Protein AF-A0A963GLD1-F1 (afdb_monomer)

Mean predicted aligned error: 18.8 Å

pLDDT: mean 84.36, std 16.72, range [25.72, 98.75]

Nearest PDB structures (foldseek):
  2dn7-assembly1_A  TM=6.172E-01  e=2.277E-01  Homo sapiens
  1lwr-assembly1_A  TM=6.279E-01  e=2.396E-01  Rattus norvegicus
  6x3a-assembly1_A  TM=5.857E-01  e=4.652E-01  Homo sapiens
  7e72-assembly2_F  TM=5.178E-01  e=4.421E-01  Homo sapiens
  3t1w-assembly1_A-2  TM=5.955E-01  e=1.942E+00  Homo sapiens

Radius of gyration: 30.02 Å; Cα contacts (8 Å, |Δi|>4): 1313; chains: 1; bounding box: 91×66×74 Å

Structure (mmCIF, N/CA/C/O backbone):
data_AF-A0A963GLD1-F1
#
_entry.id   AF-A0A963GLD1-F1
#
loop_
_atom_site.group_PDB
_atom_site.id
_atom_site.type_symbol
_atom_site.label_atom_id
_atom_site.label_alt_id
_atom_site.label_comp_id
_atom_site.label_asym_id
_atom_site.label_entity_id
_atom_site.label_seq_id
_atom_site.pdbx_PDB_ins_code
_atom_site.Cartn_x
_atom_site.Cartn_y
_atom_site.Cartn_z
_atom_site.occupancy
_atom_site.B_iso_or_equiv
_atom_site.auth_seq_id
_atom_site.auth_comp_id
_atom_site.auth_asym_id
_atom_site.auth_atom_id
_atom_site.pdbx_PDB_model_num
ATOM 1 N N . MET A 1 1 ? 6.954 25.253 3.410 1.00 60.56 1 MET A N 1
ATOM 2 C CA . MET A 1 1 ? 5.631 24.751 2.992 1.00 60.56 1 MET A CA 1
ATOM 3 C C . MET A 1 1 ? 5.127 23.839 4.098 1.00 60.56 1 MET A C 1
ATOM 5 O O . MET A 1 1 ? 5.843 22.906 4.451 1.00 60.56 1 MET A O 1
ATOM 9 N N . GLN A 1 2 ? 3.997 24.169 4.721 1.00 78.62 2 GLN A N 1
ATOM 10 C CA . GLN A 1 2 ? 3.414 23.358 5.795 1.00 78.62 2 GLN A CA 1
ATOM 11 C C . GLN A 1 2 ? 2.563 22.244 5.190 1.00 78.62 2 GLN A C 1
ATOM 13 O O . GLN A 1 2 ? 1.826 22.488 4.240 1.00 78.62 2 GLN A O 1
ATOM 18 N N . ALA A 1 3 ? 2.686 21.027 5.719 1.00 86.62 3 ALA A N 1
ATOM 19 C CA . ALA A 1 3 ? 1.878 19.906 5.253 1.00 86.62 3 ALA A CA 1
ATOM 20 C C . ALA A 1 3 ? 0.474 19.959 5.869 1.00 86.62 3 ALA A C 1
ATOM 22 O O . ALA A 1 3 ? 0.335 20.160 7.081 1.00 86.62 3 ALA A O 1
ATOM 23 N N . ILE A 1 4 ? -0.542 19.753 5.033 1.00 95.94 4 ILE A N 1
ATOM 24 C CA . ILE A 1 4 ? -1.924 19.495 5.440 1.00 95.94 4 ILE A CA 1
ATOM 25 C C . ILE A 1 4 ? -2.010 18.048 5.928 1.00 95.94 4 ILE A C 1
ATOM 27 O O . ILE A 1 4 ? -1.481 17.145 5.285 1.00 95.94 4 ILE A O 1
ATOM 31 N N . LYS A 1 5 ? -2.664 17.812 7.063 1.00 95.88 5 LYS A N 1
ATOM 32 C CA . LYS A 1 5 ? -2.739 16.490 7.690 1.00 95.88 5 LYS A CA 1
ATOM 33 C C . LYS A 1 5 ? -4.145 15.924 7.547 1.00 95.88 5 LYS A C 1
ATOM 35 O O . LYS A 1 5 ? -5.091 16.492 8.078 1.00 95.88 5 LYS A O 1
ATOM 40 N N . ILE A 1 6 ? -4.302 14.834 6.806 1.00 97.50 6 ILE A N 1
ATOM 41 C CA . ILE A 1 6 ? -5.587 14.152 6.614 1.00 97.50 6 ILE A CA 1
ATOM 42 C C . ILE A 1 6 ? -5.701 13.078 7.692 1.00 97.50 6 ILE A C 1
ATOM 44 O O . ILE A 1 6 ? -4.951 12.104 7.673 1.00 97.50 6 ILE A O 1
ATOM 48 N N . ILE A 1 7 ? -6.621 13.270 8.634 1.00 94.19 7 ILE A N 1
ATOM 49 C CA . ILE A 1 7 ? -6.711 12.473 9.858 1.00 94.19 7 ILE A CA 1
ATOM 50 C C . ILE A 1 7 ? -7.802 11.415 9.731 1.00 94.19 7 ILE A C 1
ATOM 52 O O . ILE A 1 7 ? -8.915 11.712 9.291 1.00 94.19 7 ILE A O 1
ATOM 56 N N . TYR A 1 8 ? -7.499 10.188 10.161 1.00 88.62 8 TYR A N 1
ATOM 57 C CA . TYR A 1 8 ? -8.468 9.084 10.185 1.00 88.62 8 TYR A CA 1
ATOM 58 C C . TYR A 1 8 ? -8.642 8.415 11.559 1.00 88.62 8 TYR A C 1
ATOM 60 O O . TYR A 1 8 ? -9.294 7.378 11.641 1.00 88.62 8 TYR A O 1
ATOM 68 N N . GLU A 1 9 ? -8.102 8.994 12.637 1.00 88.50 9 GLU A N 1
ATOM 69 C CA . GLU A 1 9 ? -8.117 8.464 14.015 1.00 88.50 9 GLU A CA 1
ATOM 70 C C . GLU A 1 9 ? -9.483 7.947 14.472 1.00 88.50 9 GLU A C 1
ATOM 72 O O . GLU A 1 9 ? -9.595 6.913 15.128 1.00 88.50 9 GLU A O 1
ATOM 77 N N . ASN A 1 10 ? -10.533 8.690 14.121 1.00 90.06 10 ASN A N 1
ATOM 78 C CA . ASN A 1 10 ? -11.917 8.433 14.492 1.00 90.06 10 ASN A CA 1
ATOM 79 C C . ASN A 1 10 ? -12.566 7.312 13.661 1.00 90.06 10 ASN A C 1
ATOM 81 O O . ASN A 1 10 ? -13.769 7.081 13.762 1.00 90.06 10 ASN A O 1
ATOM 85 N N . HIS A 1 11 ? -11.789 6.602 12.845 1.00 84.75 11 HIS A N 1
ATOM 86 C CA . HIS A 1 11 ? -12.205 5.449 12.062 1.00 84.75 11 HIS A CA 1
ATOM 87 C C . HIS A 1 11 ? -11.294 4.252 12.378 1.00 84.75 11 HIS A C 1
ATOM 89 O O . HIS A 1 11 ? -10.076 4.353 12.294 1.00 84.75 11 HIS A O 1
ATOM 95 N N . ASP A 1 12 ? -11.880 3.086 12.669 1.00 70.75 12 ASP A N 1
ATOM 96 C CA . ASP A 1 12 ? -11.157 1.916 13.203 1.00 70.75 12 ASP A CA 1
ATOM 97 C C . ASP A 1 12 ? -9.872 1.534 12.448 1.00 70.75 12 ASP A C 1
ATOM 99 O O . ASP A 1 12 ? -8.813 1.361 13.049 1.00 70.75 12 ASP A O 1
ATOM 103 N N . THR A 1 13 ? -9.977 1.336 11.130 1.00 64.75 13 THR A N 1
ATOM 104 C CA . THR A 1 13 ? -8.876 0.818 10.290 1.00 64.75 13 THR A CA 1
ATOM 105 C C . THR A 1 13 ? -8.558 1.698 9.086 1.00 64.75 13 THR A C 1
ATOM 107 O O . THR A 1 13 ? -7.620 1.401 8.355 1.00 64.75 13 THR A O 1
ATOM 110 N N . GLY A 1 14 ? -9.369 2.725 8.818 1.00 68.50 14 GLY A N 1
ATOM 111 C CA . GLY A 1 14 ? -9.287 3.539 7.601 1.00 68.50 14 GLY A CA 1
ATOM 112 C C . GLY A 1 14 ? -9.655 2.817 6.291 1.00 68.50 14 GLY A C 1
ATOM 113 O O . GLY A 1 14 ? -9.907 3.487 5.297 1.00 68.50 14 GLY A O 1
ATOM 114 N N . ILE A 1 15 ? -9.757 1.480 6.261 1.00 65.38 15 ILE A N 1
ATOM 115 C CA . ILE A 1 15 ? -9.977 0.690 5.030 1.00 65.38 15 ILE A CA 1
ATOM 116 C C . ILE A 1 15 ? -11.255 1.115 4.292 1.00 65.38 15 ILE A C 1
ATOM 118 O O . ILE A 1 15 ? -11.257 1.286 3.076 1.00 65.38 15 ILE A O 1
ATOM 122 N N . HIS A 1 16 ? -12.354 1.326 5.015 1.00 73.69 16 HIS A N 1
ATOM 123 C CA . HIS A 1 16 ? -13.647 1.687 4.423 1.00 73.69 16 HIS A CA 1
ATOM 124 C C . HIS A 1 16 ? -13.714 3.127 3.898 1.00 73.69 16 HIS A C 1
ATOM 126 O O . HIS A 1 16 ? -14.624 3.442 3.137 1.00 73.69 16 HIS A O 1
ATOM 132 N N . ILE A 1 17 ? -12.758 3.981 4.276 1.00 85.44 17 ILE A N 1
ATOM 133 C CA . ILE A 1 17 ? -12.657 5.384 3.843 1.00 85.44 17 ILE A CA 1
ATOM 134 C C . ILE A 1 17 ? -11.392 5.667 3.025 1.00 85.44 17 ILE A C 1
ATOM 136 O O . ILE A 1 17 ? -11.168 6.808 2.629 1.00 85.44 17 ILE A O 1
ATOM 140 N N . ALA A 1 18 ? -10.567 4.655 2.744 1.00 83.00 18 ALA A N 1
ATOM 141 C CA . ALA A 1 18 ? -9.268 4.845 2.104 1.00 83.00 18 ALA A CA 1
ATOM 142 C C . ALA A 1 18 ? -9.384 5.517 0.732 1.00 83.00 18 ALA A C 1
ATOM 144 O O . ALA A 1 18 ? -8.546 6.334 0.373 1.00 83.00 18 ALA A O 1
ATOM 145 N N . ASP A 1 19 ? -10.457 5.231 -0.008 1.00 87.75 19 ASP A N 1
ATOM 146 C CA . ASP A 1 19 ? -10.739 5.885 -1.285 1.00 87.75 19 ASP A CA 1
ATOM 147 C C . ASP A 1 19 ? -10.916 7.407 -1.106 1.00 87.75 19 ASP A C 1
ATOM 149 O O . ASP A 1 19 ? -10.369 8.194 -1.872 1.00 87.75 19 ASP A O 1
ATOM 153 N N . THR A 1 20 ? -11.603 7.851 -0.052 1.00 92.38 20 THR A N 1
ATOM 154 C CA . THR A 1 20 ? -11.748 9.281 0.260 1.00 92.38 20 THR A CA 1
ATOM 155 C C . THR A 1 20 ? -10.434 9.890 0.752 1.00 92.38 20 THR A C 1
ATOM 157 O O . THR A 1 20 ? -10.092 10.993 0.332 1.00 92.38 20 THR A O 1
ATOM 160 N N . LEU A 1 21 ? -9.669 9.174 1.583 1.00 91.56 21 LEU A N 1
ATOM 161 C CA . LEU A 1 21 ? -8.358 9.635 2.062 1.00 91.56 21 LEU A CA 1
ATOM 162 C C . LEU A 1 21 ? -7.376 9.855 0.900 1.00 91.56 21 LEU A C 1
ATOM 164 O O . LEU A 1 21 ? -6.731 10.897 0.829 1.00 91.56 21 LEU A O 1
ATOM 168 N N . LEU A 1 22 ? -7.310 8.910 -0.042 1.00 87.75 22 LEU A N 1
ATOM 169 C CA . LEU A 1 22 ? -6.462 9.007 -1.232 1.00 87.75 22 LEU A CA 1
ATOM 170 C C . LEU A 1 22 ? -6.934 10.105 -2.195 1.00 87.75 22 LEU A C 1
ATOM 172 O O . LEU A 1 22 ? -6.110 10.793 -2.791 1.00 87.75 22 LEU A O 1
ATOM 176 N N . MET A 1 23 ? -8.250 10.308 -2.325 1.00 94.12 23 MET A N 1
ATOM 177 C CA . MET A 1 23 ? -8.808 11.396 -3.134 1.00 94.12 23 MET A CA 1
ATOM 178 C C . MET A 1 23 ? -8.406 12.763 -2.572 1.00 94.12 23 MET A C 1
ATOM 180 O O . MET A 1 23 ? -8.048 13.657 -3.336 1.00 94.12 23 MET A O 1
ATOM 184 N N . LEU A 1 24 ? -8.448 12.925 -1.247 1.00 96.06 24 LEU A N 1
ATOM 185 C CA . LEU A 1 24 ? -7.999 14.143 -0.576 1.00 96.06 24 LEU A CA 1
ATOM 186 C C . LEU A 1 24 ? -6.493 14.345 -0.752 1.00 96.06 24 LEU A C 1
ATOM 188 O O . LEU A 1 24 ? -6.091 15.424 -1.172 1.00 96.06 24 LEU A O 1
ATOM 192 N N . LEU A 1 25 ? -5.683 13.313 -0.494 1.00 92.69 25 LEU A N 1
ATOM 193 C CA . LEU A 1 25 ? -4.223 13.371 -0.612 1.00 92.69 25 LEU A CA 1
ATOM 194 C C . LEU A 1 25 ? -3.800 13.834 -2.009 1.00 92.69 25 LEU A C 1
ATOM 196 O O . LEU A 1 25 ? -3.215 14.904 -2.159 1.00 92.69 25 LEU A O 1
ATOM 200 N N . TRP A 1 26 ? -4.167 13.073 -3.039 1.00 87.06 26 TRP A N 1
ATOM 201 C CA . TRP A 1 26 ? -3.741 13.369 -4.405 1.00 87.06 26 TRP A CA 1
ATOM 202 C C . TRP A 1 26 ? -4.460 14.575 -5.006 1.00 87.06 26 TRP A C 1
ATOM 204 O O . TRP A 1 26 ? -3.906 15.248 -5.871 1.00 87.06 26 TRP A O 1
ATOM 214 N N . GLY A 1 27 ? -5.675 14.889 -4.547 1.00 89.44 27 GLY A N 1
ATOM 215 C CA . GLY A 1 27 ? -6.356 16.128 -4.913 1.00 89.44 27 GLY A CA 1
ATOM 216 C C . GLY A 1 27 ? -5.600 17.360 -4.419 1.00 89.44 27 GLY A C 1
ATOM 217 O O . GLY A 1 27 ? -5.410 18.304 -5.184 1.00 89.44 27 GLY A O 1
ATOM 218 N N . LEU A 1 28 ? -5.149 17.348 -3.162 1.00 93.38 28 LEU A N 1
ATOM 219 C CA . LEU A 1 28 ? -4.383 18.443 -2.559 1.00 93.38 28 LEU A CA 1
ATOM 220 C C . LEU A 1 28 ? -2.999 18.574 -3.195 1.00 93.38 28 LEU A C 1
ATOM 222 O O . LEU A 1 28 ? -2.617 19.681 -3.570 1.00 93.38 28 LEU A O 1
ATOM 226 N N . GLU A 1 29 ? -2.292 17.460 -3.390 1.00 86.31 29 GLU A N 1
ATOM 227 C CA . GLU A 1 29 ? -0.999 17.440 -4.088 1.00 86.31 29 GLU A CA 1
ATOM 228 C C . GLU A 1 29 ? -1.128 17.935 -5.530 1.00 86.31 29 GLU A C 1
ATOM 230 O O . GLU A 1 29 ? -0.348 18.779 -5.969 1.00 86.31 29 GLU A O 1
ATOM 235 N N . GLY A 1 30 ? -2.171 17.499 -6.243 1.00 82.44 30 GLY A N 1
ATOM 236 C CA . GLY A 1 30 ? -2.487 17.978 -7.587 1.00 82.44 30 GLY A CA 1
ATOM 237 C C . GLY A 1 30 ? -2.818 19.472 -7.639 1.00 82.44 30 GLY A C 1
ATOM 238 O O . GLY A 1 30 ? -2.551 20.117 -8.647 1.00 82.44 30 GLY A O 1
ATOM 239 N N . ALA A 1 31 ? -3.353 20.038 -6.556 1.00 88.06 31 ALA A N 1
ATOM 240 C CA . ALA A 1 31 ? -3.588 21.473 -6.406 1.00 88.06 31 ALA A CA 1
ATOM 241 C C . ALA A 1 31 ? -2.353 22.254 -5.904 1.00 88.06 31 ALA A C 1
ATOM 243 O O . ALA A 1 31 ? -2.438 23.465 -5.700 1.00 88.06 31 ALA A O 1
ATOM 244 N N . GLY A 1 32 ? -1.206 21.588 -5.722 1.00 83.56 32 GLY A N 1
ATOM 245 C CA . GLY A 1 32 ? 0.063 22.202 -5.322 1.00 83.56 32 GLY A CA 1
ATOM 246 C C . GLY A 1 32 ? 0.294 22.295 -3.811 1.00 83.56 32 GLY A C 1
ATOM 247 O O . GLY A 1 32 ? 1.233 22.968 -3.384 1.00 83.56 32 GLY A O 1
ATOM 248 N N . TYR A 1 33 ? -0.531 21.639 -2.990 1.00 85.56 33 TYR A N 1
ATOM 249 C CA . TYR A 1 33 ? -0.349 21.582 -1.539 1.00 85.56 33 TYR A CA 1
ATOM 250 C C . TYR A 1 33 ? 0.397 20.318 -1.127 1.00 85.56 33 TYR A C 1
ATOM 252 O O . TYR A 1 33 ? 0.116 19.230 -1.617 1.00 85.56 33 TYR A O 1
ATOM 260 N N . ARG A 1 34 ? 1.284 20.427 -0.137 1.00 86.00 34 ARG A N 1
ATOM 261 C CA . ARG A 1 34 ? 1.809 19.239 0.538 1.00 86.00 34 ARG A CA 1
ATOM 262 C C . ARG A 1 34 ? 0.733 18.665 1.460 1.00 86.00 34 ARG A C 1
ATOM 264 O O . ARG A 1 34 ? 0.219 19.395 2.309 1.00 86.00 34 ARG A O 1
ATOM 271 N N . ALA A 1 35 ? 0.440 17.376 1.343 1.00 87.00 35 ALA A N 1
ATOM 272 C CA . ALA A 1 35 ? -0.494 16.681 2.219 1.00 87.00 35 ALA A CA 1
ATOM 273 C C . ALA A 1 35 ? 0.087 15.342 2.690 1.00 87.00 35 ALA A C 1
ATOM 275 O O . ALA A 1 35 ? 0.815 14.691 1.954 1.00 87.00 35 ALA A O 1
ATOM 276 N N . ASP A 1 36 ? -0.241 14.939 3.916 1.00 84.94 36 ASP A N 1
ATOM 277 C CA . ASP A 1 36 ? 0.113 13.638 4.483 1.00 84.94 36 ASP A CA 1
ATOM 278 C C . ASP A 1 36 ? -1.152 13.001 5.087 1.00 84.94 36 ASP A C 1
ATOM 280 O O . ASP A 1 36 ? -1.982 13.701 5.674 1.00 84.94 36 ASP A O 1
ATOM 284 N N . ILE A 1 37 ? -1.304 11.678 4.976 1.00 83.56 37 ILE A N 1
ATOM 285 C CA . ILE A 1 37 ? -2.336 10.934 5.716 1.00 83.56 37 ILE A CA 1
ATOM 286 C C . ILE A 1 37 ? -1.739 10.516 7.058 1.00 83.56 37 ILE A C 1
ATOM 288 O O . ILE A 1 37 ? -0.758 9.778 7.094 1.00 83.56 37 ILE A O 1
ATOM 292 N N . GLU A 1 38 ? -2.358 10.945 8.152 1.00 83.06 38 GLU A N 1
ATOM 293 C CA . GLU A 1 38 ? -1.915 10.659 9.514 1.00 83.06 38 GLU A CA 1
ATOM 294 C C . GLU A 1 38 ? -3.021 9.954 10.289 1.00 83.06 38 GLU A C 1
ATOM 296 O O . GLU A 1 38 ? -4.215 10.189 10.084 1.00 83.06 38 GLU A O 1
ATOM 301 N N . ARG A 1 39 ? -2.626 9.072 11.207 1.00 84.12 39 ARG A N 1
ATOM 302 C CA . ARG A 1 39 ? -3.605 8.429 12.080 1.00 84.12 39 ARG A CA 1
ATOM 303 C C . ARG A 1 39 ? -4.135 9.406 13.112 1.00 84.12 39 ARG A C 1
ATOM 305 O O . ARG A 1 39 ? -5.339 9.470 13.272 1.00 84.12 39 ARG A O 1
ATOM 312 N N . GLU A 1 40 ? -3.258 10.125 13.797 1.00 89.38 40 GLU A N 1
ATOM 313 C CA . GLU A 1 40 ? -3.608 10.958 14.949 1.00 89.38 40 GLU A CA 1
ATOM 314 C C . GLU A 1 40 ? -3.722 12.434 14.573 1.00 89.38 40 GLU A C 1
ATOM 316 O O . GLU A 1 40 ? -3.073 12.896 13.633 1.00 89.38 40 GLU A O 1
ATOM 321 N N . LEU A 1 41 ? -4.517 13.185 15.338 1.00 88.31 41 LEU A N 1
ATOM 322 C CA . LEU A 1 41 ? -4.559 14.647 15.252 1.00 88.31 41 LEU A CA 1
ATOM 323 C C . LEU A 1 41 ? -3.146 15.247 15.344 1.00 88.31 41 LEU A C 1
ATOM 325 O O . LEU A 1 41 ? -2.390 14.925 16.257 1.00 88.31 41 LEU A O 1
ATOM 329 N N . ALA A 1 42 ? -2.815 16.171 14.442 1.00 88.81 42 ALA A N 1
ATOM 330 C CA . ALA A 1 42 ? -1.502 16.802 14.355 1.00 88.81 42 ALA A CA 1
ATOM 331 C C . ALA A 1 42 ? -1.540 18.250 14.890 1.00 88.81 42 ALA A C 1
ATOM 333 O O . ALA A 1 42 ? -2.013 19.151 14.184 1.00 88.81 42 ALA A O 1
ATOM 334 N N . PRO A 1 43 ? -1.050 18.520 16.117 1.00 89.44 43 PRO A N 1
ATOM 335 C CA . PRO A 1 43 ? -1.088 19.858 16.705 1.00 89.44 43 PRO A CA 1
ATOM 336 C C . PRO A 1 43 ? -0.331 20.894 15.863 1.00 89.44 43 PRO A C 1
ATOM 338 O O 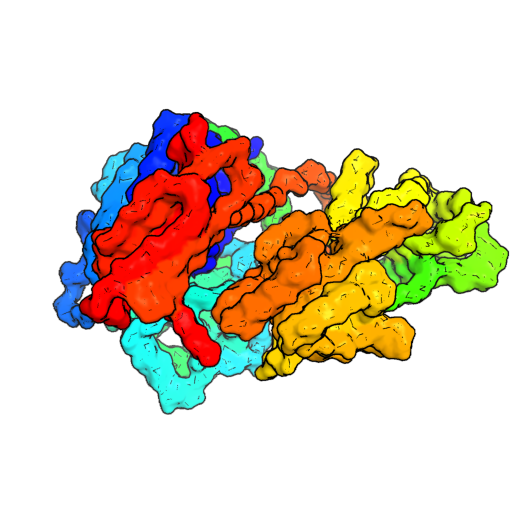. PRO A 1 43 ? 0.760 20.621 15.367 1.00 89.44 43 PRO A O 1
ATOM 341 N N . GLY A 1 44 ? -0.896 22.094 15.714 1.00 86.25 44 GLY A N 1
ATOM 342 C CA . GLY A 1 44 ? -0.273 23.204 14.974 1.00 86.25 44 GLY A CA 1
ATOM 343 C C . GLY A 1 44 ? -0.288 23.066 13.444 1.00 86.25 44 GLY A C 1
ATOM 344 O O . GLY A 1 44 ? 0.207 23.951 12.746 1.00 86.25 44 GLY A O 1
ATOM 345 N N . HIS A 1 45 ? -0.874 21.990 12.912 1.00 92.31 45 HIS A N 1
ATOM 346 C CA . HIS A 1 45 ? -1.105 21.799 11.480 1.00 92.31 45 HIS A CA 1
ATOM 347 C C . HIS A 1 45 ? -2.559 22.103 11.092 1.00 92.31 45 HIS A C 1
ATOM 349 O O . HIS A 1 45 ? -3.451 22.159 11.940 1.00 92.31 45 HIS A O 1
ATOM 355 N N . LEU A 1 46 ? -2.808 22.266 9.788 1.00 97.06 46 LEU A N 1
ATOM 356 C CA . LEU A 1 46 ? -4.167 22.199 9.252 1.00 97.06 46 LEU A CA 1
ATOM 357 C C . LEU A 1 46 ? -4.575 20.728 9.141 1.00 97.06 46 LEU A C 1
ATOM 359 O O . LEU A 1 46 ? -3.989 19.988 8.351 1.00 97.06 46 LEU A O 1
ATOM 363 N N . ASN A 1 47 ? -5.570 20.325 9.922 1.00 98.00 47 ASN A N 1
ATOM 364 C CA . ASN A 1 47 ? -6.082 18.963 9.962 1.00 98.00 47 ASN A CA 1
ATOM 365 C C . ASN A 1 47 ? -7.380 18.866 9.146 1.00 98.00 47 ASN A C 1
ATOM 367 O O . ASN A 1 47 ? -8.327 19.608 9.395 1.00 98.00 47 ASN A O 1
ATOM 371 N N . ILE A 1 48 ? -7.454 17.935 8.198 1.00 98.50 48 ILE A N 1
ATOM 372 C CA . ILE A 1 48 ? -8.692 17.566 7.506 1.00 98.50 48 ILE A CA 1
ATOM 373 C C . ILE A 1 48 ? -9.253 16.324 8.190 1.00 98.50 48 ILE A C 1
ATOM 375 O O . ILE A 1 48 ? -8.607 15.279 8.207 1.00 98.50 48 ILE A O 1
ATOM 379 N N . LEU A 1 49 ? -10.451 16.444 8.755 1.00 97.88 49 LEU A N 1
ATOM 380 C CA . LEU A 1 49 ? -11.094 15.413 9.561 1.00 97.88 49 LEU A CA 1
ATOM 381 C C . LEU A 1 49 ? -12.296 14.835 8.818 1.00 97.88 49 LEU A C 1
ATOM 383 O O . LEU A 1 49 ? -13.218 15.578 8.485 1.00 97.88 49 LEU A O 1
ATOM 387 N N . LEU A 1 50 ? -12.331 13.524 8.590 1.00 95.75 50 LEU A N 1
ATOM 388 C CA . LEU A 1 50 ? -13.523 12.865 8.048 1.00 95.75 50 LEU A CA 1
ATOM 389 C C . LEU A 1 50 ? -14.528 12.620 9.175 1.00 95.75 50 LEU A C 1
ATOM 391 O O . LEU A 1 50 ? -14.157 12.176 10.259 1.00 95.75 50 LEU A O 1
ATOM 395 N N . GLU A 1 51 ? -15.804 12.924 8.943 1.00 94.88 51 GLU A N 1
ATOM 396 C CA . GLU A 1 51 ? -16.823 12.781 9.981 1.00 94.88 51 GLU A CA 1
ATOM 397 C C . GLU A 1 51 ? -17.055 11.303 10.335 1.00 94.88 51 GLU A C 1
ATOM 399 O O . GLU A 1 51 ? -17.400 10.477 9.489 1.00 94.88 51 GLU A O 1
ATOM 404 N N . ASN A 1 52 ? -16.849 11.004 11.617 1.00 94.69 52 ASN A N 1
ATOM 405 C CA . ASN A 1 52 ? -17.337 9.847 12.373 1.00 94.69 52 ASN A CA 1
ATOM 406 C C . ASN A 1 52 ? -17.049 10.122 13.859 1.00 94.69 52 ASN A C 1
ATOM 408 O O . ASN A 1 52 ? -16.270 9.417 14.501 1.00 94.69 52 ASN A O 1
ATOM 412 N N . PHE A 1 53 ? -17.523 11.260 14.367 1.00 95.69 53 PHE A N 1
ATOM 413 C CA . PHE A 1 53 ? -16.973 11.835 15.598 1.00 95.69 53 PHE A CA 1
ATOM 414 C C . PHE A 1 53 ? -17.592 11.250 16.871 1.00 95.69 53 PHE A C 1
ATOM 416 O O . PHE A 1 53 ? -18.811 11.225 17.058 1.00 95.69 53 PHE A O 1
ATOM 423 N N . THR A 1 54 ? -16.723 10.827 17.790 1.00 94.06 54 THR A N 1
ATOM 424 C CA . THR A 1 54 ? -17.079 10.374 19.141 1.00 94.06 54 THR A CA 1
ATOM 425 C C . THR A 1 54 ? -16.838 11.480 20.165 1.00 94.06 54 THR A C 1
ATOM 427 O O . THR A 1 54 ? -16.140 12.454 19.877 1.00 94.06 54 THR A O 1
ATOM 430 N N . ASP A 1 55 ? -17.390 11.331 21.373 1.00 92.81 55 ASP A N 1
ATOM 431 C CA . ASP A 1 55 ? -17.196 12.313 22.451 1.00 92.81 55 ASP A CA 1
ATOM 432 C C . ASP A 1 55 ? -15.707 12.476 22.785 1.00 92.81 55 ASP A C 1
ATOM 434 O O . ASP A 1 55 ? -15.194 13.590 22.807 1.00 92.81 55 ASP A O 1
ATOM 438 N N . GLU A 1 56 ? -14.992 11.357 22.936 1.00 93.69 56 GLU A N 1
ATOM 439 C CA . GLU A 1 56 ? -13.565 11.348 23.267 1.00 93.69 56 GLU A CA 1
ATOM 440 C C . GLU A 1 56 ? -12.708 12.032 22.193 1.00 93.69 56 GLU A C 1
ATOM 442 O O . GLU A 1 56 ? -11.869 12.878 22.512 1.00 93.69 56 GLU A O 1
ATOM 447 N N . PHE A 1 57 ? -12.932 11.697 20.917 1.00 95.44 57 PHE A N 1
ATOM 448 C CA . PHE A 1 57 ? -12.200 12.308 19.809 1.00 95.44 57 PHE A CA 1
ATOM 449 C C . PHE A 1 57 ? -12.481 13.812 19.725 1.00 95.44 57 PHE A C 1
ATOM 451 O O . PHE A 1 57 ? -11.559 14.617 19.597 1.00 95.44 57 PHE A O 1
ATOM 458 N N . THR A 1 58 ? -13.750 14.198 19.859 1.00 97.25 58 THR A N 1
ATOM 459 C CA . THR A 1 58 ? -14.178 15.601 19.790 1.00 97.25 58 THR A CA 1
ATOM 460 C C . THR A 1 58 ? -13.566 16.416 20.919 1.00 97.25 58 THR A C 1
ATOM 462 O O . THR A 1 58 ? -13.043 17.498 20.677 1.00 97.25 58 THR A O 1
ATOM 465 N N . ASP A 1 59 ? -13.552 15.891 22.144 1.00 94.19 59 ASP A N 1
ATOM 466 C CA . ASP A 1 59 ? -12.954 16.571 23.293 1.00 94.19 59 ASP A CA 1
ATOM 467 C C . ASP A 1 59 ? -11.445 16.794 23.109 1.00 94.19 59 ASP A C 1
ATOM 469 O O . ASP A 1 59 ? -10.923 17.837 23.510 1.00 94.19 59 ASP A O 1
ATOM 473 N N . ARG A 1 60 ? -10.729 15.848 22.483 1.00 95.81 60 ARG A N 1
ATOM 474 C CA . ARG A 1 60 ? -9.316 16.033 22.113 1.00 95.81 60 ARG A CA 1
ATOM 475 C C . ARG A 1 60 ? -9.143 17.087 21.022 1.00 95.81 60 ARG A C 1
ATOM 477 O O . ARG A 1 60 ? -8.321 17.987 21.185 1.00 95.81 60 ARG A O 1
ATOM 484 N N . ALA A 1 61 ? -9.921 17.000 19.946 1.00 94.94 61 ALA A N 1
ATOM 485 C CA . ALA A 1 61 ? -9.844 17.938 18.831 1.00 94.94 61 ALA A CA 1
ATOM 486 C C . ALA A 1 61 ? -10.142 19.378 19.279 1.00 94.94 61 ALA A C 1
ATOM 488 O O . ALA A 1 61 ? -9.400 20.293 18.934 1.00 94.94 61 ALA A O 1
ATOM 489 N N . LEU A 1 62 ? -11.145 19.576 20.142 1.00 95.44 62 LEU A N 1
ATOM 490 C CA . LEU A 1 62 ? -11.474 20.885 20.713 1.00 95.44 62 LEU A CA 1
ATOM 491 C C . LEU A 1 62 ? -10.341 21.455 21.573 1.00 95.44 62 LEU A C 1
ATOM 493 O O . LEU A 1 62 ? -10.034 22.639 21.469 1.00 95.44 62 LEU A O 1
ATOM 497 N N . LYS A 1 63 ? -9.663 20.631 22.386 1.00 92.62 63 LYS A N 1
ATOM 498 C CA . LYS A 1 63 ? -8.479 21.087 23.141 1.00 92.62 63 LYS A CA 1
ATOM 499 C C . LYS A 1 63 ? -7.390 21.612 22.207 1.00 92.62 63 LYS A C 1
ATOM 501 O O . LYS A 1 63 ? -6.816 22.659 22.482 1.00 92.62 63 LYS A O 1
ATOM 506 N N . LEU A 1 64 ? -7.138 20.921 21.096 1.00 93.19 64 LEU A N 1
ATOM 507 C CA . LEU A 1 64 ? -6.170 21.367 20.093 1.00 93.19 64 LEU A CA 1
ATOM 508 C C . LEU A 1 64 ? -6.638 22.622 19.345 1.00 93.19 64 LEU A C 1
ATOM 510 O O . LEU A 1 64 ? -5.813 23.498 19.086 1.00 93.19 64 LEU A O 1
ATOM 514 N N . ALA A 1 65 ? -7.940 22.747 19.067 1.00 92.62 65 ALA A N 1
ATOM 515 C CA . ALA A 1 65 ? -8.536 23.956 18.492 1.00 92.62 65 ALA A CA 1
ATOM 516 C C . ALA A 1 65 ? -8.251 25.180 19.366 1.00 92.62 65 ALA A C 1
ATOM 518 O O . ALA A 1 65 ? -7.767 26.203 18.887 1.00 92.62 65 ALA A O 1
ATOM 519 N N . HIS A 1 66 ? -8.457 25.048 20.679 1.00 90.00 66 HIS A N 1
ATOM 520 C CA . HIS A 1 66 ? -8.147 26.097 21.651 1.00 90.00 66 HIS A CA 1
ATOM 521 C C . HIS A 1 66 ? -6.651 26.429 21.742 1.00 90.00 66 HIS A C 1
ATOM 523 O O . HIS A 1 66 ? -6.298 27.528 22.166 1.00 90.00 66 HIS A O 1
ATOM 529 N N . CYS A 1 67 ? -5.776 25.514 21.323 1.00 89.25 67 CYS A N 1
ATOM 530 C CA . CYS A 1 67 ? -4.333 25.724 21.226 1.00 89.25 67 CYS A CA 1
ATOM 531 C C . CYS A 1 67 ? -3.872 26.199 19.833 1.00 89.25 67 CYS A C 1
ATOM 533 O O . CYS A 1 67 ? -2.672 26.197 19.567 1.00 89.25 67 CYS A O 1
ATOM 535 N N . GLY A 1 68 ? -4.791 26.607 18.950 1.00 86.31 68 GLY A N 1
ATOM 536 C CA . GLY A 1 68 ? -4.465 27.165 17.632 1.00 86.31 68 GLY A CA 1
ATOM 537 C C . GLY A 1 68 ? -4.221 26.125 16.534 1.00 86.31 68 GLY A C 1
ATOM 538 O O . GLY A 1 68 ? -3.551 26.426 15.551 1.00 86.31 68 GLY A O 1
ATOM 539 N N . THR A 1 69 ? -4.723 24.897 16.697 1.00 93.81 69 THR A N 1
ATOM 540 C CA . THR A 1 69 ? -4.750 23.901 15.612 1.00 93.81 69 THR A CA 1
ATOM 541 C C . THR A 1 69 ? -5.983 24.119 14.745 1.00 93.81 69 THR A C 1
ATOM 543 O O . THR A 1 69 ? -7.088 24.241 15.269 1.00 93.81 69 THR A O 1
ATOM 546 N N . ASP A 1 70 ? -5.797 24.138 13.428 1.00 96.12 70 ASP A N 1
ATOM 547 C CA . ASP A 1 70 ? -6.872 24.415 12.479 1.00 96.12 70 ASP A CA 1
ATOM 548 C C . ASP A 1 70 ? -7.509 23.137 11.938 1.00 96.12 70 ASP A C 1
ATOM 550 O O . ASP A 1 70 ? -6.823 22.134 11.716 1.00 96.12 70 ASP A O 1
ATOM 554 N N . PHE A 1 71 ? -8.810 23.210 11.646 1.00 97.38 71 PHE A N 1
ATOM 555 C CA . PHE A 1 71 ? -9.587 22.078 11.149 1.00 97.38 71 PHE A CA 1
ATOM 556 C C . PHE A 1 71 ? -10.388 22.413 9.896 1.00 97.38 71 PHE A C 1
ATOM 558 O O . PHE A 1 71 ? -11.006 23.470 9.799 1.00 97.38 71 PHE A O 1
ATOM 565 N N . ILE A 1 72 ? -10.449 21.461 8.975 1.00 98.44 72 ILE A N 1
ATOM 566 C CA . ILE A 1 72 ? -11.494 21.348 7.956 1.00 98.44 72 ILE A CA 1
ATOM 567 C C . ILE A 1 72 ? -12.216 20.031 8.217 1.00 98.44 72 ILE A C 1
ATOM 569 O O . ILE A 1 72 ? -11.575 19.010 8.462 1.00 98.44 72 ILE A O 1
ATOM 573 N N . ILE A 1 73 ? -13.543 20.035 8.166 1.00 98.44 73 ILE A N 1
ATOM 574 C CA . ILE A 1 73 ? -14.342 18.826 8.385 1.00 98.44 73 ILE A CA 1
ATOM 575 C C . ILE A 1 73 ? -14.914 18.349 7.058 1.00 98.44 73 ILE A C 1
ATOM 577 O O . ILE A 1 73 ? -15.600 19.108 6.388 1.00 98.44 73 ILE A O 1
ATOM 581 N N . VAL A 1 74 ? -14.716 17.081 6.714 1.00 98.25 74 VAL A N 1
ATOM 582 C CA . VAL A 1 74 ? -15.412 16.414 5.611 1.00 98.25 74 VAL A CA 1
ATOM 583 C C . VAL A 1 74 ? -16.663 15.727 6.157 1.00 98.25 74 VAL A C 1
ATOM 585 O O . VAL A 1 74 ? -16.580 14.675 6.790 1.00 98.25 74 VAL A O 1
ATOM 588 N N . ALA A 1 75 ? -17.825 16.328 5.919 1.00 96.38 75 ALA A N 1
ATOM 589 C CA . ALA A 1 75 ? -19.134 15.778 6.241 1.00 96.38 75 ALA A CA 1
ATOM 590 C C . ALA A 1 75 ? -19.525 14.668 5.249 1.00 96.38 75 ALA A C 1
ATOM 592 O O . ALA A 1 75 ? -19.474 14.843 4.025 1.00 96.38 75 ALA A O 1
ATOM 593 N N . THR A 1 76 ? -19.908 13.514 5.797 1.00 91.81 76 THR A N 1
ATOM 594 C CA . THR A 1 76 ? -20.169 12.278 5.042 1.00 91.81 76 THR A CA 1
ATOM 595 C C . THR A 1 76 ? -21.635 11.837 5.076 1.00 91.81 76 THR A C 1
ATOM 597 O O . THR A 1 76 ? -22.055 11.091 4.192 1.00 91.81 76 THR A O 1
ATOM 600 N N . GLU A 1 77 ? -22.416 12.301 6.054 1.00 92.50 77 GLU A N 1
ATOM 601 C CA . GLU A 1 77 ? -23.776 11.826 6.333 1.00 92.50 77 GLU A CA 1
ATOM 602 C C . GLU A 1 77 ? -24.856 12.806 5.857 1.00 92.50 77 GLU A C 1
ATOM 604 O O . GLU A 1 77 ? -24.618 14.001 5.758 1.00 92.50 77 GLU A O 1
ATOM 609 N N . PHE A 1 78 ? -26.076 12.327 5.599 1.00 90.12 78 PHE A N 1
ATOM 610 C CA . PHE A 1 78 ? -27.184 13.215 5.237 1.00 90.12 78 PHE A CA 1
ATOM 611 C C . PHE A 1 78 ? -27.787 13.869 6.481 1.00 90.12 78 PHE A C 1
ATOM 613 O O . PHE A 1 78 ? -28.207 13.180 7.416 1.00 90.12 78 PHE A O 1
ATOM 620 N N . LEU A 1 79 ? -27.932 15.192 6.469 1.00 90.06 79 LEU A N 1
ATOM 621 C CA . LEU A 1 79 ? -28.662 15.925 7.494 1.00 90.06 79 LEU A CA 1
ATOM 622 C C . LEU A 1 79 ? -30.160 15.905 7.171 1.00 90.06 79 LEU A C 1
ATOM 624 O O . LEU A 1 79 ? -30.632 16.487 6.197 1.00 90.06 79 LEU A O 1
ATOM 628 N N . THR A 1 80 ? -30.928 15.216 8.008 1.00 79.56 80 THR A N 1
ATOM 629 C CA . THR A 1 80 ? -32.370 14.991 7.824 1.00 79.56 80 THR A CA 1
ATOM 630 C C . THR A 1 80 ? -33.115 15.589 9.014 1.00 79.56 80 THR A C 1
ATOM 632 O O . THR A 1 80 ? -33.497 14.924 9.975 1.00 79.56 80 THR A O 1
ATOM 635 N N . GLY A 1 81 ? -33.273 16.914 8.980 1.00 79.06 81 GLY A N 1
ATOM 636 C CA . GLY A 1 81 ? -33.760 17.695 10.116 1.00 79.06 81 GLY A CA 1
ATOM 637 C C . GLY A 1 81 ? -32.632 18.004 11.100 1.00 79.06 81 GLY A C 1
ATOM 638 O O . GLY A 1 81 ? -31.654 18.636 10.725 1.00 79.06 81 GLY A O 1
ATOM 639 N N . ASN A 1 82 ? -32.767 17.559 12.353 1.00 82.25 82 ASN A N 1
ATOM 640 C CA . ASN A 1 82 ? -31.839 17.903 13.442 1.00 82.25 82 ASN A CA 1
ATOM 641 C C . ASN A 1 82 ? -30.917 16.734 13.839 1.00 82.25 82 ASN A C 1
ATOM 643 O O . ASN A 1 82 ? -30.500 16.649 14.993 1.00 82.25 82 ASN A O 1
ATOM 647 N N . THR A 1 83 ? -30.671 15.781 12.937 1.00 87.75 83 THR A N 1
ATOM 648 C CA . THR A 1 83 ? -29.729 14.671 13.149 1.00 87.75 83 THR A CA 1
ATOM 649 C C . THR A 1 83 ? -29.299 14.043 11.817 1.00 87.75 83 THR A C 1
ATOM 651 O O . THR A 1 83 ? -29.865 14.351 10.764 1.00 87.75 83 THR A O 1
ATOM 654 N N . PHE A 1 84 ? -28.297 13.165 11.861 1.00 90.81 84 PHE A N 1
ATOM 655 C CA . PHE A 1 84 ? -27.812 12.431 10.695 1.00 90.81 84 PHE A CA 1
ATOM 656 C C . PHE A 1 84 ? -28.696 11.226 10.361 1.00 90.81 84 PHE A C 1
ATOM 658 O O . PHE A 1 84 ? -29.118 10.495 11.254 1.00 90.81 84 PHE A O 1
ATOM 665 N N . ASN A 1 85 ? -28.921 11.003 9.064 1.00 83.88 85 ASN A N 1
ATOM 666 C CA . ASN A 1 85 ? -29.539 9.810 8.477 1.00 83.88 85 ASN A CA 1
ATOM 667 C C . ASN A 1 85 ? -30.873 9.351 9.109 1.00 83.88 85 ASN A C 1
ATOM 669 O O . ASN A 1 85 ? -31.213 8.167 9.065 1.00 83.88 85 ASN A O 1
ATOM 673 N N . ASP A 1 86 ? -31.662 10.268 9.667 1.00 75.94 86 ASP A N 1
ATOM 674 C CA . ASP A 1 86 ? -33.020 10.009 10.138 1.00 75.94 86 ASP A CA 1
ATOM 675 C C . ASP A 1 86 ? -34.027 10.024 8.980 1.00 75.94 86 ASP A C 1
ATOM 677 O O . ASP A 1 86 ? -34.851 10.927 8.811 1.00 75.94 86 ASP A O 1
ATOM 681 N N . PHE A 1 87 ? -33.991 8.957 8.187 1.00 70.31 87 PHE A N 1
ATOM 682 C CA . PHE A 1 87 ? -34.932 8.730 7.088 1.00 70.31 87 PHE A CA 1
ATOM 683 C C . PHE A 1 87 ? -36.302 8.199 7.557 1.00 70.31 87 PHE A C 1
ATOM 685 O O . PHE A 1 87 ? -37.172 7.909 6.736 1.00 70.31 87 PHE A O 1
ATOM 692 N N . ARG A 1 88 ? -36.552 8.101 8.875 1.00 61.44 88 ARG A N 1
ATOM 693 C CA . ARG A 1 88 ? -37.810 7.554 9.431 1.00 61.44 88 ARG A CA 1
ATOM 694 C C . ARG A 1 88 ? -39.027 8.432 9.132 1.00 61.44 88 ARG A C 1
ATOM 696 O O . ARG A 1 88 ? -40.156 7.960 9.228 1.00 61.44 88 ARG A O 1
ATOM 703 N N . LYS A 1 89 ? -38.813 9.705 8.779 1.00 49.25 89 LYS A N 1
ATOM 704 C CA . LYS A 1 89 ? -39.881 10.658 8.436 1.00 49.25 89 LYS A CA 1
ATOM 705 C C . LYS A 1 89 ? -40.246 10.690 6.948 1.00 49.25 89 LYS A C 1
ATOM 707 O O . LYS A 1 89 ? -41.276 11.272 6.623 1.00 49.25 89 LYS A O 1
ATOM 712 N N . SER A 1 90 ? -39.444 10.102 6.054 1.00 45.66 90 SER A N 1
ATOM 713 C CA . SER A 1 90 ? -39.604 10.285 4.601 1.00 45.66 90 SER A CA 1
ATOM 714 C C . SER A 1 90 ? -40.305 9.144 3.851 1.00 45.66 90 SER A C 1
ATOM 716 O O . SER A 1 90 ? -40.563 9.313 2.665 1.00 45.66 90 SER A O 1
ATOM 718 N N . ALA A 1 91 ? -40.673 8.023 4.484 1.00 41.31 91 ALA A N 1
ATOM 719 C CA . ALA A 1 91 ? -41.524 7.010 3.845 1.00 41.31 91 ALA A CA 1
ATOM 720 C C . ALA A 1 91 ? -42.254 6.117 4.860 1.00 41.31 91 ALA A C 1
ATOM 722 O O . ALA A 1 91 ? -41.706 5.717 5.887 1.00 41.31 91 ALA A O 1
ATOM 723 N N . SER A 1 92 ? -43.511 5.794 4.554 1.00 40.81 92 SER A N 1
ATOM 724 C CA . SER A 1 92 ? -44.364 4.881 5.311 1.00 40.81 92 SER A CA 1
ATOM 725 C C . SER A 1 92 ? -43.777 3.465 5.363 1.00 40.81 92 SER A C 1
ATOM 727 O O . SER A 1 92 ? -43.629 2.825 4.328 1.00 40.81 92 SER A O 1
ATOM 729 N N . ALA A 1 93 ? -43.536 2.968 6.580 1.00 43.84 93 ALA A N 1
ATOM 730 C CA . ALA A 1 93 ? -43.267 1.564 6.908 1.00 43.84 93 ALA A CA 1
ATOM 731 C C . ALA A 1 93 ? -42.041 0.923 6.218 1.00 43.84 93 ALA A C 1
ATOM 733 O O . ALA A 1 93 ? -42.175 0.003 5.414 1.00 43.84 93 ALA A O 1
ATOM 734 N N . LEU A 1 94 ? -40.828 1.340 6.595 1.00 46.25 94 LEU A N 1
ATOM 735 C CA . LEU A 1 94 ? -39.614 0.579 6.271 1.00 46.25 94 LEU A CA 1
ATOM 736 C C . LEU A 1 94 ? -39.392 -0.582 7.271 1.00 46.25 94 LEU A C 1
ATOM 738 O O . LEU A 1 94 ? -39.679 -0.430 8.463 1.00 46.25 94 LEU A O 1
ATOM 742 N N . PRO A 1 95 ? -38.882 -1.750 6.824 1.00 44.97 95 PRO A N 1
ATOM 743 C CA . PRO A 1 95 ? -38.411 -2.811 7.712 1.00 44.97 95 PRO A CA 1
ATOM 744 C C . PRO A 1 95 ? -37.222 -2.319 8.544 1.00 44.97 95 PRO A C 1
ATOM 746 O O . PRO A 1 95 ? -36.393 -1.575 8.030 1.00 44.97 95 PRO A O 1
ATOM 749 N N . LYS A 1 96 ? -37.125 -2.781 9.797 1.00 46.25 96 LYS A N 1
ATOM 750 C CA . LYS A 1 96 ? -36.011 -2.481 10.712 1.00 46.25 96 LYS A CA 1
ATOM 751 C C . LYS A 1 96 ? -34.666 -2.814 10.052 1.00 46.25 96 LYS A C 1
ATOM 753 O O . LYS A 1 96 ? -34.377 -3.995 9.844 1.00 46.25 96 LYS A O 1
ATOM 758 N N . ASP A 1 97 ? -33.871 -1.800 9.720 1.00 51.09 97 ASP A N 1
ATOM 759 C CA . ASP A 1 97 ? -32.526 -1.949 9.164 1.00 51.09 97 ASP A CA 1
ATOM 760 C C . ASP A 1 97 ? -31.516 -1.594 10.262 1.00 51.09 97 ASP A C 1
ATOM 762 O O . ASP A 1 97 ? -31.405 -0.448 10.706 1.00 51.09 97 ASP A O 1
ATOM 766 N N . ALA A 1 98 ? -30.787 -2.605 10.741 1.00 50.47 98 ALA A N 1
ATOM 767 C CA . ALA A 1 98 ? -30.008 -2.533 11.980 1.00 50.47 98 ALA A CA 1
ATOM 768 C C . ALA A 1 98 ? -28.924 -1.435 11.987 1.00 50.47 98 ALA A C 1
ATOM 770 O O . ALA A 1 98 ? -28.471 -1.035 13.059 1.00 50.47 98 ALA A O 1
ATOM 771 N N . HIS A 1 99 ? -28.505 -0.946 10.814 1.00 50.59 99 HIS A N 1
ATOM 772 C CA . HIS A 1 99 ? -27.436 0.047 10.680 1.00 50.59 99 HIS A CA 1
ATOM 773 C C . HIS A 1 99 ? -27.917 1.506 10.822 1.00 50.59 99 HIS A C 1
ATOM 775 O O . HIS A 1 99 ? -27.153 2.352 11.285 1.00 50.59 99 HIS A O 1
ATOM 781 N N . TYR A 1 100 ? -29.165 1.822 10.452 1.00 54.00 100 TYR A N 1
ATOM 782 C CA . TYR A 1 100 ? -29.709 3.191 10.511 1.00 54.00 100 TYR A CA 1
ATOM 783 C C . TYR A 1 100 ? -30.694 3.410 11.671 1.00 54.00 100 TYR A C 1
ATOM 785 O O . TYR A 1 100 ? -30.986 4.550 12.020 1.00 54.00 100 TYR A O 1
ATOM 793 N N . ASP A 1 101 ? -31.117 2.341 12.350 1.00 59.88 101 ASP A N 1
ATOM 794 C CA . ASP A 1 101 ? -32.085 2.401 13.454 1.00 59.88 101 ASP A CA 1
ATOM 795 C C . ASP A 1 101 ? -31.500 2.871 14.803 1.00 59.88 101 ASP A C 1
ATOM 797 O O . ASP A 1 101 ? -32.236 3.065 15.777 1.00 59.88 101 ASP A O 1
ATOM 801 N N . ASN A 1 102 ? -30.184 3.097 14.895 1.00 73.25 102 ASN A N 1
ATOM 802 C CA . ASN A 1 102 ? -29.545 3.550 16.131 1.00 73.25 102 ASN A CA 1
ATOM 803 C C . ASN A 1 102 ? -29.620 5.079 16.287 1.00 73.25 102 ASN A C 1
ATOM 805 O O . ASN A 1 102 ? -28.644 5.805 16.104 1.00 73.25 102 ASN A O 1
ATOM 809 N N . ALA A 1 103 ? -30.802 5.573 16.656 1.00 77.12 103 ALA A N 1
ATOM 810 C CA . ALA A 1 103 ? -31.057 7.004 16.832 1.00 77.12 103 ALA A CA 1
ATOM 811 C C . ALA A 1 103 ? -30.107 7.680 17.838 1.00 77.12 103 ALA A C 1
ATOM 813 O O . ALA A 1 103 ? -29.724 8.830 17.642 1.00 77.12 103 ALA A O 1
ATOM 814 N N . ALA A 1 104 ? -29.707 6.970 18.900 1.00 82.19 104 ALA A N 1
ATOM 815 C CA . ALA A 1 104 ? -28.764 7.493 19.886 1.00 82.19 104 ALA A CA 1
ATOM 816 C C . ALA A 1 104 ? -27.355 7.657 19.293 1.00 82.19 104 ALA A C 1
ATOM 818 O O . ALA A 1 104 ? -26.707 8.672 19.526 1.00 82.19 104 ALA A O 1
ATOM 819 N N . TYR A 1 105 ? -26.902 6.695 18.485 1.00 84.88 105 TYR A N 1
ATOM 820 C CA . TYR A 1 105 ? -25.624 6.771 17.774 1.00 84.88 105 TYR A CA 1
ATOM 821 C C . TYR A 1 105 ? -25.572 7.964 16.811 1.00 84.88 105 TYR A C 1
ATOM 823 O O . TYR A 1 105 ? -24.631 8.757 16.874 1.00 84.88 105 TYR A O 1
ATOM 831 N N . TRP A 1 106 ? -26.605 8.144 15.982 1.00 88.44 106 TRP A N 1
ATOM 832 C CA . TRP A 1 106 ? -26.670 9.266 15.039 1.00 88.44 106 TRP A CA 1
ATOM 833 C C . TRP A 1 106 ? -26.781 10.621 15.738 1.00 88.44 106 TRP A C 1
ATOM 835 O O . TRP A 1 106 ? -26.109 11.573 15.341 1.00 88.44 106 TRP A O 1
ATOM 845 N N . ALA A 1 107 ? -27.556 10.707 16.823 1.00 88.31 107 ALA A N 1
ATOM 846 C CA . ALA A 1 107 ? -27.642 11.917 17.634 1.00 88.31 107 ALA A CA 1
ATOM 847 C C . ALA A 1 107 ? -26.292 12.281 18.272 1.00 88.31 107 ALA A C 1
ATOM 849 O O . ALA A 1 107 ? -25.911 13.452 18.261 1.00 88.31 107 ALA A O 1
ATOM 850 N N . THR A 1 108 ? -25.545 11.297 18.783 1.00 90.88 108 THR A N 1
ATOM 851 C CA . THR A 1 108 ? -24.205 11.518 19.345 1.00 90.88 108 THR A CA 1
ATOM 852 C C . THR A 1 108 ? -23.219 12.006 18.285 1.00 90.88 108 THR A C 1
ATOM 854 O O . THR A 1 108 ? -22.547 13.011 18.517 1.00 90.88 108 THR A O 1
ATOM 857 N N . ARG A 1 109 ? -23.157 11.357 17.111 1.00 93.94 109 ARG A N 1
ATOM 858 C CA . ARG A 1 109 ? -22.291 11.806 16.003 1.00 93.94 109 ARG A CA 1
ATOM 859 C C . ARG A 1 109 ? -22.636 13.220 15.554 1.00 93.94 109 ARG A C 1
ATOM 861 O O . ARG A 1 109 ? -21.749 14.062 15.467 1.00 93.94 109 ARG A O 1
ATOM 868 N N . TYR A 1 110 ? -23.925 13.511 15.372 1.00 94.94 110 TYR A N 1
ATOM 869 C CA . TYR A 1 110 ? -24.386 14.842 14.982 1.00 94.94 110 TYR A CA 1
ATOM 870 C C . TYR A 1 110 ? -24.029 15.916 16.015 1.00 94.94 110 TYR A C 1
ATOM 872 O O . TYR A 1 110 ? -23.490 16.961 15.660 1.00 94.94 110 TYR A O 1
ATOM 880 N N . ARG A 1 111 ? -24.257 15.651 17.307 1.00 95.38 111 ARG A N 1
ATOM 881 C CA . ARG A 1 111 ? -23.875 16.568 18.391 1.00 95.38 111 ARG A CA 1
ATOM 882 C C . ARG A 1 111 ? -22.382 16.891 18.346 1.00 95.38 111 ARG A C 1
ATOM 884 O O . ARG A 1 111 ? -22.005 18.049 18.478 1.00 95.38 111 ARG A O 1
ATOM 891 N N . ASN A 1 112 ? -21.538 15.879 18.183 1.00 97.25 112 ASN A N 1
ATOM 892 C CA . ASN A 1 112 ? -20.089 16.059 18.132 1.00 97.25 112 ASN A CA 1
ATOM 893 C C . ASN A 1 112 ? -19.622 16.785 16.875 1.00 97.25 112 ASN A C 1
ATOM 895 O O . ASN A 1 112 ? -18.759 17.656 16.959 1.00 97.25 112 ASN A O 1
ATOM 899 N N . PHE A 1 113 ? -20.246 16.496 15.736 1.00 97.00 113 PHE A N 1
ATOM 900 C CA . PHE A 1 113 ? -20.053 17.264 14.516 1.00 97.00 113 PHE A CA 1
ATOM 901 C C . PHE A 1 113 ? -20.361 18.749 14.726 1.00 97.00 113 PHE A C 1
ATOM 903 O O . PHE A 1 113 ? -19.517 19.577 14.396 1.00 97.00 113 PHE A O 1
ATOM 910 N N . LEU A 1 114 ? -21.504 19.095 15.335 1.00 95.81 114 LEU A N 1
ATOM 911 C CA . LEU A 1 114 ? -21.846 20.492 15.619 1.00 95.81 114 LEU A CA 1
ATOM 912 C C . LEU A 1 114 ? -20.777 21.161 16.487 1.00 95.81 114 LEU A C 1
ATOM 914 O O . LEU A 1 114 ? -20.243 22.197 16.097 1.00 95.81 114 LEU A O 1
ATOM 918 N N . ARG A 1 115 ? -20.399 20.522 17.602 1.00 96.62 115 ARG A N 1
ATOM 919 C CA . ARG A 1 115 ? -19.358 21.028 18.512 1.00 96.62 115 ARG A CA 1
ATOM 920 C C . ARG A 1 115 ? -18.050 21.327 17.784 1.00 96.62 115 ARG A C 1
ATOM 922 O O . ARG A 1 115 ? -17.453 22.370 18.012 1.00 96.62 115 ARG A O 1
ATOM 929 N N . LEU A 1 116 ? -17.597 20.426 16.914 1.00 95.44 116 LEU A N 1
ATOM 930 C CA . LEU A 1 116 ? -16.328 20.606 16.210 1.00 95.44 116 LEU A CA 1
ATOM 931 C C . LEU A 1 116 ? -16.436 21.606 15.053 1.00 95.44 116 LEU A C 1
ATOM 933 O O . LEU A 1 116 ? -15.503 22.367 14.807 1.00 95.44 116 LEU A O 1
ATOM 937 N N . SER A 1 117 ? -17.588 21.659 14.378 1.00 95.56 117 SER A N 1
ATOM 938 C CA . SER A 1 117 ? -17.855 22.617 13.298 1.00 95.56 117 SER A CA 1
ATOM 939 C C . SER A 1 117 ? -17.800 24.075 13.764 1.00 95.56 117 SER A C 1
ATOM 941 O O . SER A 1 117 ? -17.495 24.962 12.967 1.00 95.56 117 SER A O 1
ATOM 943 N N . GLU A 1 118 ? -18.000 24.333 15.062 1.00 93.62 118 GLU A N 1
ATOM 944 C CA . GLU A 1 118 ? -17.824 25.664 15.652 1.00 93.62 118 GLU A CA 1
ATOM 945 C C . GLU A 1 118 ? -16.374 26.177 15.596 1.00 93.62 118 GLU A C 1
ATOM 947 O O . GLU A 1 118 ? -16.144 27.388 15.667 1.00 93.62 118 GLU A O 1
ATOM 952 N N . TYR A 1 119 ? -15.406 25.279 15.421 1.00 94.19 119 TYR A N 1
ATOM 953 C CA . TYR A 1 119 ? -13.975 25.583 15.362 1.00 94.19 119 TYR A CA 1
ATOM 954 C C . TYR A 1 119 ? -13.353 25.264 13.999 1.00 94.19 119 TYR A C 1
ATOM 956 O O . TYR A 1 119 ? -12.173 25.530 13.784 1.00 94.19 119 TYR A O 1
ATOM 964 N N . ALA A 1 120 ? -14.128 24.701 13.073 1.00 96.12 120 ALA A N 1
ATOM 965 C CA . ALA A 1 120 ? -13.652 24.410 11.732 1.00 96.12 120 ALA A CA 1
ATOM 966 C C . ALA A 1 120 ? -13.554 25.694 10.895 1.00 96.12 120 ALA A C 1
ATOM 968 O O . ALA A 1 120 ? -14.454 26.538 10.917 1.00 96.12 120 ALA A O 1
ATOM 969 N N . LEU A 1 121 ? -12.476 25.800 10.117 1.00 96.25 121 LEU A N 1
ATOM 970 C CA . LEU A 1 121 ? -12.296 26.829 9.093 1.00 96.25 121 LEU A CA 1
ATOM 971 C C . LEU A 1 121 ? -13.299 26.640 7.952 1.00 96.25 121 LEU A C 1
ATOM 973 O O . LEU A 1 121 ? -13.854 27.613 7.448 1.00 96.25 121 LEU A O 1
ATOM 977 N N . ALA A 1 122 ? -13.556 25.383 7.583 1.00 97.50 122 ALA A N 1
ATOM 978 C CA . ALA A 1 122 ? -14.546 25.017 6.584 1.00 97.50 122 ALA A CA 1
ATOM 979 C C . ALA A 1 122 ? -15.148 23.634 6.859 1.00 97.50 122 ALA A C 1
ATOM 981 O O . ALA A 1 122 ? -14.543 22.773 7.507 1.00 97.50 122 ALA A O 1
ATOM 982 N N . VAL A 1 123 ? -16.342 23.419 6.318 1.00 98.44 123 VAL A N 1
ATOM 983 C CA . VAL A 1 123 ? -17.019 22.128 6.244 1.00 98.44 123 VAL A CA 1
ATOM 984 C C . VAL A 1 123 ? -17.208 21.777 4.776 1.00 98.44 123 VAL A C 1
ATOM 986 O O . VAL A 1 123 ? -17.765 22.539 3.996 1.00 98.44 123 VAL A O 1
ATOM 989 N N . TRP A 1 124 ? -16.760 20.597 4.401 1.00 98.50 124 TRP A N 1
ATOM 990 C CA . TRP A 1 124 ? -16.809 20.062 3.056 1.00 98.50 124 TRP A CA 1
ATOM 991 C C . TRP A 1 124 ? -17.793 18.910 3.007 1.00 98.50 124 TRP A C 1
ATOM 993 O O . TRP A 1 124 ? -17.605 17.926 3.713 1.00 98.50 124 TRP A O 1
ATOM 1003 N N . HIS A 1 125 ? -18.827 18.987 2.178 1.00 97.25 125 HIS A N 1
ATOM 1004 C CA . HIS A 1 125 ? -19.765 17.879 2.026 1.00 97.25 125 HIS A CA 1
ATOM 1005 C C . HIS A 1 125 ? -19.489 17.085 0.751 1.00 97.25 125 HIS A C 1
ATOM 1007 O O . HIS A 1 125 ? -19.316 17.663 -0.316 1.00 97.25 125 HIS A O 1
ATOM 1013 N N . LEU A 1 126 ? -19.550 15.754 0.824 1.00 95.00 126 LEU A N 1
ATOM 1014 C CA . LEU A 1 126 ? -19.395 14.853 -0.335 1.00 95.00 126 LEU A CA 1
ATOM 1015 C C . LEU A 1 126 ? -20.592 14.836 -1.305 1.00 95.00 126 LEU A C 1
ATOM 1017 O O . LEU A 1 126 ? -20.603 14.061 -2.259 1.00 95.00 126 LEU A O 1
ATOM 1021 N N . SER A 1 127 ? -21.618 15.647 -1.050 1.00 94.06 127 SER A N 1
ATOM 1022 C CA . SER A 1 127 ? -22.832 15.711 -1.862 1.00 94.06 127 SER A CA 1
ATOM 1023 C C . SER A 1 127 ? -23.272 17.155 -1.982 1.00 94.06 127 SER A C 1
ATOM 1025 O O . SER A 1 127 ? -23.543 17.821 -0.983 1.00 94.06 127 SER A O 1
ATOM 1027 N N . GLU A 1 128 ? -23.388 17.606 -3.218 1.00 93.56 128 GLU A N 1
ATOM 1028 C CA . GLU A 1 128 ? -23.840 18.934 -3.595 1.00 93.56 128 GLU A CA 1
ATOM 1029 C C . GLU A 1 128 ? -25.252 19.232 -3.067 1.00 93.56 128 GLU A C 1
ATOM 1031 O O . GLU A 1 128 ? -25.534 20.354 -2.655 1.00 93.56 128 GLU A O 1
ATOM 1036 N N . HIS A 1 129 ? -26.119 18.217 -2.9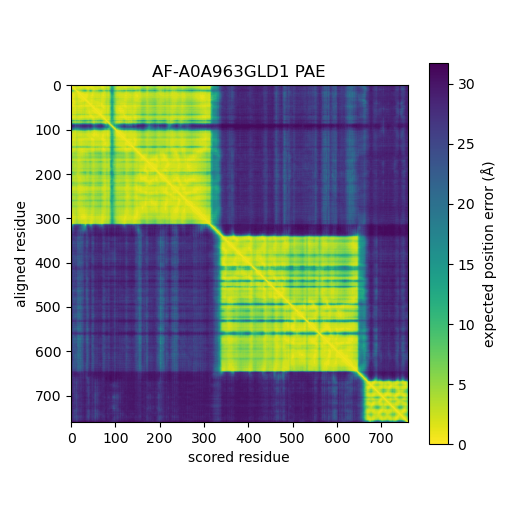65 1.00 92.44 129 HIS A N 1
ATOM 1037 C CA . HIS A 1 129 ? -27.487 18.365 -2.446 1.00 92.44 129 HIS A CA 1
ATOM 1038 C C . HIS A 1 129 ? -27.548 18.632 -0.949 1.00 92.44 129 HIS A C 1
ATOM 1040 O O . HIS A 1 129 ? -28.544 19.154 -0.454 1.00 92.44 129 HIS A O 1
ATOM 1046 N N . GLN A 1 130 ? -26.511 18.246 -0.210 1.00 93.50 130 GLN A N 1
ATOM 1047 C CA . GLN A 1 130 ? -26.448 18.478 1.228 1.00 93.50 130 GLN A CA 1
ATOM 1048 C C . GLN A 1 130 ? -25.808 19.817 1.573 1.00 93.50 130 GLN A C 1
ATOM 1050 O O . GLN A 1 130 ? -26.045 20.321 2.666 1.00 93.50 130 GLN A O 1
ATOM 1055 N N . VAL A 1 131 ? -25.084 20.455 0.649 1.00 95.50 131 VAL A N 1
ATOM 1056 C CA . VAL A 1 131 ? -24.454 21.755 0.913 1.00 95.50 131 VAL A CA 1
ATOM 1057 C C . VAL A 1 131 ? -25.477 22.819 1.340 1.00 95.50 131 VAL A C 1
ATOM 1059 O O . VAL A 1 131 ? -25.290 23.371 2.422 1.00 95.50 131 VAL A O 1
ATOM 1062 N N . PRO A 1 132 ? -26.603 23.058 0.632 1.00 94.81 132 PRO A N 1
ATOM 1063 C CA . PRO A 1 132 ? -27.596 24.045 1.078 1.00 94.81 132 PRO A CA 1
ATOM 1064 C C . PRO A 1 132 ? -28.243 23.699 2.428 1.00 94.81 132 PRO A C 1
ATOM 1066 O O . PRO A 1 132 ? -28.572 24.583 3.225 1.00 94.81 132 PRO A O 1
ATOM 1069 N N . VAL A 1 133 ? -28.411 22.402 2.706 1.00 94.12 133 VAL A N 1
ATOM 1070 C CA . VAL A 1 133 ? -28.975 21.908 3.971 1.00 94.12 133 VAL A CA 1
ATOM 1071 C C . VAL A 1 133 ? -28.020 22.214 5.125 1.00 94.12 133 VAL A C 1
ATOM 1073 O O . VAL A 1 133 ? -28.432 22.773 6.141 1.00 94.12 133 VAL A O 1
ATOM 1076 N N . TYR A 1 134 ? -26.730 21.929 4.946 1.00 95.75 134 TYR A N 1
ATOM 1077 C CA . TYR A 1 134 ? -25.696 22.233 5.932 1.00 95.75 134 TYR A CA 1
ATOM 1078 C C . TYR A 1 134 ? -25.448 23.738 6.075 1.00 95.75 134 TYR A C 1
ATOM 1080 O O . TYR A 1 134 ? -25.275 24.199 7.196 1.00 95.75 134 TYR A O 1
ATOM 1088 N N . GLN A 1 135 ? -25.498 24.522 4.995 1.00 95.69 135 GLN A N 1
ATOM 1089 C CA . GLN A 1 135 ? -25.412 25.990 5.051 1.00 95.69 135 GLN A CA 1
ATOM 1090 C C . GLN A 1 135 ? -26.540 26.592 5.898 1.00 95.69 135 GLN A C 1
ATOM 1092 O O . GLN A 1 135 ? -26.313 27.520 6.671 1.00 95.69 135 GLN A O 1
ATOM 1097 N N . THR A 1 136 ? -27.749 26.033 5.790 1.00 94.06 136 THR A N 1
ATOM 1098 C CA . THR A 1 136 ? -28.893 26.440 6.617 1.00 94.06 136 THR A CA 1
ATOM 1099 C C . THR A 1 136 ? -28.694 26.050 8.084 1.00 94.06 136 THR A C 1
ATOM 1101 O O . THR A 1 136 ? -29.029 26.825 8.978 1.00 94.06 136 THR A O 1
ATOM 1104 N N . ALA A 1 137 ? -28.144 24.861 8.346 1.00 91.81 137 ALA A N 1
ATOM 1105 C CA . ALA A 1 137 ? -27.905 24.360 9.700 1.00 91.81 137 ALA A CA 1
ATOM 1106 C C . ALA A 1 137 ? -26.697 25.012 10.399 1.00 91.81 137 ALA A C 1
ATOM 1108 O O . ALA A 1 137 ? -26.659 25.069 11.627 1.00 91.81 137 ALA A O 1
ATOM 1109 N N . LEU A 1 138 ? -25.725 25.508 9.630 1.00 93.00 138 LEU A N 1
ATOM 1110 C CA . LEU A 1 138 ? -24.476 26.110 10.097 1.00 93.00 138 LEU A CA 1
ATOM 1111 C C . LEU A 1 138 ? -24.311 27.535 9.533 1.00 93.00 138 LEU A C 1
ATOM 1113 O O . LEU A 1 138 ? -23.369 27.800 8.777 1.00 93.00 138 LEU A O 1
ATOM 1117 N N . PRO A 1 139 ? -25.212 28.475 9.873 1.00 89.06 139 PRO A N 1
ATOM 1118 C CA . PRO A 1 139 ? -25.171 29.820 9.316 1.00 89.06 139 PRO A CA 1
ATOM 1119 C C . PRO A 1 139 ? -23.845 30.514 9.651 1.00 89.06 139 PRO A C 1
ATOM 1121 O O . PRO A 1 139 ? -23.391 30.513 10.795 1.00 89.06 139 PRO A O 1
ATOM 1124 N N . GLY A 1 140 ? -23.220 31.117 8.638 1.00 84.00 140 GLY A N 1
ATOM 1125 C CA . GLY A 1 140 ? -21.940 31.819 8.779 1.00 84.00 140 GLY A CA 1
ATOM 1126 C C . GLY A 1 140 ? -20.702 30.917 8.802 1.00 84.00 140 GLY A C 1
ATOM 1127 O O . GLY A 1 140 ? -19.597 31.428 8.965 1.00 84.00 140 GLY A O 1
ATOM 1128 N N . ARG A 1 141 ? -20.852 29.598 8.622 1.00 88.06 141 ARG A N 1
ATOM 1129 C CA . ARG A 1 141 ? -19.728 28.678 8.400 1.00 88.06 141 ARG A CA 1
ATOM 1130 C C . ARG A 1 141 ? -19.482 28.494 6.906 1.00 88.06 141 ARG A C 1
ATOM 1132 O O . ARG A 1 141 ? -20.431 28.434 6.127 1.00 88.06 141 ARG A O 1
ATOM 1139 N N . GLY A 1 142 ? -18.211 28.393 6.513 1.00 93.19 142 GLY A N 1
ATOM 1140 C CA . GLY A 1 142 ? -17.824 28.061 5.142 1.00 93.19 142 GLY A CA 1
ATOM 1141 C C . GLY A 1 142 ? -18.187 26.613 4.839 1.00 93.19 142 GLY A C 1
ATOM 1142 O O . GLY A 1 142 ? -17.403 25.716 5.134 1.00 93.19 142 GLY A O 1
ATOM 1143 N N . VAL A 1 143 ? -19.397 26.376 4.332 1.00 97.69 143 VAL A N 1
ATOM 1144 C CA . VAL A 1 143 ? -19.860 25.048 3.917 1.00 97.69 143 VAL A CA 1
ATOM 1145 C C . VAL A 1 143 ? -19.807 24.964 2.398 1.00 97.69 143 VAL A C 1
ATOM 1147 O O . VAL A 1 143 ? -20.539 25.675 1.708 1.00 97.69 143 VAL A O 1
ATOM 1150 N N . GLU A 1 144 ? -18.980 24.054 1.902 1.00 97.50 144 GLU A N 1
ATOM 1151 C CA . GLU A 1 144 ? -18.657 23.898 0.488 1.00 97.50 144 GLU A CA 1
ATOM 1152 C C . GLU A 1 144 ? -18.861 22.453 0.023 1.00 97.50 144 GLU A C 1
ATOM 1154 O O . GLU A 1 144 ? -18.852 21.500 0.809 1.00 97.50 144 GLU A O 1
ATOM 1159 N N . TYR A 1 145 ? -19.035 22.278 -1.284 1.00 97.62 145 TYR A N 1
ATOM 1160 C CA . TYR A 1 145 ? -19.069 20.956 -1.900 1.00 97.62 145 TYR A CA 1
ATOM 1161 C C . TYR A 1 145 ? -17.636 20.446 -2.093 1.00 97.62 145 TYR A C 1
ATOM 1163 O O . TYR A 1 145 ? -16.834 21.137 -2.712 1.00 97.62 145 TYR A O 1
ATOM 1171 N N . LEU A 1 146 ? -17.320 19.241 -1.605 1.00 97.88 146 LEU A N 1
ATOM 1172 C CA . LEU A 1 146 ? -16.096 18.520 -1.965 1.00 97.88 146 LEU A CA 1
ATOM 1173 C C . LEU A 1 146 ? -16.364 17.696 -3.225 1.00 97.88 146 LEU A C 1
ATOM 1175 O O . LEU A 1 146 ? -17.002 16.642 -3.134 1.00 97.88 146 LEU A O 1
ATOM 1179 N N . PRO A 1 147 ? -15.899 18.162 -4.395 1.00 96.06 147 PRO A N 1
ATOM 1180 C CA . PRO A 1 147 ? -16.224 17.524 -5.650 1.00 96.06 147 PRO A CA 1
ATOM 1181 C C . PRO A 1 147 ? -15.446 16.233 -5.842 1.00 96.06 147 PRO A C 1
ATOM 1183 O O . PRO A 1 147 ? -14.271 16.111 -5.497 1.00 96.06 147 PRO A O 1
ATOM 1186 N N . HIS A 1 148 ? -16.096 15.289 -6.506 1.00 96.88 148 HIS A N 1
ATOM 1187 C CA . HIS A 1 148 ? -15.449 14.105 -7.043 1.00 96.88 148 HIS A CA 1
ATOM 1188 C C . HIS A 1 148 ? -14.931 14.416 -8.450 1.00 96.88 148 HIS A C 1
ATOM 1190 O O . HIS A 1 148 ? -15.708 14.605 -9.391 1.00 96.88 148 HIS A O 1
ATOM 1196 N N . GLY A 1 149 ? -13.611 14.517 -8.579 1.00 95.69 149 GLY A N 1
ATOM 1197 C CA . GLY A 1 149 ? -12.917 14.805 -9.834 1.00 95.69 149 GLY A CA 1
ATOM 1198 C C . GLY A 1 149 ? -12.002 13.671 -10.284 1.00 95.69 149 GLY A C 1
ATOM 1199 O O . GLY A 1 149 ? -11.688 12.754 -9.524 1.00 95.69 149 GLY A O 1
ATOM 1200 N N . TYR A 1 150 ? -11.570 13.729 -11.536 1.00 94.38 150 TYR A N 1
ATOM 1201 C CA . TYR A 1 150 ? -10.606 12.797 -12.095 1.00 94.38 150 TYR A CA 1
ATOM 1202 C C . TYR A 1 150 ? -9.221 12.998 -11.483 1.00 94.38 150 TYR A C 1
ATOM 1204 O O . TYR A 1 150 ? -8.694 14.113 -11.453 1.00 94.38 150 TYR A O 1
ATOM 1212 N N . LEU A 1 151 ? -8.642 11.890 -11.025 1.00 83.00 151 LEU A N 1
ATOM 1213 C CA . LEU A 1 151 ? -7.303 11.784 -10.467 1.00 83.00 151 LEU A CA 1
ATOM 1214 C C . LEU A 1 151 ? -6.598 10.612 -11.134 1.00 83.00 151 LEU A C 1
ATOM 1216 O O . LEU A 1 151 ? -6.935 9.454 -10.892 1.00 83.00 151 LEU A O 1
ATOM 1220 N N . ALA A 1 152 ? -5.568 10.898 -11.919 1.00 75.44 152 ALA A N 1
ATOM 1221 C CA . ALA A 1 152 ? -4.861 9.854 -12.648 1.00 75.44 152 ALA A CA 1
ATOM 1222 C C . ALA A 1 152 ? -4.191 8.825 -11.705 1.00 75.44 152 ALA A C 1
ATOM 1224 O O . ALA A 1 152 ? -4.264 7.625 -11.952 1.00 75.44 152 ALA A O 1
ATOM 1225 N N . ALA A 1 153 ? -3.665 9.266 -10.552 1.00 72.12 153 ALA A N 1
ATOM 1226 C CA . ALA A 1 153 ? -3.139 8.384 -9.498 1.00 72.12 153 ALA A CA 1
ATOM 1227 C C . ALA A 1 153 ? -4.200 7.441 -8.883 1.00 72.12 153 ALA A C 1
ATOM 1229 O O . ALA A 1 153 ? -3.869 6.415 -8.289 1.00 72.12 153 ALA A O 1
ATOM 1230 N N . PHE A 1 154 ? -5.489 7.757 -9.047 1.00 79.56 154 PHE A N 1
ATOM 1231 C CA . PHE A 1 154 ? -6.610 6.976 -8.523 1.00 79.56 154 PHE A CA 1
ATOM 1232 C C . PHE A 1 154 ? -7.010 5.795 -9.417 1.00 79.56 154 PHE A C 1
ATOM 1234 O O . PHE A 1 154 ? -7.761 4.913 -8.976 1.00 79.56 154 PHE A O 1
ATOM 1241 N N . ARG A 1 155 ? -6.469 5.738 -10.641 1.00 81.44 155 ARG A N 1
ATOM 1242 C CA . ARG A 1 155 ? -6.592 4.612 -11.570 1.00 81.44 155 ARG A CA 1
ATOM 1243 C C . ARG A 1 155 ? -5.682 3.463 -11.130 1.00 81.44 155 ARG A C 1
ATOM 1245 O O . ARG A 1 155 ? -4.566 3.297 -11.610 1.00 81.44 155 ARG A O 1
ATOM 1252 N N . ARG A 1 156 ? -6.165 2.669 -10.177 1.00 79.12 156 ARG A N 1
ATOM 1253 C CA . ARG A 1 156 ? -5.406 1.594 -9.515 1.00 79.12 156 ARG A CA 1
ATOM 1254 C C . ARG A 1 156 ? -5.680 0.207 -10.083 1.00 79.12 156 ARG A C 1
ATOM 1256 O O . ARG A 1 156 ? -4.866 -0.697 -9.912 1.00 79.12 156 ARG A O 1
ATOM 1263 N N . VAL A 1 157 ? -6.816 0.019 -10.752 1.00 79.56 157 VAL A N 1
ATOM 1264 C CA . VAL A 1 157 ? -7.203 -1.276 -11.316 1.00 79.56 157 VAL A CA 1
ATOM 1265 C C . VAL A 1 157 ? -6.739 -1.392 -12.756 1.00 79.56 157 VAL A C 1
ATOM 1267 O O . VAL A 1 157 ? -7.172 -0.648 -13.633 1.00 79.56 157 VAL A O 1
ATOM 1270 N N . VAL A 1 158 ? -5.898 -2.392 -13.013 1.00 78.19 158 VAL A N 1
ATOM 1271 C CA . VAL A 1 158 ? -5.598 -2.833 -14.375 1.00 78.19 158 VAL A CA 1
ATOM 1272 C C . VAL A 1 158 ? -6.717 -3.766 -14.820 1.00 78.19 158 VAL A C 1
ATOM 1274 O O . VAL A 1 158 ? -6.798 -4.914 -14.376 1.00 78.19 158 VAL A O 1
ATOM 1277 N N . MET A 1 159 ? -7.609 -3.257 -15.665 1.00 83.62 159 MET A N 1
ATOM 1278 C CA . MET A 1 159 ? -8.711 -4.040 -16.215 1.00 83.62 159 MET A CA 1
ATOM 1279 C C . MET A 1 159 ? -8.178 -5.104 -17.177 1.00 83.62 159 MET A C 1
ATOM 1281 O O . MET A 1 159 ? -7.286 -4.844 -17.983 1.00 83.62 159 MET A O 1
ATOM 1285 N N . ARG A 1 160 ? -8.726 -6.319 -17.104 1.00 79.75 160 ARG A N 1
ATOM 1286 C CA . ARG A 1 160 ? -8.380 -7.377 -18.057 1.00 79.75 160 ARG A CA 1
ATOM 1287 C C . ARG A 1 160 ? -9.019 -7.123 -19.420 1.00 79.75 160 ARG A C 1
ATOM 1289 O O . ARG A 1 160 ? -10.088 -6.497 -19.468 1.00 79.75 160 ARG A O 1
ATOM 1296 N N . PRO A 1 161 ? -8.441 -7.686 -20.500 1.00 83.81 161 PRO A N 1
ATOM 1297 C CA . PRO A 1 161 ? -9.104 -7.730 -21.797 1.00 83.81 161 PRO A CA 1
ATOM 1298 C C . PRO A 1 161 ? -10.522 -8.291 -21.665 1.00 83.81 161 PRO A C 1
ATOM 1300 O O . PRO A 1 161 ? -10.742 -9.237 -20.906 1.00 83.81 161 PRO A O 1
ATOM 1303 N N . ASP A 1 162 ? -11.481 -7.742 -22.412 1.00 84.38 162 ASP A N 1
ATOM 1304 C CA . ASP A 1 162 ? -12.902 -8.109 -22.289 1.00 84.38 162 ASP A CA 1
ATOM 1305 C C . ASP A 1 162 ? -13.146 -9.624 -22.422 1.00 84.38 162 ASP A C 1
ATOM 1307 O O . ASP A 1 162 ? -13.978 -10.186 -21.706 1.00 84.38 162 ASP A O 1
ATOM 1311 N N . ALA A 1 163 ? -12.365 -10.304 -23.268 1.00 84.81 163 ALA A N 1
ATOM 1312 C CA . ALA A 1 163 ? -12.417 -11.756 -23.459 1.00 84.81 163 ALA A CA 1
ATOM 1313 C C . ALA A 1 163 ? -12.041 -12.566 -22.200 1.00 84.81 163 ALA A C 1
ATOM 1315 O O . ALA A 1 163 ? -12.503 -13.694 -22.029 1.00 84.81 163 ALA A O 1
ATOM 1316 N N . GLU A 1 164 ? -11.233 -11.999 -21.304 1.00 84.56 164 GLU A N 1
ATOM 1317 C CA . GLU A 1 164 ? -10.756 -12.637 -20.070 1.00 84.56 164 GLU A CA 1
ATOM 1318 C C . GLU A 1 164 ? -11.601 -12.282 -18.837 1.00 84.56 164 GLU A C 1
ATOM 1320 O O . GLU A 1 164 ? -11.353 -12.789 -17.736 1.00 84.56 164 GLU A O 1
ATOM 1325 N N . ARG A 1 165 ? -12.592 -11.398 -18.993 1.00 90.94 165 ARG A N 1
ATOM 1326 C CA . ARG A 1 165 ? -13.505 -11.009 -17.918 1.00 90.94 165 ARG A CA 1
ATOM 1327 C C . ARG A 1 165 ? -14.544 -12.102 -17.709 1.00 90.94 165 ARG A C 1
ATOM 1329 O O . ARG A 1 165 ? -15.367 -12.388 -18.586 1.00 90.94 165 ARG A O 1
ATOM 1336 N N . ASP A 1 166 ? -14.496 -12.728 -16.541 1.00 95.44 166 ASP A N 1
ATOM 1337 C CA . ASP A 1 166 ? -15.301 -13.896 -16.187 1.00 95.44 166 ASP A CA 1
ATOM 1338 C C . ASP A 1 166 ? -16.335 -13.639 -15.080 1.00 95.44 166 ASP A C 1
ATOM 1340 O O . ASP A 1 166 ? -17.037 -14.566 -14.677 1.00 95.44 166 ASP A O 1
ATOM 1344 N N . ILE A 1 167 ? -16.472 -12.392 -14.631 1.00 98.06 167 ILE A N 1
ATOM 1345 C CA . ILE A 1 167 ? -17.561 -11.938 -13.764 1.00 98.06 167 ILE A CA 1
ATOM 1346 C C . ILE A 1 167 ? -18.488 -11.076 -14.618 1.00 98.06 167 ILE A C 1
ATOM 1348 O O . ILE A 1 167 ? -18.057 -10.067 -15.176 1.00 98.06 167 ILE A O 1
ATOM 1352 N N . ASP A 1 168 ? -19.754 -11.474 -14.737 1.00 98.69 168 ASP A N 1
ATOM 1353 C CA . ASP A 1 168 ? -20.730 -10.726 -15.532 1.00 98.69 168 ASP A CA 1
ATOM 1354 C C . ASP A 1 168 ? -21.170 -9.473 -14.775 1.00 98.69 168 ASP A C 1
ATOM 1356 O O . ASP A 1 168 ? -21.114 -8.372 -15.323 1.00 98.69 168 ASP A O 1
ATOM 1360 N N . PHE A 1 169 ? -21.503 -9.637 -13.490 1.00 98.75 169 PHE A N 1
ATOM 1361 C CA . PHE A 1 169 ? -21.952 -8.549 -12.626 1.00 98.75 169 PHE A CA 1
ATOM 1362 C C . PHE A 1 169 ? -21.231 -8.556 -11.278 1.00 98.75 169 PHE A C 1
ATOM 1364 O O . PHE A 1 169 ? -21.239 -9.570 -10.580 1.00 98.75 169 PHE A O 1
ATOM 1371 N N . LEU A 1 170 ? -20.651 -7.422 -10.879 1.00 98.44 170 LEU A N 1
ATOM 1372 C CA . LEU A 1 170 ? -20.044 -7.240 -9.555 1.00 98.44 170 LEU A CA 1
ATOM 1373 C C . LEU A 1 170 ? -20.808 -6.198 -8.746 1.00 98.44 170 LEU A C 1
ATOM 1375 O O . LEU A 1 170 ? -20.999 -5.074 -9.199 1.00 98.44 170 LEU A O 1
ATOM 1379 N N . PHE A 1 171 ? -21.145 -6.526 -7.504 1.00 97.56 171 PHE A N 1
ATOM 1380 C CA . PHE A 1 171 ? -21.570 -5.553 -6.503 1.00 97.56 171 PHE A CA 1
ATOM 1381 C C . PHE A 1 171 ? -20.588 -5.539 -5.327 1.00 97.56 171 PHE A C 1
ATOM 1383 O O . PHE A 1 171 ? -20.231 -6.592 -4.802 1.00 97.56 171 PHE A O 1
ATOM 1390 N N . THR A 1 172 ? -20.177 -4.352 -4.875 1.00 91.56 172 THR A N 1
ATOM 1391 C CA . THR A 1 172 ? -19.333 -4.185 -3.678 1.00 91.56 172 THR A CA 1
ATOM 1392 C C . THR A 1 172 ? -20.025 -3.288 -2.649 1.00 91.56 172 THR A C 1
ATOM 1394 O O . THR A 1 172 ? -20.319 -2.118 -2.930 1.00 91.56 172 THR A O 1
ATOM 1397 N N . GLY A 1 173 ? -20.262 -3.804 -1.443 1.00 88.38 173 GLY A N 1
ATOM 1398 C CA . GLY A 1 173 ? -20.853 -3.055 -0.330 1.00 88.38 173 GLY A CA 1
ATOM 1399 C C . GLY A 1 173 ? -21.770 -3.891 0.563 1.00 88.38 173 GLY A C 1
ATOM 1400 O O . GLY A 1 173 ? -21.768 -5.119 0.520 1.00 88.38 173 GLY A O 1
ATOM 1401 N N . SER A 1 174 ? -22.569 -3.215 1.391 1.00 86.69 174 SER A N 1
ATOM 1402 C CA . SER A 1 174 ? -23.521 -3.863 2.303 1.00 86.69 174 SER A CA 1
ATOM 1403 C C . SER A 1 174 ? -24.676 -4.529 1.548 1.00 86.69 174 SER A C 1
ATOM 1405 O O . SER A 1 174 ? -25.349 -3.892 0.730 1.00 86.69 174 SER A O 1
ATOM 1407 N N . LEU A 1 175 ? -24.928 -5.804 1.851 1.00 88.06 175 LEU A N 1
ATOM 1408 C CA . LEU A 1 175 ? -25.973 -6.618 1.227 1.00 88.06 175 LEU A CA 1
ATOM 1409 C C . LEU A 1 175 ? -27.305 -6.494 1.972 1.00 88.06 175 LEU A C 1
ATOM 1411 O O . LEU A 1 175 ? -27.618 -7.305 2.839 1.00 88.06 175 LEU A O 1
ATOM 1415 N N . THR A 1 176 ? -28.100 -5.491 1.602 1.00 88.56 176 THR A N 1
ATOM 1416 C CA . THR A 1 176 ? -29.477 -5.344 2.094 1.00 88.56 176 THR A CA 1
ATOM 1417 C C . THR A 1 176 ? -30.396 -6.406 1.473 1.00 88.56 176 THR A C 1
ATOM 1419 O O . THR A 1 176 ? -30.103 -6.904 0.378 1.00 88.56 176 THR A O 1
ATOM 1422 N N . PRO A 1 177 ? -31.555 -6.719 2.087 1.00 90.38 177 PRO A N 1
ATOM 1423 C CA . PRO A 1 177 ? -32.527 -7.636 1.490 1.00 90.38 177 PRO A CA 1
ATOM 1424 C C . PRO A 1 177 ? -32.970 -7.222 0.079 1.00 90.38 177 PRO A C 1
ATOM 1426 O O . PRO A 1 177 ? -33.236 -8.073 -0.766 1.00 90.38 177 PRO A O 1
ATOM 1429 N N . TYR A 1 178 ? -33.041 -5.915 -0.196 1.00 92.44 178 TYR A N 1
ATOM 1430 C CA . TYR A 1 178 ? -33.355 -5.385 -1.524 1.00 92.44 178 TYR A CA 1
ATOM 1431 C C . TYR A 1 178 ? -32.277 -5.753 -2.555 1.00 92.44 178 TYR A C 1
ATOM 1433 O O . TYR A 1 178 ? -32.588 -6.347 -3.588 1.00 92.44 178 TYR A O 1
ATOM 1441 N N . ARG A 1 179 ? -31.004 -5.496 -2.232 1.00 95.25 179 ARG A N 1
ATOM 1442 C CA . ARG A 1 179 ? -29.854 -5.817 -3.092 1.00 95.25 179 ARG A CA 1
ATOM 1443 C C . ARG A 1 179 ? -29.717 -7.317 -3.327 1.00 95.25 179 ARG A C 1
ATOM 1445 O O . ARG A 1 179 ? -29.541 -7.741 -4.464 1.00 95.25 179 ARG A O 1
ATOM 1452 N N . GLN A 1 180 ? -29.874 -8.125 -2.277 1.00 95.25 180 GLN A N 1
ATOM 1453 C CA . GLN A 1 180 ? -29.828 -9.587 -2.375 1.00 95.25 180 GLN A CA 1
ATOM 1454 C C . GLN A 1 180 ? -30.864 -10.128 -3.368 1.00 95.25 180 GLN A C 1
ATOM 1456 O O . GLN A 1 180 ? -30.538 -10.991 -4.178 1.00 95.25 180 GLN A O 1
ATOM 1461 N N . ARG A 1 181 ? -32.096 -9.593 -3.367 1.00 96.94 181 ARG A N 1
ATOM 1462 C CA . ARG A 1 181 ? -33.140 -10.014 -4.317 1.00 96.94 181 ARG A CA 1
ATOM 1463 C C . ARG A 1 181 ? -32.781 -9.712 -5.771 1.00 96.94 181 ARG A C 1
ATOM 1465 O O . ARG A 1 181 ? -33.068 -10.540 -6.634 1.00 96.94 181 ARG A O 1
ATOM 1472 N N . ILE A 1 182 ? -32.176 -8.554 -6.040 1.00 97.81 182 ILE A N 1
ATOM 1473 C CA . ILE A 1 182 ? -31.738 -8.161 -7.389 1.00 97.81 182 ILE A CA 1
ATOM 1474 C C . ILE A 1 182 ? -30.621 -9.087 -7.875 1.00 97.81 182 ILE A C 1
ATOM 1476 O O . ILE A 1 182 ? -30.737 -9.678 -8.949 1.00 97.81 182 ILE A O 1
ATOM 1480 N N . LEU A 1 183 ? -29.580 -9.271 -7.061 1.00 98.00 183 LEU A N 1
ATOM 1481 C CA . LEU A 1 183 ? -28.433 -10.116 -7.402 1.00 98.00 183 LEU A CA 1
ATOM 1482 C C . LEU A 1 183 ? -28.863 -11.576 -7.619 1.00 98.00 183 LEU A C 1
ATOM 1484 O O . LEU A 1 183 ? -28.554 -12.154 -8.658 1.00 98.00 183 LEU A O 1
ATOM 1488 N N . ALA A 1 184 ? -29.704 -12.123 -6.736 1.00 97.50 184 ALA A N 1
ATOM 1489 C CA . ALA A 1 184 ? -30.263 -13.467 -6.890 1.00 97.50 184 ALA A CA 1
ATOM 1490 C C . ALA A 1 184 ? -31.177 -13.612 -8.123 1.00 97.50 184 ALA A C 1
ATOM 1492 O O . ALA A 1 184 ? -31.399 -14.720 -8.610 1.00 97.50 184 ALA A O 1
ATOM 1493 N N . ASN A 1 185 ? -31.771 -12.525 -8.631 1.00 98.19 185 ASN A N 1
ATOM 1494 C CA . ASN A 1 185 ? -32.534 -12.559 -9.883 1.00 98.19 185 ASN A CA 1
ATOM 1495 C C . ASN A 1 185 ? -31.606 -12.719 -11.094 1.00 98.19 185 ASN A C 1
ATOM 1497 O O . ASN A 1 185 ? -31.875 -13.550 -11.959 1.00 98.19 185 ASN A O 1
ATOM 1501 N N . LEU A 1 186 ? -30.491 -11.987 -11.122 1.00 98.31 186 LEU A N 1
ATOM 1502 C CA . LEU A 1 186 ? -29.460 -12.137 -12.152 1.00 98.31 186 LEU A CA 1
ATOM 1503 C C . LEU A 1 186 ? -28.831 -13.543 -12.112 1.00 98.31 186 LEU A C 1
ATOM 1505 O O . LEU A 1 186 ? -28.731 -14.194 -13.150 1.00 98.31 186 LEU A O 1
ATOM 1509 N N . GLU A 1 187 ? -28.517 -14.071 -10.927 1.00 98.00 187 GLU A N 1
ATOM 1510 C CA . GLU A 1 187 ? -27.997 -15.442 -10.770 1.00 98.00 187 GLU A CA 1
ATOM 1511 C C . GLU A 1 187 ? -28.984 -16.504 -11.270 1.00 98.00 187 GLU A C 1
ATOM 1513 O O . GLU A 1 187 ? -28.611 -17.386 -12.041 1.00 98.00 187 GLU A O 1
ATOM 1518 N N . ARG A 1 188 ? -30.274 -16.402 -10.906 1.00 98.06 188 ARG A N 1
ATOM 1519 C CA . ARG A 1 188 ? -31.321 -17.331 -11.381 1.00 98.06 188 ARG A CA 1
ATOM 1520 C C . ARG A 1 188 ? -31.516 -17.304 -12.895 1.00 98.06 188 ARG A C 1
ATOM 1522 O O . ARG A 1 188 ? -32.020 -18.274 -13.454 1.00 98.06 188 ARG A O 1
ATOM 1529 N N . LYS A 1 189 ? -31.137 -16.210 -13.557 1.00 97.19 189 LYS A N 1
ATOM 1530 C CA . LYS A 1 189 ? -31.136 -16.084 -15.020 1.00 97.19 189 LYS A CA 1
ATOM 1531 C C . LYS A 1 189 ? -29.865 -16.647 -15.673 1.00 97.19 189 LYS A C 1
ATOM 1533 O O . LYS A 1 189 ? -29.762 -16.602 -16.893 1.00 97.19 189 LYS A O 1
ATOM 1538 N N . GLY A 1 190 ? -28.939 -17.204 -14.889 1.00 97.69 190 GLY A N 1
ATOM 1539 C CA . GLY A 1 190 ? -27.744 -17.904 -15.365 1.00 97.69 190 GLY A CA 1
ATOM 1540 C C . GLY A 1 190 ? -26.479 -17.047 -15.456 1.00 97.69 190 GLY A C 1
ATOM 1541 O O . GLY A 1 190 ? -25.488 -17.512 -16.013 1.00 97.69 190 GLY A O 1
ATOM 1542 N N . TYR A 1 191 ? -26.487 -15.818 -14.931 1.00 98.31 191 TYR A N 1
ATOM 1543 C CA . TYR A 1 191 ? -25.323 -14.928 -14.975 1.00 98.31 191 TYR A CA 1
ATOM 1544 C C . TYR A 1 191 ? -24.368 -15.156 -13.802 1.00 98.31 191 TYR A C 1
ATOM 1546 O O . TYR A 1 191 ? -24.784 -15.482 -12.689 1.00 98.31 191 TYR A O 1
ATOM 1554 N N . ARG A 1 192 ? -23.072 -14.929 -14.036 1.00 98.06 192 ARG A N 1
ATOM 1555 C CA . ARG A 1 192 ? -22.024 -15.006 -13.011 1.00 98.06 192 ARG A CA 1
ATOM 1556 C C . ARG A 1 192 ? -21.980 -13.699 -12.233 1.00 98.06 192 ARG A C 1
ATOM 1558 O O . ARG A 1 192 ? -21.325 -12.738 -12.641 1.00 98.06 192 ARG A O 1
ATOM 1565 N N . VAL A 1 193 ? -22.699 -13.674 -11.121 1.00 98.44 193 VAL A N 1
ATOM 1566 C CA . VAL A 1 193 ? -22.771 -12.525 -10.218 1.00 98.44 193 VAL A CA 1
ATOM 1567 C C . VAL A 1 193 ? -21.791 -12.721 -9.066 1.00 98.44 193 VAL A C 1
ATOM 1569 O O . VAL A 1 193 ? -21.653 -13.820 -8.533 1.00 98.44 193 VAL A O 1
ATOM 1572 N N . HIS A 1 194 ? -21.097 -11.657 -8.677 1.00 97.06 194 HIS A N 1
ATOM 1573 C CA . HIS A 1 194 ? -20.258 -11.641 -7.488 1.00 97.06 194 HIS A CA 1
ATOM 1574 C C . HIS A 1 194 ? -20.653 -10.485 -6.569 1.00 97.06 194 HIS A C 1
ATOM 1576 O O . HIS A 1 194 ? -20.857 -9.356 -7.017 1.00 97.06 194 HIS A O 1
ATOM 1582 N N . ALA A 1 195 ? -20.728 -10.762 -5.269 1.00 94.31 195 ALA A N 1
ATOM 1583 C CA . ALA A 1 195 ? -21.037 -9.781 -4.240 1.00 94.31 195 ALA A CA 1
ATOM 1584 C C . ALA A 1 195 ? -19.929 -9.745 -3.182 1.00 94.31 195 ALA A C 1
ATOM 1586 O O . ALA A 1 195 ? -19.757 -10.699 -2.427 1.00 94.31 195 ALA A O 1
ATOM 1587 N N . ALA A 1 196 ? -19.199 -8.634 -3.110 1.00 85.50 196 ALA A N 1
ATOM 1588 C CA . ALA A 1 196 ? -18.114 -8.435 -2.155 1.00 85.50 196 ALA A CA 1
ATOM 1589 C C . ALA A 1 196 ? -18.572 -7.545 -0.976 1.00 85.50 196 ALA A C 1
ATOM 1591 O O . ALA A 1 196 ? -19.114 -6.459 -1.211 1.00 85.50 196 ALA A O 1
ATOM 1592 N N . PRO A 1 197 ? -18.348 -7.945 0.292 1.00 80.50 197 PRO A N 1
ATOM 1593 C CA . PRO A 1 197 ? -18.689 -7.128 1.460 1.00 80.50 197 PRO A CA 1
ATOM 1594 C C . PRO A 1 197 ? -17.974 -5.769 1.491 1.00 80.50 197 PRO A C 1
ATOM 1596 O O . PRO A 1 197 ? -16.890 -5.616 0.930 1.00 80.50 197 PRO A O 1
ATOM 1599 N N . ALA A 1 198 ? -18.525 -4.795 2.225 1.00 70.75 198 ALA A N 1
ATOM 1600 C CA . ALA A 1 198 ? -17.931 -3.457 2.367 1.00 70.75 198 ALA A CA 1
ATOM 1601 C C . ALA A 1 198 ? -16.503 -3.466 2.955 1.00 70.75 198 ALA A C 1
ATOM 1603 O O . ALA A 1 198 ? -15.683 -2.639 2.579 1.00 70.75 198 ALA A O 1
ATOM 1604 N N . MET A 1 199 ? -16.191 -4.439 3.818 1.00 68.38 199 MET A N 1
ATOM 1605 C CA . MET A 1 199 ? -14.865 -4.612 4.431 1.00 68.38 199 MET A CA 1
ATOM 1606 C C . MET A 1 199 ? -13.884 -5.421 3.566 1.00 68.38 199 MET A C 1
ATOM 1608 O O . MET A 1 199 ? -12.850 -5.875 4.054 1.00 68.38 199 MET A O 1
ATOM 1612 N N . THR A 1 200 ? -14.203 -5.646 2.289 1.00 71.56 200 THR A N 1
ATOM 1613 C CA . THR A 1 200 ? -13.292 -6.325 1.364 1.00 71.56 200 THR A CA 1
ATOM 1614 C C . THR A 1 200 ? -12.041 -5.476 1.155 1.00 71.56 200 THR A C 1
ATOM 1616 O O . THR A 1 200 ? -12.136 -4.344 0.687 1.00 71.56 200 THR A O 1
ATOM 1619 N N . GLY A 1 201 ? -10.866 -6.030 1.472 1.00 63.12 201 GLY A N 1
ATOM 1620 C CA . GLY A 1 201 ? -9.590 -5.338 1.282 1.00 63.12 201 GLY A CA 1
ATOM 1621 C C . GLY A 1 201 ? -9.379 -4.896 -0.171 1.00 63.12 201 GLY A C 1
ATOM 1622 O O . GLY A 1 201 ? -9.773 -5.606 -1.101 1.00 63.12 201 GLY A O 1
ATOM 1623 N N . HIS A 1 202 ? -8.742 -3.735 -0.367 1.00 67.88 202 HIS A N 1
ATOM 1624 C CA . HIS A 1 202 ? -8.639 -3.082 -1.679 1.00 67.88 202 HIS A CA 1
ATOM 1625 C C . HIS A 1 202 ? -8.085 -4.002 -2.765 1.00 67.88 202 HIS A C 1
ATOM 1627 O O . HIS A 1 202 ? -8.729 -4.150 -3.791 1.00 67.88 202 HIS A O 1
ATOM 1633 N N . PHE A 1 203 ? -6.988 -4.716 -2.514 1.00 62.12 203 PHE A N 1
ATOM 1634 C CA . PHE A 1 203 ? -6.397 -5.630 -3.499 1.00 62.12 203 PHE A CA 1
ATOM 1635 C C . PHE A 1 203 ? -7.368 -6.735 -3.960 1.00 62.12 203 PHE A C 1
ATOM 1637 O O . PHE A 1 203 ? -7.359 -7.126 -5.126 1.00 62.12 203 PHE A O 1
ATOM 1644 N N . HIS A 1 204 ? -8.225 -7.243 -3.065 1.00 67.06 204 HIS A N 1
ATOM 1645 C CA . HIS A 1 204 ? -9.216 -8.254 -3.429 1.00 67.06 204 HIS A CA 1
ATOM 1646 C C . HIS A 1 204 ? -10.353 -7.623 -4.235 1.00 67.06 204 HIS A C 1
ATOM 1648 O O . HIS A 1 204 ? -10.728 -8.151 -5.280 1.00 67.06 204 HIS A O 1
ATOM 1654 N N . ARG A 1 205 ? -10.843 -6.453 -3.802 1.00 80.94 205 ARG A N 1
ATOM 1655 C CA . ARG A 1 205 ? -11.847 -5.670 -4.537 1.00 80.94 205 ARG A CA 1
ATOM 1656 C C . ARG A 1 205 ? -11.365 -5.329 -5.950 1.00 80.94 205 ARG A C 1
ATOM 1658 O O . ARG A 1 205 ? -12.107 -5.517 -6.904 1.00 80.94 205 ARG A O 1
ATOM 1665 N N . GLU A 1 206 ? -10.121 -4.883 -6.083 1.00 84.62 206 GLU A N 1
ATOM 1666 C CA . GLU A 1 206 ? -9.471 -4.519 -7.345 1.00 84.62 206 GLU A CA 1
ATOM 1667 C C . GLU A 1 206 ? -9.275 -5.745 -8.251 1.00 84.62 206 GLU A C 1
ATOM 1669 O O . GLU A 1 206 ? -9.540 -5.680 -9.451 1.00 84.62 206 GLU A O 1
ATOM 1674 N N . GLN A 1 207 ? -8.909 -6.902 -7.689 1.00 83.12 207 GLN A N 1
ATOM 1675 C CA . GLN A 1 207 ? -8.809 -8.150 -8.449 1.00 83.12 207 GLN A CA 1
ATOM 1676 C C . GLN A 1 207 ? -10.169 -8.629 -8.973 1.00 83.12 207 GLN A C 1
ATOM 1678 O O . GLN A 1 207 ? -10.248 -9.072 -10.122 1.00 83.12 207 GLN A O 1
ATOM 1683 N N . LEU A 1 208 ? -11.234 -8.518 -8.175 1.00 85.12 208 LEU A N 1
ATOM 1684 C CA . LEU A 1 208 ? -12.597 -8.812 -8.622 1.00 85.12 208 LEU A CA 1
ATOM 1685 C C . LEU A 1 208 ? -13.029 -7.826 -9.714 1.00 85.12 208 LEU A C 1
ATOM 1687 O O . LEU A 1 208 ? -13.526 -8.247 -10.760 1.00 85.12 208 LEU A O 1
ATOM 1691 N N . LEU A 1 209 ? -12.764 -6.530 -9.522 1.00 93.31 209 LEU A N 1
ATOM 1692 C CA . LEU A 1 209 ? -13.095 -5.489 -10.494 1.00 93.31 209 LEU A CA 1
ATOM 1693 C C . LEU A 1 209 ? -12.388 -5.711 -11.837 1.00 93.31 209 LEU A C 1
ATOM 1695 O O . LEU A 1 209 ? -13.041 -5.648 -12.873 1.00 93.31 209 LEU A O 1
ATOM 1699 N N . SER A 1 210 ? -11.101 -6.081 -11.832 1.00 89.06 210 SER A N 1
ATOM 1700 C CA . SER A 1 210 ? -10.313 -6.307 -13.058 1.00 89.06 210 SER A CA 1
ATOM 1701 C C . SER A 1 210 ? -10.912 -7.354 -14.005 1.00 89.06 210 SER A C 1
ATOM 1703 O O . SER A 1 210 ? -10.685 -7.309 -15.211 1.00 89.06 210 SER A O 1
ATOM 1705 N N . ARG A 1 211 ? -11.675 -8.309 -13.462 1.00 95.31 211 ARG A N 1
ATOM 1706 C CA . ARG A 1 211 ? -12.314 -9.419 -14.187 1.00 95.31 211 ARG A CA 1
ATOM 1707 C C . ARG A 1 211 ? -13.800 -9.184 -14.452 1.00 95.31 211 ARG A C 1
ATOM 1709 O O . ARG A 1 211 ? -14.463 -10.063 -15.001 1.00 95.31 211 ARG A O 1
ATOM 1716 N N . THR A 1 212 ? -14.323 -8.037 -14.035 1.00 98.12 212 THR A N 1
ATOM 1717 C CA . THR A 1 212 ? -15.744 -7.701 -14.098 1.00 98.12 212 THR A CA 1
ATOM 1718 C C . THR A 1 212 ? -16.092 -7.032 -15.418 1.00 98.12 212 THR A C 1
ATOM 1720 O O . THR A 1 212 ? -15.431 -6.088 -15.851 1.00 98.12 212 THR A O 1
ATOM 1723 N N . ARG A 1 213 ? -17.173 -7.502 -16.043 1.00 98.31 213 ARG A N 1
ATOM 1724 C CA . ARG A 1 213 ? -17.774 -6.882 -17.229 1.00 98.31 213 ARG A CA 1
ATOM 1725 C C . ARG A 1 213 ? -18.544 -5.624 -16.845 1.00 98.31 213 ARG A C 1
ATOM 1727 O O . ARG A 1 213 ? -18.182 -4.551 -17.311 1.00 98.31 213 ARG A O 1
ATOM 1734 N N . ILE A 1 214 ? -19.532 -5.751 -15.955 1.00 98.62 214 ILE A N 1
ATOM 1735 C CA . ILE A 1 214 ? -20.350 -4.632 -15.469 1.00 98.62 214 ILE A CA 1
ATOM 1736 C C . ILE A 1 214 ? -20.353 -4.612 -13.938 1.00 98.62 214 ILE A C 1
ATOM 1738 O O . ILE A 1 214 ? -20.720 -5.586 -13.280 1.00 98.62 214 ILE A O 1
ATOM 1742 N N . ALA A 1 215 ? -19.956 -3.491 -13.348 1.00 98.50 215 ALA A N 1
ATOM 1743 C CA . ALA A 1 215 ? -20.192 -3.232 -11.937 1.00 98.50 215 ALA A CA 1
ATOM 1744 C C . ALA A 1 215 ? -21.610 -2.685 -11.732 1.00 98.50 215 ALA A C 1
ATOM 1746 O O . ALA A 1 215 ? -22.140 -1.971 -12.581 1.00 98.50 215 ALA A O 1
ATOM 1747 N N . LEU A 1 216 ? -22.222 -3.000 -10.594 1.00 98.38 216 LEU A N 1
ATOM 1748 C CA . LEU A 1 216 ? -23.567 -2.561 -10.238 1.00 98.38 216 LEU A CA 1
ATOM 1749 C C . LEU A 1 216 ? -23.522 -1.570 -9.072 1.00 98.38 216 LEU A C 1
ATOM 1751 O O . LEU A 1 216 ? -23.003 -1.880 -7.995 1.00 98.38 216 LEU A O 1
ATOM 1755 N N . ASN A 1 217 ? -24.147 -0.406 -9.247 1.00 97.31 217 ASN A N 1
ATOM 1756 C CA . ASN A 1 217 ? -24.545 0.457 -8.140 1.00 97.31 217 ASN A CA 1
ATOM 1757 C C . ASN A 1 217 ? -26.035 0.266 -7.851 1.00 97.31 217 ASN A C 1
ATOM 1759 O O . ASN A 1 217 ? -26.891 0.674 -8.630 1.00 97.31 217 ASN A O 1
ATOM 1763 N N . LEU A 1 218 ? -26.332 -0.334 -6.701 1.00 95.88 218 LEU A N 1
ATOM 1764 C CA . LEU A 1 218 ? -27.697 -0.639 -6.287 1.00 95.88 218 LEU A CA 1
ATOM 1765 C C . LEU A 1 218 ? -28.149 0.260 -5.137 1.00 95.88 218 LEU A C 1
ATOM 1767 O O . LEU A 1 218 ? -27.388 0.523 -4.189 1.00 95.88 218 LEU A O 1
ATOM 1771 N N . ARG A 1 219 ? -29.424 0.644 -5.166 1.00 93.56 219 ARG A N 1
ATOM 1772 C CA . ARG A 1 219 ? -30.090 1.374 -4.081 1.00 93.56 219 ARG A CA 1
ATOM 1773 C C . ARG A 1 219 ? -30.083 0.558 -2.785 1.00 93.56 219 ARG A C 1
ATOM 1775 O O . ARG A 1 219 ? -29.923 -0.664 -2.803 1.00 93.56 219 ARG A O 1
ATOM 1782 N N . GLN A 1 220 ? -30.190 1.224 -1.634 1.00 85.56 220 GLN A N 1
ATOM 1783 C CA . GLN A 1 220 ? -30.235 0.520 -0.339 1.00 85.56 220 GLN A CA 1
ATOM 1784 C C . GLN A 1 220 ? -31.558 -0.237 -0.166 1.00 85.56 220 GLN A C 1
ATOM 1786 O O . GLN A 1 220 ? -31.573 -1.403 0.230 1.00 85.56 220 GLN A O 1
ATOM 1791 N N . HIS A 1 221 ? -32.651 0.417 -0.546 1.00 88.31 221 HIS A N 1
ATOM 1792 C CA . HIS A 1 221 ? -34.010 -0.101 -0.621 1.00 88.31 221 HIS A CA 1
ATOM 1793 C C . HIS A 1 221 ? -34.736 0.560 -1.803 1.00 88.31 221 HIS A C 1
ATOM 1795 O O . HIS A 1 221 ? -34.216 1.502 -2.400 1.00 88.31 221 HIS A O 1
ATOM 1801 N N . ALA A 1 222 ? -35.939 0.083 -2.130 1.00 87.56 222 ALA A N 1
ATOM 1802 C CA . ALA A 1 222 ? -36.697 0.546 -3.296 1.00 87.56 222 ALA A CA 1
ATOM 1803 C C . ALA A 1 222 ? -36.955 2.065 -3.291 1.00 87.56 222 ALA A C 1
ATOM 1805 O O . ALA A 1 222 ? -36.880 2.693 -4.340 1.00 87.56 222 ALA A O 1
ATOM 1806 N N . ASP A 1 223 ? -37.175 2.657 -2.114 1.00 85.31 223 ASP A N 1
ATOM 1807 C CA . ASP A 1 223 ? -37.461 4.096 -1.977 1.00 85.31 223 ASP A CA 1
ATOM 1808 C C . ASP A 1 223 ? -36.211 4.959 -1.715 1.00 85.31 223 ASP A C 1
ATOM 1810 O O . ASP A 1 223 ? -36.317 6.103 -1.283 1.00 85.31 223 ASP A O 1
ATOM 1814 N N . TRP A 1 224 ? -35.001 4.417 -1.904 1.00 88.44 224 TRP A N 1
ATOM 1815 C CA . TRP A 1 224 ? -33.768 5.172 -1.664 1.00 88.44 224 TRP A CA 1
ATOM 1816 C C . TRP A 1 224 ? -33.613 6.282 -2.711 1.00 88.44 224 TRP A C 1
ATOM 1818 O O . TRP A 1 224 ? -33.645 6.018 -3.915 1.00 88.44 224 TRP A O 1
ATOM 1828 N N . LEU A 1 225 ? -33.439 7.523 -2.249 1.00 89.00 225 LEU A N 1
ATOM 1829 C CA . LEU A 1 225 ? -33.555 8.714 -3.097 1.00 89.00 225 LEU A CA 1
ATOM 1830 C C . LEU A 1 225 ? -32.230 9.209 -3.681 1.00 89.00 225 LEU A C 1
ATOM 1832 O O . LEU A 1 225 ? -32.264 9.942 -4.668 1.00 89.00 225 LEU A O 1
ATOM 1836 N N . TYR A 1 226 ? -31.093 8.847 -3.083 1.00 89.25 226 TYR A N 1
ATOM 1837 C CA . TYR A 1 226 ? -29.815 9.523 -3.327 1.00 89.25 226 TYR A CA 1
ATOM 1838 C C . TYR A 1 226 ? -28.789 8.631 -4.046 1.00 89.25 226 TYR A C 1
ATOM 1840 O O . TYR A 1 226 ? -28.630 7.465 -3.669 1.00 89.25 226 TYR A O 1
ATOM 1848 N N . PRO A 1 227 ? -28.043 9.160 -5.031 1.00 91.44 227 PRO A N 1
ATOM 1849 C CA . PRO A 1 227 ? -26.944 8.436 -5.656 1.00 91.44 227 PRO A CA 1
ATOM 1850 C C . PRO A 1 227 ? -25.752 8.300 -4.696 1.00 91.44 227 PRO A C 1
ATOM 1852 O O . PRO A 1 227 ? -25.710 8.894 -3.619 1.00 91.44 227 PRO A O 1
ATOM 1855 N N . SER A 1 228 ? -24.768 7.485 -5.081 1.00 90.50 228 SER A N 1
ATOM 1856 C CA . SER A 1 228 ? -23.520 7.328 -4.328 1.00 90.50 228 SER A CA 1
ATOM 1857 C C . SER A 1 228 ? -22.360 7.928 -5.116 1.00 90.50 228 SER A C 1
ATOM 1859 O O . SER A 1 228 ? -21.683 7.219 -5.863 1.00 90.50 228 SER A O 1
ATOM 1861 N N . ASN A 1 229 ? -22.112 9.227 -4.922 1.00 94.38 229 ASN A N 1
ATOM 1862 C CA . ASN A 1 229 ? -21.072 9.973 -5.639 1.00 94.38 229 ASN A CA 1
ATOM 1863 C C . ASN A 1 229 ? -19.696 9.291 -5.514 1.00 94.38 229 ASN A C 1
ATOM 1865 O O . ASN A 1 229 ? -19.025 9.057 -6.515 1.00 94.38 229 ASN A O 1
ATOM 1869 N N . SER A 1 230 ? -19.310 8.854 -4.308 1.00 92.81 230 SER A N 1
ATOM 1870 C CA . SER A 1 230 ? -18.031 8.159 -4.085 1.00 92.81 230 SER A CA 1
ATOM 1871 C C . SER A 1 230 ? -17.919 6.824 -4.834 1.00 92.81 230 SER A C 1
ATOM 1873 O O . SER A 1 230 ? -16.828 6.455 -5.268 1.00 92.81 230 SER A O 1
ATOM 1875 N N . ARG A 1 231 ? -19.025 6.087 -5.026 1.00 93.12 231 ARG A N 1
ATOM 1876 C CA . ARG A 1 231 ? -19.002 4.851 -5.826 1.00 93.12 231 ARG A CA 1
ATOM 1877 C C . ARG A 1 231 ? -18.847 5.173 -7.308 1.00 93.12 231 ARG A C 1
ATOM 1879 O O . ARG A 1 231 ? -18.047 4.524 -7.973 1.00 93.12 231 ARG A O 1
ATOM 1886 N N . PHE A 1 232 ? -19.566 6.174 -7.810 1.00 97.12 232 PHE A N 1
ATOM 1887 C CA . PHE A 1 232 ? -19.422 6.629 -9.195 1.00 97.12 232 PHE A CA 1
ATOM 1888 C C . PHE A 1 232 ? -17.979 7.045 -9.467 1.00 97.12 232 PHE A C 1
ATOM 1890 O O . PHE A 1 232 ? -17.346 6.519 -10.377 1.00 97.12 232 PHE A O 1
ATOM 1897 N N . HIS A 1 233 ? -17.424 7.884 -8.595 1.00 96.75 233 HIS A N 1
ATOM 1898 C CA . HIS A 1 233 ? -16.037 8.333 -8.644 1.00 96.75 233 HIS A CA 1
ATOM 1899 C C . HIS A 1 233 ? -15.031 7.179 -8.696 1.00 96.75 233 HIS A C 1
ATOM 1901 O O . HIS A 1 233 ? -14.145 7.187 -9.552 1.00 96.75 233 HIS A O 1
ATOM 1907 N N . TYR A 1 234 ? -15.180 6.169 -7.831 1.00 94.50 234 TYR A N 1
ATOM 1908 C CA . TYR A 1 234 ? -14.285 5.012 -7.813 1.00 94.50 234 TYR A CA 1
ATOM 1909 C C . TYR A 1 234 ? -14.295 4.250 -9.143 1.00 94.50 234 TYR A C 1
ATOM 1911 O O . TYR A 1 234 ? -13.228 3.948 -9.679 1.00 94.50 234 TYR A O 1
ATOM 1919 N N . HIS A 1 235 ? -15.478 3.948 -9.684 1.00 97.38 235 HIS A N 1
ATOM 1920 C CA . HIS A 1 235 ? -15.588 3.185 -10.929 1.00 97.38 235 HIS A CA 1
ATOM 1921 C C . HIS A 1 235 ? -15.125 3.987 -12.147 1.00 97.38 235 HIS A C 1
ATOM 1923 O O . HIS A 1 235 ? -14.382 3.441 -12.964 1.00 97.38 235 HIS A O 1
ATOM 1929 N N . LEU A 1 236 ? -15.476 5.276 -12.220 1.00 97.44 236 LEU A N 1
ATOM 1930 C CA . LEU A 1 236 ? -15.031 6.174 -13.285 1.00 97.44 236 LEU A CA 1
ATOM 1931 C C . LEU A 1 236 ? -13.503 6.228 -13.348 1.00 97.44 236 LEU A C 1
ATOM 1933 O O . LEU A 1 236 ? -12.930 5.876 -14.373 1.00 97.44 236 LEU A O 1
ATOM 1937 N N . ASN A 1 237 ? -12.829 6.552 -12.237 1.00 95.00 237 ASN A N 1
ATOM 1938 C CA . ASN A 1 237 ? -11.361 6.639 -12.204 1.00 95.00 237 ASN A CA 1
ATOM 1939 C C . ASN A 1 237 ? -10.655 5.317 -12.546 1.00 95.00 237 ASN A C 1
ATOM 1941 O O . ASN A 1 237 ? -9.503 5.336 -12.964 1.00 95.00 237 ASN A O 1
ATOM 1945 N N . ASN A 1 238 ? -11.316 4.172 -12.367 1.00 93.31 238 ASN A N 1
ATOM 1946 C CA . ASN A 1 238 ? -10.741 2.855 -12.642 1.00 93.31 238 ASN A CA 1
ATOM 1947 C C . ASN A 1 238 ? -11.158 2.269 -13.999 1.00 93.31 238 ASN A C 1
ATOM 1949 O O . ASN A 1 238 ? -10.959 1.074 -14.208 1.00 93.31 238 ASN A O 1
ATOM 1953 N N . ALA A 1 239 ? -11.740 3.074 -14.900 1.00 93.56 239 ALA A N 1
ATOM 1954 C CA . ALA A 1 239 ? -12.250 2.615 -16.198 1.00 93.56 239 ALA A CA 1
ATOM 1955 C C . ALA A 1 239 ? -13.125 1.350 -16.058 1.00 93.56 239 ALA A C 1
ATOM 1957 O O . ALA A 1 239 ? -13.041 0.389 -16.827 1.00 93.56 239 ALA A O 1
ATOM 1958 N N . SER A 1 240 ? -13.962 1.334 -15.018 1.00 96.06 240 SER A N 1
ATOM 1959 C CA . SER A 1 240 ? -14.900 0.256 -14.745 1.00 96.06 240 SER A CA 1
ATOM 1960 C C . SER A 1 240 ? -16.289 0.672 -15.205 1.00 96.06 240 SER A C 1
ATOM 1962 O O . SER A 1 240 ? -16.844 1.650 -14.708 1.00 96.06 240 SER A O 1
ATOM 1964 N N . LEU A 1 241 ? -16.865 -0.103 -16.129 1.00 97.88 241 LEU A N 1
ATOM 1965 C CA . LEU A 1 241 ? -18.226 0.124 -16.599 1.00 97.88 241 LEU A CA 1
ATOM 1966 C C . LEU A 1 241 ? -19.210 -0.087 -15.444 1.00 97.88 241 LEU A C 1
ATOM 1968 O O . LEU A 1 241 ? -19.338 -1.200 -14.926 1.00 97.88 241 LEU A O 1
ATOM 1972 N N . LEU A 1 242 ? -19.879 0.987 -15.037 1.00 98.31 242 LEU A N 1
ATOM 1973 C CA . LEU A 1 242 ? -20.820 0.992 -1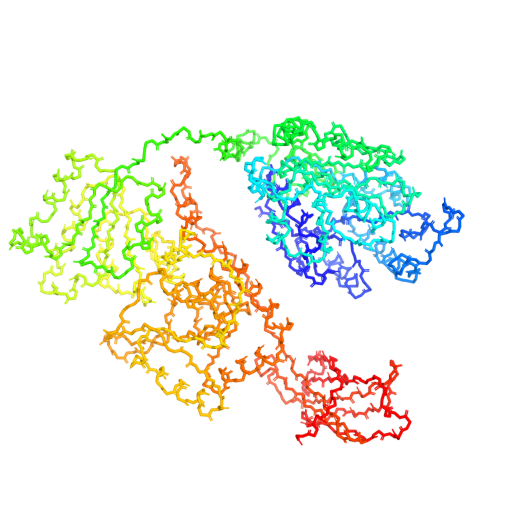3.927 1.00 98.31 242 LEU A CA 1
ATOM 1974 C C . LEU A 1 242 ? -22.239 1.198 -14.446 1.00 98.31 242 LEU A C 1
ATOM 1976 O O . LEU A 1 242 ? -22.528 2.218 -15.069 1.00 98.31 242 LEU A O 1
ATOM 1980 N N . LEU A 1 243 ? -23.125 0.267 -14.100 1.00 98.44 243 LEU A N 1
ATOM 1981 C CA . LEU A 1 243 ? -24.564 0.426 -14.245 1.00 98.44 243 LEU A CA 1
ATOM 1982 C C . LEU A 1 243 ? -25.182 0.737 -12.882 1.00 98.44 243 LEU A C 1
ATOM 1984 O O . LEU A 1 243 ? -25.077 -0.043 -11.931 1.00 98.44 243 LEU A O 1
ATOM 1988 N N . SER A 1 244 ? -25.837 1.884 -12.785 1.00 97.88 244 SER A N 1
ATOM 1989 C CA . SER A 1 244 ? -26.486 2.370 -11.578 1.00 97.88 244 SER A CA 1
ATOM 1990 C C . SER A 1 244 ? -28.000 2.277 -11.675 1.00 97.88 244 SER A C 1
ATOM 1992 O O . SER A 1 244 ? -28.600 2.683 -12.665 1.00 97.88 244 SER A O 1
ATOM 1994 N N . GLU A 1 245 ? -28.647 1.839 -10.598 1.00 96.75 245 GLU A N 1
ATOM 1995 C CA . GLU A 1 245 ? -30.061 2.152 -10.399 1.00 96.75 245 GLU A CA 1
ATOM 1996 C C . GLU A 1 245 ? -30.251 3.670 -10.340 1.00 96.75 245 GLU A C 1
ATOM 1998 O O . GLU A 1 245 ? -29.558 4.368 -9.587 1.00 96.75 245 GLU A O 1
ATOM 2003 N N . ARG A 1 246 ? -31.213 4.176 -11.113 1.00 94.50 246 ARG A N 1
ATOM 2004 C CA . ARG A 1 246 ? -31.580 5.588 -11.108 1.00 94.50 246 ARG A CA 1
ATOM 2005 C C . ARG A 1 246 ? -32.212 5.947 -9.765 1.00 94.50 246 ARG A C 1
ATOM 2007 O O . ARG A 1 246 ? -33.150 5.298 -9.298 1.00 94.50 246 ARG A O 1
ATOM 2014 N N . CYS A 1 247 ? -31.675 6.989 -9.149 1.00 93.19 247 CYS A N 1
ATOM 2015 C CA . CYS A 1 247 ? -32.189 7.569 -7.916 1.00 93.19 247 CYS A CA 1
ATOM 2016 C C . CYS A 1 247 ? -33.098 8.770 -8.231 1.00 93.19 247 CYS A C 1
ATOM 2018 O O . CYS A 1 247 ? -33.156 9.225 -9.374 1.00 93.19 247 CYS A O 1
ATOM 2020 N N . HIS A 1 248 ? -33.845 9.260 -7.236 1.00 90.88 248 HIS A N 1
ATOM 2021 C CA . HIS A 1 248 ? -34.710 10.432 -7.421 1.00 90.88 248 HIS A CA 1
ATOM 2022 C C . HIS A 1 248 ? -33.884 11.701 -7.656 1.00 90.88 248 HIS A C 1
ATOM 2024 O O . HIS A 1 248 ? -34.185 12.481 -8.557 1.00 90.88 248 HIS A O 1
ATOM 2030 N N . TYR A 1 249 ? -32.831 11.879 -6.859 1.00 90.69 249 TYR A N 1
ATOM 2031 C CA . TYR A 1 249 ? -31.858 12.944 -7.048 1.00 90.69 249 TYR A CA 1
ATOM 2032 C C . TYR A 1 249 ? -30.757 12.501 -8.009 1.00 90.69 249 TYR A C 1
ATOM 2034 O O . TYR A 1 249 ? -30.369 11.331 -8.025 1.00 90.69 249 TYR A O 1
ATOM 2042 N N . SER A 1 250 ? -30.243 13.458 -8.778 1.00 92.25 250 SER A N 1
ATOM 2043 C CA . SER A 1 250 ? -29.085 13.286 -9.653 1.00 92.25 250 SER A CA 1
ATOM 2044 C C . SER A 1 250 ? -27.847 13.943 -9.058 1.00 92.25 250 SER A C 1
ATOM 2046 O O . SER A 1 250 ? -27.981 15.000 -8.455 1.00 92.25 250 SER A O 1
ATOM 2048 N N . CYS A 1 251 ? -26.656 13.409 -9.281 1.00 94.44 251 CYS A N 1
ATOM 2049 C CA . CYS A 1 251 ? -25.399 14.089 -8.991 1.00 94.44 251 CYS A CA 1
ATOM 2050 C C . CYS A 1 251 ? -24.652 14.512 -10.259 1.00 94.44 251 CYS A C 1
ATOM 2052 O O . CYS A 1 251 ? -24.925 14.045 -11.365 1.00 94.44 251 CYS A O 1
ATOM 2054 N N . ASP A 1 252 ? -23.651 15.360 -10.089 1.00 94.56 252 ASP A N 1
ATOM 2055 C CA . ASP A 1 252 ? -22.811 15.881 -11.166 1.00 94.56 252 ASP A CA 1
ATOM 2056 C C . ASP A 1 252 ? -21.905 14.847 -11.871 1.00 94.56 252 ASP A C 1
ATOM 2058 O O . ASP A 1 252 ? -21.251 15.170 -12.868 1.00 94.56 252 ASP A O 1
ATOM 2062 N N . LEU A 1 253 ? -21.906 13.599 -11.393 1.00 96.88 253 LEU A N 1
ATOM 2063 C CA . LEU A 1 253 ? -21.266 12.446 -12.027 1.00 96.88 253 LEU A CA 1
ATOM 2064 C C . LEU A 1 253 ? -22.219 11.613 -12.898 1.00 96.88 253 LEU A C 1
ATOM 2066 O O . LEU A 1 253 ? -21.754 10.740 -13.630 1.00 96.88 253 LEU A O 1
ATOM 2070 N N . ASP A 1 254 ? -23.533 11.859 -12.849 1.00 95.50 254 ASP A N 1
ATOM 2071 C CA . ASP A 1 254 ? -24.519 11.024 -13.552 1.00 95.50 254 ASP A CA 1
ATOM 2072 C C . ASP A 1 254 ? -24.342 11.017 -15.066 1.00 95.50 254 ASP A C 1
ATOM 2074 O O . ASP A 1 254 ? -24.691 10.032 -15.709 1.00 95.50 254 ASP A O 1
ATOM 2078 N N . ALA A 1 255 ? -23.788 12.092 -15.630 1.00 95.19 255 ALA A N 1
ATOM 2079 C CA . ALA A 1 255 ? -23.531 12.205 -17.061 1.00 95.19 255 ALA A CA 1
ATOM 2080 C C . ALA A 1 255 ? -22.545 11.145 -17.586 1.00 95.19 255 ALA A C 1
ATOM 2082 O O . ALA A 1 255 ? -22.562 10.853 -18.776 1.00 95.19 255 ALA A O 1
ATOM 2083 N N . TYR A 1 256 ? -21.718 10.561 -16.711 1.00 96.62 256 TYR A N 1
ATOM 2084 C CA . TYR A 1 256 ? -20.660 9.612 -17.076 1.00 96.62 256 TYR A CA 1
ATOM 2085 C C . TYR A 1 256 ? -20.985 8.165 -16.669 1.00 96.62 256 TYR A C 1
ATOM 2087 O O . TYR A 1 256 ? -20.161 7.272 -16.845 1.00 96.62 256 TYR A O 1
ATOM 2095 N N . VAL A 1 257 ? -22.154 7.919 -16.073 1.00 96.38 257 VAL A N 1
ATOM 2096 C CA . VAL A 1 257 ? -22.544 6.611 -15.527 1.00 96.38 257 VAL A CA 1
ATOM 2097 C C . VAL A 1 257 ? -23.778 6.098 -16.259 1.00 96.38 257 VAL A C 1
ATOM 2099 O O . VAL A 1 257 ? -24.694 6.859 -16.567 1.00 96.38 257 VAL A O 1
ATOM 2102 N N . GLU A 1 258 ? -23.839 4.793 -16.523 1.00 96.12 258 GLU A N 1
ATOM 2103 C CA . GLU A 1 258 ? -25.040 4.198 -17.103 1.00 96.12 258 GLU A CA 1
ATOM 2104 C C . GLU A 1 258 ? -26.134 4.093 -16.047 1.00 96.12 258 GLU A C 1
ATOM 2106 O O . GLU A 1 258 ? -25.899 3.641 -14.926 1.00 96.12 258 GLU A O 1
ATOM 2111 N N . HIS A 1 259 ? -27.353 4.473 -16.415 1.00 96.25 259 HIS A N 1
ATOM 2112 C CA . HIS A 1 259 ? -28.488 4.486 -15.500 1.00 96.25 259 HIS A CA 1
ATOM 2113 C C . HIS A 1 259 ? -29.578 3.541 -15.946 1.00 96.25 259 HIS A C 1
ATOM 2115 O O . HIS A 1 259 ? -29.912 3.466 -17.125 1.00 96.25 259 HIS A O 1
ATOM 2121 N N . SER A 1 260 ? -30.200 2.909 -14.965 1.00 96.12 260 SER A N 1
ATOM 2122 C CA . SER A 1 260 ? -31.256 1.939 -15.170 1.00 96.12 260 SER A CA 1
ATOM 2123 C C . SER A 1 260 ? -32.507 2.279 -14.369 1.00 96.12 260 SER A C 1
ATOM 2125 O O . SER A 1 260 ? -32.432 2.720 -13.219 1.00 96.12 260 SER A O 1
ATOM 2127 N N . THR A 1 261 ? -33.667 2.034 -14.980 1.00 92.81 261 THR A N 1
ATOM 2128 C CA . THR A 1 261 ? -34.971 2.066 -14.292 1.00 92.81 261 THR A CA 1
ATOM 2129 C C . THR A 1 261 ? -35.502 0.662 -13.992 1.00 92.81 261 THR A C 1
ATOM 2131 O O . THR A 1 261 ? -36.224 0.495 -13.011 1.00 92.81 261 THR A O 1
ATOM 2134 N N . ASP A 1 262 ? -35.070 -0.351 -14.754 1.00 95.75 262 ASP A N 1
ATOM 2135 C CA . ASP A 1 262 ? -35.221 -1.774 -14.438 1.00 95.75 262 ASP A CA 1
ATOM 2136 C C . ASP A 1 262 ? -33.842 -2.444 -14.452 1.00 95.75 262 ASP A C 1
ATOM 2138 O O . ASP A 1 262 ? -33.348 -2.903 -15.482 1.00 95.75 262 ASP A O 1
ATOM 2142 N N . ILE A 1 263 ? -33.209 -2.505 -13.278 1.00 96.69 263 ILE A N 1
ATOM 2143 C CA . ILE A 1 263 ? -31.800 -2.904 -13.155 1.00 96.69 263 ILE A CA 1
ATOM 2144 C C . ILE A 1 263 ? -31.515 -4.321 -13.629 1.00 96.69 263 ILE A C 1
ATOM 2146 O O . ILE A 1 263 ? -30.415 -4.593 -14.091 1.00 96.69 263 ILE A O 1
ATOM 2150 N N . VAL A 1 264 ? -32.480 -5.237 -13.545 1.00 97.19 264 VAL A N 1
ATOM 2151 C CA . VAL A 1 264 ? -32.260 -6.610 -14.013 1.00 97.19 264 VAL A CA 1
ATOM 2152 C C . VAL A 1 264 ? -32.351 -6.660 -15.532 1.00 97.19 264 VAL A C 1
ATOM 2154 O O . VAL A 1 264 ? -31.526 -7.315 -16.166 1.00 97.19 264 VAL A O 1
ATOM 2157 N N . HIS A 1 265 ? -33.342 -5.986 -16.116 1.00 96.44 265 HIS A N 1
ATOM 2158 C CA . HIS A 1 265 ? -33.509 -5.926 -17.564 1.00 96.44 265 HIS A CA 1
ATOM 2159 C C . HIS A 1 265 ? -32.351 -5.179 -18.239 1.00 96.44 265 HIS A C 1
ATOM 2161 O O . HIS A 1 265 ? -31.702 -5.721 -19.136 1.00 96.44 265 HIS A O 1
ATOM 2167 N N . ASP A 1 266 ? -32.036 -3.984 -17.748 1.00 97.88 266 ASP A N 1
ATOM 2168 C CA . ASP A 1 266 ? -31.035 -3.101 -18.342 1.00 97.88 266 ASP A CA 1
ATOM 2169 C C . ASP A 1 266 ? -29.614 -3.653 -18.159 1.00 97.88 266 ASP A C 1
ATOM 2171 O O . ASP A 1 266 ? -28.785 -3.509 -19.053 1.00 97.88 266 ASP A O 1
ATOM 2175 N N . ALA A 1 267 ? -29.331 -4.368 -17.060 1.00 97.94 267 ALA A N 1
ATOM 2176 C CA . ALA A 1 267 ? -28.053 -5.062 -16.877 1.00 97.94 267 ALA A CA 1
ATOM 2177 C C . ALA A 1 267 ? -27.817 -6.128 -17.950 1.00 97.94 267 ALA A C 1
ATOM 2179 O O . ALA A 1 267 ? -26.708 -6.256 -18.465 1.00 97.94 267 ALA A O 1
ATOM 2180 N N . ILE A 1 268 ? -28.859 -6.873 -18.323 1.00 98.06 268 ILE A N 1
ATOM 2181 C CA . ILE A 1 268 ? -28.781 -7.901 -19.367 1.00 98.06 268 ILE A CA 1
ATOM 2182 C C . ILE A 1 268 ? -28.563 -7.261 -20.739 1.00 98.06 268 ILE A C 1
ATOM 2184 O O . ILE A 1 268 ? -27.727 -7.735 -21.510 1.00 98.06 268 ILE A O 1
ATOM 2188 N N . ILE A 1 269 ? -29.274 -6.169 -21.031 1.00 96.88 269 ILE A N 1
ATOM 2189 C CA . ILE A 1 269 ? -29.087 -5.411 -22.273 1.00 96.88 269 ILE A CA 1
ATOM 2190 C C . ILE A 1 269 ? -27.666 -4.848 -22.339 1.00 96.88 269 ILE A C 1
ATOM 2192 O O . ILE A 1 269 ? -26.959 -5.100 -23.315 1.00 96.88 269 ILE A O 1
ATOM 2196 N N . SER A 1 270 ? -27.224 -4.156 -21.288 1.00 96.19 270 SER A N 1
ATOM 2197 C CA . SER A 1 270 ? -25.886 -3.568 -21.194 1.00 96.19 270 SER A CA 1
ATOM 2198 C C . SER A 1 270 ? -24.794 -4.636 -21.343 1.00 96.19 270 SER A C 1
ATOM 2200 O O . SER A 1 270 ? -23.808 -4.417 -22.051 1.00 96.19 270 SER A O 1
ATOM 2202 N N . LEU A 1 271 ? -24.998 -5.836 -20.779 1.00 97.88 271 LEU A N 1
ATOM 2203 C CA . LEU A 1 271 ? -24.086 -6.972 -20.948 1.00 97.88 271 LEU A CA 1
ATOM 2204 C C . LEU A 1 271 ? -24.030 -7.450 -22.407 1.00 97.88 271 LEU A C 1
ATOM 2206 O O . LEU A 1 271 ? -22.946 -7.723 -22.920 1.00 97.88 271 LEU A O 1
ATOM 2210 N N . SER A 1 272 ? -25.180 -7.532 -23.084 1.00 95.50 272 SER A N 1
ATOM 2211 C CA . SER A 1 272 ? -25.275 -7.999 -24.475 1.00 95.50 272 SER A CA 1
ATOM 2212 C C . SER A 1 272 ? -24.631 -7.057 -25.498 1.00 95.50 272 SER A C 1
ATOM 2214 O O . SER A 1 272 ? -24.199 -7.513 -26.553 1.00 95.50 272 SER A O 1
ATOM 2216 N N . GLN A 1 273 ? -24.516 -5.764 -25.177 1.00 95.19 273 GLN A N 1
ATOM 2217 C CA . GLN A 1 273 ? -23.847 -4.771 -26.026 1.00 95.19 273 GLN A CA 1
ATOM 2218 C C . GLN A 1 273 ? -22.324 -4.989 -26.111 1.00 95.19 273 GLN A C 1
ATOM 2220 O O . GLN A 1 273 ? -21.690 -4.562 -27.078 1.00 95.19 273 GLN A O 1
ATOM 2225 N N . GLY A 1 274 ? -21.723 -5.669 -25.128 1.00 93.25 274 GLY A N 1
ATOM 2226 C CA . GLY A 1 274 ? -20.278 -5.890 -25.076 1.00 93.25 274 GLY A CA 1
ATOM 2227 C C . GLY A 1 274 ? -19.479 -4.585 -24.970 1.00 93.25 274 GLY A C 1
ATOM 2228 O O . GLY A 1 274 ? -19.972 -3.592 -24.426 1.00 93.25 274 GLY A O 1
ATOM 2229 N N . HIS A 1 275 ? -18.251 -4.607 -25.502 1.00 92.69 275 HIS A N 1
ATOM 2230 C CA . HIS A 1 275 ? -17.359 -3.441 -25.618 1.00 92.69 275 HIS A CA 1
ATOM 2231 C C . HIS A 1 275 ? -17.170 -2.709 -24.279 1.00 92.69 275 HIS A C 1
ATOM 2233 O O . HIS A 1 275 ? -17.236 -1.483 -24.190 1.00 92.69 275 HIS A O 1
ATOM 2239 N N . PHE A 1 276 ? -16.986 -3.479 -23.204 1.00 94.50 276 PHE A N 1
ATOM 2240 C CA . PHE A 1 276 ? -17.001 -2.968 -21.835 1.00 94.50 276 PHE A CA 1
ATOM 2241 C C . PHE A 1 276 ? -15.829 -2.026 -21.581 1.00 94.50 276 PHE A C 1
ATOM 2243 O O . PHE A 1 276 ? -16.001 -0.994 -20.936 1.00 94.50 276 PHE A O 1
ATOM 2250 N N . SER A 1 277 ? -14.645 -2.385 -22.089 1.00 88.94 277 SER A N 1
ATOM 2251 C CA . SER A 1 277 ? -13.452 -1.542 -21.991 1.00 88.94 277 SER A CA 1
ATOM 2252 C C . SER A 1 277 ? -13.655 -0.214 -22.719 1.00 88.94 277 SER A C 1
ATOM 2254 O O . SER A 1 277 ? -13.478 0.836 -22.120 1.00 88.94 277 SER A O 1
ATOM 2256 N N . GLU A 1 278 ? -14.102 -0.249 -23.975 1.00 89.94 278 GLU A N 1
ATOM 2257 C CA . GLU A 1 278 ? -14.296 0.954 -24.795 1.00 89.94 278 GLU A CA 1
ATOM 2258 C C . GLU A 1 278 ? -15.305 1.928 -24.173 1.00 89.94 278 GLU A C 1
ATOM 2260 O O . GLU A 1 278 ? -15.022 3.117 -24.034 1.00 89.94 278 GLU A O 1
ATOM 2265 N N . ARG A 1 279 ? -16.458 1.421 -23.719 1.00 96.94 279 ARG A N 1
ATOM 2266 C CA . ARG A 1 279 ? -17.495 2.239 -23.071 1.00 96.94 279 ARG A CA 1
ATOM 2267 C C . ARG A 1 279 ? -16.997 2.883 -21.780 1.00 96.94 279 ARG A C 1
ATOM 2269 O O . ARG A 1 279 ? -17.249 4.063 -21.546 1.00 96.94 279 ARG A O 1
ATOM 2276 N N . ALA A 1 280 ? -16.272 2.127 -20.955 1.00 95.19 280 ALA A N 1
ATOM 2277 C CA . ALA A 1 280 ? -15.740 2.640 -19.699 1.00 95.19 280 ALA A CA 1
ATOM 2278 C C . ALA A 1 280 ? -14.615 3.667 -19.907 1.00 95.19 280 ALA A C 1
ATOM 2280 O O . ALA A 1 280 ? -14.579 4.676 -19.206 1.00 95.19 280 ALA A O 1
ATOM 2281 N N . GLU A 1 281 ? -13.724 3.444 -20.876 1.00 93.62 281 GLU A N 1
ATOM 2282 C CA . GLU A 1 281 ? -12.660 4.396 -21.226 1.00 93.62 281 GLU A CA 1
ATOM 2283 C C . GLU A 1 281 ? -13.233 5.676 -21.844 1.00 93.62 281 GLU A C 1
ATOM 2285 O O . GLU A 1 281 ? -12.766 6.766 -21.525 1.00 93.62 281 GLU A O 1
ATOM 2290 N N . SER A 1 282 ? -14.285 5.574 -22.664 1.00 90.06 282 SER A N 1
ATOM 2291 C CA . SER A 1 282 ? -14.983 6.748 -23.204 1.00 90.06 282 SER A CA 1
ATOM 2292 C C . SER A 1 282 ? -15.588 7.601 -22.086 1.00 90.06 282 SER A C 1
ATOM 2294 O O . SER A 1 282 ? -15.380 8.814 -22.055 1.00 90.06 282 SER A O 1
ATOM 2296 N N . ALA A 1 283 ? -16.285 6.975 -21.132 1.00 93.62 283 ALA A N 1
ATOM 2297 C CA . ALA A 1 283 ? -16.843 7.672 -19.974 1.00 93.62 283 ALA A CA 1
ATOM 2298 C C . ALA A 1 283 ? -15.750 8.318 -19.105 1.00 93.62 283 ALA A C 1
ATOM 2300 O O . ALA A 1 283 ? -15.895 9.461 -18.667 1.00 93.62 283 ALA A O 1
ATOM 2301 N N . LEU A 1 284 ? -14.631 7.615 -18.891 1.00 94.44 284 LEU A N 1
ATOM 2302 C CA . LEU A 1 284 ? -13.471 8.154 -18.187 1.00 94.44 284 LEU A CA 1
ATOM 2303 C C . LEU A 1 284 ? -12.873 9.361 -18.921 1.00 94.44 284 LEU A C 1
ATOM 2305 O O . LEU A 1 284 ? -12.584 10.362 -18.274 1.00 94.44 284 LEU A O 1
ATOM 2309 N N . ALA A 1 285 ? -12.702 9.306 -20.242 1.00 87.00 285 ALA A N 1
ATOM 2310 C CA . ALA A 1 285 ? -12.134 10.408 -21.018 1.00 87.00 285 ALA A CA 1
ATOM 2311 C C . ALA A 1 285 ? -12.990 11.683 -20.917 1.00 87.00 285 ALA A C 1
ATOM 2313 O O . ALA A 1 285 ? -12.464 12.782 -20.713 1.00 87.00 285 ALA A O 1
ATOM 2314 N N . GLU A 1 286 ? -14.316 11.547 -20.996 1.00 92.38 286 GLU A N 1
ATOM 2315 C CA . GLU A 1 286 ? -15.246 12.665 -20.803 1.00 92.38 286 GLU A CA 1
ATOM 2316 C C . GLU A 1 286 ? -15.193 13.213 -19.373 1.00 92.38 286 GLU A C 1
ATOM 2318 O O . GLU A 1 286 ? -15.068 14.427 -19.180 1.00 92.38 286 GLU A O 1
ATOM 2323 N N . PHE A 1 287 ? -15.214 12.327 -18.375 1.00 96.69 287 PHE A N 1
ATOM 2324 C CA . PHE A 1 287 ? -15.097 12.681 -16.963 1.00 96.69 287 PHE A CA 1
ATOM 2325 C C . PHE A 1 287 ? -13.777 13.407 -16.657 1.00 96.69 287 PHE A C 1
ATOM 2327 O O . PHE A 1 287 ? -13.783 14.454 -16.007 1.00 96.69 287 PHE A O 1
ATOM 2334 N N . ALA A 1 288 ? -12.655 12.900 -17.172 1.00 91.50 288 ALA A N 1
ATOM 2335 C CA . ALA A 1 288 ? -11.322 13.468 -17.007 1.00 91.50 288 ALA A CA 1
ATOM 2336 C C . ALA A 1 288 ? -11.223 14.882 -17.572 1.00 91.50 288 ALA A C 1
ATOM 2338 O O . ALA A 1 288 ? -10.729 15.794 -16.904 1.00 91.50 288 ALA A O 1
ATOM 2339 N N . LYS A 1 289 ? -11.762 15.081 -18.777 1.00 90.19 289 LYS A N 1
ATOM 2340 C CA . LYS A 1 289 ? -11.799 16.384 -19.439 1.00 90.19 289 LYS A CA 1
ATOM 2341 C C . LYS A 1 289 ? -12.680 17.384 -18.695 1.00 90.19 289 LYS A C 1
ATOM 2343 O O . LYS A 1 289 ? -12.312 18.550 -18.564 1.00 90.19 289 LYS A O 1
ATOM 2348 N N . ALA A 1 290 ? -13.858 16.951 -18.254 1.00 93.06 290 ALA A N 1
ATOM 2349 C CA . ALA A 1 290 ? -14.849 17.839 -17.663 1.00 93.06 290 ALA A CA 1
ATOM 2350 C C . ALA A 1 290 ? -14.556 18.175 -16.195 1.00 93.06 290 ALA A C 1
ATOM 2352 O O . ALA A 1 290 ? -14.930 19.252 -15.729 1.00 93.06 290 ALA A O 1
ATOM 2353 N N . ARG A 1 291 ? -13.907 17.268 -15.455 1.00 95.94 291 ARG A N 1
ATOM 2354 C CA . ARG A 1 291 ? -13.799 17.344 -13.992 1.00 95.94 291 ARG A CA 1
ATOM 2355 C C . ARG A 1 291 ? -12.383 17.064 -13.465 1.00 95.94 291 ARG A C 1
ATOM 2357 O O . ARG A 1 291 ? -12.225 16.182 -12.625 1.00 95.94 291 ARG A O 1
ATOM 2364 N N . PRO A 1 292 ? -11.342 17.797 -13.892 1.00 93.44 292 PRO A N 1
ATOM 2365 C CA . PRO A 1 292 ? -9.985 17.591 -13.386 1.00 93.44 292 PRO A CA 1
ATOM 2366 C C . PRO A 1 292 ? -9.890 17.947 -11.893 1.00 93.44 292 PRO A C 1
ATOM 2368 O O . PRO A 1 292 ? -10.167 19.085 -11.498 1.00 93.44 292 PRO A O 1
ATOM 2371 N N . MET A 1 293 ? -9.492 16.983 -11.054 1.00 94.19 293 MET A N 1
ATOM 2372 C CA . MET A 1 293 ? -9.501 17.161 -9.597 1.00 94.19 293 MET A CA 1
ATOM 2373 C C . MET A 1 293 ? -8.550 18.262 -9.122 1.00 94.19 293 MET A C 1
ATOM 2375 O O . MET A 1 293 ? -8.891 18.963 -8.180 1.00 94.19 293 MET A O 1
ATOM 2379 N N . GLU A 1 294 ? -7.406 18.472 -9.782 1.00 88.31 294 GLU A N 1
ATOM 2380 C CA . GLU A 1 294 ? -6.483 19.584 -9.481 1.00 88.31 294 GLU A CA 1
ATOM 2381 C C . GLU A 1 294 ? -7.192 20.942 -9.416 1.00 88.31 294 GLU A C 1
ATOM 2383 O O . GLU A 1 294 ? -7.066 21.677 -8.437 1.00 88.31 294 GLU A O 1
ATOM 2388 N N . ARG A 1 295 ? -7.985 21.271 -10.442 1.00 93.06 295 ARG A N 1
ATOM 2389 C CA . ARG A 1 295 ? -8.675 22.564 -10.544 1.00 93.06 295 ARG A CA 1
ATOM 2390 C C . ARG A 1 295 ? -9.810 22.660 -9.543 1.00 93.06 295 ARG A C 1
ATOM 2392 O O . ARG A 1 295 ? -10.021 23.711 -8.943 1.00 93.06 295 ARG A O 1
ATOM 2399 N N . LEU A 1 296 ? -10.530 21.556 -9.378 1.00 96.88 296 LEU A N 1
ATOM 2400 C CA . LEU A 1 296 ? -11.634 21.445 -8.441 1.00 96.88 296 LEU A CA 1
ATOM 2401 C C . LEU A 1 296 ? -11.149 21.611 -6.992 1.00 96.88 296 LEU A C 1
ATOM 2403 O O . LEU A 1 296 ? -11.715 22.410 -6.250 1.00 96.88 296 LEU A O 1
ATOM 2407 N N . MET A 1 297 ? -10.057 20.940 -6.616 1.00 96.75 297 MET A N 1
ATOM 2408 C CA . MET A 1 297 ? -9.453 21.049 -5.289 1.00 96.75 297 MET A CA 1
ATOM 2409 C C . MET A 1 297 ? -8.823 22.426 -5.061 1.00 96.75 297 MET A C 1
ATOM 2411 O O . MET A 1 297 ? -9.028 23.012 -4.003 1.00 96.75 297 MET A O 1
ATOM 2415 N N . ALA A 1 298 ? -8.118 22.995 -6.045 1.00 94.31 298 ALA A N 1
ATOM 2416 C CA . ALA A 1 298 ? -7.577 24.351 -5.931 1.00 94.31 298 ALA A CA 1
ATOM 2417 C C . ALA A 1 298 ? -8.689 25.392 -5.708 1.00 94.31 298 ALA A C 1
ATOM 2419 O O . ALA A 1 298 ? -8.553 26.284 -4.869 1.00 94.31 298 ALA A O 1
ATOM 2420 N N . SER A 1 299 ? -9.814 25.255 -6.421 1.00 95.94 299 SER A N 1
ATOM 2421 C CA . SER A 1 299 ? -10.987 26.113 -6.229 1.00 95.94 299 SER A CA 1
ATOM 2422 C C . SER A 1 299 ? -11.595 25.943 -4.839 1.00 95.94 299 SER A C 1
ATOM 2424 O O . SER A 1 299 ? -11.896 26.943 -4.193 1.00 95.94 299 SER A O 1
ATOM 2426 N N . LEU A 1 300 ? -11.745 24.700 -4.371 1.00 97.56 300 LEU A N 1
ATOM 2427 C CA . LEU A 1 300 ? -12.273 24.401 -3.042 1.00 97.56 300 LEU A CA 1
ATOM 2428 C C . LEU A 1 300 ? -11.383 24.977 -1.937 1.00 97.56 300 LEU A C 1
ATOM 2430 O O . LEU A 1 300 ? -11.872 25.607 -1.005 1.00 97.56 300 LEU A O 1
ATOM 2434 N N . MET A 1 301 ? -10.066 24.816 -2.048 1.00 96.56 301 MET A N 1
ATOM 2435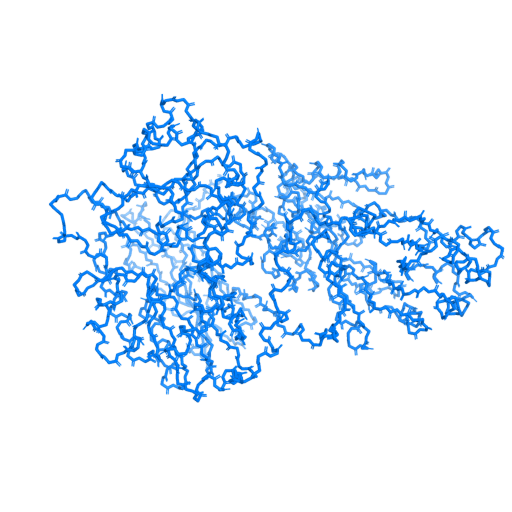 C CA . MET A 1 301 ? -9.119 25.370 -1.081 1.00 96.56 301 MET A CA 1
ATOM 2436 C C . MET A 1 301 ? -9.184 26.897 -1.043 1.00 96.56 301 MET A C 1
ATOM 2438 O O . MET A 1 301 ? -9.177 27.484 0.038 1.00 96.56 301 MET A O 1
ATOM 2442 N N . LYS A 1 302 ? -9.311 27.540 -2.210 1.00 94.81 302 LYS A N 1
ATOM 2443 C CA . LYS A 1 302 ? -9.449 28.995 -2.315 1.00 94.81 302 LYS A CA 1
ATOM 2444 C C . LYS A 1 302 ? -10.763 29.517 -1.729 1.00 94.81 302 LYS A C 1
ATOM 2446 O O . LYS A 1 302 ? -10.754 30.596 -1.150 1.00 94.81 302 LYS A O 1
ATOM 2451 N N . SER A 1 303 ? -11.875 28.794 -1.877 1.00 94.62 303 SER A N 1
ATOM 2452 C CA . SER A 1 303 ? -13.147 29.188 -1.251 1.00 94.62 303 SER A CA 1
ATOM 2453 C C . SER A 1 303 ? -13.164 28.926 0.255 1.00 94.62 303 SER A C 1
ATOM 2455 O O . SER A 1 303 ? -13.823 29.647 0.997 1.00 94.62 303 SER A O 1
ATOM 2457 N N . SER A 1 304 ? -12.409 27.926 0.714 1.00 95.44 304 SER A N 1
ATOM 2458 C CA . SER A 1 304 ? -12.445 27.462 2.103 1.00 95.44 304 SER A CA 1
ATOM 2459 C C . SER A 1 304 ? -11.513 28.217 3.048 1.00 95.44 304 SER A C 1
ATOM 2461 O O . SER A 1 304 ? -11.723 28.174 4.257 1.00 95.44 304 SER A O 1
ATOM 2463 N N . LEU A 1 305 ? -10.459 28.861 2.538 1.00 94.44 305 LEU A N 1
ATOM 2464 C CA . LEU A 1 305 ? -9.385 29.437 3.352 1.00 94.44 305 LEU A CA 1
ATOM 2465 C C . LEU A 1 305 ? -9.072 30.885 2.962 1.00 94.44 305 LEU A C 1
ATOM 2467 O O . LEU A 1 305 ? -9.199 31.283 1.807 1.00 94.44 305 LEU A O 1
ATOM 2471 N N . THR A 1 306 ? -8.596 31.669 3.931 1.00 93.06 306 THR A N 1
ATOM 2472 C CA . THR A 1 306 ? -8.128 33.042 3.695 1.00 93.06 306 THR A CA 1
ATOM 2473 C C . THR A 1 306 ? -6.816 33.065 2.906 1.00 93.06 306 THR A C 1
ATOM 2475 O O . THR A 1 306 ? -6.034 32.112 2.946 1.00 93.06 306 THR A O 1
ATOM 2478 N N . GLU A 1 307 ? -6.521 34.183 2.234 1.00 90.19 307 GLU A N 1
ATOM 2479 C CA . GLU A 1 307 ? -5.254 34.365 1.504 1.00 90.19 307 GLU A CA 1
ATOM 2480 C C . GLU A 1 307 ? -4.025 34.191 2.408 1.00 90.19 307 GLU A C 1
ATOM 2482 O O . GLU A 1 307 ? -3.055 33.547 2.012 1.00 90.19 307 GLU A O 1
ATOM 2487 N N . GLU A 1 308 ? -4.087 34.683 3.650 1.00 90.94 308 GLU A N 1
ATOM 2488 C CA . GLU A 1 308 ? -3.032 34.494 4.652 1.00 90.94 308 GLU A CA 1
ATOM 2489 C C . GLU A 1 308 ? -2.796 33.007 4.950 1.00 90.94 308 GLU A C 1
ATOM 2491 O O . GLU A 1 308 ? -1.652 32.544 4.978 1.00 90.94 308 GLU A O 1
ATOM 2496 N N . LYS A 1 309 ? -3.872 32.225 5.113 1.00 91.38 309 LYS A N 1
ATOM 2497 C CA . LYS A 1 309 ? -3.755 30.795 5.407 1.00 91.38 309 LYS A CA 1
ATOM 2498 C C . LYS A 1 309 ? -3.233 30.005 4.206 1.00 91.38 309 LYS A C 1
ATOM 2500 O O . LYS A 1 309 ? -2.410 29.106 4.377 1.00 91.38 309 LYS A O 1
ATOM 2505 N N . LEU A 1 310 ? -3.658 30.360 2.996 1.00 91.25 310 LEU A N 1
ATOM 2506 C CA . LEU A 1 310 ? -3.149 29.779 1.749 1.00 91.25 310 LEU A CA 1
ATOM 2507 C C . LEU A 1 310 ? -1.654 30.081 1.553 1.00 91.25 310 LEU A C 1
ATOM 2509 O O . LEU A 1 310 ? -0.885 29.188 1.190 1.00 91.25 310 LEU A O 1
ATOM 2513 N N . ALA A 1 311 ? -1.223 31.307 1.863 1.00 87.31 311 ALA A N 1
ATOM 2514 C CA . ALA A 1 311 ? 0.184 31.694 1.841 1.00 87.31 311 ALA A CA 1
ATOM 2515 C C . ALA A 1 311 ? 1.005 30.933 2.895 1.00 87.31 311 ALA A C 1
ATOM 2517 O O . ALA A 1 311 ? 2.102 30.462 2.592 1.00 87.31 311 ALA A O 1
ATOM 2518 N N . TRP A 1 312 ? 0.463 30.735 4.104 1.00 87.19 312 TRP A N 1
ATOM 2519 C CA . TRP A 1 312 ? 1.089 29.927 5.161 1.00 87.19 312 TRP A CA 1
ATOM 2520 C C . TRP A 1 312 ? 1.301 28.464 4.741 1.00 87.19 312 TRP A C 1
ATOM 2522 O O . TRP A 1 312 ? 2.345 27.871 5.033 1.00 87.19 312 TRP A O 1
ATOM 2532 N N . LEU A 1 313 ? 0.355 27.893 3.990 1.00 87.44 313 LEU A N 1
ATOM 2533 C CA . LEU A 1 313 ? 0.500 26.563 3.392 1.00 87.44 313 LEU A CA 1
ATOM 2534 C C . LEU A 1 313 ? 1.563 26.523 2.284 1.00 87.44 313 LEU A C 1
ATOM 2536 O O . LEU A 1 313 ? 2.094 25.452 2.012 1.00 87.44 313 LEU A O 1
ATOM 2540 N N . GLY A 1 314 ? 1.970 27.672 1.736 1.00 72.25 314 GLY A N 1
ATOM 2541 C CA . GLY A 1 314 ? 3.100 27.813 0.815 1.00 72.25 314 GLY A CA 1
ATOM 2542 C C . GLY A 1 314 ? 2.728 27.937 -0.662 1.00 72.25 314 GLY A C 1
ATOM 2543 O O . GLY A 1 314 ? 3.571 27.644 -1.506 1.00 72.25 314 GLY A O 1
ATOM 2544 N N . VAL A 1 315 ? 1.509 28.378 -0.988 1.00 60.84 315 VAL A N 1
ATOM 2545 C CA . VAL A 1 315 ? 1.096 28.641 -2.377 1.00 60.84 315 VAL A CA 1
ATOM 2546 C C . VAL A 1 315 ? 1.489 30.066 -2.779 1.00 60.84 315 VAL A C 1
ATOM 2548 O O . VAL A 1 315 ? 1.028 31.027 -2.165 1.00 60.84 315 VAL A O 1
ATOM 2551 N N . LYS A 1 316 ? 2.322 30.234 -3.816 1.00 48.22 316 LYS A N 1
ATOM 2552 C CA . LYS A 1 316 ? 2.537 31.547 -4.451 1.00 48.22 316 LYS A CA 1
ATOM 2553 C C . LYS A 1 316 ? 1.484 31.774 -5.550 1.00 48.22 316 LYS A C 1
ATOM 2555 O O . LYS A 1 316 ? 1.377 30.922 -6.430 1.00 48.22 316 LYS A O 1
ATOM 2560 N N . PRO A 1 317 ? 0.751 32.907 -5.557 1.00 39.97 317 PRO A N 1
ATOM 2561 C CA . PRO A 1 317 ? -0.344 33.155 -6.505 1.00 39.97 317 PRO A CA 1
ATOM 2562 C C . PRO A 1 317 ? 0.042 33.237 -7.994 1.00 39.97 317 PRO A C 1
ATOM 2564 O O . PRO A 1 317 ? -0.845 33.139 -8.837 1.00 39.97 317 PRO A O 1
ATOM 2567 N N . ASP A 1 318 ? 1.331 33.377 -8.333 1.00 39.47 318 ASP A N 1
ATOM 2568 C CA . ASP A 1 318 ? 1.773 33.703 -9.701 1.00 39.47 318 ASP A CA 1
ATOM 2569 C C . ASP A 1 318 ? 2.758 32.710 -10.343 1.00 39.47 318 ASP A C 1
ATOM 2571 O O . ASP A 1 318 ? 3.167 32.904 -11.491 1.00 39.47 318 ASP A O 1
ATOM 2575 N N . ASP A 1 319 ? 3.090 31.593 -9.688 1.00 39.50 319 ASP A N 1
ATOM 2576 C CA . ASP A 1 319 ? 3.947 30.562 -10.290 1.00 39.50 319 ASP A CA 1
ATOM 2577 C C . ASP A 1 319 ? 3.145 29.656 -11.242 1.00 39.50 319 ASP A C 1
ATOM 2579 O O . ASP A 1 319 ? 2.991 28.450 -11.049 1.00 39.50 319 ASP A O 1
ATOM 2583 N N . LYS A 1 320 ? 2.694 30.231 -12.366 1.00 36.34 320 LYS A N 1
ATOM 2584 C CA . LYS A 1 320 ? 2.174 29.483 -13.530 1.00 36.34 320 LYS A CA 1
ATOM 2585 C C . LYS A 1 320 ? 3.193 28.487 -14.115 1.00 36.34 320 LYS A C 1
ATOM 2587 O O . LYS A 1 320 ? 2.831 27.695 -14.982 1.00 36.34 320 LYS A O 1
ATOM 2592 N N . ALA A 1 321 ? 4.446 28.517 -13.651 1.00 32.84 321 ALA A N 1
ATOM 2593 C CA . ALA A 1 321 ? 5.506 27.585 -14.025 1.00 32.84 321 ALA A CA 1
ATOM 2594 C C . ALA A 1 321 ? 5.601 26.346 -13.109 1.00 32.84 321 ALA A C 1
ATOM 2596 O O . ALA A 1 321 ? 6.048 25.302 -13.573 1.00 32.84 321 ALA A O 1
ATOM 2597 N N . ALA A 1 322 ? 5.133 26.412 -11.855 1.00 32.00 322 ALA A N 1
ATOM 2598 C CA . ALA A 1 322 ? 5.152 25.264 -10.937 1.00 32.00 322 ALA A CA 1
ATOM 2599 C C . ALA A 1 322 ? 3.952 24.318 -11.139 1.00 32.00 322 ALA A C 1
ATOM 2601 O O . ALA A 1 322 ? 4.005 23.150 -10.774 1.00 32.00 322 ALA A O 1
ATOM 2602 N N . ALA A 1 323 ? 2.891 24.801 -11.792 1.00 32.81 323 ALA A N 1
ATOM 2603 C CA . ALA A 1 323 ? 1.677 24.039 -12.094 1.00 32.81 323 ALA A CA 1
ATOM 2604 C C . ALA A 1 323 ? 1.759 23.194 -13.387 1.00 32.81 323 ALA A C 1
ATOM 2606 O O . ALA A 1 323 ? 0.741 22.697 -13.860 1.00 32.81 323 ALA A O 1
ATOM 2607 N N . ARG A 1 324 ? 2.945 23.052 -14.004 1.00 32.16 324 ARG A N 1
ATOM 2608 C CA . ARG A 1 324 ? 3.123 22.324 -15.280 1.00 32.16 324 ARG A CA 1
ATOM 2609 C C . ARG A 1 324 ? 4.050 21.111 -15.232 1.00 32.16 324 ARG A C 1
ATOM 2611 O O . ARG A 1 324 ? 4.135 20.405 -16.226 1.00 32.16 324 ARG A O 1
ATOM 2618 N N . THR A 1 325 ? 4.691 20.806 -14.109 1.00 28.20 325 THR A N 1
ATOM 2619 C CA . THR A 1 325 ? 5.673 19.703 -14.049 1.00 28.20 325 THR A CA 1
ATOM 2620 C C . THR A 1 325 ? 5.132 18.404 -13.443 1.00 28.20 325 THR A C 1
ATOM 2622 O O . THR A 1 325 ? 5.830 17.395 -13.458 1.00 28.20 325 THR A O 1
ATOM 2625 N N . GLY A 1 326 ? 3.874 18.384 -12.983 1.00 29.75 326 GLY A N 1
ATOM 2626 C CA . GLY A 1 326 ? 3.214 17.178 -12.457 1.00 29.75 326 GLY A CA 1
ATOM 2627 C C . GLY A 1 326 ? 2.249 16.471 -13.420 1.00 29.75 326 GLY A C 1
ATOM 2628 O O . GLY A 1 326 ? 1.886 15.325 -13.174 1.00 29.75 326 GLY A O 1
ATOM 2629 N N . TYR A 1 327 ? 1.841 17.121 -14.516 1.00 28.73 327 TYR A N 1
ATOM 2630 C CA . TYR A 1 327 ? 0.681 16.687 -15.313 1.00 28.73 327 TYR A CA 1
ATOM 2631 C C . TYR A 1 327 ? 0.981 16.190 -16.736 1.00 28.73 327 TYR A C 1
ATOM 2633 O O . TYR A 1 327 ? 0.076 15.695 -17.396 1.00 28.73 327 TYR A O 1
ATOM 2641 N N . GLU A 1 328 ? 2.239 16.189 -17.190 1.00 26.33 328 GLU A N 1
ATOM 2642 C CA . GLU A 1 328 ? 2.617 15.548 -18.469 1.00 26.33 328 GLU A CA 1
ATOM 2643 C C . GLU A 1 328 ? 3.042 14.070 -18.328 1.00 26.33 328 GLU A C 1
ATOM 2645 O O . GLU A 1 328 ? 3.282 13.393 -19.326 1.00 26.33 328 GLU A O 1
ATOM 2650 N N . ASN A 1 329 ? 3.082 13.524 -17.105 1.00 27.78 329 ASN A N 1
ATOM 2651 C CA . ASN A 1 329 ? 3.600 12.171 -16.850 1.00 27.78 329 ASN A CA 1
ATOM 2652 C C . ASN A 1 329 ? 2.551 11.114 -16.472 1.00 27.78 329 ASN A C 1
ATOM 2654 O O . ASN A 1 329 ? 2.935 9.982 -16.181 1.00 27.78 329 ASN A O 1
ATOM 2658 N N . VAL A 1 330 ? 1.246 11.421 -16.520 1.00 28.81 330 VAL A N 1
ATOM 2659 C CA . VAL A 1 330 ? 0.203 10.410 -16.229 1.00 28.81 330 VAL A CA 1
ATOM 2660 C C . VAL A 1 330 ? -0.721 10.092 -17.410 1.00 28.81 330 VAL A C 1
ATOM 2662 O O . VAL A 1 330 ? -1.281 9.002 -17.449 1.00 28.81 330 VAL A O 1
ATOM 2665 N N . GLU A 1 331 ? -0.767 10.924 -18.458 1.00 25.95 331 GLU A N 1
ATOM 2666 C CA . GLU A 1 331 ? -1.342 10.515 -19.758 1.00 25.95 331 GLU A CA 1
ATOM 2667 C C . GLU A 1 331 ? -0.428 9.561 -20.553 1.00 25.95 331 GLU A C 1
ATOM 2669 O O . GLU A 1 331 ? -0.838 8.994 -21.557 1.00 25.95 331 GLU A O 1
ATOM 2674 N N . ARG A 1 332 ? 0.797 9.293 -20.079 1.00 28.19 332 ARG A N 1
ATOM 2675 C CA . ARG A 1 332 ? 1.745 8.376 -20.737 1.00 28.19 332 ARG A CA 1
ATOM 2676 C C . ARG A 1 332 ? 1.738 6.938 -20.231 1.00 28.19 332 ARG A C 1
ATOM 2678 O O . ARG A 1 332 ? 2.545 6.144 -20.709 1.00 28.19 332 ARG A O 1
ATOM 2685 N N . TYR A 1 333 ? 0.863 6.579 -19.291 1.00 30.19 333 TYR A N 1
ATOM 2686 C CA . TYR A 1 333 ? 0.928 5.232 -18.725 1.00 30.19 333 TYR A CA 1
ATOM 2687 C C . TYR A 1 333 ? 0.227 4.142 -19.546 1.00 30.19 333 TYR A C 1
ATOM 2689 O O . TYR A 1 333 ? 0.611 2.993 -19.357 1.00 30.19 333 TYR A O 1
ATOM 2697 N N . TYR A 1 334 ? -0.700 4.452 -20.473 1.00 31.36 334 TYR A N 1
ATOM 2698 C CA . TYR A 1 334 ? -1.329 3.433 -21.345 1.00 31.36 334 TYR A CA 1
ATOM 2699 C C . TYR A 1 334 ? -1.876 3.927 -22.705 1.00 31.36 334 TYR A C 1
ATOM 2701 O O . TYR A 1 334 ? -2.771 3.294 -23.259 1.00 31.36 334 TYR A O 1
ATOM 2709 N N . ASP A 1 335 ? -1.280 4.942 -23.333 1.00 27.09 335 ASP A N 1
ATOM 2710 C CA . ASP A 1 335 ? -0.958 4.674 -24.740 1.00 27.09 335 ASP A CA 1
ATOM 2711 C C . ASP A 1 335 ? 0.114 3.592 -24.699 1.00 27.09 335 ASP A C 1
ATOM 2713 O O . ASP A 1 335 ? 0.944 3.615 -23.785 1.00 27.09 335 ASP A O 1
ATOM 2717 N N . ALA A 1 336 ? 0.076 2.610 -25.606 1.00 31.34 336 ALA A N 1
ATOM 2718 C CA . ALA A 1 336 ? 1.193 1.687 -25.769 1.00 31.34 336 ALA A CA 1
ATOM 2719 C C . ALA A 1 336 ? 2.459 2.536 -25.696 1.00 31.34 336 ALA A C 1
ATOM 2721 O O . ALA A 1 336 ? 2.635 3.376 -26.580 1.00 31.34 336 ALA A O 1
ATOM 2722 N N . ILE A 1 337 ? 3.240 2.405 -24.601 1.00 32.84 337 ILE A N 1
ATOM 2723 C CA . ILE A 1 337 ? 4.481 3.162 -24.424 1.00 32.84 337 ILE A CA 1
ATOM 2724 C C . ILE A 1 337 ? 5.149 2.981 -25.773 1.00 32.84 337 ILE A C 1
ATOM 2726 O O . ILE A 1 337 ? 5.378 1.815 -26.125 1.00 32.84 337 ILE A O 1
ATOM 2730 N N . PRO A 1 338 ? 5.337 4.043 -26.586 1.00 33.19 338 PRO A N 1
ATOM 2731 C CA . PRO A 1 338 ? 6.030 3.867 -27.844 1.00 33.19 338 PRO A CA 1
ATOM 2732 C C . PRO A 1 338 ? 7.333 3.260 -27.393 1.00 33.19 338 PRO A C 1
ATOM 2734 O O . PRO A 1 338 ? 7.996 3.901 -26.580 1.00 33.19 338 PRO A O 1
ATOM 2737 N N . VAL A 1 339 ? 7.558 1.984 -27.732 1.00 38.62 339 VAL A N 1
ATOM 2738 C CA . VAL A 1 339 ? 8.584 1.155 -27.104 1.00 38.62 339 VAL A CA 1
ATOM 2739 C C . VAL A 1 339 ? 9.844 1.990 -27.170 1.00 38.62 339 VAL A C 1
ATOM 2741 O O . VAL A 1 339 ? 10.417 2.135 -28.248 1.00 38.62 339 VAL A O 1
ATOM 2744 N N . LYS A 1 340 ? 10.204 2.649 -26.058 1.00 50.56 340 LYS A N 1
ATOM 2745 C CA . LYS A 1 340 ? 11.428 3.429 -26.020 1.00 50.56 340 LYS A CA 1
ATOM 2746 C C . LYS A 1 340 ? 12.438 2.323 -26.159 1.00 50.56 340 LYS A C 1
ATOM 2748 O O . LYS A 1 340 ? 12.416 1.394 -25.345 1.00 50.56 340 LYS A O 1
ATOM 2753 N N . GLU A 1 341 ? 13.157 2.322 -27.279 1.00 65.31 341 GLU A N 1
ATOM 2754 C CA . GLU A 1 341 ? 14.111 1.260 -27.549 1.00 65.31 341 GLU A CA 1
ATOM 2755 C C . GLU A 1 341 ? 14.940 1.100 -26.287 1.00 65.31 341 GLU A C 1
ATOM 2757 O O . GLU A 1 341 ? 15.501 2.074 -25.771 1.00 65.31 341 GLU A O 1
ATOM 2762 N N . LYS A 1 342 ? 14.863 -0.101 -25.708 1.00 85.38 342 LYS A N 1
ATOM 2763 C CA . LYS A 1 342 ? 15.470 -0.343 -24.413 1.00 85.38 342 LYS A CA 1
ATOM 2764 C C . LYS A 1 342 ? 16.943 -0.030 -24.553 1.00 85.38 342 LYS A C 1
ATOM 2766 O O . LYS A 1 342 ? 17.605 -0.529 -25.460 1.00 85.38 342 LYS A O 1
ATOM 2771 N N . GLU A 1 343 ? 17.434 0.794 -23.645 1.00 90.94 343 GLU A N 1
ATOM 2772 C CA . GLU A 1 343 ? 18.841 1.137 -23.598 1.00 90.94 343 GLU A CA 1
ATOM 2773 C C . GLU A 1 343 ? 19.683 -0.142 -23.488 1.00 90.94 343 GLU A C 1
ATOM 2775 O O . GLU A 1 343 ? 19.362 -1.051 -22.713 1.00 90.94 343 GLU A O 1
ATOM 2780 N N . ASN A 1 344 ? 20.746 -0.221 -24.288 1.00 95.81 344 ASN A N 1
ATOM 2781 C CA . ASN A 1 344 ? 21.681 -1.334 -24.241 1.00 95.81 344 ASN A CA 1
ATOM 2782 C C . ASN A 1 344 ? 22.435 -1.295 -22.911 1.00 95.81 344 ASN A C 1
ATOM 2784 O O . ASN A 1 344 ? 23.100 -0.305 -22.594 1.00 95.81 344 ASN A O 1
ATOM 2788 N N . ALA A 1 345 ? 22.364 -2.382 -22.152 1.00 97.12 345 ALA A N 1
ATOM 2789 C CA . ALA A 1 345 ? 23.018 -2.493 -20.861 1.00 97.12 345 ALA A CA 1
ATOM 2790 C C . ALA A 1 345 ? 23.959 -3.696 -20.789 1.00 97.12 345 ALA A C 1
ATOM 2792 O O . ALA A 1 345 ? 23.719 -4.756 -21.374 1.00 97.12 345 ALA A O 1
ATOM 2793 N N . LEU A 1 346 ? 25.028 -3.522 -20.019 1.00 97.75 346 LEU A N 1
ATOM 2794 C CA . LEU A 1 346 ? 26.003 -4.547 -19.671 1.00 97.75 346 LEU A CA 1
ATOM 2795 C C . LEU A 1 346 ? 25.890 -4.847 -18.177 1.00 97.75 346 LEU A C 1
ATOM 2797 O O . LEU A 1 346 ? 25.787 -3.934 -17.362 1.00 97.75 346 LEU A O 1
ATOM 2801 N N . ILE A 1 347 ? 25.949 -6.122 -17.804 1.00 97.06 347 ILE A N 1
ATOM 2802 C CA . ILE A 1 347 ? 26.038 -6.524 -16.399 1.00 97.06 347 ILE A CA 1
ATOM 2803 C C . ILE A 1 347 ? 27.429 -7.104 -16.152 1.00 97.06 347 ILE A C 1
ATOM 2805 O O . ILE A 1 347 ? 27.846 -8.035 -16.832 1.00 97.06 347 ILE A O 1
ATOM 2809 N N . CYS A 1 348 ? 28.138 -6.587 -15.157 1.00 94.00 348 CYS A N 1
ATOM 2810 C CA . CYS A 1 348 ? 29.455 -7.060 -14.749 1.00 94.00 348 CYS A CA 1
ATOM 2811 C C . CYS A 1 348 ? 29.369 -7.584 -13.316 1.00 94.00 348 CYS A C 1
ATOM 2813 O O . CYS A 1 348 ? 29.198 -6.804 -12.387 1.00 94.00 348 CYS A O 1
ATOM 2815 N N . LEU A 1 349 ? 29.493 -8.894 -13.114 1.00 91.81 349 LEU A N 1
ATOM 2816 C CA . LEU A 1 349 ? 29.439 -9.537 -11.798 1.00 91.81 349 LEU A CA 1
ATOM 2817 C C . LEU A 1 349 ? 30.760 -10.234 -11.496 1.00 91.81 349 LEU A C 1
ATOM 2819 O O . LEU A 1 349 ? 31.459 -10.678 -12.396 1.00 91.81 349 LEU A O 1
ATOM 2823 N N . SER A 1 350 ? 31.102 -10.395 -10.223 1.00 87.06 350 SER A N 1
ATOM 2824 C CA . SER A 1 350 ? 32.342 -11.072 -9.825 1.00 87.06 350 SER A CA 1
ATOM 2825 C C . SER A 1 350 ? 32.404 -12.520 -10.322 1.00 87.06 350 SER A C 1
ATOM 2827 O O . SER A 1 350 ? 33.419 -12.960 -10.861 1.00 87.06 350 SER A O 1
ATOM 2829 N N . ILE A 1 351 ? 31.301 -13.244 -10.139 1.00 87.19 351 ILE A N 1
ATOM 2830 C CA . ILE A 1 351 ? 31.033 -14.637 -10.524 1.00 87.19 351 ILE A CA 1
ATOM 2831 C C . ILE A 1 351 ? 29.531 -14.763 -10.797 1.00 87.19 351 ILE A C 1
ATOM 2833 O O . ILE A 1 351 ? 28.790 -13.851 -10.435 1.00 87.19 351 ILE A O 1
ATOM 2837 N N . LYS A 1 352 ? 29.069 -15.893 -11.341 1.00 89.44 352 LYS A N 1
ATOM 2838 C CA . LYS A 1 352 ? 27.635 -16.186 -11.479 1.00 89.44 352 LYS A CA 1
ATOM 2839 C C . LYS A 1 352 ? 26.959 -16.394 -10.111 1.00 89.44 352 LYS A C 1
ATOM 2841 O O . LYS A 1 352 ? 27.270 -17.384 -9.440 1.00 89.44 352 LYS A O 1
ATOM 2846 N N . PRO A 1 353 ? 26.053 -15.503 -9.662 1.00 86.31 353 PRO A N 1
ATOM 2847 C CA . PRO A 1 353 ? 25.350 -15.674 -8.396 1.00 86.31 353 PRO A CA 1
ATOM 2848 C C . PRO A 1 353 ? 24.065 -16.500 -8.558 1.00 86.31 353 PRO A C 1
ATOM 2850 O O . PRO A 1 353 ? 23.479 -16.568 -9.635 1.00 86.31 353 PRO A O 1
ATOM 2853 N N . LEU A 1 354 ? 23.570 -17.061 -7.450 1.00 81.69 354 LEU A N 1
ATOM 2854 C CA . LEU A 1 354 ? 22.278 -17.767 -7.420 1.00 81.69 354 LEU A CA 1
ATOM 2855 C C . LEU A 1 354 ? 21.081 -16.840 -7.689 1.00 81.69 354 LEU A C 1
ATOM 2857 O O . LEU A 1 354 ? 20.035 -17.306 -8.122 1.00 81.69 354 LEU A O 1
ATOM 2861 N N . TRP A 1 355 ? 21.235 -15.540 -7.437 1.00 86.88 355 TRP A N 1
ATOM 2862 C CA . TRP A 1 355 ? 20.183 -14.539 -7.604 1.00 86.88 355 TRP A CA 1
ATOM 2863 C C . TRP A 1 355 ? 20.165 -13.876 -8.992 1.00 86.88 355 TRP A C 1
ATOM 2865 O O . TRP A 1 355 ? 19.369 -12.968 -9.224 1.00 86.88 355 TRP A O 1
ATOM 2875 N N . GLU A 1 356 ? 21.017 -14.314 -9.927 1.00 90.88 356 GLU A N 1
ATOM 2876 C CA . GLU A 1 356 ? 21.136 -13.740 -11.279 1.00 90.88 356 GLU A CA 1
ATOM 2877 C C . GLU A 1 356 ? 19.788 -13.642 -12.000 1.00 90.88 356 GLU A C 1
ATOM 2879 O O . GLU A 1 356 ? 19.452 -12.595 -12.548 1.00 90.88 356 GLU A O 1
ATOM 2884 N N . ASP A 1 357 ? 18.989 -14.709 -11.947 1.00 90.56 357 ASP A N 1
ATOM 2885 C CA . ASP A 1 357 ? 17.692 -14.767 -12.621 1.00 90.56 357 ASP A CA 1
ATOM 2886 C C . ASP A 1 357 ? 16.699 -13.728 -12.074 1.00 90.56 357 ASP A C 1
ATOM 2888 O O . ASP A 1 357 ? 15.898 -13.173 -12.836 1.00 90.56 357 ASP A O 1
ATOM 2892 N N . HIS A 1 358 ? 16.770 -13.418 -10.774 1.00 92.44 358 HIS A N 1
ATOM 2893 C CA . HIS A 1 358 ? 15.959 -12.369 -10.157 1.00 92.44 358 HIS A CA 1
ATOM 2894 C C . HIS A 1 358 ? 16.334 -10.991 -10.695 1.00 92.44 358 HIS A C 1
ATOM 2896 O O . HIS A 1 358 ? 15.464 -10.270 -11.184 1.00 92.44 358 HIS A O 1
ATOM 2902 N N . LEU A 1 359 ? 17.631 -10.664 -10.683 1.00 92.75 359 LEU A N 1
ATOM 2903 C CA . LEU A 1 359 ? 18.131 -9.399 -11.218 1.00 92.75 359 LEU A CA 1
ATOM 2904 C C . LEU A 1 359 ? 17.776 -9.251 -12.702 1.00 92.75 359 LEU A C 1
ATOM 2906 O O . LEU A 1 359 ? 17.245 -8.222 -13.115 1.00 92.75 359 LEU A O 1
ATOM 2910 N N . LEU A 1 360 ? 18.040 -10.288 -13.501 1.00 93.75 360 LEU A N 1
ATOM 2911 C CA . LEU A 1 360 ? 17.801 -10.262 -14.940 1.00 93.75 360 LEU A CA 1
ATOM 2912 C C . LEU A 1 360 ? 16.339 -10.052 -15.285 1.00 93.75 360 LEU A C 1
ATOM 2914 O O . LEU A 1 360 ? 16.056 -9.355 -16.253 1.00 93.75 360 LEU A O 1
ATOM 2918 N N . SER A 1 361 ? 15.421 -10.654 -14.534 1.00 90.75 361 SER A N 1
ATOM 2919 C CA . SER A 1 361 ? 13.998 -10.499 -14.832 1.00 90.75 361 SER A CA 1
ATOM 2920 C C . SER A 1 361 ? 13.560 -9.058 -14.634 1.00 90.75 361 SER A C 1
ATOM 2922 O O . SER A 1 361 ? 12.945 -8.496 -15.527 1.00 90.75 361 SER A O 1
ATOM 2924 N N . SER A 1 362 ? 13.995 -8.425 -13.545 1.00 90.75 362 SER A N 1
ATOM 2925 C CA . SER A 1 362 ? 13.685 -7.023 -13.268 1.00 90.75 362 SER A CA 1
ATOM 2926 C C . SER A 1 362 ? 14.369 -6.066 -14.249 1.00 90.75 362 SER A C 1
ATOM 2928 O O . SER A 1 362 ? 13.723 -5.171 -14.782 1.00 90.75 362 SER A O 1
ATOM 2930 N N . LEU A 1 363 ? 15.660 -6.255 -14.548 1.00 93.00 363 LEU A N 1
ATOM 2931 C CA . LEU A 1 363 ? 16.382 -5.359 -15.460 1.00 93.00 363 LEU A CA 1
ATOM 2932 C C . LEU A 1 363 ? 15.913 -5.479 -16.910 1.00 93.00 363 LEU A C 1
ATOM 2934 O O . LEU A 1 363 ? 15.849 -4.470 -17.609 1.00 93.00 363 LEU A O 1
ATOM 2938 N N . LYS A 1 364 ? 15.546 -6.683 -17.368 1.00 92.25 364 LYS A N 1
ATOM 2939 C CA . LYS A 1 364 ? 15.034 -6.893 -18.730 1.00 92.25 364 LYS A CA 1
ATOM 2940 C C . LYS A 1 364 ? 13.702 -6.205 -18.979 1.00 92.25 364 LYS A C 1
ATOM 2942 O O . LYS A 1 364 ? 13.362 -6.025 -20.143 1.00 92.25 364 LYS A O 1
ATOM 2947 N N . GLU A 1 365 ? 12.962 -5.796 -17.949 1.00 86.75 365 GLU A N 1
ATOM 2948 C CA . GLU A 1 365 ? 11.781 -4.943 -18.119 1.00 86.75 365 GLU A CA 1
ATOM 2949 C C . GLU A 1 365 ? 12.168 -3.564 -18.684 1.00 86.75 365 GLU A C 1
ATOM 2951 O O . GLU A 1 365 ? 11.450 -3.041 -19.532 1.00 86.75 365 GLU A O 1
ATOM 2956 N N . MET A 1 366 ? 13.343 -3.033 -18.314 1.00 88.31 366 MET A N 1
ATOM 2957 C CA . MET A 1 366 ? 13.774 -1.659 -18.622 1.00 88.31 366 MET A CA 1
ATOM 2958 C C . MET A 1 366 ? 14.922 -1.559 -19.640 1.00 88.31 366 MET A C 1
ATOM 2960 O O . MET A 1 366 ? 15.014 -0.571 -20.364 1.00 88.31 366 MET A O 1
ATOM 2964 N N . PHE A 1 367 ? 15.780 -2.578 -19.733 1.00 92.88 367 PHE A N 1
ATOM 2965 C CA . PHE A 1 367 ? 17.020 -2.541 -20.515 1.00 92.88 367 PHE A CA 1
ATOM 2966 C C . PHE A 1 367 ? 17.137 -3.716 -21.487 1.00 92.88 367 PHE A C 1
ATOM 2968 O O . PHE A 1 367 ? 16.645 -4.820 -21.232 1.00 92.88 367 PHE A O 1
ATOM 2975 N N . ASN A 1 368 ? 17.839 -3.492 -22.598 1.00 94.62 368 ASN A N 1
ATOM 2976 C CA . ASN A 1 368 ? 18.296 -4.555 -23.477 1.00 94.62 368 ASN A CA 1
ATOM 2977 C C . ASN A 1 368 ? 19.632 -5.071 -22.937 1.00 94.62 368 ASN A C 1
ATOM 2979 O O . ASN A 1 368 ? 20.674 -4.450 -23.134 1.00 94.62 368 ASN A O 1
ATOM 2983 N N . ILE A 1 369 ? 19.605 -6.184 -22.201 1.00 96.31 369 ILE A N 1
ATOM 2984 C CA . ILE A 1 369 ? 20.825 -6.760 -21.622 1.00 96.31 369 ILE A CA 1
ATOM 2985 C C . ILE A 1 369 ? 21.636 -7.434 -22.732 1.00 96.31 369 ILE A C 1
ATOM 2987 O O . ILE A 1 369 ? 21.338 -8.567 -23.111 1.00 96.31 369 ILE A O 1
ATOM 2991 N N . CYS A 1 370 ? 22.663 -6.747 -23.232 1.00 96.12 370 CYS A N 1
ATOM 2992 C CA . CYS A 1 370 ? 23.491 -7.225 -24.339 1.00 96.12 370 CYS A CA 1
ATOM 2993 C C . CYS A 1 370 ? 24.385 -8.394 -23.922 1.00 96.12 370 CYS A C 1
ATOM 2995 O O . CYS A 1 370 ? 24.564 -9.343 -24.679 1.00 96.12 370 CYS A O 1
ATOM 2997 N N . GLN A 1 371 ? 24.966 -8.321 -22.721 1.00 96.50 371 GLN A N 1
ATOM 2998 C CA . GLN A 1 371 ? 25.914 -9.316 -22.227 1.00 96.50 371 GLN A CA 1
ATOM 2999 C C . GLN A 1 371 ? 26.014 -9.275 -20.699 1.00 96.50 371 GLN A C 1
ATOM 3001 O O . GLN A 1 371 ? 25.779 -8.243 -20.066 1.00 96.50 371 GLN A O 1
ATOM 3006 N N . ILE A 1 372 ? 26.402 -10.411 -20.116 1.00 96.88 372 ILE A N 1
ATOM 3007 C CA . ILE A 1 372 ? 26.849 -10.512 -18.725 1.00 96.88 372 ILE A CA 1
ATOM 3008 C C . ILE A 1 372 ? 28.323 -10.915 -18.737 1.00 96.88 372 ILE A C 1
ATOM 3010 O O . ILE A 1 372 ? 28.690 -11.897 -19.389 1.00 96.88 372 ILE A O 1
ATOM 3014 N N . PHE A 1 373 ? 29.170 -10.169 -18.037 1.00 95.69 373 PHE A N 1
ATOM 3015 C CA . PHE A 1 373 ? 30.557 -10.534 -17.784 1.00 95.69 373 PHE A CA 1
ATOM 3016 C C . PHE A 1 373 ? 30.735 -10.995 -16.349 1.00 95.69 373 PHE A C 1
ATOM 3018 O O . PHE A 1 373 ? 30.459 -10.257 -15.405 1.00 95.69 373 PHE A O 1
ATOM 3025 N N . TYR A 1 374 ? 31.276 -12.199 -16.198 1.00 93.38 374 TYR A N 1
ATOM 3026 C CA . TYR A 1 374 ? 31.810 -12.665 -14.929 1.00 93.38 374 TYR A CA 1
ATOM 3027 C C . TYR A 1 374 ? 33.279 -12.263 -14.857 1.00 93.38 374 TYR A C 1
ATOM 3029 O O . TYR A 1 374 ? 34.134 -12.859 -15.511 1.00 93.38 374 TYR A O 1
ATOM 3037 N N . LEU A 1 375 ? 33.572 -11.213 -14.092 1.00 90.12 375 LEU A N 1
ATOM 3038 C CA . LEU A 1 375 ? 34.876 -10.555 -14.058 1.00 90.12 375 LEU A CA 1
ATOM 3039 C C . LEU A 1 375 ? 36.004 -11.530 -13.719 1.00 90.12 375 LEU A C 1
ATOM 3041 O O . LEU A 1 375 ? 37.073 -11.432 -14.300 1.00 90.12 375 LEU A O 1
ATOM 3045 N N . THR A 1 376 ? 35.757 -12.516 -12.856 1.00 87.94 376 THR A N 1
ATOM 3046 C CA . THR A 1 376 ? 36.737 -13.570 -12.552 1.00 87.94 376 THR A CA 1
ATOM 3047 C C . THR A 1 376 ? 37.147 -14.366 -13.797 1.00 87.94 376 THR A C 1
ATOM 3049 O O . THR A 1 376 ? 38.332 -14.483 -14.085 1.00 87.94 376 THR A O 1
ATOM 3052 N N . GLU A 1 377 ? 36.176 -14.879 -14.556 1.00 90.62 377 GLU A N 1
ATOM 3053 C CA . GLU A 1 377 ? 36.436 -15.656 -15.780 1.00 90.62 377 GLU A CA 1
ATOM 3054 C C . GLU A 1 377 ? 37.062 -14.780 -16.868 1.00 90.62 377 GLU A C 1
ATOM 3056 O O . GLU A 1 377 ? 37.927 -15.215 -17.629 1.00 90.62 377 GLU A O 1
ATOM 3061 N N . LEU A 1 378 ? 36.642 -13.515 -16.923 1.00 90.94 378 LEU A N 1
ATOM 3062 C CA . LEU A 1 378 ? 37.184 -12.539 -17.849 1.00 90.94 378 LEU A CA 1
ATOM 3063 C C . LEU A 1 378 ? 38.656 -12.228 -17.544 1.00 90.94 378 LEU A C 1
ATOM 3065 O O . LEU A 1 378 ? 39.458 -12.197 -18.472 1.00 90.94 378 LEU A O 1
ATOM 3069 N N . ILE A 1 379 ? 39.024 -12.048 -16.272 1.00 89.38 379 ILE A N 1
ATOM 3070 C CA . ILE A 1 379 ? 40.419 -11.869 -15.840 1.00 89.38 379 ILE A CA 1
ATOM 3071 C C . ILE A 1 379 ? 41.247 -13.091 -16.227 1.00 89.38 379 ILE A C 1
ATOM 3073 O O . ILE A 1 379 ? 42.312 -12.930 -16.817 1.00 89.38 379 ILE A O 1
ATOM 3077 N N . ASP A 1 380 ? 40.752 -14.298 -15.938 1.00 89.19 380 ASP A N 1
ATOM 3078 C CA . ASP A 1 380 ? 41.462 -15.542 -16.250 1.00 89.19 380 ASP A CA 1
ATOM 3079 C C . ASP A 1 380 ? 41.715 -15.668 -17.766 1.00 89.19 380 ASP A C 1
ATOM 3081 O O . ASP A 1 380 ? 42.798 -16.073 -18.189 1.00 89.19 380 ASP A O 1
ATOM 3085 N N . ARG A 1 381 ? 40.761 -15.228 -18.598 1.00 92.50 381 ARG A N 1
ATOM 3086 C CA . ARG A 1 381 ? 40.907 -15.175 -20.062 1.00 92.50 381 ARG A CA 1
ATOM 3087 C C . ARG A 1 381 ? 41.873 -14.088 -20.544 1.00 92.50 381 ARG A C 1
ATOM 3089 O O . ARG A 1 381 ? 42.586 -14.304 -21.519 1.00 92.50 381 ARG A O 1
ATOM 3096 N N . LEU A 1 382 ? 41.866 -12.913 -19.915 1.00 90.19 382 LEU A N 1
ATOM 3097 C CA . LEU A 1 382 ? 42.710 -11.770 -20.290 1.00 90.19 382 LEU A CA 1
ATOM 3098 C C . LEU A 1 382 ? 44.135 -11.851 -19.719 1.00 90.19 382 LEU A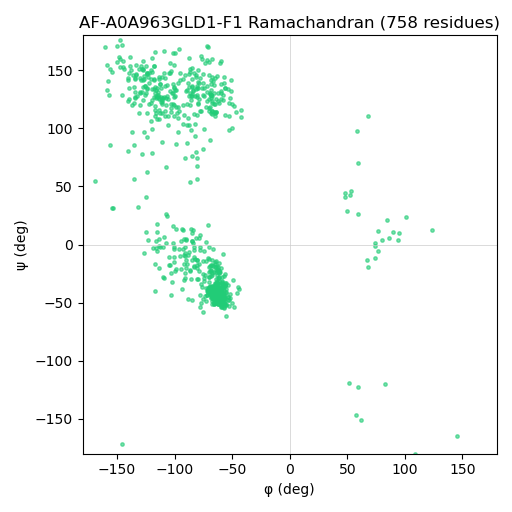 C 1
ATOM 3100 O O . LEU A 1 382 ? 44.993 -11.056 -20.104 1.00 90.19 382 LEU A O 1
ATOM 3104 N N . GLY A 1 383 ? 44.382 -12.758 -18.771 1.00 86.06 383 GLY A N 1
ATOM 3105 C CA . GLY A 1 383 ? 45.669 -12.969 -18.107 1.00 86.06 383 GLY A CA 1
ATOM 3106 C C . GLY A 1 383 ? 46.063 -11.900 -17.076 1.00 86.06 383 GLY A C 1
ATOM 3107 O O . GLY A 1 383 ? 47.008 -12.118 -16.321 1.00 86.06 383 GLY A O 1
ATOM 3108 N N . SER A 1 384 ? 45.366 -10.759 -17.007 1.00 83.81 384 SER A N 1
ATOM 3109 C CA . SER A 1 384 ? 45.598 -9.703 -16.012 1.00 83.81 384 SER A CA 1
ATOM 3110 C C . SER A 1 384 ? 44.355 -8.836 -15.783 1.00 83.81 384 SER A C 1
ATOM 3112 O O . SER A 1 384 ? 43.560 -8.616 -16.696 1.00 83.81 384 SER A O 1
ATOM 3114 N N . VAL A 1 385 ? 44.239 -8.284 -14.569 1.00 84.19 385 VAL A N 1
ATOM 3115 C CA . VAL A 1 385 ? 43.252 -7.252 -14.192 1.00 84.19 385 VAL A CA 1
ATOM 3116 C C . VAL A 1 385 ? 43.484 -5.952 -14.976 1.00 84.19 385 VAL A C 1
ATOM 3118 O O . VAL A 1 385 ? 42.523 -5.263 -15.296 1.00 84.19 385 VAL A O 1
ATOM 3121 N N . ASP A 1 386 ? 44.734 -5.655 -15.356 1.00 86.19 386 ASP A N 1
ATOM 3122 C CA . ASP A 1 386 ? 45.107 -4.406 -16.051 1.00 86.19 386 ASP A CA 1
ATOM 3123 C C . ASP A 1 386 ? 44.406 -4.255 -17.414 1.00 86.19 386 ASP A C 1
ATOM 3125 O O . ASP A 1 386 ? 44.202 -3.148 -17.903 1.00 86.19 386 ASP A O 1
ATOM 3129 N N . ASN A 1 387 ? 44.000 -5.376 -18.016 1.00 89.00 387 ASN A N 1
ATOM 3130 C CA . ASN A 1 387 ? 43.345 -5.408 -19.321 1.00 89.00 387 ASN A CA 1
ATOM 3131 C C . ASN A 1 387 ? 41.815 -5.240 -19.235 1.00 89.00 387 ASN A C 1
ATOM 3133 O O . ASN A 1 387 ? 41.159 -5.150 -20.273 1.00 89.00 387 ASN A O 1
ATOM 3137 N N . LEU A 1 388 ? 41.225 -5.222 -18.030 1.00 90.25 388 LEU A N 1
ATOM 3138 C CA . LEU A 1 388 ? 39.769 -5.197 -17.854 1.00 90.25 388 LEU A CA 1
ATOM 3139 C C . LEU A 1 388 ? 39.127 -3.908 -18.360 1.00 90.25 388 LEU A C 1
ATOM 3141 O O . LEU A 1 388 ? 38.128 -3.983 -19.069 1.00 90.25 388 LEU A O 1
ATOM 3145 N N . SER A 1 389 ? 39.666 -2.745 -17.988 1.00 91.31 389 SER A N 1
ATOM 3146 C CA . SER A 1 389 ? 39.080 -1.449 -18.355 1.00 91.31 389 SER A CA 1
ATOM 3147 C C . SER A 1 389 ? 39.083 -1.265 -19.868 1.00 91.31 389 SER A C 1
ATOM 3149 O O . SER A 1 389 ? 38.040 -0.971 -20.440 1.00 91.31 389 SER A O 1
ATOM 3151 N N . SER A 1 390 ? 40.218 -1.546 -20.518 1.00 93.31 390 SER A N 1
ATOM 3152 C CA . SER A 1 390 ? 40.347 -1.529 -21.980 1.00 93.31 390 SER A CA 1
ATOM 3153 C C . SER A 1 390 ? 39.318 -2.450 -22.643 1.00 93.31 390 SER A C 1
ATOM 3155 O O . SER A 1 390 ? 38.512 -2.003 -23.452 1.00 93.31 390 SER A O 1
ATOM 3157 N N . PHE A 1 391 ? 39.242 -3.714 -22.208 1.00 95.69 391 PHE A N 1
ATOM 3158 C CA . PHE A 1 391 ? 38.299 -4.680 -22.772 1.00 95.69 391 PHE A CA 1
ATOM 3159 C C . PHE A 1 391 ? 36.826 -4.274 -22.583 1.00 95.69 391 PHE A C 1
ATOM 3161 O O . PHE A 1 391 ? 36.022 -4.399 -23.510 1.00 95.69 391 PHE A O 1
ATOM 3168 N N . VAL A 1 392 ? 36.451 -3.817 -21.383 1.00 94.94 392 VAL A N 1
ATOM 3169 C CA . VAL A 1 392 ? 35.075 -3.399 -21.075 1.00 94.94 392 VAL A CA 1
ATOM 3170 C C . VAL A 1 392 ? 34.715 -2.137 -21.852 1.00 94.94 392 VAL A C 1
ATOM 3172 O O . VAL A 1 392 ? 33.642 -2.100 -22.444 1.00 94.94 392 VAL A O 1
ATOM 3175 N N . ASN A 1 393 ? 35.604 -1.146 -21.924 1.00 95.12 393 ASN A N 1
ATOM 3176 C CA . ASN A 1 393 ? 35.363 0.098 -22.657 1.00 95.12 393 ASN A CA 1
ATOM 3177 C C . ASN A 1 393 ? 35.263 -0.142 -24.173 1.00 95.12 393 ASN A C 1
ATOM 3179 O O . ASN A 1 393 ? 34.367 0.402 -24.820 1.00 95.12 393 ASN A O 1
ATOM 3183 N N . ASP A 1 394 ? 36.100 -1.022 -24.730 1.00 96.25 394 ASP A N 1
ATOM 3184 C CA . ASP A 1 394 ? 36.000 -1.453 -26.130 1.00 96.25 394 ASP A CA 1
ATOM 3185 C C . ASP A 1 394 ? 34.648 -2.120 -26.415 1.00 96.25 394 ASP A C 1
ATOM 3187 O O . ASP A 1 394 ? 34.024 -1.865 -27.448 1.00 96.25 394 ASP A O 1
ATOM 3191 N N . PHE A 1 395 ? 34.164 -2.965 -25.496 1.00 96.31 395 PHE A N 1
ATOM 3192 C CA . PHE A 1 395 ? 32.844 -3.587 -25.605 1.00 96.31 395 PHE A CA 1
ATOM 3193 C C . PHE A 1 395 ? 31.716 -2.554 -25.498 1.00 96.31 395 PHE A C 1
ATOM 3195 O O . PHE A 1 395 ? 30.794 -2.577 -26.310 1.00 96.31 395 PHE A O 1
ATOM 3202 N N . VAL A 1 396 ? 31.800 -1.633 -24.534 1.00 95.88 396 VAL A N 1
ATOM 3203 C CA . VAL A 1 396 ? 30.825 -0.552 -24.331 1.00 95.88 396 VAL A CA 1
ATOM 3204 C C . VAL A 1 396 ? 30.691 0.300 -25.588 1.00 95.88 396 VAL A C 1
ATOM 3206 O O . VAL A 1 396 ? 29.575 0.548 -26.040 1.00 95.88 396 VAL A O 1
ATOM 3209 N N . SER A 1 397 ? 31.817 0.679 -26.191 1.00 95.19 397 SER A N 1
ATOM 3210 C CA . SER A 1 397 ? 31.853 1.447 -27.434 1.00 95.19 397 SER A CA 1
ATOM 3211 C C . SER A 1 397 ? 31.276 0.657 -28.614 1.00 95.19 397 SER A C 1
ATOM 3213 O O . SER A 1 397 ? 30.375 1.138 -29.305 1.00 95.19 397 SER A O 1
ATOM 3215 N N . ARG A 1 398 ? 31.733 -0.588 -28.818 1.00 95.88 398 ARG A N 1
ATOM 3216 C CA . ARG A 1 398 ? 31.319 -1.426 -29.955 1.00 95.88 398 ARG A CA 1
ATOM 3217 C C . ARG A 1 398 ? 29.831 -1.777 -29.927 1.00 95.88 398 ARG A C 1
ATOM 3219 O O . ARG A 1 398 ? 29.167 -1.651 -30.952 1.00 95.88 398 ARG A O 1
ATOM 3226 N N . GLU A 1 399 ? 29.312 -2.188 -28.772 1.00 95.44 399 GLU A N 1
ATOM 3227 C CA . GLU A 1 399 ? 27.908 -2.599 -28.601 1.00 95.44 399 GLU A CA 1
ATOM 3228 C C . GLU A 1 399 ? 26.982 -1.430 -28.220 1.00 95.44 399 GLU A C 1
ATOM 3230 O O . GLU A 1 399 ? 25.786 -1.625 -27.977 1.00 95.44 399 GLU A O 1
ATOM 3235 N N . LYS A 1 400 ? 27.522 -0.203 -28.173 1.00 94.38 400 LYS A N 1
ATOM 3236 C CA . LYS A 1 400 ? 26.803 1.030 -27.819 1.00 94.38 400 LYS A CA 1
ATOM 3237 C C . LYS A 1 400 ? 26.065 0.911 -26.480 1.00 94.38 400 LYS A C 1
ATOM 3239 O O . LYS A 1 400 ? 24.890 1.258 -26.375 1.00 94.38 400 LYS A O 1
ATOM 3244 N N . ILE A 1 401 ? 26.747 0.384 -25.466 1.00 96.81 401 ILE A N 1
ATOM 3245 C CA . ILE A 1 401 ? 26.202 0.242 -24.113 1.00 96.81 401 ILE A CA 1
ATOM 3246 C C . ILE A 1 401 ? 26.023 1.634 -23.494 1.00 96.81 401 ILE A C 1
ATOM 3248 O O . ILE A 1 401 ? 26.956 2.436 -23.480 1.00 96.81 401 ILE A O 1
ATOM 3252 N N . SER A 1 402 ? 24.835 1.921 -22.962 1.00 94.06 402 SER A N 1
ATOM 3253 C CA . SER A 1 402 ? 24.536 3.177 -22.265 1.00 94.06 402 SER A CA 1
ATOM 3254 C C . SER A 1 402 ? 24.455 3.028 -20.750 1.00 94.06 402 SER A C 1
ATOM 3256 O O . SER A 1 402 ? 24.574 4.041 -20.063 1.00 94.06 402 SER A O 1
ATOM 3258 N N . ALA A 1 403 ? 24.290 1.806 -20.232 1.00 95.19 403 ALA A N 1
ATOM 3259 C CA . ALA A 1 403 ? 24.242 1.516 -18.801 1.00 95.19 403 ALA A CA 1
ATOM 3260 C C . ALA A 1 403 ? 25.078 0.285 -18.417 1.00 95.19 403 ALA A C 1
ATOM 3262 O O . ALA A 1 403 ? 24.998 -0.761 -19.062 1.00 95.19 403 ALA A O 1
ATOM 3263 N N . ILE A 1 404 ? 25.843 0.379 -17.329 1.00 96.38 404 ILE A N 1
ATOM 3264 C CA . ILE A 1 404 ? 26.549 -0.758 -16.725 1.00 96.38 404 ILE A CA 1
ATOM 3265 C C . ILE A 1 404 ? 25.994 -1.017 -15.328 1.00 96.38 404 ILE A C 1
ATOM 3267 O O . ILE A 1 404 ? 26.022 -0.136 -14.475 1.00 96.38 404 ILE A O 1
ATOM 3271 N N . PHE A 1 405 ? 25.565 -2.250 -15.069 1.00 95.75 405 PHE A N 1
ATOM 3272 C CA . PHE A 1 405 ? 25.244 -2.736 -13.729 1.00 95.75 405 PHE A CA 1
ATOM 3273 C C . PHE A 1 405 ? 26.439 -3.508 -13.174 1.00 95.75 405 PHE A C 1
ATOM 3275 O O . PHE A 1 405 ? 26.796 -4.565 -13.697 1.00 95.75 405 PHE A O 1
ATOM 3282 N N . LEU A 1 406 ? 27.079 -2.974 -12.136 1.00 92.38 406 LEU A N 1
ATOM 3283 C CA . LEU A 1 406 ? 28.390 -3.430 -11.677 1.00 92.38 406 LEU A CA 1
ATOM 3284 C C . LEU A 1 406 ? 28.319 -4.019 -10.265 1.00 92.38 406 LEU A C 1
ATOM 3286 O O . LEU A 1 406 ? 28.091 -3.312 -9.290 1.00 92.38 406 LEU A O 1
ATOM 3290 N N . GLY A 1 407 ? 28.545 -5.323 -10.139 1.00 90.50 407 GLY A N 1
ATOM 3291 C CA . GLY A 1 407 ? 28.668 -6.005 -8.855 1.00 90.50 407 GLY A CA 1
ATOM 3292 C C . GLY A 1 407 ? 29.960 -5.623 -8.138 1.00 90.50 407 GLY A C 1
ATOM 3293 O O . GLY A 1 407 ? 31.050 -5.932 -8.619 1.00 90.50 407 GLY A O 1
ATOM 3294 N N . VAL A 1 408 ? 29.829 -5.007 -6.962 1.00 85.75 408 VAL A N 1
ATOM 3295 C CA . VAL A 1 408 ? 30.975 -4.522 -6.161 1.00 85.75 408 VAL A CA 1
ATOM 3296 C C . VAL A 1 408 ? 31.463 -5.563 -5.152 1.00 85.75 408 VAL A C 1
ATOM 3298 O O . VAL A 1 408 ? 32.592 -5.541 -4.661 1.00 85.75 408 VAL A O 1
ATOM 3301 N N . GLU A 1 409 ? 30.628 -6.557 -4.880 1.00 78.44 409 GLU A N 1
ATOM 3302 C CA . GLU A 1 409 ? 30.839 -7.495 -3.790 1.00 78.44 409 GLU A CA 1
ATOM 3303 C C . GLU A 1 409 ? 31.720 -8.681 -4.195 1.00 78.44 409 GLU A C 1
ATOM 3305 O O . GLU A 1 409 ? 31.702 -9.170 -5.327 1.00 78.44 409 GLU A O 1
ATOM 3310 N N . ARG A 1 410 ? 32.444 -9.229 -3.211 1.00 68.81 410 ARG A N 1
ATOM 3311 C CA . ARG A 1 410 ? 33.187 -10.505 -3.276 1.00 68.81 410 ARG A CA 1
ATOM 3312 C C . ARG A 1 410 ? 34.413 -10.540 -4.206 1.00 68.81 410 ARG A C 1
ATOM 3314 O O . ARG A 1 410 ? 35.269 -11.394 -3.982 1.00 68.81 410 ARG A O 1
ATOM 3321 N N . LEU A 1 411 ? 34.565 -9.636 -5.178 1.00 67.12 411 LEU A N 1
ATOM 3322 C CA . LEU A 1 411 ? 35.702 -9.657 -6.116 1.00 67.12 411 LEU A CA 1
ATOM 3323 C C . LEU A 1 411 ? 37.040 -9.388 -5.412 1.00 67.12 411 LEU A C 1
ATOM 3325 O O . LEU A 1 411 ? 37.996 -10.152 -5.557 1.00 67.12 411 LEU A O 1
ATOM 3329 N N . HIS A 1 412 ? 37.073 -8.370 -4.550 1.00 63.16 412 HIS A N 1
ATOM 3330 C CA . HIS A 1 412 ? 38.247 -8.002 -3.751 1.00 63.16 412 HIS A CA 1
ATOM 3331 C C . HIS A 1 412 ? 38.687 -9.110 -2.771 1.00 63.16 412 HIS A C 1
ATOM 3333 O O . HIS A 1 412 ? 39.854 -9.164 -2.384 1.00 63.16 412 HIS A O 1
ATOM 3339 N N . LYS A 1 413 ? 37.789 -10.037 -2.394 1.00 66.38 413 LYS A N 1
ATOM 3340 C CA . LYS A 1 413 ? 38.112 -11.166 -1.498 1.00 66.38 413 LYS A CA 1
ATOM 3341 C C . LYS A 1 413 ? 38.931 -12.252 -2.198 1.00 66.38 413 LYS A C 1
ATOM 3343 O O . LYS A 1 413 ? 39.754 -12.891 -1.554 1.00 66.38 413 LYS A O 1
ATOM 3348 N N . LYS A 1 414 ? 38.740 -12.452 -3.509 1.00 66.12 414 LYS A N 1
ATOM 3349 C CA . LYS A 1 414 ? 39.547 -13.396 -4.307 1.00 66.12 414 LYS A CA 1
ATOM 3350 C C . LYS A 1 414 ? 40.898 -12.793 -4.709 1.00 66.12 414 LYS A C 1
ATOM 3352 O O . LYS A 1 414 ? 41.882 -13.516 -4.833 1.00 66.12 414 LYS A O 1
ATOM 3357 N N . TYR A 1 415 ? 40.958 -11.471 -4.865 1.00 68.38 415 TYR A N 1
ATOM 3358 C CA . TYR A 1 415 ? 42.119 -10.762 -5.401 1.00 68.38 415 TYR A CA 1
ATOM 3359 C C . TYR A 1 415 ? 42.638 -9.662 -4.464 1.00 68.38 415 TYR A C 1
ATOM 3361 O O . TYR A 1 415 ? 43.022 -8.590 -4.919 1.00 68.38 415 TYR A O 1
ATOM 3369 N N . THR A 1 416 ? 42.692 -9.908 -3.154 1.00 68.19 416 THR A N 1
ATOM 3370 C CA . THR A 1 416 ? 43.059 -8.882 -2.154 1.00 68.19 416 THR A CA 1
ATOM 3371 C C . THR A 1 416 ? 44.423 -8.234 -2.426 1.00 68.19 416 THR A C 1
ATOM 3373 O O . THR A 1 416 ? 44.591 -7.037 -2.224 1.00 68.19 416 THR A O 1
ATOM 3376 N N . LYS A 1 417 ? 45.383 -8.987 -2.985 1.00 75.44 417 LYS A N 1
ATOM 3377 C CA . LYS A 1 417 ? 46.703 -8.469 -3.405 1.00 75.44 417 LYS A CA 1
ATOM 3378 C C . LYS A 1 417 ? 46.651 -7.489 -4.588 1.00 75.44 417 LYS A C 1
ATOM 3380 O O . LYS A 1 417 ? 47.614 -6.770 -4.818 1.00 75.44 417 LYS A O 1
ATOM 3385 N N . PHE A 1 418 ? 45.551 -7.475 -5.333 1.00 76.69 418 PHE A N 1
ATOM 3386 C CA . PHE A 1 418 ? 45.325 -6.638 -6.511 1.00 76.69 418 PHE A CA 1
ATOM 3387 C C . PHE A 1 418 ? 44.197 -5.628 -6.288 1.00 76.69 418 PHE A C 1
ATOM 3389 O O . PHE A 1 418 ? 43.674 -5.088 -7.254 1.00 76.69 418 PHE A O 1
ATOM 3396 N N . TYR A 1 419 ? 43.818 -5.364 -5.035 1.00 82.06 419 TYR A N 1
ATOM 3397 C CA . TYR A 1 419 ? 42.735 -4.442 -4.693 1.00 82.06 419 TYR A CA 1
ATOM 3398 C C . TYR A 1 419 ? 42.890 -3.063 -5.356 1.00 82.06 419 TYR A C 1
ATOM 3400 O O . TYR A 1 419 ? 41.939 -2.565 -5.950 1.00 82.06 419 TYR A O 1
ATOM 3408 N N . GLN A 1 420 ? 44.113 -2.519 -5.374 1.00 85.12 420 GLN A N 1
ATOM 3409 C CA . GLN A 1 420 ? 44.415 -1.263 -6.068 1.00 85.12 420 GLN A CA 1
ATOM 3410 C C . GLN A 1 420 ? 44.095 -1.320 -7.570 1.00 85.12 420 GLN A C 1
ATOM 3412 O O . GLN A 1 420 ? 43.552 -0.372 -8.113 1.00 85.12 420 GLN A O 1
ATOM 3417 N N . LYS A 1 421 ? 44.325 -2.457 -8.235 1.00 86.50 421 LYS A N 1
ATOM 3418 C CA . LYS A 1 421 ? 43.988 -2.613 -9.659 1.00 86.50 421 LYS A CA 1
ATOM 3419 C C . LYS A 1 421 ? 42.479 -2.606 -9.912 1.00 86.50 421 LYS A C 1
ATOM 3421 O O . LYS A 1 421 ? 42.043 -2.266 -11.006 1.00 86.50 421 LYS A O 1
ATOM 3426 N N . PHE A 1 422 ? 41.671 -2.991 -8.921 1.00 85.75 422 PHE A N 1
ATOM 3427 C CA . PHE A 1 422 ? 40.217 -2.858 -9.015 1.00 85.75 422 PHE A CA 1
ATOM 3428 C C . PHE A 1 422 ? 39.763 -1.420 -8.802 1.00 85.75 422 PHE A C 1
ATOM 3430 O O . PHE A 1 422 ? 38.857 -0.997 -9.505 1.00 85.75 422 PHE A O 1
ATOM 3437 N N . ILE A 1 423 ? 40.411 -0.662 -7.914 1.00 85.81 423 ILE A N 1
ATOM 3438 C CA . ILE A 1 423 ? 40.217 0.794 -7.830 1.00 85.81 423 ILE A CA 1
ATOM 3439 C C . ILE A 1 423 ? 40.497 1.417 -9.205 1.00 85.81 423 ILE A C 1
ATOM 3441 O O . ILE A 1 423 ? 39.628 2.075 -9.766 1.00 85.81 423 ILE A O 1
ATOM 3445 N N . ASP A 1 424 ? 41.644 1.094 -9.809 1.00 87.81 424 ASP A N 1
ATOM 3446 C CA . ASP A 1 424 ? 42.023 1.612 -11.128 1.00 87.81 424 ASP A CA 1
ATOM 3447 C C . ASP A 1 424 ? 41.001 1.222 -12.216 1.00 87.81 424 ASP A C 1
ATOM 3449 O O . ASP A 1 424 ? 40.650 2.037 -13.068 1.00 87.81 424 ASP A O 1
ATOM 3453 N N . PHE A 1 425 ? 40.472 -0.008 -12.175 1.00 88.62 425 PHE A N 1
ATOM 3454 C CA . PHE A 1 425 ? 39.391 -0.448 -13.060 1.00 88.62 425 PHE A CA 1
ATOM 3455 C C . PHE A 1 425 ? 38.117 0.386 -12.867 1.00 88.62 425 PHE A C 1
ATOM 3457 O O . PHE A 1 425 ? 37.596 0.904 -13.850 1.00 88.62 425 PHE A O 1
ATOM 3464 N N . TYR A 1 426 ? 37.636 0.559 -11.633 1.00 87.69 426 TYR A N 1
ATOM 3465 C CA . TYR A 1 426 ? 36.418 1.327 -11.336 1.00 87.69 426 TYR A CA 1
ATOM 3466 C C . TYR A 1 426 ? 36.555 2.799 -11.740 1.00 87.69 426 TYR A C 1
ATOM 3468 O O . TYR A 1 426 ? 35.609 3.369 -12.282 1.00 87.69 426 TYR A O 1
ATOM 3476 N N . SER A 1 427 ? 37.735 3.394 -11.555 1.00 87.06 427 SER A N 1
ATOM 3477 C CA . SER A 1 427 ? 38.041 4.754 -12.011 1.00 87.06 427 SER A CA 1
ATOM 3478 C C . SER A 1 427 ? 38.115 4.890 -13.537 1.00 87.06 427 SER A C 1
ATOM 3480 O O . SER A 1 427 ? 37.894 5.980 -14.059 1.00 87.06 427 SER A O 1
ATOM 3482 N N . ALA A 1 428 ? 38.448 3.814 -14.260 1.00 89.25 428 ALA A N 1
ATOM 3483 C CA . ALA A 1 428 ? 38.715 3.847 -15.700 1.00 89.25 428 ALA A CA 1
ATOM 3484 C C . ALA A 1 428 ? 37.556 3.362 -16.590 1.00 89.25 428 ALA A C 1
ATOM 3486 O O . ALA A 1 428 ? 37.640 3.515 -17.812 1.00 89.25 428 ALA A O 1
ATOM 3487 N N . ILE A 1 429 ? 36.500 2.757 -16.034 1.00 89.50 429 ILE A N 1
ATOM 3488 C CA . ILE A 1 429 ? 35.323 2.346 -16.816 1.00 89.50 429 ILE A CA 1
ATOM 3489 C C . ILE A 1 429 ? 34.608 3.585 -17.356 1.00 89.50 429 ILE A C 1
ATOM 3491 O O . ILE A 1 429 ? 34.296 4.519 -16.622 1.00 89.50 429 ILE A O 1
ATOM 3495 N N . GLN A 1 430 ? 34.312 3.567 -18.651 1.00 87.19 430 GLN A N 1
ATOM 3496 C CA . GLN A 1 430 ? 33.646 4.654 -19.352 1.00 87.19 430 GLN A CA 1
ATOM 3497 C C . GLN A 1 430 ? 32.289 4.179 -19.849 1.00 87.19 430 GLN A C 1
ATOM 3499 O O . GLN A 1 430 ? 32.193 3.402 -20.793 1.00 87.19 430 GLN A O 1
ATOM 3504 N N . CYS A 1 431 ? 31.230 4.666 -19.216 1.00 89.06 431 CYS A N 1
ATOM 3505 C CA . CYS A 1 431 ? 29.860 4.488 -19.668 1.00 89.06 431 CYS A CA 1
ATOM 3506 C C . CYS A 1 431 ? 29.055 5.719 -19.269 1.00 89.06 431 CYS A C 1
ATOM 3508 O O . CYS A 1 431 ? 29.389 6.385 -18.291 1.00 89.06 431 CYS A O 1
ATOM 3510 N N . ARG A 1 432 ? 27.993 6.019 -20.023 1.00 86.50 432 ARG A N 1
ATOM 3511 C CA . ARG A 1 432 ? 27.097 7.127 -19.686 1.00 86.50 432 ARG A CA 1
ATOM 3512 C C . ARG A 1 432 ? 26.485 6.923 -18.303 1.00 86.50 432 ARG A C 1
ATOM 3514 O O . ARG A 1 432 ? 26.453 7.883 -17.548 1.00 86.50 432 ARG A O 1
ATOM 3521 N N . LYS A 1 433 ? 26.020 5.698 -18.029 1.00 91.50 433 LYS A N 1
ATOM 3522 C CA . LYS A 1 433 ? 25.359 5.320 -16.783 1.00 91.50 433 LYS A CA 1
ATOM 3523 C C . LYS A 1 433 ? 26.035 4.140 -16.095 1.00 91.50 433 LYS A C 1
ATOM 3525 O O . LYS A 1 433 ? 26.342 3.143 -16.756 1.00 91.50 433 LYS A O 1
ATOM 3530 N N . ILE A 1 434 ? 26.262 4.229 -14.786 1.00 92.69 434 ILE A N 1
ATOM 3531 C CA . ILE A 1 434 ? 26.910 3.181 -13.981 1.00 92.69 434 ILE A CA 1
ATOM 3532 C C . ILE A 1 434 ? 26.149 3.008 -12.663 1.00 92.69 434 ILE A C 1
ATOM 3534 O O . ILE A 1 434 ? 26.064 3.926 -11.844 1.00 92.69 434 ILE A O 1
ATOM 3538 N N . TYR A 1 435 ? 25.642 1.789 -12.457 1.00 94.62 435 TYR A N 1
ATOM 3539 C CA . TYR A 1 435 ? 24.800 1.382 -11.334 1.00 94.62 435 TYR A CA 1
ATOM 3540 C C . TYR A 1 435 ? 25.468 0.267 -10.525 1.00 94.62 435 TYR A C 1
ATOM 3542 O O . TYR A 1 435 ? 25.419 -0.908 -10.911 1.00 94.62 435 TYR A O 1
ATOM 3550 N N . PRO A 1 436 ? 26.113 0.603 -9.401 1.00 93.38 436 PRO A N 1
ATOM 3551 C CA . PRO A 1 436 ? 26.703 -0.391 -8.527 1.00 93.38 436 PRO A CA 1
ATOM 3552 C C . PRO A 1 436 ? 25.647 -1.253 -7.824 1.00 93.38 436 PRO A C 1
ATOM 3554 O O . PRO A 1 436 ? 24.606 -0.756 -7.397 1.00 93.38 436 PRO A O 1
ATOM 3557 N N . LEU A 1 437 ? 25.936 -2.547 -7.672 1.00 92.75 437 LEU A N 1
ATOM 3558 C CA . LEU A 1 437 ? 25.059 -3.540 -7.050 1.00 92.75 437 LEU A CA 1
ATOM 3559 C C . LEU A 1 437 ? 25.660 -4.056 -5.735 1.00 92.75 437 LEU A C 1
ATOM 3561 O O . LEU A 1 437 ? 26.787 -4.568 -5.727 1.00 92.75 437 LEU A O 1
ATOM 3565 N N . LEU A 1 438 ? 24.885 -3.964 -4.650 1.00 88.62 438 LEU A N 1
ATOM 3566 C CA . LEU A 1 438 ? 25.263 -4.374 -3.291 1.00 88.62 438 LEU A CA 1
ATOM 3567 C C . LEU A 1 438 ? 24.146 -5.173 -2.601 1.00 88.62 438 LEU A C 1
ATOM 3569 O O . LEU A 1 438 ? 23.308 -4.622 -1.876 1.00 88.62 438 LEU A O 1
ATOM 3573 N N . PHE A 1 439 ? 24.109 -6.483 -2.829 1.00 87.00 439 PHE A N 1
ATOM 3574 C CA . PHE A 1 439 ? 23.023 -7.346 -2.357 1.00 87.00 439 PHE A CA 1
ATOM 3575 C C . PHE A 1 439 ? 23.382 -8.202 -1.131 1.00 87.00 439 PHE A C 1
ATOM 3577 O O . PHE A 1 439 ? 22.488 -8.652 -0.414 1.00 87.00 439 PHE A O 1
ATOM 3584 N N . ASP A 1 440 ? 24.668 -8.366 -0.829 1.00 75.31 440 ASP A N 1
ATOM 3585 C CA . ASP A 1 440 ? 25.199 -9.046 0.354 1.00 75.31 440 ASP A CA 1
ATOM 3586 C C . ASP A 1 440 ? 25.875 -8.096 1.377 1.00 75.31 440 ASP A C 1
ATOM 3588 O O . ASP A 1 440 ? 26.310 -8.552 2.438 1.00 75.31 440 ASP A O 1
ATOM 3592 N N . ASP A 1 441 ? 25.965 -6.787 1.111 1.00 70.00 441 ASP A N 1
ATOM 3593 C CA . ASP A 1 441 ? 26.645 -5.795 1.953 1.00 70.00 441 ASP A CA 1
ATOM 3594 C C . ASP A 1 441 ? 25.715 -5.149 2.987 1.00 70.00 441 ASP A C 1
ATOM 3596 O O . ASP A 1 441 ? 25.277 -4.001 2.900 1.00 70.00 441 ASP A O 1
ATOM 3600 N N . VAL A 1 442 ? 25.402 -5.936 4.008 1.00 61.09 442 VAL A N 1
ATOM 3601 C CA . VAL A 1 442 ? 24.477 -5.569 5.090 1.00 61.09 442 VAL A CA 1
ATOM 3602 C C . VAL A 1 442 ? 25.122 -4.644 6.132 1.00 61.09 442 VAL A C 1
ATOM 3604 O O . VAL A 1 442 ? 24.410 -4.034 6.926 1.00 61.09 442 VAL A O 1
ATOM 3607 N N . ILE A 1 443 ? 26.456 -4.556 6.167 1.00 60.75 443 ILE A N 1
ATOM 3608 C CA . ILE A 1 443 ? 27.203 -3.902 7.259 1.00 60.75 443 ILE A CA 1
ATOM 3609 C C . ILE A 1 443 ? 27.905 -2.621 6.798 1.00 60.75 443 ILE A C 1
ATOM 3611 O O . ILE A 1 443 ? 28.473 -1.942 7.643 1.00 60.75 443 ILE A O 1
ATOM 3615 N N . PHE A 1 444 ? 27.823 -2.260 5.511 1.00 66.38 444 PHE A N 1
ATOM 3616 C CA . PHE A 1 444 ? 28.679 -1.237 4.907 1.00 66.38 444 PHE A CA 1
ATOM 3617 C C . PHE A 1 444 ? 30.158 -1.639 5.067 1.00 66.38 444 PHE A C 1
ATOM 3619 O O . PHE A 1 444 ? 30.778 -1.488 6.120 1.00 66.38 444 PHE A O 1
ATOM 3626 N N . GLN A 1 445 ? 30.734 -2.235 4.024 1.00 77.25 445 GLN A N 1
ATOM 3627 C CA . GLN A 1 445 ? 32.146 -2.625 4.021 1.00 77.25 445 GLN A CA 1
ATOM 3628 C C . GLN A 1 445 ? 33.012 -1.494 3.473 1.00 77.25 445 GLN A C 1
ATOM 3630 O O . GLN A 1 445 ? 32.742 -0.961 2.396 1.00 77.25 445 GLN A O 1
ATOM 3635 N N . LYS A 1 446 ? 34.096 -1.169 4.191 1.00 78.56 446 LYS A N 1
ATOM 3636 C CA . LYS A 1 446 ? 35.058 -0.143 3.769 1.00 78.56 446 LYS A CA 1
ATOM 3637 C C . LYS A 1 446 ? 35.610 -0.439 2.375 1.00 78.56 446 LYS A C 1
ATOM 3639 O O . LYS A 1 446 ? 35.749 0.466 1.568 1.00 78.56 446 LYS A O 1
ATOM 3644 N N . GLU A 1 447 ? 35.858 -1.705 2.064 1.00 82.81 447 GLU A N 1
ATOM 3645 C CA . GLU A 1 447 ? 36.398 -2.103 0.769 1.00 82.81 447 GLU A CA 1
ATOM 3646 C C . GLU A 1 447 ? 35.415 -1.830 -0.380 1.00 82.81 447 GLU A C 1
ATOM 3648 O O . GLU A 1 447 ? 35.798 -1.425 -1.473 1.00 82.81 447 GLU A O 1
ATOM 3653 N N . ASN A 1 448 ? 34.116 -2.016 -0.140 1.00 85.50 448 ASN A N 1
ATOM 3654 C CA . ASN A 1 448 ? 33.106 -1.637 -1.124 1.00 85.50 448 ASN A CA 1
ATOM 3655 C C . ASN A 1 448 ? 33.016 -0.112 -1.237 1.00 85.50 448 ASN A C 1
ATOM 3657 O O . ASN A 1 448 ? 32.881 0.416 -2.338 1.00 85.50 448 ASN A O 1
ATOM 3661 N N . PHE A 1 449 ? 33.124 0.590 -0.107 1.00 85.62 449 PHE A N 1
ATOM 3662 C CA . PHE A 1 449 ? 33.136 2.045 -0.071 1.00 85.62 449 PHE A CA 1
ATOM 3663 C C . PHE A 1 449 ? 34.309 2.642 -0.858 1.00 85.62 449 PHE A C 1
ATOM 3665 O O . PHE A 1 449 ? 34.065 3.533 -1.668 1.00 85.62 449 PHE A O 1
ATOM 3672 N N . ASP A 1 450 ? 35.550 2.164 -0.694 1.00 85.38 450 ASP A N 1
ATOM 3673 C CA . ASP A 1 450 ? 36.686 2.757 -1.417 1.00 85.38 450 ASP A CA 1
ATOM 3674 C C . ASP A 1 450 ? 36.570 2.511 -2.934 1.00 85.38 450 ASP A C 1
ATOM 3676 O O . ASP A 1 450 ? 36.859 3.412 -3.720 1.00 85.38 450 ASP A O 1
ATOM 3680 N N . LEU A 1 451 ? 36.096 1.327 -3.358 1.00 85.88 451 LEU A N 1
ATOM 3681 C CA . LEU A 1 451 ? 35.840 1.029 -4.775 1.00 85.88 451 LEU A CA 1
ATOM 3682 C C . LEU A 1 451 ? 34.813 1.994 -5.371 1.00 85.88 451 LEU A C 1
ATOM 3684 O O . LEU A 1 451 ? 35.056 2.600 -6.413 1.00 85.88 451 LEU A O 1
ATOM 3688 N N . LEU A 1 452 ? 33.685 2.179 -4.689 1.00 88.00 452 LEU A N 1
ATOM 3689 C CA . LEU A 1 452 ? 32.653 3.118 -5.114 1.00 88.00 452 LEU A CA 1
ATOM 3690 C C . LEU A 1 452 ? 33.166 4.562 -5.120 1.00 88.00 452 LEU A C 1
ATOM 3692 O O . LEU A 1 452 ? 32.942 5.278 -6.085 1.00 88.00 452 LEU A O 1
ATOM 3696 N N . SER A 1 453 ? 33.914 4.970 -4.093 1.00 85.44 453 SER A N 1
ATOM 3697 C CA . SER A 1 453 ? 34.483 6.324 -3.983 1.00 85.44 453 SER A CA 1
ATOM 3698 C C . SER A 1 453 ? 35.486 6.654 -5.092 1.00 85.44 453 SER A C 1
ATOM 3700 O O . SER A 1 453 ? 35.794 7.823 -5.310 1.00 85.44 453 SER A O 1
ATOM 3702 N N . SER A 1 454 ? 36.022 5.639 -5.773 1.00 79.88 454 SER A N 1
ATOM 3703 C CA . SER A 1 454 ? 37.039 5.804 -6.812 1.00 79.88 454 SER A CA 1
ATOM 3704 C C . SER A 1 454 ? 36.488 5.985 -8.226 1.00 79.88 454 SER A C 1
ATOM 3706 O O . SER A 1 454 ? 37.212 6.467 -9.099 1.00 79.88 454 SER A O 1
ATOM 3708 N N . GLY A 1 455 ? 35.240 5.585 -8.477 1.00 73.75 455 GLY A N 1
ATOM 3709 C CA . GLY A 1 455 ? 34.662 5.520 -9.818 1.00 73.75 455 GLY A CA 1
ATOM 3710 C C . GLY A 1 455 ? 33.458 6.445 -9.992 1.00 73.75 455 GLY A C 1
ATOM 3711 O O . GLY A 1 455 ? 32.761 6.737 -9.020 1.00 73.75 455 GLY A O 1
ATOM 3712 N N . PRO A 1 456 ? 33.169 6.903 -11.220 1.00 78.44 456 PRO A N 1
ATOM 3713 C CA . PRO A 1 456 ? 31.924 7.604 -11.492 1.00 78.44 456 PRO A CA 1
ATOM 3714 C C . PRO A 1 456 ? 30.753 6.615 -11.409 1.00 78.44 456 PRO A C 1
ATOM 3716 O O . PRO A 1 456 ? 30.744 5.588 -12.085 1.00 78.44 456 PRO A O 1
ATOM 3719 N N . PHE A 1 457 ? 29.753 6.914 -10.585 1.00 85.88 457 PHE A N 1
ATOM 3720 C CA . PHE A 1 457 ? 28.497 6.166 -10.534 1.00 85.88 457 PHE A CA 1
ATOM 3721 C C . PHE A 1 457 ? 27.329 7.106 -10.242 1.00 85.88 457 PHE A C 1
ATOM 3723 O O . PHE A 1 457 ? 27.517 8.194 -9.701 1.00 85.88 457 PHE A O 1
ATOM 3730 N N . GLU A 1 458 ? 26.118 6.687 -10.599 1.00 84.81 458 GLU A N 1
ATOM 3731 C CA . GLU A 1 458 ? 24.926 7.537 -10.461 1.00 84.81 458 GLU A CA 1
ATOM 3732 C C . GLU A 1 458 ? 24.072 7.151 -9.264 1.00 84.81 458 GLU A C 1
ATOM 3734 O O . GLU A 1 458 ? 23.577 8.019 -8.550 1.00 84.81 458 GLU A O 1
ATOM 3739 N N . LEU A 1 459 ? 23.871 5.847 -9.067 1.00 89.88 459 LEU A N 1
ATOM 3740 C CA . LEU A 1 459 ? 22.969 5.324 -8.051 1.00 89.88 459 LEU A CA 1
ATOM 3741 C C . LEU A 1 459 ? 23.346 3.897 -7.662 1.00 89.88 459 LEU A C 1
ATOM 3743 O O . LEU A 1 459 ? 23.455 3.015 -8.514 1.00 89.88 459 LEU A O 1
ATOM 3747 N N . ILE A 1 460 ? 23.492 3.666 -6.361 1.00 90.19 460 ILE A N 1
ATOM 3748 C CA . ILE A 1 460 ? 23.751 2.352 -5.774 1.00 90.19 460 ILE A CA 1
ATOM 3749 C C . ILE A 1 460 ? 22.425 1.615 -5.569 1.00 90.19 460 ILE A C 1
ATOM 3751 O O . ILE A 1 460 ? 21.521 2.123 -4.906 1.00 90.19 460 ILE A O 1
ATOM 3755 N N . LEU A 1 461 ? 22.326 0.384 -6.068 1.00 92.88 461 LEU A N 1
ATOM 3756 C CA . LEU A 1 461 ? 21.199 -0.509 -5.800 1.00 92.88 461 LEU A CA 1
ATOM 3757 C C . LEU A 1 461 ? 21.581 -1.486 -4.685 1.00 92.88 461 LEU A C 1
ATOM 3759 O O . LEU A 1 461 ? 22.510 -2.282 -4.848 1.00 92.88 461 LEU A O 1
ATOM 3763 N N . THR A 1 462 ? 20.867 -1.453 -3.557 1.00 89.25 462 THR A N 1
ATOM 3764 C CA . THR A 1 462 ? 21.160 -2.324 -2.408 1.00 89.25 462 THR A CA 1
ATOM 3765 C C . THR A 1 462 ? 19.955 -3.119 -1.914 1.00 89.25 462 THR A C 1
ATOM 3767 O O . THR A 1 462 ? 18.851 -2.596 -1.826 1.00 89.25 462 THR A O 1
ATOM 3770 N N . ALA A 1 463 ? 20.162 -4.377 -1.513 1.00 88.56 463 ALA A N 1
ATOM 3771 C CA . ALA A 1 463 ? 19.102 -5.234 -0.959 1.00 88.56 463 ALA A CA 1
ATOM 3772 C C . ALA A 1 463 ? 18.869 -5.024 0.551 1.00 88.56 463 ALA A C 1
ATOM 3774 O O . ALA A 1 463 ? 18.196 -5.831 1.197 1.00 88.56 463 ALA A O 1
ATOM 3775 N N . CYS A 1 464 ? 19.418 -3.961 1.146 1.00 84.19 464 CYS A N 1
ATOM 3776 C CA . CYS A 1 464 ? 19.210 -3.628 2.551 1.00 84.19 464 CYS A CA 1
ATOM 3777 C C . CYS A 1 464 ? 18.795 -2.156 2.697 1.00 84.19 464 CYS A C 1
ATOM 3779 O O . CYS A 1 464 ? 19.585 -1.270 2.361 1.00 84.19 464 CYS A O 1
ATOM 3781 N N . PRO A 1 465 ? 17.606 -1.858 3.255 1.00 80.88 465 PRO A N 1
ATOM 3782 C CA . PRO A 1 465 ? 17.163 -0.476 3.424 1.00 80.88 465 PRO A CA 1
ATOM 3783 C C . PRO A 1 465 ? 18.078 0.320 4.365 1.00 80.88 465 PRO A C 1
ATOM 3785 O O . PRO A 1 465 ? 18.287 1.507 4.149 1.00 80.88 465 PRO A O 1
ATOM 3788 N N . LEU A 1 466 ? 18.695 -0.324 5.364 1.00 80.75 466 LEU A N 1
ATOM 3789 C CA . LEU A 1 466 ? 19.675 0.343 6.229 1.00 80.75 466 LEU A CA 1
ATOM 3790 C C . LEU A 1 466 ? 20.985 0.670 5.510 1.00 80.75 466 LEU A C 1
ATOM 3792 O O . LEU A 1 466 ? 21.551 1.732 5.756 1.00 80.75 466 LEU A O 1
ATOM 3796 N N . SER A 1 467 ? 21.451 -0.200 4.609 1.00 81.19 467 SER A N 1
ATOM 3797 C CA . SER A 1 467 ? 22.655 0.082 3.820 1.00 81.19 467 SER A CA 1
ATOM 3798 C C . SER A 1 467 ? 22.446 1.307 2.929 1.00 81.19 467 SER A C 1
ATOM 3800 O O . SER A 1 467 ? 23.355 2.122 2.814 1.00 81.19 467 SER A O 1
ATOM 3802 N N . ALA A 1 468 ? 21.238 1.505 2.382 1.00 80.75 468 ALA A N 1
ATOM 3803 C CA . ALA A 1 468 ? 20.915 2.710 1.616 1.00 80.75 468 ALA A CA 1
ATOM 3804 C C . ALA A 1 468 ? 21.103 3.987 2.457 1.00 80.75 468 ALA A C 1
ATOM 3806 O O . ALA A 1 468 ? 21.806 4.899 2.027 1.00 80.75 468 ALA A O 1
ATOM 3807 N N . PHE A 1 469 ? 20.589 4.023 3.696 1.00 76.50 469 PHE A N 1
ATOM 3808 C CA . PHE A 1 469 ? 20.829 5.152 4.610 1.00 76.50 469 PHE A CA 1
ATOM 3809 C C . PHE A 1 469 ? 22.312 5.366 4.912 1.00 76.50 469 PHE A C 1
ATOM 3811 O O . PHE A 1 469 ? 22.761 6.507 4.952 1.00 76.50 469 PHE A O 1
ATOM 3818 N N . LYS A 1 470 ? 23.090 4.290 5.076 1.00 79.44 470 LYS A N 1
ATOM 3819 C CA . LYS A 1 470 ? 24.536 4.403 5.305 1.00 79.44 470 LYS A CA 1
ATOM 3820 C C . LYS A 1 470 ? 25.281 5.028 4.133 1.00 79.44 470 LYS A C 1
ATOM 3822 O O . LYS A 1 470 ? 26.140 5.870 4.357 1.00 79.44 470 LYS A O 1
ATOM 3827 N N . TYR A 1 471 ? 24.931 4.693 2.897 1.00 80.94 471 TYR A N 1
ATOM 3828 C CA . TYR A 1 471 ? 25.509 5.373 1.737 1.00 80.94 471 TYR A CA 1
ATOM 3829 C C . TYR A 1 471 ? 25.078 6.844 1.655 1.00 80.94 471 TYR A C 1
ATOM 3831 O O . TYR A 1 471 ? 25.916 7.708 1.390 1.00 80.94 471 TYR A O 1
ATOM 3839 N N . HIS A 1 472 ? 23.823 7.157 1.989 1.00 79.12 472 HIS A N 1
ATOM 3840 C CA . HIS A 1 472 ? 23.355 8.543 2.053 1.00 79.12 472 HIS A CA 1
ATOM 3841 C C . HIS A 1 472 ? 24.086 9.388 3.106 1.00 79.12 472 HIS A C 1
ATOM 3843 O O . HIS A 1 472 ? 24.400 10.540 2.819 1.00 79.12 472 HIS A O 1
ATOM 3849 N N . GLU A 1 473 ? 24.426 8.831 4.277 1.00 80.12 473 GLU A N 1
ATOM 3850 C CA . GLU A 1 473 ? 25.257 9.510 5.294 1.00 80.12 473 GLU A CA 1
ATOM 3851 C C . GLU A 1 473 ? 26.616 9.973 4.724 1.00 80.12 473 GLU A C 1
ATOM 3853 O O . GLU A 1 473 ? 27.197 10.943 5.209 1.00 80.12 473 GLU A O 1
ATOM 3858 N N . HIS A 1 474 ? 27.105 9.316 3.668 1.00 80.75 474 HIS A N 1
ATOM 3859 C CA . HIS A 1 474 ? 28.346 9.645 2.968 1.00 80.75 474 HIS A CA 1
ATOM 3860 C C . HIS A 1 474 ? 28.140 10.418 1.653 1.00 80.75 474 HIS A C 1
ATOM 3862 O O . HIS A 1 474 ? 29.068 10.516 0.852 1.00 80.75 474 HIS A O 1
ATOM 3868 N N . ASN A 1 475 ? 26.954 10.994 1.422 1.00 80.06 475 ASN A N 1
ATOM 3869 C CA . ASN A 1 475 ? 26.579 11.692 0.182 1.00 80.06 475 ASN A CA 1
ATOM 3870 C C . ASN A 1 475 ? 26.647 10.813 -1.080 1.00 80.06 475 ASN A C 1
ATOM 3872 O O . ASN A 1 475 ? 26.827 11.320 -2.185 1.00 80.06 475 ASN A O 1
ATOM 3876 N N . MET A 1 476 ? 26.494 9.498 -0.930 1.00 82.69 476 MET A N 1
ATOM 3877 C CA . MET A 1 476 ? 26.441 8.563 -2.050 1.00 82.69 476 MET A CA 1
ATOM 3878 C C . MET A 1 476 ? 24.976 8.202 -2.324 1.00 82.69 476 MET A C 1
ATOM 3880 O O . MET A 1 476 ? 24.308 7.678 -1.426 1.00 82.69 476 MET A O 1
ATOM 3884 N N . PRO A 1 477 ? 24.442 8.468 -3.529 1.00 82.69 477 PRO A N 1
ATOM 3885 C CA . PRO A 1 477 ? 23.072 8.100 -3.860 1.00 82.69 477 PRO A CA 1
ATOM 3886 C C . PRO A 1 477 ? 22.898 6.583 -3.802 1.00 82.69 477 PRO A C 1
ATOM 3888 O O . PRO A 1 477 ? 23.599 5.841 -4.494 1.00 82.69 477 PRO A O 1
ATOM 3891 N N . ALA A 1 478 ? 21.950 6.117 -2.995 1.00 84.12 478 ALA A N 1
ATOM 3892 C CA . ALA A 1 478 ? 21.611 4.709 -2.878 1.00 84.12 478 ALA A CA 1
ATOM 3893 C C . ALA A 1 478 ? 20.098 4.516 -2.789 1.00 84.12 478 ALA A C 1
ATOM 3895 O O . ALA A 1 478 ? 19.371 5.392 -2.338 1.00 84.12 478 ALA A O 1
ATOM 3896 N N . VAL A 1 479 ? 19.609 3.356 -3.210 1.00 84.50 479 VAL A N 1
ATOM 3897 C CA . VAL A 1 479 ? 18.196 3.001 -3.095 1.00 84.50 479 VAL A CA 1
ATOM 3898 C C . VAL A 1 479 ? 18.049 1.536 -2.718 1.00 84.50 479 VAL A C 1
ATOM 3900 O O . VAL A 1 479 ? 18.818 0.670 -3.149 1.00 84.50 479 VAL A O 1
ATOM 3903 N N . PHE A 1 480 ? 17.044 1.258 -1.890 1.00 86.50 480 PHE A N 1
ATOM 3904 C CA . PHE A 1 480 ? 16.657 -0.105 -1.575 1.00 86.50 480 PHE A CA 1
ATOM 3905 C C . PHE A 1 480 ? 16.008 -0.759 -2.799 1.00 86.50 480 PHE A C 1
ATOM 3907 O O . PHE A 1 480 ? 14.933 -0.358 -3.237 1.00 86.50 480 PHE A O 1
ATOM 3914 N N . PHE A 1 481 ? 16.661 -1.786 -3.326 1.00 91.69 481 PHE A N 1
ATOM 3915 C CA . PHE A 1 481 ? 16.194 -2.610 -4.427 1.00 91.69 481 PHE A CA 1
ATOM 3916 C C . PHE A 1 481 ? 16.240 -4.086 -3.995 1.00 91.69 481 PHE A C 1
ATOM 3918 O O . PHE A 1 481 ? 17.311 -4.704 -4.023 1.00 91.69 481 PHE A O 1
ATOM 3925 N N . PRO A 1 482 ? 15.110 -4.660 -3.543 1.00 89.44 482 PRO A N 1
ATOM 3926 C CA . PRO A 1 482 ? 15.020 -6.092 -3.295 1.00 89.44 482 PRO A CA 1
ATOM 3927 C C . PRO A 1 482 ? 15.111 -6.846 -4.624 1.00 89.44 482 PRO A C 1
ATOM 3929 O O . PRO A 1 482 ? 14.604 -6.379 -5.638 1.00 89.44 482 PRO A O 1
ATOM 3932 N N . LEU A 1 483 ? 15.758 -8.009 -4.633 1.00 88.75 483 LEU A N 1
ATOM 3933 C CA . LEU A 1 483 ? 15.934 -8.802 -5.852 1.00 88.75 483 LEU A CA 1
ATOM 3934 C C . LEU A 1 483 ? 14.728 -9.697 -6.124 1.00 88.75 483 LEU A C 1
ATOM 3936 O O . LEU A 1 483 ? 14.229 -9.786 -7.247 1.00 88.75 483 LEU A O 1
ATOM 3940 N N . GLU A 1 484 ? 14.288 -10.404 -5.090 1.00 89.88 484 GLU A N 1
ATOM 3941 C CA . GLU A 1 484 ? 13.271 -11.434 -5.177 1.00 89.88 484 GLU A CA 1
ATOM 3942 C C . GLU A 1 484 ? 11.871 -10.814 -5.266 1.00 89.88 484 GLU A C 1
ATOM 3944 O O . GLU A 1 484 ? 11.578 -9.814 -4.614 1.00 89.88 484 GLU A O 1
ATOM 3949 N N . GLY A 1 485 ? 10.977 -11.422 -6.056 1.00 89.75 485 GLY A N 1
ATOM 3950 C CA . GLY A 1 485 ? 9.590 -10.954 -6.165 1.00 89.75 485 GLY A CA 1
ATOM 3951 C C . GLY A 1 485 ? 9.085 -10.606 -7.558 1.00 89.75 485 GLY A C 1
ATOM 3952 O O . GLY A 1 485 ? 8.018 -10.014 -7.675 1.00 89.75 485 GLY A O 1
ATOM 3953 N N . HIS A 1 486 ? 9.798 -10.967 -8.623 1.00 90.75 486 HIS A N 1
ATOM 3954 C CA . HIS A 1 486 ? 9.279 -10.789 -9.981 1.00 90.75 486 HIS A CA 1
ATOM 3955 C C . HIS A 1 486 ? 8.002 -11.628 -10.206 1.00 90.75 486 HIS A C 1
ATOM 3957 O O . HIS A 1 486 ? 7.986 -12.837 -9.949 1.00 90.75 486 HIS A O 1
ATOM 3963 N N . GLU A 1 487 ? 6.937 -11.015 -10.727 1.00 86.38 487 GLU A N 1
ATOM 3964 C CA . GLU A 1 487 ? 5.586 -11.591 -10.858 1.00 86.38 487 GLU A CA 1
ATOM 3965 C C . GLU A 1 487 ? 5.556 -12.869 -11.699 1.00 86.38 487 GLU A C 1
ATOM 3967 O O . GLU A 1 487 ? 4.738 -13.753 -11.460 1.00 86.38 487 GLU A O 1
ATOM 3972 N N . LYS A 1 488 ? 6.501 -12.993 -12.640 1.00 84.56 488 LYS A N 1
ATOM 3973 C CA . LYS A 1 488 ? 6.762 -14.218 -13.416 1.00 84.56 488 LYS A CA 1
ATOM 3974 C C . LYS A 1 488 ? 6.772 -15.488 -12.554 1.00 84.56 488 LYS A C 1
ATOM 3976 O O . LYS A 1 488 ? 6.308 -16.530 -13.009 1.00 84.56 488 LYS A O 1
ATOM 3981 N N . TRP A 1 489 ? 7.319 -15.416 -11.342 1.00 85.75 489 TRP A N 1
ATOM 3982 C CA . TRP A 1 489 ? 7.424 -16.570 -10.443 1.00 85.75 489 TRP A CA 1
ATOM 3983 C C . TRP A 1 489 ? 6.635 -16.389 -9.149 1.00 85.75 489 TRP A C 1
ATOM 3985 O O . TRP A 1 489 ? 5.986 -17.329 -8.676 1.00 85.75 489 TRP A O 1
ATOM 3995 N N . TYR A 1 490 ? 6.680 -15.177 -8.597 1.00 88.38 490 TYR A N 1
ATOM 3996 C CA . TYR A 1 490 ? 6.183 -14.866 -7.267 1.00 88.38 490 TYR A CA 1
ATOM 3997 C C . TYR A 1 490 ? 4.770 -14.287 -7.334 1.00 88.38 490 TYR A C 1
ATOM 3999 O O . TYR A 1 490 ? 4.572 -13.089 -7.548 1.00 88.38 490 TYR A O 1
ATOM 4007 N N . PHE A 1 491 ? 3.781 -15.151 -7.129 1.00 84.06 491 PHE A N 1
ATOM 4008 C CA . PHE A 1 491 ? 2.368 -14.791 -7.051 1.00 84.06 491 PHE A CA 1
ATOM 4009 C C . PHE A 1 491 ? 1.645 -15.673 -6.028 1.00 84.06 491 PHE A C 1
ATOM 4011 O O . PHE A 1 491 ? 2.027 -16.822 -5.795 1.00 84.06 491 PHE A O 1
ATOM 4018 N N . TYR A 1 492 ? 0.569 -15.147 -5.442 1.00 77.25 492 TYR A N 1
ATOM 4019 C CA . TYR A 1 492 ? -0.106 -15.749 -4.287 1.00 77.25 492 TYR A CA 1
ATOM 4020 C C . TYR A 1 492 ? -1.197 -16.776 -4.629 1.00 77.25 492 TYR A C 1
ATOM 4022 O O . TYR A 1 492 ? -1.722 -17.426 -3.723 1.00 77.25 492 TYR A O 1
ATOM 4030 N N . LYS A 1 493 ? -1.587 -16.911 -5.906 1.00 71.62 493 LYS A N 1
ATOM 4031 C CA . LYS A 1 493 ? -2.677 -17.805 -6.335 1.00 71.62 493 LYS A CA 1
ATOM 4032 C C . LYS A 1 493 ? -2.317 -19.267 -6.049 1.00 71.62 493 LYS A C 1
ATOM 4034 O O . LYS A 1 493 ? -1.413 -19.808 -6.678 1.00 71.62 493 LYS A O 1
ATOM 4039 N N . HIS A 1 494 ? -3.059 -19.903 -5.143 1.00 76.12 494 HIS A N 1
ATOM 4040 C CA . HIS A 1 494 ? -2.927 -21.323 -4.821 1.00 76.12 494 HIS A CA 1
ATOM 4041 C C . HIS A 1 494 ? -4.248 -21.890 -4.272 1.00 76.12 494 HIS A C 1
ATOM 4043 O O . HIS A 1 494 ? -5.003 -21.162 -3.629 1.00 76.12 494 HIS A O 1
ATOM 4049 N N . ASN A 1 495 ? -4.533 -23.174 -4.521 1.00 60.88 495 ASN A N 1
ATOM 4050 C CA . ASN A 1 495 ? -5.830 -23.792 -4.201 1.00 60.88 495 ASN A CA 1
ATOM 4051 C C . ASN A 1 495 ? -5.928 -24.331 -2.759 1.00 60.88 495 ASN A C 1
ATOM 4053 O O . ASN A 1 495 ? -7.031 -24.512 -2.255 1.00 60.88 495 ASN A O 1
ATOM 4057 N N . CYS A 1 496 ? -4.801 -24.609 -2.092 1.00 75.81 496 CYS A N 1
ATOM 4058 C CA . CYS A 1 496 ? -4.774 -25.143 -0.722 1.00 75.81 496 CYS A CA 1
ATOM 4059 C C . CYS A 1 496 ? -3.422 -24.888 -0.026 1.00 75.81 496 CYS A C 1
ATOM 4061 O O . CYS A 1 496 ? -2.387 -25.142 -0.624 1.00 75.81 496 CYS A O 1
ATOM 4063 N N . ARG A 1 497 ? -3.383 -24.406 1.223 1.00 88.81 497 ARG A N 1
ATOM 4064 C CA . ARG A 1 497 ? -2.124 -24.267 1.988 1.00 88.81 497 ARG A CA 1
ATOM 4065 C C . ARG A 1 497 ? -1.962 -25.446 2.946 1.00 88.81 497 ARG A C 1
ATOM 4067 O O . ARG A 1 497 ? -2.427 -25.376 4.081 1.00 88.81 497 ARG A O 1
ATOM 4074 N N . ASP A 1 498 ? -1.383 -26.537 2.455 1.00 94.62 498 ASP A N 1
ATOM 4075 C CA . ASP A 1 498 ? -1.263 -27.823 3.154 1.00 94.62 498 ASP A CA 1
ATOM 4076 C C . ASP A 1 498 ? 0.027 -27.983 3.975 1.00 94.62 498 ASP A C 1
ATOM 4078 O O . ASP A 1 498 ? 0.136 -28.914 4.768 1.00 94.62 498 ASP A O 1
ATOM 4082 N N . ILE A 1 499 ? 0.990 -27.071 3.833 1.00 97.06 499 ILE A N 1
ATOM 4083 C CA . ILE A 1 499 ? 2.201 -27.034 4.657 1.00 97.06 499 ILE A CA 1
ATOM 4084 C C . ILE A 1 499 ? 1.981 -26.036 5.792 1.00 97.06 499 ILE A C 1
ATOM 4086 O O . ILE A 1 499 ? 1.857 -24.837 5.553 1.00 97.06 499 ILE A O 1
ATOM 4090 N N . ASP A 1 500 ? 1.954 -26.499 7.040 1.00 96.44 500 ASP A N 1
ATOM 4091 C CA . ASP A 1 500 ? 1.752 -25.601 8.184 1.00 96.44 500 ASP A CA 1
ATOM 4092 C C . ASP A 1 500 ? 2.939 -24.655 8.386 1.00 96.44 500 ASP A C 1
ATOM 4094 O O . ASP A 1 500 ? 2.766 -23.436 8.450 1.00 96.44 500 ASP A O 1
ATOM 4098 N N . VAL A 1 501 ? 4.150 -25.210 8.437 1.00 98.25 501 VAL A N 1
ATOM 4099 C CA . VAL A 1 501 ? 5.384 -24.459 8.671 1.00 98.25 501 VAL A CA 1
ATOM 4100 C C . VAL A 1 501 ? 6.448 -24.904 7.682 1.00 98.25 501 VAL A C 1
ATOM 4102 O O . VAL A 1 501 ? 6.774 -26.089 7.591 1.00 98.25 501 VAL A O 1
ATOM 4105 N N . LEU A 1 502 ? 7.017 -23.943 6.963 1.00 98.06 502 LEU A N 1
ATOM 4106 C CA . LEU A 1 502 ? 8.107 -24.152 6.022 1.00 98.06 502 LEU A CA 1
ATOM 4107 C C . LEU A 1 502 ? 9.363 -23.426 6.488 1.00 98.06 502 LEU A C 1
ATOM 4109 O O . LEU A 1 502 ? 9.334 -22.237 6.812 1.00 98.06 502 LEU A O 1
ATOM 4113 N N . PHE A 1 503 ? 10.491 -24.119 6.411 1.00 96.94 503 PHE A N 1
ATOM 4114 C CA . PHE A 1 503 ? 11.801 -23.493 6.377 1.00 96.94 503 PHE A CA 1
ATOM 4115 C C . PHE A 1 503 ? 12.547 -23.911 5.109 1.00 96.94 503 PHE A C 1
ATOM 4117 O O . PHE A 1 503 ? 12.538 -25.079 4.719 1.00 96.94 503 PHE A O 1
ATOM 412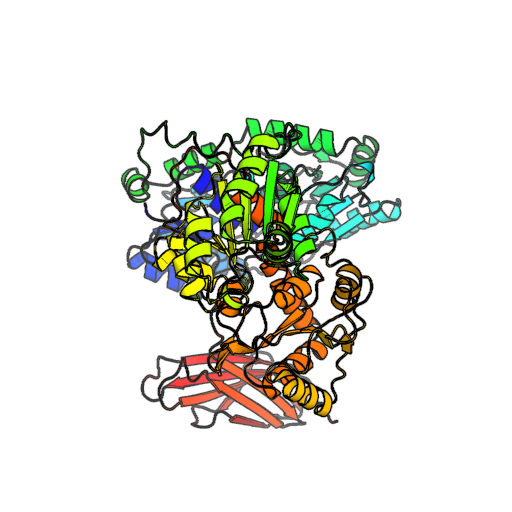4 N N . TYR A 1 504 ? 13.233 -22.953 4.485 1.00 94.12 504 TYR A N 1
ATOM 4125 C CA . TYR A 1 504 ? 14.128 -23.238 3.370 1.00 94.12 504 TYR A CA 1
ATOM 4126 C C . TYR A 1 504 ? 15.451 -22.498 3.475 1.00 94.12 504 TYR A C 1
ATOM 4128 O O . TYR A 1 504 ? 15.529 -21.349 3.928 1.00 94.12 504 TYR A O 1
ATOM 4136 N N . GLY A 1 505 ? 16.500 -23.158 3.003 1.00 88.44 505 GLY A N 1
ATOM 4137 C CA . GLY A 1 505 ? 17.874 -22.693 3.034 1.00 88.44 505 GLY A CA 1
ATOM 4138 C C . GLY A 1 505 ? 18.744 -23.461 4.027 1.00 88.44 505 GLY A C 1
ATOM 4139 O O . GLY A 1 505 ? 18.324 -24.372 4.731 1.00 88.44 505 GLY A O 1
ATOM 4140 N N . ASP A 1 506 ? 20.011 -23.062 4.086 1.00 87.44 506 ASP A N 1
ATOM 4141 C CA . ASP A 1 506 ? 21.037 -23.783 4.836 1.00 87.44 506 ASP A CA 1
ATOM 4142 C C . ASP A 1 506 ? 20.784 -23.777 6.354 1.00 87.44 506 ASP A C 1
ATOM 4144 O O . ASP A 1 506 ? 20.910 -22.738 7.018 1.00 87.44 506 ASP A O 1
ATOM 4148 N N . VAL A 1 507 ? 20.450 -24.954 6.890 1.00 88.94 507 VAL A N 1
ATOM 4149 C CA . VAL A 1 507 ? 20.199 -25.210 8.316 1.00 88.94 507 VAL A CA 1
ATOM 4150 C C . VAL A 1 507 ? 21.458 -25.110 9.179 1.00 88.94 507 VAL A C 1
ATOM 4152 O O . VAL A 1 507 ? 21.348 -24.982 10.396 1.00 88.94 507 VAL A O 1
ATOM 4155 N N . SER A 1 508 ? 22.657 -25.184 8.588 1.00 85.94 508 SER A N 1
ATOM 4156 C CA . SER A 1 508 ? 23.916 -25.136 9.342 1.00 85.94 508 SER A CA 1
ATOM 4157 C C . SER A 1 508 ? 24.342 -23.719 9.735 1.00 85.94 508 SER A C 1
ATOM 4159 O O . SER A 1 508 ? 25.214 -23.561 10.584 1.00 85.94 508 SER A O 1
ATOM 4161 N N . LYS A 1 509 ? 23.723 -22.685 9.149 1.00 83.19 509 LYS A N 1
ATOM 4162 C CA . LYS A 1 509 ? 24.082 -21.283 9.400 1.00 83.19 509 LYS A CA 1
ATOM 4163 C C . LYS A 1 509 ? 23.477 -20.761 10.702 1.00 83.19 509 LYS A C 1
ATOM 4165 O O . LYS A 1 509 ? 22.281 -20.927 10.931 1.00 83.19 509 LYS A O 1
ATOM 4170 N N . GLY A 1 510 ? 24.273 -20.036 11.490 1.00 83.06 510 GLY A N 1
ATOM 4171 C CA . GLY A 1 510 ? 23.790 -19.365 12.703 1.00 83.06 510 GLY A CA 1
ATOM 4172 C C . GLY A 1 510 ? 23.145 -20.334 13.690 1.00 83.06 510 GLY A C 1
ATOM 4173 O O . GLY A 1 510 ? 23.489 -21.515 13.768 1.00 83.06 510 GLY A O 1
ATOM 4174 N N . LYS A 1 511 ? 22.142 -19.841 14.407 1.00 88.06 511 LYS A N 1
ATOM 4175 C CA . LYS A 1 511 ? 21.354 -20.625 15.370 1.00 88.06 511 LYS A CA 1
ATOM 4176 C C . LYS A 1 511 ? 20.240 -21.481 14.751 1.00 88.06 511 LYS A C 1
ATOM 4178 O O . LYS A 1 511 ? 19.495 -22.119 15.495 1.00 88.06 511 LYS A O 1
ATOM 4183 N N . ARG A 1 512 ? 20.126 -21.547 13.417 1.00 91.56 512 ARG A N 1
ATOM 4184 C CA . ARG A 1 512 ? 18.989 -22.166 12.702 1.00 91.56 512 ARG A CA 1
ATOM 4185 C C . ARG A 1 512 ? 18.695 -23.586 13.166 1.00 91.56 512 ARG A C 1
ATOM 4187 O O . ARG A 1 512 ? 17.578 -23.862 13.581 1.00 91.56 512 ARG A O 1
ATOM 4194 N N . ARG A 1 513 ? 19.702 -24.468 13.172 1.00 92.12 513 ARG A N 1
ATOM 4195 C CA . ARG A 1 513 ? 19.547 -25.863 13.621 1.00 92.12 513 ARG A CA 1
ATOM 4196 C C . ARG A 1 513 ? 18.982 -25.969 15.040 1.00 92.12 513 ARG A C 1
ATOM 4198 O O . ARG A 1 513 ? 18.143 -26.822 15.292 1.00 92.12 513 ARG A O 1
ATOM 4205 N N . ASN A 1 514 ? 19.437 -25.114 15.956 1.00 92.31 514 ASN A N 1
ATOM 4206 C CA . ASN A 1 514 ? 18.975 -25.126 17.344 1.00 92.31 514 ASN A CA 1
ATOM 4207 C C . ASN A 1 514 ? 17.510 -24.671 17.444 1.00 92.31 514 ASN A C 1
ATOM 4209 O O . ASN A 1 514 ? 16.710 -25.339 18.092 1.00 92.31 514 ASN A O 1
ATOM 4213 N N . TYR A 1 515 ? 17.148 -23.582 16.758 1.00 94.44 515 TYR A N 1
ATOM 4214 C CA . TYR A 1 515 ? 15.771 -23.074 16.746 1.00 94.44 515 TYR A CA 1
ATOM 4215 C C . TYR A 1 515 ? 14.809 -24.091 16.138 1.00 94.44 515 TYR A C 1
ATOM 4217 O O . TYR A 1 515 ? 13.789 -24.398 16.742 1.00 94.44 515 TYR A O 1
ATOM 4225 N N . LEU A 1 516 ? 15.170 -24.658 14.989 1.00 94.50 516 LEU A N 1
ATOM 4226 C CA . LEU A 1 516 ? 14.380 -25.679 14.307 1.00 94.50 516 LEU A CA 1
ATOM 4227 C C . LEU A 1 516 ? 14.158 -26.912 15.194 1.00 94.50 516 LEU A C 1
ATOM 4229 O O . LEU A 1 516 ? 13.016 -27.311 15.393 1.00 94.50 516 LEU A O 1
ATOM 4233 N N . TYR A 1 517 ? 15.212 -27.420 15.843 1.00 94.56 517 TYR A N 1
ATOM 4234 C CA . TYR A 1 517 ? 15.093 -28.525 16.800 1.00 94.56 517 TYR A CA 1
ATOM 4235 C C . TYR A 1 517 ? 14.153 -28.203 17.973 1.00 94.56 517 TYR A C 1
ATOM 4237 O O . TYR A 1 517 ? 13.358 -29.045 18.386 1.00 94.56 517 TYR A O 1
ATOM 4245 N N . LYS A 1 518 ? 14.217 -26.984 18.528 1.00 94.69 518 LYS A N 1
ATOM 4246 C CA . LYS A 1 518 ? 13.309 -26.557 19.607 1.00 94.69 518 LYS A CA 1
ATOM 4247 C C . LYS A 1 518 ? 11.856 -26.470 19.140 1.00 94.69 518 LYS A C 1
ATOM 4249 O O . LYS A 1 518 ? 10.967 -26.872 19.888 1.00 94.69 518 LYS A O 1
ATOM 4254 N N . ILE A 1 519 ? 11.626 -25.990 17.917 1.00 95.38 519 ILE A N 1
ATOM 4255 C CA . ILE A 1 519 ? 10.293 -25.935 17.307 1.00 95.38 519 ILE A CA 1
ATOM 4256 C C . ILE A 1 519 ? 9.732 -27.350 17.154 1.00 95.38 519 ILE A C 1
ATOM 4258 O O . ILE A 1 519 ? 8.634 -27.622 17.633 1.00 95.38 519 ILE A O 1
ATOM 4262 N N . GLU A 1 520 ? 10.505 -28.280 16.605 1.00 95.75 520 GLU A N 1
ATOM 4263 C CA . GLU A 1 520 ? 10.082 -29.678 16.454 1.00 95.75 520 GLU A CA 1
ATOM 4264 C C . GLU A 1 520 ? 9.815 -30.360 17.797 1.00 95.75 520 GLU A C 1
ATOM 4266 O O . GLU A 1 520 ? 8.805 -31.041 17.969 1.00 95.75 520 GLU A O 1
ATOM 4271 N N . LYS A 1 521 ? 10.674 -30.120 18.795 1.00 95.75 521 LYS A N 1
ATOM 4272 C CA . LYS A 1 521 ? 10.503 -30.663 20.149 1.00 95.75 521 LYS A CA 1
ATOM 4273 C C . LYS A 1 521 ? 9.213 -30.178 20.826 1.00 95.75 521 LYS A C 1
ATOM 4275 O O . LYS A 1 521 ? 8.717 -30.857 21.722 1.00 95.75 521 LYS A O 1
ATOM 4280 N N . SER A 1 522 ? 8.657 -29.041 20.404 1.00 93.62 522 SER A N 1
ATOM 4281 C CA . SER A 1 522 ? 7.364 -28.539 20.893 1.00 93.62 522 SER A CA 1
ATOM 4282 C C . SER A 1 522 ? 6.144 -29.249 20.285 1.00 93.62 522 SER A C 1
ATOM 4284 O O . SER A 1 522 ? 5.017 -28.945 20.664 1.00 93.62 522 SER A O 1
ATOM 4286 N N . GLY A 1 523 ? 6.355 -30.199 19.365 1.00 93.69 523 GLY A N 1
ATOM 4287 C CA . GLY A 1 523 ? 5.297 -30.951 18.684 1.00 93.69 523 GLY A CA 1
ATOM 4288 C C . GLY A 1 523 ? 4.863 -30.359 17.338 1.00 93.69 523 GLY A C 1
ATOM 4289 O O . GLY A 1 523 ? 3.945 -30.885 16.715 1.00 93.69 523 GLY A O 1
ATOM 4290 N N . LEU A 1 524 ? 5.515 -29.289 16.871 1.00 93.31 524 LEU A N 1
ATOM 4291 C CA . LEU A 1 524 ? 5.253 -28.671 15.570 1.00 93.31 524 LEU A CA 1
ATOM 4292 C C . LEU A 1 524 ? 6.020 -29.387 14.453 1.00 93.31 524 LEU A C 1
ATOM 4294 O O . LEU A 1 524 ? 7.226 -29.598 14.554 1.00 93.31 524 LEU A O 1
ATOM 4298 N N . SER A 1 525 ? 5.342 -29.704 13.350 1.00 91.06 525 SER A N 1
ATOM 4299 C CA . SER A 1 525 ? 5.993 -30.258 12.159 1.00 91.06 525 SER A CA 1
ATOM 4300 C C . SER A 1 525 ? 6.532 -29.138 11.268 1.00 91.06 525 SER A C 1
ATOM 4302 O O . SER A 1 525 ? 5.770 -28.275 10.829 1.00 91.06 525 SER A O 1
ATOM 4304 N N . VAL A 1 526 ? 7.830 -29.171 10.955 1.00 95.88 526 VAL A N 1
ATOM 4305 C CA . VAL A 1 526 ? 8.477 -28.222 10.037 1.00 95.88 526 VAL A CA 1
ATOM 4306 C C . VAL A 1 526 ? 8.869 -28.939 8.750 1.00 95.88 526 VAL A C 1
ATOM 4308 O O . VAL A 1 526 ? 9.565 -29.951 8.767 1.00 95.88 526 VAL A O 1
ATOM 4311 N N . THR A 1 527 ? 8.435 -28.404 7.611 1.00 96.12 527 THR A N 1
ATOM 4312 C CA . THR A 1 527 ? 8.868 -28.883 6.295 1.00 96.12 527 THR A CA 1
ATOM 4313 C C . THR A 1 527 ? 10.176 -28.201 5.904 1.00 96.12 527 THR A C 1
ATOM 4315 O O . THR A 1 527 ? 10.259 -26.972 5.912 1.00 96.12 527 THR A O 1
ATOM 4318 N N . TYR A 1 528 ? 11.181 -28.996 5.525 1.00 91.31 528 TYR A N 1
ATOM 4319 C CA . TYR A 1 528 ? 12.484 -28.519 5.057 1.00 91.31 528 TYR A CA 1
ATOM 4320 C C . TYR A 1 528 ? 12.633 -28.719 3.563 1.00 91.31 528 TYR A C 1
ATOM 4322 O O . TYR A 1 528 ? 12.507 -29.839 3.064 1.00 91.31 528 TYR A O 1
ATOM 4330 N N . VAL A 1 529 ? 12.963 -27.649 2.852 1.00 90.06 529 VAL A N 1
ATOM 4331 C CA . VAL A 1 529 ? 13.227 -27.713 1.413 1.00 90.06 529 VAL A CA 1
ATOM 4332 C C . VAL A 1 529 ? 14.408 -26.820 1.069 1.00 90.06 529 VAL A C 1
ATOM 4334 O O . VAL A 1 529 ? 14.591 -25.784 1.693 1.00 90.06 529 VAL A O 1
ATOM 4337 N N . GLY A 1 530 ? 15.203 -27.194 0.070 1.00 77.88 530 GLY A N 1
ATOM 4338 C CA . GLY A 1 530 ? 16.316 -26.368 -0.397 1.00 77.88 530 GLY A CA 1
ATOM 4339 C C . GLY A 1 530 ? 17.463 -26.234 0.615 1.00 77.88 530 GLY A C 1
ATOM 4340 O O . GLY A 1 530 ? 17.356 -25.540 1.623 1.00 77.88 530 GLY A O 1
ATOM 4341 N N . ASP A 1 531 ? 18.608 -26.837 0.320 1.00 77.69 531 ASP A N 1
ATOM 4342 C CA . ASP A 1 531 ? 19.855 -26.638 1.067 1.00 77.69 531 ASP A CA 1
ATOM 4343 C C . ASP A 1 531 ? 21.076 -26.716 0.131 1.00 77.69 531 ASP A C 1
ATOM 4345 O O . ASP A 1 531 ? 20.934 -26.758 -1.091 1.00 77.69 531 ASP A O 1
ATOM 4349 N N . GLN A 1 532 ? 22.296 -26.721 0.684 1.00 62.75 532 GLN A N 1
ATOM 4350 C CA . GLN A 1 532 ? 23.508 -26.842 -0.139 1.00 62.75 532 GLN A CA 1
ATOM 4351 C C . GLN A 1 532 ? 23.631 -28.197 -0.865 1.00 62.75 532 GLN A C 1
ATOM 4353 O O . GLN A 1 532 ? 24.391 -28.297 -1.824 1.00 62.75 532 GLN A O 1
ATOM 4358 N N . LYS A 1 533 ? 22.919 -29.243 -0.423 1.00 69.44 533 LYS A N 1
ATOM 4359 C CA . LYS A 1 533 ? 22.949 -30.588 -1.020 1.00 69.44 533 LYS A CA 1
ATOM 4360 C C . LYS A 1 533 ? 21.878 -30.763 -2.094 1.00 69.44 533 LYS A C 1
ATOM 4362 O O . LYS A 1 533 ? 22.080 -31.533 -3.028 1.00 69.44 533 LYS A O 1
ATOM 4367 N N . ARG A 1 534 ? 20.756 -30.050 -1.977 1.00 78.56 534 ARG A N 1
ATOM 4368 C CA . ARG A 1 534 ? 19.687 -29.986 -2.975 1.00 78.56 534 ARG A CA 1
ATOM 4369 C C . ARG A 1 534 ? 19.211 -28.544 -3.133 1.00 78.56 534 ARG A C 1
ATOM 4371 O O . ARG A 1 534 ? 18.348 -28.086 -2.386 1.00 78.56 534 ARG A O 1
ATOM 4378 N N . SER A 1 535 ? 19.739 -27.857 -4.143 1.00 78.56 535 SER A N 1
ATOM 4379 C CA . SER A 1 535 ? 19.208 -26.560 -4.568 1.00 78.56 535 SER A CA 1
ATOM 4380 C C . SER A 1 535 ? 17.841 -26.739 -5.234 1.00 78.56 535 SER A C 1
ATOM 4382 O O . SER A 1 535 ? 17.610 -27.744 -5.906 1.00 78.56 535 SER A O 1
ATOM 4384 N N . LEU A 1 536 ? 16.946 -25.769 -5.055 1.00 86.94 536 LEU A N 1
ATOM 4385 C CA . LEU A 1 536 ? 15.658 -25.704 -5.750 1.00 86.94 536 LEU A CA 1
ATOM 4386 C C . LEU A 1 536 ? 15.727 -24.643 -6.843 1.00 86.94 536 LEU A C 1
ATOM 4388 O O . LEU A 1 536 ? 16.388 -23.618 -6.669 1.00 86.94 536 LEU A O 1
ATOM 4392 N N . SER A 1 537 ? 15.010 -24.860 -7.940 1.00 87.31 537 SER A N 1
ATOM 4393 C CA . SER A 1 537 ? 14.691 -23.774 -8.864 1.00 87.31 537 SER A CA 1
ATOM 4394 C C . SER A 1 537 ? 13.741 -22.763 -8.209 1.00 87.31 537 SER A C 1
ATOM 4396 O O . SER A 1 537 ? 13.007 -23.090 -7.272 1.00 87.31 537 SER A O 1
ATOM 4398 N N . ILE A 1 538 ? 13.698 -21.537 -8.742 1.00 88.88 538 ILE A N 1
ATOM 4399 C CA . ILE A 1 538 ? 12.768 -20.492 -8.278 1.00 88.88 538 ILE A CA 1
ATOM 4400 C C . ILE A 1 538 ? 11.316 -20.997 -8.330 1.00 88.88 538 ILE A C 1
ATOM 4402 O O . ILE A 1 538 ? 10.545 -20.773 -7.400 1.00 88.88 538 ILE A O 1
ATOM 4406 N N . ALA A 1 539 ? 10.945 -21.714 -9.397 1.00 87.06 539 ALA A N 1
ATOM 4407 C CA . ALA A 1 539 ? 9.592 -22.236 -9.578 1.00 87.06 539 ALA A CA 1
ATOM 4408 C C . ALA A 1 539 ? 9.223 -23.294 -8.524 1.00 87.06 539 ALA A C 1
ATOM 4410 O O . ALA A 1 539 ? 8.137 -23.220 -7.950 1.00 87.06 539 ALA A O 1
ATOM 4411 N N . GLU A 1 540 ? 10.128 -24.236 -8.233 1.00 91.62 540 GLU A N 1
ATOM 4412 C CA . GLU A 1 540 ? 9.924 -25.244 -7.184 1.00 91.62 540 GLU A CA 1
ATOM 4413 C C . GLU A 1 540 ? 9.823 -24.602 -5.799 1.00 91.62 540 GLU A C 1
ATOM 4415 O O . GLU A 1 540 ? 8.944 -24.959 -5.015 1.00 91.62 540 GLU A O 1
ATOM 4420 N N . LEU A 1 541 ? 10.687 -23.628 -5.496 1.00 93.88 541 LEU A N 1
ATOM 4421 C CA . LEU A 1 541 ? 10.623 -22.894 -4.235 1.00 93.88 541 LEU A CA 1
ATOM 4422 C C . LEU A 1 541 ? 9.288 -22.149 -4.094 1.00 93.88 541 LEU A C 1
ATOM 4424 O O . LEU A 1 541 ? 8.628 -22.274 -3.063 1.00 93.88 541 LEU A O 1
ATOM 4428 N N . CYS A 1 542 ? 8.858 -21.426 -5.132 1.00 93.06 542 CYS A N 1
ATOM 4429 C CA . CYS A 1 542 ? 7.577 -20.715 -5.136 1.00 93.06 542 CYS A CA 1
ATOM 4430 C C . CYS A 1 542 ? 6.390 -21.658 -4.908 1.00 93.06 542 CYS A C 1
ATOM 4432 O O . CYS A 1 542 ? 5.415 -21.265 -4.273 1.00 93.06 542 CYS A O 1
ATOM 4434 N N . GLU A 1 543 ? 6.466 -22.901 -5.385 1.00 92.19 543 GLU A N 1
ATOM 4435 C CA . GLU A 1 543 ? 5.426 -23.898 -5.143 1.00 92.19 543 GLU A CA 1
ATOM 4436 C C . GLU A 1 543 ? 5.337 -24.298 -3.667 1.00 92.19 543 GLU A C 1
ATOM 4438 O O . GLU A 1 543 ? 4.254 -24.269 -3.080 1.00 92.19 543 GLU A O 1
ATOM 4443 N N . TYR A 1 544 ? 6.473 -24.573 -3.023 1.00 96.25 544 TYR A N 1
ATOM 4444 C CA . TYR A 1 544 ? 6.495 -24.808 -1.578 1.00 96.25 544 TYR A CA 1
ATOM 4445 C C . TYR A 1 544 ? 5.998 -23.591 -0.792 1.00 96.25 544 TYR A C 1
ATOM 4447 O O . TYR A 1 544 ? 5.185 -23.742 0.121 1.00 96.25 544 TYR A O 1
ATOM 4455 N N . LEU A 1 545 ? 6.426 -22.381 -1.160 1.00 96.62 545 LEU A N 1
ATOM 4456 C CA . LEU A 1 545 ? 5.986 -21.142 -0.512 1.00 96.62 545 LEU A CA 1
ATOM 4457 C C . LEU A 1 545 ? 4.469 -20.935 -0.636 1.00 96.62 545 LEU A C 1
ATOM 4459 O O . LEU A 1 545 ? 3.808 -20.605 0.348 1.00 96.62 545 LEU A O 1
ATOM 4463 N N . ARG A 1 546 ? 3.891 -21.172 -1.819 1.00 95.06 546 ARG A N 1
ATOM 4464 C CA . ARG A 1 546 ? 2.443 -21.064 -2.065 1.00 95.06 546 ARG A CA 1
ATOM 4465 C C . ARG A 1 546 ? 1.622 -22.085 -1.282 1.00 95.06 546 ARG A C 1
ATOM 4467 O O . ARG A 1 546 ? 0.518 -21.763 -0.846 1.00 95.06 546 ARG A O 1
ATOM 4474 N N . ARG A 1 547 ? 2.166 -23.282 -1.072 1.00 96.00 547 ARG A N 1
ATOM 4475 C CA . ARG A 1 547 ? 1.575 -24.339 -0.240 1.00 96.00 547 ARG A CA 1
ATOM 4476 C C . ARG A 1 547 ? 1.706 -24.084 1.260 1.00 96.00 547 ARG A C 1
ATOM 4478 O O . ARG A 1 547 ? 1.012 -24.719 2.048 1.00 96.00 547 ARG A O 1
ATOM 4485 N N . SER A 1 548 ? 2.558 -23.148 1.665 1.00 97.62 548 SER A N 1
ATOM 4486 C CA . SER A 1 548 ? 2.861 -22.898 3.074 1.00 97.62 548 SER A CA 1
ATOM 4487 C C . SER A 1 548 ? 1.914 -21.897 3.717 1.00 97.62 548 SER A C 1
ATOM 4489 O O . SER A 1 548 ? 1.582 -20.865 3.129 1.00 97.62 548 SER A O 1
ATOM 4491 N N . LYS A 1 549 ? 1.500 -22.170 4.955 1.00 97.38 549 LYS A N 1
ATOM 4492 C CA . LYS A 1 549 ? 0.798 -21.206 5.801 1.00 97.38 549 LYS A CA 1
ATOM 4493 C C . LYS A 1 549 ? 1.791 -20.218 6.399 1.00 97.38 549 LYS A C 1
ATOM 4495 O O . LYS A 1 549 ? 1.613 -19.009 6.229 1.00 97.38 549 LYS A O 1
ATOM 4500 N N . ILE A 1 550 ? 2.825 -20.740 7.060 1.00 98.50 550 ILE A N 1
ATOM 4501 C CA . ILE A 1 550 ? 3.878 -19.977 7.733 1.00 98.50 550 ILE A CA 1
ATOM 4502 C C . ILE A 1 550 ? 5.236 -20.308 7.111 1.00 98.50 550 ILE A C 1
ATOM 4504 O O . ILE A 1 550 ? 5.581 -21.474 6.932 1.00 98.50 550 ILE A O 1
ATOM 4508 N N . VAL A 1 551 ? 6.032 -19.279 6.829 1.00 98.56 551 VAL A N 1
ATOM 4509 C CA . VAL A 1 551 ? 7.431 -19.400 6.403 1.00 98.56 551 VAL A CA 1
ATOM 4510 C C . VAL A 1 551 ? 8.330 -18.827 7.492 1.00 98.56 551 VAL A C 1
ATOM 4512 O O . VAL A 1 551 ? 8.162 -17.680 7.904 1.00 98.56 551 VAL A O 1
ATOM 4515 N N . LEU A 1 552 ? 9.298 -19.614 7.954 1.00 98.06 552 LEU A N 1
ATOM 4516 C CA . LEU A 1 552 ? 10.248 -19.188 8.978 1.00 98.06 552 LEU A CA 1
ATOM 4517 C C . LEU A 1 552 ? 11.442 -18.473 8.359 1.00 98.06 552 LEU A C 1
ATOM 4519 O O . LEU A 1 552 ? 12.101 -18.997 7.457 1.00 98.06 552 LEU A O 1
ATOM 4523 N N . ASN A 1 553 ? 11.773 -17.302 8.893 1.00 96.94 553 ASN A N 1
ATOM 4524 C CA . ASN A 1 553 ? 12.966 -16.560 8.522 1.00 96.94 553 ASN A CA 1
ATOM 4525 C C . ASN A 1 553 ? 13.937 -16.409 9.697 1.00 96.94 553 ASN A C 1
ATOM 4527 O O . ASN A 1 553 ? 13.550 -15.998 10.782 1.00 96.94 553 ASN A O 1
ATOM 4531 N N . PHE A 1 554 ? 15.218 -16.685 9.443 1.00 95.00 554 PHE A N 1
ATOM 4532 C CA . PHE A 1 554 ? 16.319 -16.431 10.376 1.00 95.00 554 PHE A CA 1
ATOM 4533 C C . PHE A 1 554 ? 17.310 -15.458 9.738 1.00 95.00 554 PHE A C 1
ATOM 4535 O O . PHE A 1 554 ? 17.837 -15.715 8.639 1.00 95.00 554 PHE A O 1
ATOM 4542 N N . SER A 1 555 ? 17.557 -14.359 10.438 1.00 89.94 555 SER A N 1
ATOM 4543 C CA . SER A 1 555 ? 18.299 -13.196 9.962 1.00 89.94 555 SER A CA 1
ATOM 4544 C C . SER A 1 555 ? 19.743 -13.175 10.439 1.00 89.94 555 SER A C 1
ATOM 4546 O O . SER A 1 555 ? 20.574 -12.574 9.757 1.00 89.94 555 SER A O 1
ATOM 4548 N N . GLU A 1 556 ? 20.067 -13.862 11.536 1.00 88.12 556 GLU A N 1
ATOM 4549 C CA . GLU A 1 556 ? 21.427 -13.943 12.066 1.00 88.12 556 GLU A CA 1
ATOM 4550 C C . GLU A 1 556 ? 22.427 -14.424 11.000 1.00 88.12 556 GLU A C 1
ATOM 4552 O O . GLU A 1 556 ? 22.185 -15.364 10.229 1.00 88.12 556 GLU A O 1
ATOM 4557 N N . SER A 1 557 ? 23.559 -13.736 10.909 1.00 81.56 557 SER A N 1
ATOM 4558 C CA . SER A 1 557 ? 24.683 -14.038 10.026 1.00 81.56 557 SER A CA 1
ATOM 4559 C C . SER A 1 557 ? 25.998 -13.599 10.685 1.00 81.56 557 SER A C 1
ATOM 4561 O O . SER A 1 557 ? 25.997 -12.825 11.641 1.00 81.56 557 SER A O 1
ATOM 4563 N N . PHE A 1 558 ? 27.123 -14.128 10.199 1.00 75.38 558 PHE A N 1
ATOM 4564 C CA . PHE A 1 558 ? 28.453 -13.865 10.758 1.00 75.38 558 PHE A CA 1
ATOM 4565 C C . PHE A 1 558 ? 29.301 -13.050 9.790 1.00 75.38 558 PHE A C 1
ATOM 4567 O O . PHE A 1 558 ? 29.324 -13.338 8.588 1.00 75.38 558 PHE A O 1
ATOM 4574 N N . SER A 1 559 ? 29.986 -12.028 10.298 1.00 66.44 559 SER A N 1
ATOM 4575 C CA . SER A 1 559 ? 30.986 -11.282 9.541 1.00 66.44 559 SER A CA 1
ATOM 4576 C C . SER A 1 559 ? 32.282 -12.092 9.437 1.00 66.44 559 SER A C 1
ATOM 4578 O O . SER A 1 559 ? 32.554 -12.977 10.249 1.00 66.44 559 SER A O 1
ATOM 4580 N N . ALA A 1 560 ? 33.126 -11.754 8.459 1.00 59.97 560 ALA A N 1
ATOM 4581 C CA . ALA A 1 560 ? 34.461 -12.346 8.340 1.00 59.97 560 ALA A CA 1
ATOM 4582 C C . ALA A 1 560 ? 35.356 -12.052 9.564 1.00 59.97 560 ALA A C 1
ATOM 4584 O O . ALA A 1 560 ? 36.276 -12.812 9.845 1.00 59.97 560 ALA A O 1
ATOM 4585 N N . SER A 1 561 ? 35.058 -10.980 10.307 1.00 60.34 561 SER A N 1
ATOM 4586 C CA . SER A 1 561 ? 35.725 -10.592 11.556 1.00 60.34 561 SER A CA 1
ATOM 4587 C C . SER A 1 561 ? 35.172 -11.287 12.811 1.00 60.34 561 SER A C 1
ATOM 4589 O O . SER A 1 561 ? 35.629 -10.994 13.911 1.00 60.34 561 SER A O 1
ATOM 4591 N N . GLY A 1 562 ? 34.202 -12.201 12.673 1.00 62.78 562 GLY A N 1
ATOM 4592 C CA . GLY A 1 562 ? 33.626 -12.967 13.787 1.00 62.78 562 GLY A CA 1
ATOM 4593 C C . GLY A 1 562 ? 32.473 -12.280 14.532 1.00 62.78 562 GLY A C 1
ATOM 4594 O O . GLY A 1 562 ? 31.990 -12.817 15.526 1.00 62.78 562 GLY A O 1
ATOM 4595 N N . GLY A 1 563 ? 32.004 -11.122 14.059 1.00 71.38 563 GLY A N 1
ATOM 4596 C CA . GLY A 1 563 ? 30.851 -10.412 14.617 1.00 71.38 563 GLY A CA 1
ATOM 4597 C C . GLY A 1 563 ? 29.516 -10.980 14.128 1.00 71.38 563 GLY A C 1
ATOM 4598 O O . GLY A 1 563 ? 29.396 -11.421 12.985 1.00 71.38 563 GLY A O 1
ATOM 4599 N N . ILE A 1 564 ? 28.497 -10.953 14.987 1.00 77.81 564 ILE A N 1
ATOM 4600 C CA . ILE A 1 564 ? 27.122 -11.315 14.623 1.00 77.81 564 ILE A CA 1
ATOM 4601 C C . ILE A 1 564 ? 26.403 -10.075 14.086 1.00 77.81 564 ILE A C 1
ATOM 4603 O O . ILE A 1 564 ? 26.473 -9.007 14.689 1.00 77.81 564 ILE A O 1
ATOM 4607 N N . TYR A 1 565 ? 25.676 -10.226 12.983 1.00 78.81 565 TYR A N 1
ATOM 4608 C CA . TYR A 1 565 ? 24.777 -9.203 12.453 1.00 78.81 565 TYR A CA 1
ATOM 4609 C C . TYR A 1 565 ? 23.467 -9.826 11.963 1.00 78.81 565 TYR A C 1
ATOM 4611 O O . TYR A 1 565 ? 23.388 -11.030 11.713 1.00 78.81 565 TYR A O 1
ATOM 4619 N N . TYR A 1 566 ? 22.432 -9.000 11.811 1.00 84.62 566 TYR A N 1
ATOM 4620 C CA . TYR A 1 566 ? 21.098 -9.447 11.411 1.00 84.62 566 TYR A CA 1
ATOM 4621 C C . TYR A 1 566 ? 20.744 -8.899 10.032 1.00 84.62 566 TYR A C 1
ATOM 4623 O O . TYR A 1 566 ? 20.490 -7.709 9.862 1.00 84.62 566 TYR A O 1
ATOM 4631 N N . GLN A 1 567 ? 20.735 -9.788 9.042 1.00 84.25 567 GLN A N 1
ATOM 4632 C CA . GLN A 1 567 ? 20.490 -9.450 7.645 1.00 84.25 567 GLN A CA 1
ATOM 4633 C C . GLN A 1 567 ? 19.001 -9.397 7.306 1.00 84.25 567 GLN A C 1
ATOM 4635 O O . GLN A 1 567 ? 18.218 -10.255 7.727 1.00 84.25 567 GLN A O 1
ATOM 4640 N N . PHE A 1 568 ? 18.643 -8.438 6.449 1.00 87.69 568 PHE A N 1
ATOM 4641 C CA . PHE A 1 568 ? 17.400 -8.483 5.692 1.00 87.69 568 PHE A CA 1
ATOM 4642 C C . PHE A 1 568 ? 17.472 -9.612 4.662 1.00 87.69 568 PHE A C 1
ATOM 4644 O O . PHE A 1 568 ? 18.304 -9.584 3.757 1.00 87.69 568 PHE A O 1
ATOM 4651 N N . LYS A 1 569 ? 16.654 -10.651 4.825 1.00 90.56 569 LYS A N 1
ATOM 4652 C CA . LYS A 1 569 ? 16.649 -11.802 3.917 1.00 90.56 569 LYS A CA 1
ATOM 4653 C C . LYS A 1 569 ? 15.509 -11.642 2.916 1.00 90.56 569 LYS A C 1
ATOM 4655 O O . LYS A 1 569 ? 14.371 -11.442 3.342 1.00 90.56 569 LYS A O 1
ATOM 4660 N N . GLY A 1 570 ? 15.794 -11.862 1.630 1.00 92.00 570 GLY A N 1
ATOM 4661 C CA . GLY A 1 570 ? 14.784 -11.911 0.563 1.00 92.00 570 GLY A CA 1
ATOM 4662 C C . GLY A 1 570 ? 13.601 -12.826 0.891 1.00 92.00 570 GLY A C 1
ATOM 4663 O O . GLY A 1 570 ? 12.462 -12.487 0.589 1.00 92.00 570 GLY A O 1
ATOM 4664 N N . ARG A 1 571 ? 13.842 -13.894 1.671 1.00 94.25 571 ARG A N 1
ATOM 4665 C CA . ARG A 1 571 ? 12.820 -14.814 2.199 1.00 94.25 571 ARG A CA 1
ATOM 4666 C C . ARG A 1 571 ? 11.576 -14.146 2.772 1.00 94.25 571 ARG A C 1
ATOM 4668 O O . ARG A 1 571 ? 10.483 -14.692 2.645 1.00 94.25 571 ARG A O 1
ATOM 4675 N N . ILE A 1 572 ? 11.738 -12.996 3.423 1.00 96.56 572 ILE A N 1
ATOM 4676 C CA . ILE A 1 572 ? 10.610 -12.238 3.965 1.00 96.56 572 ILE A CA 1
ATOM 4677 C C . ILE A 1 572 ? 9.655 -11.868 2.820 1.00 96.56 572 ILE A C 1
ATOM 4679 O O . ILE A 1 572 ? 8.481 -12.226 2.853 1.00 96.56 572 ILE A O 1
ATOM 4683 N N . LEU A 1 573 ? 10.179 -11.239 1.771 1.00 96.19 573 LEU A N 1
ATOM 4684 C CA . LEU A 1 573 ? 9.414 -10.830 0.596 1.00 96.19 573 LEU A CA 1
ATOM 4685 C C . LEU A 1 573 ? 8.950 -12.025 -0.249 1.00 96.19 573 LEU A C 1
ATOM 4687 O O . LEU A 1 573 ? 7.802 -12.057 -0.681 1.00 96.19 573 LEU A O 1
ATOM 4691 N N . GLU A 1 574 ? 9.787 -13.049 -0.429 1.00 96.88 574 GLU A N 1
ATOM 4692 C CA . GLU A 1 574 ? 9.425 -14.264 -1.175 1.00 96.88 574 GLU A CA 1
ATOM 4693 C C . GLU A 1 574 ? 8.185 -14.961 -0.597 1.00 96.88 574 GLU A C 1
ATOM 4695 O O . GLU A 1 574 ? 7.275 -15.342 -1.342 1.00 96.88 574 GLU A O 1
ATOM 4700 N N . ALA A 1 575 ? 8.125 -15.090 0.735 1.00 97.81 575 ALA A N 1
ATOM 4701 C CA . ALA A 1 575 ? 6.968 -15.633 1.438 1.00 97.81 575 ALA A CA 1
ATOM 4702 C C . ALA A 1 575 ? 5.716 -14.792 1.170 1.00 97.81 575 ALA A C 1
ATOM 4704 O O . ALA A 1 575 ? 4.677 -15.338 0.786 1.00 97.81 575 ALA A O 1
ATOM 4705 N N . ALA A 1 576 ? 5.838 -13.471 1.308 1.00 95.50 576 ALA A N 1
ATOM 4706 C CA . ALA A 1 576 ? 4.742 -12.536 1.111 1.00 95.50 576 ALA A CA 1
ATOM 4707 C C . ALA A 1 576 ? 4.187 -12.582 -0.318 1.00 95.50 576 ALA A C 1
ATOM 4709 O O . ALA A 1 576 ? 2.982 -12.729 -0.516 1.00 95.50 576 ALA A O 1
ATOM 4710 N N . PHE A 1 577 ? 5.052 -12.543 -1.331 1.00 93.56 577 PHE A N 1
ATOM 4711 C CA . PHE A 1 577 ? 4.625 -12.560 -2.730 1.00 93.56 577 PHE A CA 1
ATOM 4712 C C . PHE A 1 577 ? 4.002 -13.898 -3.152 1.00 93.56 577 PHE A C 1
ATOM 4714 O O . PHE A 1 577 ? 3.200 -13.936 -4.086 1.00 93.56 577 PHE A O 1
ATOM 4721 N N . CYS A 1 578 ? 4.301 -14.987 -2.437 1.00 92.94 578 CYS A N 1
ATOM 4722 C CA . CYS A 1 578 ? 3.618 -16.282 -2.563 1.00 92.94 578 CYS A CA 1
ATOM 4723 C C . CYS A 1 578 ? 2.400 -16.422 -1.621 1.00 92.94 578 CYS A C 1
ATOM 4725 O O . CYS A 1 578 ? 1.746 -17.469 -1.557 1.00 92.94 578 CYS A O 1
ATOM 4727 N N . GLY A 1 579 ? 2.060 -15.357 -0.897 1.00 89.00 579 GLY A N 1
ATOM 4728 C CA . GLY A 1 579 ? 0.897 -15.234 -0.025 1.00 89.00 579 GLY A CA 1
ATOM 4729 C C . GLY A 1 579 ? 1.009 -15.946 1.325 1.00 89.00 579 GLY A C 1
ATOM 4730 O O . GLY A 1 579 ? -0.015 -16.086 1.992 1.00 89.00 579 GLY A O 1
ATOM 4731 N N . ALA A 1 580 ? 2.188 -16.420 1.724 1.00 97.00 580 ALA A N 1
ATOM 4732 C CA . ALA A 1 580 ? 2.410 -17.020 3.038 1.00 97.00 580 ALA A CA 1
ATOM 4733 C C . ALA A 1 580 ? 2.715 -15.946 4.094 1.00 97.00 580 ALA A C 1
ATOM 4735 O O . ALA A 1 580 ? 3.269 -14.890 3.783 1.00 97.00 580 ALA A O 1
ATOM 4736 N N . LEU A 1 581 ? 2.382 -16.221 5.358 1.00 98.00 581 LEU A N 1
ATOM 4737 C CA . LEU A 1 581 ? 2.799 -15.368 6.470 1.00 98.00 581 LEU A CA 1
ATOM 4738 C C . LEU A 1 581 ? 4.260 -15.677 6.802 1.00 98.00 581 LEU A C 1
ATOM 4740 O O . LEU A 1 581 ? 4.600 -16.828 7.073 1.00 98.00 581 LEU A O 1
ATOM 4744 N N . CYS A 1 582 ? 5.125 -14.668 6.808 1.00 98.56 582 CYS A N 1
ATOM 4745 C CA . CYS A 1 582 ? 6.480 -14.832 7.320 1.00 98.56 582 CYS A CA 1
ATOM 4746 C C . CYS A 1 582 ? 6.483 -14.629 8.840 1.00 98.56 582 CYS A C 1
ATOM 4748 O O . CYS A 1 582 ? 5.891 -13.676 9.339 1.00 98.56 582 CYS A O 1
ATOM 4750 N N . ILE A 1 583 ? 7.174 -15.502 9.571 1.00 98.38 583 ILE A N 1
ATOM 4751 C CA . ILE A 1 583 ? 7.554 -15.273 10.967 1.00 98.38 583 ILE A CA 1
ATOM 4752 C C . ILE A 1 583 ? 9.075 -15.170 10.990 1.00 98.38 583 ILE A C 1
ATOM 4754 O O . ILE A 1 583 ? 9.778 -16.121 10.638 1.00 98.38 583 ILE A O 1
ATOM 4758 N N . SER A 1 584 ? 9.590 -14.002 11.363 1.00 97.69 584 SER A N 1
ATOM 4759 C CA . SER A 1 584 ? 11.007 -13.675 11.204 1.00 97.69 584 SER A CA 1
ATOM 4760 C C . SER A 1 584 ? 11.727 -13.514 12.532 1.00 97.69 584 SER A C 1
ATOM 4762 O O . SER A 1 584 ? 11.228 -12.889 13.457 1.00 97.69 584 SER A O 1
ATOM 4764 N N . GLU A 1 585 ? 12.968 -13.973 12.604 1.00 96.12 585 GLU A N 1
ATOM 4765 C CA . GLU A 1 585 ? 13.892 -13.511 13.630 1.00 96.12 585 GLU A CA 1
ATOM 4766 C C . GLU A 1 585 ? 14.005 -11.986 13.531 1.00 96.12 585 GLU A C 1
ATOM 4768 O O . GLU A 1 585 ? 14.093 -11.422 12.425 1.00 96.12 585 GLU A O 1
ATOM 4773 N N . LYS A 1 586 ? 13.945 -11.323 14.687 1.00 91.38 586 LYS A N 1
ATOM 4774 C CA . LYS A 1 586 ? 13.919 -9.870 14.764 1.00 91.38 586 LYS A CA 1
ATOM 4775 C C . LYS A 1 586 ? 15.175 -9.301 14.119 1.00 91.38 586 LYS A C 1
ATOM 4777 O O . LYS A 1 586 ? 16.293 -9.651 14.491 1.00 91.38 586 LYS A O 1
ATOM 4782 N N . ASN A 1 587 ? 14.993 -8.405 13.155 1.00 86.75 587 ASN A N 1
ATOM 4783 C CA . ASN A 1 587 ? 16.103 -7.698 12.527 1.00 86.75 587 ASN A CA 1
ATOM 4784 C C . ASN A 1 587 ? 15.743 -6.227 12.265 1.00 86.75 587 ASN A C 1
ATOM 4786 O O . ASN A 1 587 ? 14.600 -5.938 11.890 1.00 86.75 587 ASN A O 1
ATOM 4790 N N . PRO A 1 588 ? 16.690 -5.288 12.455 1.00 82.38 588 PRO A N 1
ATOM 4791 C CA . PRO A 1 588 ? 16.413 -3.862 12.295 1.00 82.38 588 PRO A CA 1
ATOM 4792 C C . PRO A 1 588 ? 15.902 -3.461 10.899 1.00 82.38 588 PRO A C 1
ATOM 4794 O O . PRO A 1 588 ? 14.903 -2.745 10.850 1.00 82.38 588 PRO A O 1
ATOM 4797 N N . PRO A 1 589 ? 16.472 -3.945 9.771 1.00 81.12 589 PRO A N 1
ATOM 4798 C CA . PRO A 1 589 ? 15.960 -3.595 8.445 1.00 81.12 589 PRO A CA 1
ATOM 4799 C C . PRO A 1 589 ? 14.499 -4.003 8.215 1.00 81.12 589 PRO A C 1
ATOM 4801 O O . PRO A 1 589 ? 13.717 -3.215 7.694 1.00 81.12 589 PRO A O 1
ATOM 4804 N N . ALA A 1 590 ? 14.103 -5.216 8.617 1.00 84.06 590 ALA A N 1
ATOM 4805 C CA . ALA A 1 590 ? 12.721 -5.665 8.460 1.00 84.06 590 ALA A CA 1
ATOM 4806 C C . ALA A 1 590 ? 11.774 -4.931 9.414 1.00 84.06 590 ALA A C 1
ATOM 4808 O O . ALA A 1 590 ? 10.662 -4.587 9.025 1.00 84.06 590 ALA A O 1
ATOM 4809 N N . SER A 1 591 ? 12.226 -4.643 10.638 1.00 82.50 591 SER A N 1
ATOM 4810 C CA . SER A 1 591 ? 11.459 -3.842 11.599 1.00 82.50 591 SER A CA 1
ATOM 4811 C C . SER A 1 591 ? 11.204 -2.427 11.087 1.00 82.50 591 SER A C 1
ATOM 4813 O O . SER A 1 591 ? 10.131 -1.889 11.331 1.00 82.50 591 SER A O 1
ATOM 4815 N N . LEU A 1 592 ? 12.155 -1.849 10.350 1.00 76.38 592 LEU A N 1
ATOM 4816 C CA . LEU A 1 592 ? 12.007 -0.528 9.749 1.00 76.38 592 LEU A CA 1
ATOM 4817 C C . LEU A 1 592 ? 10.888 -0.492 8.702 1.00 76.38 592 LEU A C 1
ATOM 4819 O O . LEU A 1 592 ? 10.094 0.441 8.692 1.00 76.38 592 LEU A O 1
ATOM 4823 N N . ILE A 1 593 ? 10.822 -1.495 7.823 1.00 78.06 593 ILE A N 1
ATOM 4824 C CA . ILE A 1 593 ? 9.901 -1.456 6.677 1.00 78.06 593 ILE A CA 1
ATOM 4825 C C . ILE A 1 593 ? 8.534 -2.096 6.965 1.00 78.06 593 ILE A C 1
ATOM 4827 O O . ILE A 1 593 ? 7.522 -1.651 6.419 1.00 78.06 593 ILE A O 1
ATOM 4831 N N . PHE A 1 594 ? 8.483 -3.103 7.843 1.00 77.56 594 PHE A N 1
ATOM 4832 C CA . PHE A 1 594 ? 7.256 -3.835 8.176 1.00 77.56 594 PHE A CA 1
ATOM 4833 C C . PHE A 1 594 ? 6.720 -3.543 9.573 1.00 77.56 594 PHE A C 1
ATOM 4835 O O . PHE A 1 594 ? 5.522 -3.670 9.799 1.00 77.56 594 PHE A O 1
ATOM 4842 N N . GLY A 1 595 ? 7.578 -3.195 10.533 1.00 81.44 595 GLY A N 1
ATOM 4843 C CA . GLY A 1 595 ? 7.154 -3.007 11.916 1.00 81.44 595 GLY A CA 1
ATOM 4844 C C . GLY A 1 595 ? 6.359 -4.192 12.473 1.00 81.44 595 GLY A C 1
ATOM 4845 O O . GLY A 1 595 ? 6.884 -5.303 12.531 1.00 81.44 595 GLY A O 1
ATOM 4846 N N . ASN A 1 596 ? 5.101 -3.954 12.865 1.00 79.62 596 ASN A N 1
ATOM 4847 C CA . ASN A 1 596 ? 4.197 -4.987 13.391 1.00 79.62 596 ASN A CA 1
ATOM 4848 C C . ASN A 1 596 ? 3.527 -5.842 12.302 1.00 79.62 596 ASN A C 1
ATOM 4850 O O . ASN A 1 596 ? 2.961 -6.887 12.621 1.00 79.62 596 ASN A O 1
ATOM 4854 N N . ASP A 1 597 ? 3.590 -5.425 11.035 1.00 79.94 597 ASP A N 1
ATOM 4855 C CA . ASP A 1 597 ? 3.000 -6.168 9.917 1.00 79.94 597 ASP A CA 1
ATOM 4856 C C . ASP A 1 597 ? 3.778 -7.460 9.630 1.00 79.94 597 ASP A C 1
ATOM 4858 O O . ASP A 1 597 ? 3.241 -8.380 9.023 1.00 79.94 597 ASP A O 1
ATOM 4862 N N . LEU A 1 598 ? 5.030 -7.555 10.092 1.00 93.31 598 LEU A N 1
ATOM 4863 C CA . LEU A 1 598 ? 5.826 -8.779 10.100 1.00 93.31 598 LEU A CA 1
ATOM 4864 C C . LEU A 1 598 ? 5.957 -9.286 11.544 1.00 93.31 598 LEU A C 1
ATOM 4866 O O . LEU A 1 598 ? 6.687 -8.678 12.333 1.00 93.31 598 LEU A O 1
ATOM 4870 N N . PRO A 1 599 ? 5.327 -10.418 11.903 1.00 96.00 599 PRO A N 1
ATOM 4871 C CA . PRO A 1 599 ? 5.556 -11.052 13.194 1.00 96.00 599 PRO A CA 1
ATOM 4872 C C . PRO A 1 599 ? 7.034 -11.408 13.379 1.00 96.00 599 PRO A C 1
ATOM 4874 O O . PRO A 1 599 ? 7.625 -12.117 12.557 1.00 96.00 599 PRO A O 1
ATOM 4877 N N . GLN A 1 600 ? 7.626 -10.920 14.471 1.00 96.06 600 GLN A N 1
ATOM 4878 C CA . GLN A 1 600 ? 9.041 -11.115 14.772 1.00 96.06 600 GLN A CA 1
ATOM 4879 C C . GLN A 1 600 ? 9.271 -11.753 16.144 1.00 96.06 600 GLN A C 1
ATOM 4881 O O . GLN A 1 600 ? 8.526 -11.492 17.085 1.00 96.06 600 GLN A O 1
ATOM 4886 N N . PHE A 1 601 ? 10.329 -12.557 16.257 1.00 95.88 601 PHE A N 1
ATOM 4887 C CA . PHE A 1 601 ? 10.747 -13.216 17.499 1.00 95.88 601 PHE A CA 1
ATOM 4888 C C . PHE A 1 601 ? 12.228 -12.968 17.803 1.00 95.88 601 PHE A C 1
ATOM 4890 O O . PHE A 1 601 ? 13.050 -12.832 16.896 1.00 95.88 601 PHE A O 1
ATOM 4897 N N . ASN A 1 602 ? 12.584 -12.963 19.084 1.00 93.56 602 ASN A N 1
ATOM 4898 C CA . ASN A 1 602 ? 13.967 -12.891 19.566 1.00 93.56 602 ASN A CA 1
ATOM 4899 C C . ASN A 1 602 ? 14.464 -14.265 20.028 1.00 93.56 602 ASN A C 1
ATOM 4901 O O . ASN A 1 602 ? 15.643 -14.592 19.893 1.00 93.56 602 ASN A O 1
ATOM 4905 N N . THR A 1 603 ? 13.564 -15.094 20.556 1.00 94.56 603 THR A N 1
ATOM 4906 C CA . THR A 1 603 ? 13.892 -16.408 21.120 1.00 94.56 603 THR A CA 1
ATOM 4907 C C . THR A 1 603 ? 13.172 -17.533 20.380 1.00 94.56 603 THR A C 1
ATOM 4909 O O . THR A 1 603 ? 12.185 -17.319 19.677 1.00 94.56 603 THR A O 1
ATOM 4912 N N . ALA A 1 604 ? 13.680 -18.759 20.517 1.00 94.31 604 ALA A N 1
ATOM 4913 C CA . ALA A 1 604 ? 13.023 -19.931 19.941 1.00 94.31 604 ALA A CA 1
ATOM 4914 C C . ALA A 1 604 ? 11.641 -20.177 20.570 1.00 94.31 604 ALA A C 1
ATOM 4916 O O . ALA A 1 604 ? 10.726 -20.596 19.869 1.00 94.31 604 ALA A O 1
ATOM 4917 N N . ASP A 1 605 ? 11.476 -19.864 21.857 1.00 95.62 605 ASP A N 1
ATOM 4918 C CA . ASP A 1 605 ? 10.211 -20.056 22.571 1.00 95.62 605 ASP A CA 1
ATOM 4919 C C . ASP A 1 605 ? 9.153 -19.045 22.098 1.00 95.62 605 ASP A C 1
ATOM 4921 O O . ASP A 1 605 ? 8.007 -19.418 21.854 1.00 95.62 605 ASP A O 1
ATOM 4925 N N . GLU A 1 606 ? 9.548 -17.790 21.849 1.00 97.31 606 GLU A N 1
ATOM 4926 C CA . GLU A 1 606 ? 8.696 -16.796 21.177 1.00 97.31 606 GLU A CA 1
ATOM 4927 C C . GLU A 1 606 ? 8.302 -17.248 19.766 1.00 97.31 606 GLU A C 1
ATOM 4929 O O . GLU A 1 606 ? 7.145 -17.110 19.371 1.00 97.31 606 GLU A O 1
ATOM 4934 N N . CYS A 1 607 ? 9.243 -17.823 19.010 1.00 97.19 607 CYS A N 1
ATOM 4935 C CA . CYS A 1 607 ? 8.968 -18.363 17.680 1.00 97.19 607 CYS A CA 1
ATOM 4936 C C . CYS A 1 607 ? 7.902 -19.469 17.740 1.00 97.19 607 CYS A C 1
ATOM 4938 O O . CYS A 1 607 ? 6.900 -19.401 17.029 1.00 97.19 607 CYS A O 1
ATOM 4940 N N . VAL A 1 608 ? 8.071 -20.442 18.643 1.00 97.88 608 VAL A N 1
ATOM 4941 C CA . VAL A 1 608 ? 7.099 -21.520 18.890 1.00 97.88 608 VAL A CA 1
ATOM 4942 C C . VAL A 1 608 ? 5.737 -20.961 19.289 1.00 97.88 608 VAL A C 1
ATOM 4944 O O . VAL A 1 608 ? 4.712 -21.418 18.781 1.00 97.88 608 VAL A O 1
ATOM 4947 N N . HIS A 1 609 ? 5.710 -19.958 20.168 1.00 97.38 609 HIS A N 1
ATOM 4948 C CA . HIS A 1 609 ? 4.473 -19.317 20.594 1.00 97.38 609 HIS A CA 1
ATOM 4949 C C . HIS A 1 609 ? 3.737 -18.660 19.420 1.00 97.38 609 HIS A C 1
ATOM 4951 O O . HIS A 1 609 ? 2.545 -18.904 19.244 1.00 97.38 609 HIS A O 1
ATOM 4957 N N . LEU A 1 610 ? 4.436 -17.885 18.582 1.00 97.62 610 LEU A N 1
ATOM 4958 C CA . LEU A 1 610 ? 3.843 -17.242 17.405 1.00 97.62 610 LEU A CA 1
ATOM 4959 C C . LEU A 1 610 ? 3.301 -18.266 16.402 1.00 97.62 610 LEU A C 1
ATOM 4961 O O . LEU A 1 610 ? 2.187 -18.100 15.905 1.00 97.62 610 LEU A O 1
ATOM 4965 N N . ILE A 1 611 ? 4.053 -19.337 16.128 1.00 98.25 611 ILE A N 1
ATOM 4966 C CA . ILE A 1 611 ? 3.609 -20.406 15.224 1.00 98.25 611 ILE A CA 1
ATOM 4967 C C . ILE A 1 611 ? 2.321 -21.044 15.757 1.00 98.25 611 ILE A C 1
ATOM 4969 O O . ILE A 1 611 ? 1.318 -21.089 15.045 1.00 98.25 611 ILE A O 1
ATOM 4973 N N . ASN A 1 612 ? 2.320 -21.485 17.018 1.00 97.88 612 ASN A N 1
ATOM 4974 C CA . ASN A 1 612 ? 1.150 -22.106 17.643 1.00 97.88 612 ASN A CA 1
ATOM 4975 C C . ASN A 1 612 ? -0.053 -21.161 17.683 1.00 97.88 612 ASN A C 1
ATOM 4977 O O . ASN A 1 612 ? -1.173 -21.585 17.389 1.00 97.88 612 ASN A O 1
ATOM 4981 N N . PHE A 1 613 ? 0.171 -19.886 18.012 1.00 96.88 613 PHE A N 1
ATOM 4982 C CA . PHE A 1 613 ? -0.869 -18.865 18.020 1.00 96.88 613 PHE A CA 1
ATOM 4983 C C . PHE A 1 613 ? -1.538 -18.768 16.651 1.00 96.88 613 PHE A C 1
ATOM 4985 O O . PHE A 1 613 ? -2.754 -18.912 16.561 1.00 96.88 613 PHE A O 1
ATOM 4992 N N . PHE A 1 614 ? -0.770 -18.587 15.578 1.00 96.06 614 PHE A N 1
ATOM 4993 C CA . PHE A 1 614 ? -1.347 -18.417 14.249 1.00 96.06 614 PHE A CA 1
ATOM 4994 C C . PHE A 1 614 ? -1.988 -19.697 13.702 1.00 96.06 614 PHE A C 1
ATOM 4996 O O . PHE A 1 614 ? -3.083 -19.626 13.146 1.00 96.06 614 PHE A O 1
ATOM 5003 N N . LEU A 1 615 ? -1.382 -20.870 13.910 1.00 95.25 615 LEU A N 1
ATOM 5004 C CA . LEU A 1 615 ? -1.981 -22.140 13.479 1.00 95.25 615 LEU A CA 1
ATOM 5005 C C . LEU A 1 615 ? -3.289 -22.455 14.221 1.00 95.25 615 LEU A C 1
ATOM 5007 O O . LEU A 1 615 ? -4.212 -23.005 13.623 1.00 95.25 615 LEU A O 1
ATOM 5011 N N . SER A 1 616 ? -3.398 -22.061 15.492 1.00 95.75 616 SER A N 1
ATOM 5012 C CA . SER A 1 616 ? -4.598 -22.293 16.310 1.00 95.75 616 SER A CA 1
ATOM 5013 C C . SER A 1 616 ? -5.677 -21.219 16.137 1.00 95.75 616 SER A C 1
ATOM 5015 O O . SER A 1 616 ? -6.813 -21.424 16.563 1.00 95.75 616 SER A O 1
ATOM 5017 N N . ASN A 1 617 ? -5.351 -20.075 15.522 1.00 85.38 617 ASN A N 1
ATOM 5018 C CA . ASN A 1 617 ? -6.244 -18.920 15.406 1.00 85.38 617 ASN A CA 1
ATOM 5019 C C . ASN A 1 617 ? -6.375 -18.434 13.947 1.00 85.38 617 ASN A C 1
ATOM 5021 O O . ASN A 1 617 ? -5.805 -17.396 13.591 1.00 85.38 617 ASN A O 1
ATOM 5025 N N . PRO A 1 618 ? -7.177 -19.115 13.101 1.00 82.31 618 PRO A N 1
ATOM 5026 C CA . PRO A 1 618 ? -7.260 -18.837 11.663 1.00 82.31 618 PRO A CA 1
ATOM 5027 C C . PRO A 1 618 ? -7.620 -17.391 11.297 1.00 82.31 618 PRO A C 1
ATOM 5029 O O . PRO A 1 618 ? -7.097 -16.860 10.324 1.00 82.31 618 PRO A O 1
ATOM 5032 N N . VAL A 1 619 ? -8.473 -16.727 12.084 1.00 72.94 619 VAL A N 1
ATOM 5033 C CA . VAL A 1 619 ? -8.874 -15.328 11.838 1.00 72.94 619 VAL A CA 1
ATOM 5034 C C . VAL A 1 619 ? -7.700 -14.367 12.039 1.00 72.94 619 VAL A C 1
ATOM 5036 O O . VAL A 1 619 ? -7.470 -13.479 11.219 1.00 72.94 619 VAL A O 1
ATOM 5039 N N . TYR A 1 620 ? -6.932 -14.550 13.117 1.00 70.25 620 TYR A N 1
ATOM 5040 C CA . TYR A 1 620 ? -5.759 -13.723 13.403 1.00 70.25 620 TYR A CA 1
ATOM 5041 C C . TYR A 1 620 ? -4.619 -14.012 12.433 1.00 70.25 620 TYR A C 1
ATOM 5043 O O . TYR A 1 620 ? -3.951 -13.078 11.992 1.00 70.25 620 TYR A O 1
ATOM 5051 N N . TYR A 1 621 ? -4.435 -15.282 12.068 1.00 88.81 621 TYR A N 1
ATOM 5052 C CA . TYR A 1 621 ? -3.527 -15.677 10.998 1.00 88.81 621 TYR A CA 1
ATOM 5053 C C . TYR A 1 621 ? -3.874 -14.970 9.694 1.00 88.81 621 TYR A C 1
ATOM 5055 O O . TYR A 1 621 ? -3.010 -14.320 9.117 1.00 88.81 621 TYR A O 1
ATOM 5063 N N . GLU A 1 622 ? -5.131 -15.037 9.258 1.00 76.44 622 GLU A N 1
ATOM 5064 C CA . GLU A 1 622 ? -5.531 -14.469 7.976 1.00 76.44 622 GLU A CA 1
ATOM 5065 C C . GLU A 1 622 ? -5.396 -12.944 7.965 1.00 76.44 622 GLU A C 1
ATOM 5067 O O . GLU A 1 622 ? -4.887 -12.380 6.998 1.00 76.44 622 GLU A O 1
ATOM 5072 N N . LYS A 1 623 ? -5.743 -12.278 9.074 1.00 65.56 623 LYS A N 1
ATOM 5073 C CA . LYS A 1 623 ? -5.512 -10.839 9.246 1.00 65.56 623 LYS A CA 1
ATOM 5074 C C . LYS A 1 623 ? -4.025 -10.490 9.133 1.00 65.56 623 LYS A C 1
ATOM 5076 O O . LYS A 1 623 ? -3.670 -9.647 8.317 1.00 65.56 623 LYS A O 1
ATOM 5081 N N . ALA A 1 624 ? -3.161 -11.145 9.913 1.00 69.19 624 ALA A N 1
ATOM 5082 C CA . ALA A 1 624 ? -1.722 -10.880 9.900 1.00 69.19 624 ALA A CA 1
ATOM 5083 C C . ALA A 1 624 ? -1.101 -11.179 8.529 1.00 69.19 624 ALA A C 1
ATOM 5085 O O . ALA A 1 624 ? -0.325 -10.382 8.010 1.00 69.19 624 ALA A O 1
ATOM 5086 N N . ARG A 1 625 ? -1.491 -12.297 7.907 1.00 91.38 625 ARG A N 1
ATOM 5087 C CA . ARG A 1 625 ? -1.051 -12.707 6.572 1.00 91.38 625 ARG A CA 1
ATOM 5088 C C . ARG A 1 625 ? -1.428 -11.672 5.523 1.00 91.38 625 ARG A C 1
ATOM 5090 O O . ARG A 1 625 ? -0.565 -11.264 4.756 1.00 91.38 625 ARG A O 1
ATOM 5097 N N . ILE A 1 626 ? -2.686 -11.236 5.483 1.00 69.81 626 ILE A N 1
ATOM 5098 C CA . ILE A 1 626 ? -3.139 -10.233 4.515 1.00 69.81 626 ILE A CA 1
ATOM 5099 C C . ILE A 1 626 ? -2.391 -8.917 4.719 1.00 69.81 626 ILE A C 1
ATOM 5101 O O . ILE A 1 626 ? -1.870 -8.380 3.744 1.00 69.81 626 ILE A O 1
ATOM 5105 N N . THR A 1 627 ? -2.294 -8.422 5.956 1.00 68.06 627 THR A N 1
ATOM 5106 C CA . THR A 1 627 ? -1.568 -7.182 6.262 1.00 68.06 627 THR A CA 1
ATOM 5107 C C . THR A 1 627 ? -0.112 -7.265 5.796 1.00 68.06 627 THR A C 1
ATOM 5109 O O . THR A 1 627 ? 0.342 -6.404 5.043 1.00 68.06 627 THR A O 1
ATOM 5112 N N . PHE A 1 628 ? 0.587 -8.346 6.151 1.00 84.94 628 PHE A N 1
ATOM 5113 C CA . PHE A 1 628 ? 1.970 -8.602 5.752 1.00 84.94 628 PHE A CA 1
ATOM 5114 C C . PHE A 1 628 ? 2.160 -8.638 4.227 1.00 84.94 628 PHE A C 1
ATOM 5116 O O . PHE A 1 628 ? 3.059 -7.992 3.680 1.00 84.94 628 PHE A O 1
ATOM 5123 N N . VAL A 1 629 ? 1.300 -9.386 3.529 1.00 81.12 629 VAL A N 1
ATOM 5124 C CA . VAL A 1 629 ? 1.337 -9.529 2.066 1.00 81.12 629 VAL A CA 1
ATOM 5125 C C . VAL A 1 629 ? 1.095 -8.180 1.394 1.00 81.12 629 VAL A C 1
ATOM 5127 O O . VAL A 1 629 ? 1.859 -7.796 0.514 1.00 81.12 629 VAL A O 1
ATOM 5130 N N . CYS A 1 630 ? 0.090 -7.425 1.845 1.00 71.19 630 CYS A N 1
ATOM 5131 C CA . CYS A 1 630 ? -0.220 -6.104 1.298 1.00 71.19 630 CYS A CA 1
ATOM 5132 C C . CYS A 1 630 ? 0.939 -5.126 1.481 1.00 71.19 630 CYS A C 1
ATOM 5134 O O . CYS A 1 630 ? 1.319 -4.446 0.531 1.00 71.19 630 CYS A O 1
ATOM 5136 N N . ARG A 1 631 ? 1.535 -5.085 2.678 1.00 78.19 631 ARG A N 1
ATOM 5137 C CA . ARG A 1 631 ? 2.700 -4.240 2.961 1.00 78.19 631 ARG A CA 1
ATOM 5138 C C . ARG A 1 631 ? 3.882 -4.596 2.058 1.00 78.19 631 ARG A C 1
ATOM 5140 O O . ARG A 1 631 ? 4.592 -3.709 1.599 1.00 78.19 631 ARG A O 1
ATOM 5147 N N . SER A 1 632 ? 4.066 -5.881 1.762 1.00 83.88 632 SER A N 1
ATOM 5148 C CA . SER A 1 632 ? 5.167 -6.367 0.926 1.00 83.88 632 SER A CA 1
ATOM 5149 C C . SER A 1 632 ? 5.039 -5.985 -0.552 1.00 83.88 632 SER A C 1
ATOM 5151 O O . SER A 1 632 ? 6.055 -5.801 -1.213 1.00 83.88 632 SER A O 1
ATOM 5153 N N . GLU A 1 633 ? 3.821 -5.802 -1.075 1.00 80.94 633 GLU A N 1
ATOM 5154 C CA . GLU A 1 633 ? 3.570 -5.396 -2.472 1.00 80.94 633 GLU A CA 1
ATOM 5155 C C . GLU A 1 633 ? 4.086 -3.990 -2.828 1.00 80.94 633 GLU A C 1
ATOM 5157 O O . GLU A 1 633 ? 4.211 -3.669 -4.016 1.00 80.94 633 GLU A O 1
ATOM 5162 N N . LEU A 1 634 ? 4.419 -3.172 -1.821 1.00 77.56 634 LEU A N 1
ATOM 5163 C CA . LEU A 1 634 ? 5.139 -1.902 -1.986 1.00 77.56 634 LEU A CA 1
ATOM 5164 C C . LEU A 1 634 ? 6.595 -2.114 -2.421 1.00 77.56 634 LEU A C 1
ATOM 5166 O O . LEU A 1 634 ? 7.195 -1.233 -3.020 1.00 77.56 634 LEU A O 1
ATOM 5170 N N . TYR A 1 635 ? 7.154 -3.293 -2.148 1.00 83.75 635 TYR A N 1
ATOM 5171 C CA . TYR A 1 635 ? 8.559 -3.616 -2.379 1.00 83.75 635 TYR A CA 1
ATOM 5172 C C . TYR A 1 635 ? 8.753 -4.564 -3.570 1.00 83.75 635 TYR A C 1
ATOM 5174 O O . TYR A 1 635 ? 9.718 -5.323 -3.620 1.00 83.75 635 TYR A O 1
ATOM 5182 N N . ARG A 1 636 ? 7.819 -4.560 -4.531 1.00 86.56 636 ARG A N 1
ATOM 5183 C CA . ARG A 1 636 ? 7.939 -5.343 -5.769 1.00 86.56 636 ARG A CA 1
ATOM 5184 C C . ARG A 1 636 ? 9.140 -4.844 -6.584 1.00 86.56 636 ARG A C 1
ATOM 5186 O O . ARG A 1 636 ? 9.155 -3.667 -6.953 1.00 86.56 636 ARG A O 1
ATOM 5193 N N . PRO A 1 637 ? 10.093 -5.715 -6.959 1.00 89.69 637 PRO A N 1
ATOM 5194 C CA . PRO A 1 637 ? 11.276 -5.298 -7.712 1.00 89.69 637 PRO A CA 1
ATOM 5195 C C . PRO A 1 637 ? 10.930 -4.676 -9.069 1.00 89.69 637 PRO A C 1
ATOM 5197 O O . PRO A 1 637 ? 11.575 -3.731 -9.503 1.00 89.69 637 PRO A O 1
ATOM 5200 N N . THR A 1 638 ? 9.877 -5.162 -9.724 1.00 84.00 638 THR A N 1
ATOM 5201 C CA . THR A 1 638 ? 9.374 -4.658 -11.011 1.00 84.00 638 THR A CA 1
ATOM 5202 C C . THR A 1 638 ? 8.727 -3.279 -10.923 1.00 84.00 638 THR A C 1
ATOM 5204 O O . THR A 1 638 ? 8.751 -2.544 -11.907 1.00 84.00 638 THR A O 1
ATOM 5207 N N . LYS A 1 639 ? 8.162 -2.902 -9.770 1.00 82.81 639 LYS A N 1
ATOM 5208 C CA . LYS A 1 639 ? 7.672 -1.537 -9.528 1.00 82.81 639 LYS A CA 1
ATOM 5209 C C . LYS A 1 639 ? 8.843 -0.605 -9.250 1.00 82.81 639 LYS A C 1
ATOM 5211 O O . LYS A 1 639 ? 9.010 0.382 -9.954 1.00 82.81 639 LYS A O 1
ATOM 5216 N N . ILE A 1 640 ? 9.721 -1.005 -8.329 1.00 82.06 640 ILE A N 1
ATOM 5217 C CA . ILE A 1 640 ? 10.896 -0.221 -7.936 1.00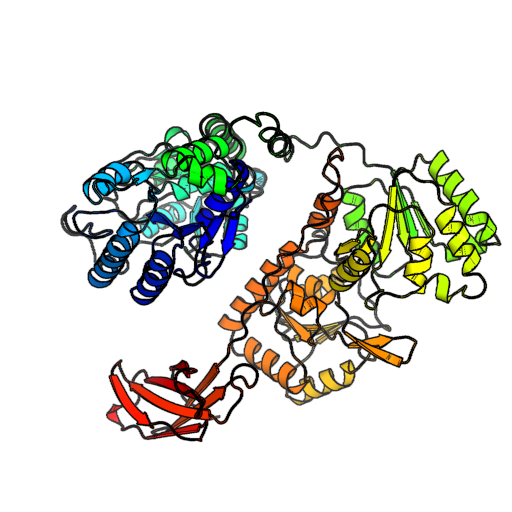 82.06 640 ILE A CA 1
ATOM 5218 C C . ILE A 1 640 ? 11.808 0.054 -9.141 1.00 82.06 640 ILE A C 1
ATOM 5220 O O . ILE A 1 640 ? 12.243 1.181 -9.340 1.00 82.06 640 ILE A O 1
ATOM 5224 N N . ILE A 1 641 ? 12.070 -0.938 -10.000 1.00 85.62 641 ILE A N 1
ATOM 5225 C CA . ILE A 1 641 ? 12.930 -0.745 -11.179 1.00 85.62 641 ILE A CA 1
ATOM 5226 C C . ILE A 1 641 ? 12.326 0.261 -12.176 1.00 85.62 641 ILE A C 1
ATOM 5228 O O . ILE A 1 641 ? 13.055 1.035 -12.793 1.00 85.62 641 ILE A O 1
ATOM 5232 N N . LYS A 1 642 ? 10.993 0.290 -12.307 1.00 81.81 642 LYS A N 1
ATOM 5233 C CA . LYS A 1 642 ? 10.276 1.261 -13.143 1.00 81.81 642 LYS A CA 1
ATOM 5234 C C . LYS A 1 642 ? 10.278 2.647 -12.511 1.00 81.81 642 LYS A C 1
ATOM 5236 O O . LYS A 1 642 ? 10.428 3.624 -13.227 1.00 81.81 642 LYS A O 1
ATOM 5241 N N . GLU A 1 643 ? 10.168 2.742 -11.192 1.00 77.94 643 GLU A N 1
ATOM 5242 C CA . GLU A 1 643 ? 10.277 4.014 -10.472 1.00 77.94 643 GLU A CA 1
ATOM 5243 C C . GLU A 1 643 ? 11.682 4.615 -10.599 1.00 77.94 643 GLU A C 1
ATOM 5245 O O . GLU A 1 643 ? 11.815 5.807 -10.857 1.00 77.94 643 GLU A O 1
ATOM 5250 N N . ILE A 1 644 ? 12.727 3.787 -10.497 1.00 80.12 644 ILE A N 1
ATOM 5251 C CA . ILE A 1 644 ? 14.118 4.240 -10.604 1.00 80.12 644 ILE A CA 1
ATOM 5252 C C . ILE A 1 644 ? 14.461 4.678 -12.038 1.00 80.12 644 ILE A C 1
ATOM 5254 O O . ILE A 1 644 ? 15.138 5.687 -12.221 1.00 80.12 644 ILE A O 1
ATOM 5258 N N . PHE A 1 645 ? 14.030 3.924 -13.059 1.00 82.12 645 PHE A N 1
ATOM 5259 C CA . PHE A 1 645 ? 14.517 4.097 -14.439 1.00 82.12 645 PHE A CA 1
ATOM 5260 C C . PHE A 1 645 ? 13.463 4.567 -15.456 1.00 82.12 645 PHE A C 1
ATOM 5262 O O . PHE A 1 645 ? 13.799 4.791 -16.618 1.00 82.12 645 PHE A O 1
ATOM 5269 N N . GLY A 1 646 ? 12.193 4.683 -15.067 1.00 62.56 646 GLY A N 1
ATOM 5270 C CA . GLY A 1 646 ? 11.063 4.947 -15.968 1.00 62.56 646 GLY A CA 1
ATOM 5271 C C . GLY A 1 646 ? 10.705 6.419 -16.185 1.00 62.56 646 GLY A C 1
ATOM 5272 O O . GLY A 1 646 ? 9.884 6.698 -17.055 1.00 62.56 646 GLY A O 1
ATOM 5273 N N . PHE A 1 647 ? 11.314 7.359 -15.456 1.00 49.78 647 PHE A N 1
ATOM 5274 C CA . PHE A 1 647 ? 11.074 8.799 -15.614 1.00 49.78 647 PHE A CA 1
ATOM 5275 C C . PHE A 1 647 ? 12.296 9.493 -16.244 1.00 49.78 647 PHE A C 1
ATOM 5277 O O . PHE A 1 647 ? 13.421 9.335 -15.773 1.00 49.78 647 PHE A O 1
ATOM 5284 N N . ASP A 1 648 ? 12.086 10.237 -17.340 1.00 36.88 648 ASP A N 1
ATOM 5285 C CA . ASP A 1 648 ? 13.147 10.974 -18.043 1.00 36.88 648 ASP A CA 1
ATOM 5286 C C . ASP A 1 648 ? 13.673 12.135 -17.181 1.00 36.88 648 ASP A C 1
ATOM 5288 O O . ASP A 1 648 ? 12.918 12.925 -16.611 1.00 36.88 648 ASP A O 1
ATOM 5292 N N . VAL A 1 649 ? 14.997 12.224 -17.105 1.00 33.16 649 VAL A N 1
ATOM 5293 C CA . VAL A 1 649 ? 15.759 13.129 -16.244 1.00 33.16 649 VAL A CA 1
ATOM 5294 C C . VAL A 1 649 ? 15.812 14.519 -16.878 1.00 33.16 649 VAL A C 1
ATOM 5296 O O . VAL A 1 649 ? 16.461 14.703 -17.903 1.00 33.16 649 VAL A O 1
ATOM 5299 N N . ASN A 1 650 ? 15.144 15.495 -16.265 1.00 26.78 650 ASN A N 1
ATOM 5300 C CA . ASN A 1 650 ? 15.462 16.926 -16.389 1.00 26.78 650 ASN A CA 1
ATOM 5301 C C . ASN A 1 650 ? 15.007 17.730 -15.157 1.00 26.78 650 ASN A C 1
ATOM 5303 O O . ASN A 1 650 ? 14.693 18.915 -15.247 1.00 26.78 650 ASN A O 1
ATOM 5307 N N . HIS A 1 651 ? 15.013 17.104 -13.981 1.00 27.09 651 HIS A N 1
ATOM 5308 C CA . HIS A 1 651 ? 14.981 17.837 -12.725 1.00 27.09 651 HIS A CA 1
ATOM 5309 C C . HIS A 1 651 ? 16.077 17.320 -11.810 1.00 27.09 651 HIS A C 1
ATOM 5311 O O . HIS A 1 651 ? 16.259 16.115 -11.654 1.00 27.09 651 HIS A O 1
ATOM 5317 N N . GLU A 1 652 ? 16.831 18.270 -11.263 1.00 26.72 652 GLU A N 1
ATOM 5318 C CA . GLU A 1 652 ? 17.802 18.071 -10.201 1.00 26.72 652 GLU A CA 1
ATOM 5319 C C . GLU A 1 652 ? 17.212 17.126 -9.154 1.00 26.72 652 GLU A C 1
ATOM 5321 O O . GLU A 1 652 ? 16.188 17.409 -8.531 1.00 26.72 652 GLU A O 1
ATOM 5326 N N . CYS A 1 653 ? 17.845 15.963 -9.026 1.00 25.72 653 CYS A N 1
ATOM 5327 C CA . CYS A 1 653 ? 17.503 14.921 -8.078 1.00 25.72 653 CYS A CA 1
ATOM 5328 C C . CYS A 1 653 ? 17.437 15.488 -6.654 1.00 25.72 653 CYS A C 1
ATOM 5330 O O . CYS A 1 653 ? 18.450 15.584 -5.961 1.00 25.72 653 CYS A O 1
ATOM 5332 N N . SER A 1 654 ? 16.236 15.792 -6.171 1.00 25.94 654 SER A N 1
ATOM 5333 C CA . SER A 1 654 ? 15.964 16.032 -4.757 1.00 25.94 654 SER A CA 1
ATOM 5334 C C . SER A 1 654 ? 15.823 14.700 -4.007 1.00 25.94 654 SER A C 1
ATOM 5336 O O . SER A 1 654 ? 14.857 14.460 -3.292 1.00 25.94 654 SER A O 1
ATOM 5338 N N . PHE A 1 655 ? 16.844 13.839 -4.083 1.00 32.62 655 PHE A N 1
ATOM 5339 C CA . PHE A 1 655 ? 16.976 12.662 -3.205 1.00 32.62 655 PHE A CA 1
ATOM 5340 C C . PHE A 1 655 ? 17.323 13.038 -1.744 1.00 32.62 655 PHE A C 1
ATOM 5342 O O . PHE A 1 655 ? 17.746 12.193 -0.962 1.00 32.62 655 PHE A O 1
ATOM 5349 N N . ALA A 1 656 ? 17.126 14.300 -1.347 1.00 26.16 656 ALA A N 1
ATOM 5350 C CA . ALA A 1 656 ? 17.469 14.820 -0.025 1.00 26.16 656 ALA A CA 1
ATOM 5351 C C . ALA A 1 656 ? 16.328 14.763 1.016 1.00 26.16 656 ALA A C 1
ATOM 5353 O O . ALA A 1 656 ? 16.576 15.105 2.165 1.00 26.16 656 ALA A O 1
ATOM 5354 N N . ASN A 1 657 ? 15.102 14.337 0.670 1.00 26.42 657 ASN A N 1
ATOM 5355 C CA . ASN A 1 657 ? 13.939 14.474 1.570 1.00 26.42 657 ASN A CA 1
ATOM 5356 C C . ASN A 1 657 ? 13.067 13.212 1.757 1.00 26.42 657 ASN A C 1
ATOM 5358 O O . ASN A 1 657 ? 11.876 13.328 2.030 1.00 26.42 657 ASN A O 1
ATOM 5362 N N . THR A 1 658 ? 13.621 11.996 1.706 1.00 29.06 658 THR A N 1
ATOM 5363 C CA . THR A 1 658 ? 12.915 10.798 2.221 1.00 29.06 658 THR A CA 1
ATOM 5364 C C . THR A 1 658 ? 13.154 10.608 3.725 1.00 29.06 658 THR A C 1
ATOM 5366 O O . THR A 1 658 ? 13.575 9.556 4.203 1.00 29.06 658 THR A O 1
ATOM 5369 N N . THR A 1 659 ? 12.865 11.652 4.502 1.00 27.58 659 THR A N 1
ATOM 5370 C CA . THR A 1 659 ? 12.790 11.624 5.970 1.00 27.58 659 THR A CA 1
ATOM 5371 C C . THR A 1 659 ? 11.334 11.720 6.423 1.00 27.58 659 THR A C 1
ATOM 5373 O O . THR A 1 659 ? 10.918 12.683 7.056 1.00 27.58 659 THR A O 1
ATOM 5376 N N . SER A 1 660 ? 10.534 10.696 6.128 1.00 28.02 660 SER A N 1
ATOM 5377 C CA . SER A 1 660 ? 9.280 10.460 6.857 1.00 28.02 660 SER A CA 1
ATOM 5378 C C . SER A 1 660 ? 8.882 8.989 6.766 1.00 28.02 660 SER A C 1
ATOM 5380 O O . SER A 1 660 ? 8.111 8.584 5.899 1.00 28.02 660 SER A O 1
ATOM 5382 N N . TRP A 1 661 ? 9.430 8.178 7.671 1.00 30.25 661 TRP A N 1
ATOM 5383 C CA . TRP A 1 661 ? 9.001 6.795 7.876 1.00 30.25 661 TRP A CA 1
ATOM 5384 C C . TRP A 1 661 ? 8.311 6.698 9.242 1.00 30.25 661 TRP A C 1
ATOM 5386 O O . TRP A 1 661 ? 8.983 6.888 10.257 1.00 30.25 661 TRP A O 1
ATOM 5396 N N . PRO A 1 662 ? 6.992 6.440 9.307 1.00 28.56 662 PRO A N 1
ATOM 5397 C CA . PRO A 1 662 ? 6.299 6.291 10.580 1.00 28.56 662 PRO A CA 1
ATOM 5398 C C . PRO A 1 662 ? 6.693 4.959 11.234 1.00 28.56 662 PRO A C 1
ATOM 5400 O O . PRO A 1 662 ? 6.549 3.888 10.640 1.00 28.56 662 PRO A O 1
ATOM 5403 N N . LEU A 1 663 ? 7.209 5.028 12.463 1.00 26.64 663 LEU A N 1
ATOM 5404 C CA . LEU A 1 663 ? 7.410 3.867 13.333 1.00 26.64 663 LEU A CA 1
ATOM 5405 C C . LEU A 1 663 ? 6.034 3.379 13.829 1.00 26.64 663 LEU A C 1
ATOM 5407 O O . LEU A 1 663 ? 5.263 4.202 14.315 1.00 26.64 663 LEU A O 1
ATOM 5411 N N . PRO A 1 664 ? 5.698 2.080 13.749 1.00 31.34 664 PRO A N 1
ATOM 5412 C CA . PRO A 1 664 ? 4.417 1.591 14.248 1.00 31.34 664 PRO A CA 1
ATOM 5413 C C . PRO A 1 664 ? 4.394 1.428 15.773 1.00 31.34 664 PRO A C 1
ATOM 5415 O O . PRO A 1 664 ? 5.330 0.898 16.378 1.00 31.34 664 PRO A O 1
ATOM 5418 N N . ASP A 1 665 ? 3.267 1.832 16.360 1.00 37.62 665 ASP A N 1
ATOM 5419 C CA . ASP A 1 665 ? 2.923 1.732 17.781 1.00 37.62 665 ASP A CA 1
ATOM 5420 C C . ASP A 1 665 ? 3.098 0.311 18.340 1.00 37.62 665 ASP A C 1
ATOM 5422 O O . ASP A 1 665 ? 2.512 -0.655 17.843 1.00 37.62 665 ASP A O 1
ATOM 5426 N N . ARG A 1 666 ? 3.864 0.158 19.427 1.00 43.06 666 ARG A N 1
ATOM 5427 C CA . ARG A 1 666 ? 3.928 -1.097 20.199 1.00 43.06 666 ARG A CA 1
ATOM 5428 C C . ARG A 1 666 ? 2.726 -1.167 21.158 1.00 43.06 666 ARG A C 1
ATOM 5430 O O . ARG A 1 666 ? 2.473 -0.191 21.859 1.00 43.06 666 ARG A O 1
ATOM 5437 N N . PRO A 1 667 ? 1.994 -2.292 21.271 1.00 48.12 667 PRO A N 1
ATOM 5438 C CA . PRO A 1 667 ? 0.914 -2.409 22.252 1.00 48.12 667 PRO A CA 1
ATOM 5439 C C . PRO A 1 667 ? 1.478 -2.455 23.683 1.00 48.12 667 PRO A C 1
ATOM 5441 O O . PRO A 1 667 ? 2.202 -3.378 24.045 1.00 48.12 667 PRO A O 1
ATOM 5444 N N . CYS A 1 668 ? 1.124 -1.475 24.516 1.00 62.22 668 CYS A N 1
ATOM 5445 C CA . CYS A 1 668 ? 1.715 -1.299 25.849 1.00 62.22 668 CYS A CA 1
ATOM 5446 C C . CYS A 1 668 ? 1.094 -2.164 26.982 1.00 62.22 668 CYS A C 1
ATOM 5448 O O . CYS A 1 668 ? 1.627 -2.160 28.092 1.00 62.22 668 CYS A O 1
ATOM 5450 N N . LEU A 1 669 ? 0.016 -2.934 26.729 1.00 75.38 669 LEU A N 1
ATOM 5451 C CA . LEU A 1 669 ? -0.650 -3.789 27.736 1.00 75.38 669 LEU A CA 1
ATOM 5452 C C . LEU A 1 669 ? -1.213 -5.107 27.151 1.00 75.38 669 LEU A C 1
ATOM 5454 O O . LEU A 1 669 ? -2.003 -5.104 26.198 1.00 75.38 669 LEU A O 1
ATOM 5458 N N . THR A 1 670 ? -0.879 -6.249 27.757 1.00 85.38 670 THR A N 1
ATOM 5459 C CA . THR A 1 670 ? -1.402 -7.585 27.407 1.00 85.38 670 THR A CA 1
ATOM 5460 C C . THR A 1 670 ? -2.207 -8.154 28.568 1.00 85.38 670 THR A C 1
ATOM 5462 O O . THR A 1 670 ? -1.722 -8.192 29.685 1.00 85.38 670 THR A O 1
ATOM 5465 N N . VAL A 1 671 ? -3.444 -8.592 28.322 1.00 89.19 671 VAL A N 1
ATOM 5466 C CA . VAL A 1 671 ? -4.340 -9.111 29.368 1.00 89.19 671 VAL A CA 1
ATOM 5467 C C . VAL A 1 671 ? -4.994 -10.391 28.872 1.00 89.19 671 VAL A C 1
ATOM 5469 O O . VAL A 1 671 ? -5.548 -10.395 27.772 1.00 89.19 671 VAL A O 1
ATOM 5472 N N . SER A 1 672 ? -4.967 -11.443 29.687 1.00 89.94 672 SER A N 1
ATOM 5473 C CA . SER A 1 672 ? -5.676 -12.707 29.464 1.00 89.94 672 SER A CA 1
ATOM 5474 C C . SER A 1 672 ? -6.599 -13.006 30.644 1.00 89.94 672 SER A C 1
ATOM 5476 O O . SER A 1 672 ? -6.265 -12.676 31.780 1.00 89.94 672 SER A O 1
ATOM 5478 N N . ALA A 1 673 ? -7.764 -13.597 30.376 1.00 93.19 673 ALA A N 1
ATOM 5479 C CA . ALA A 1 673 ? -8.712 -14.015 31.403 1.00 93.19 673 ALA A CA 1
ATOM 5480 C C . ALA A 1 673 ? -9.307 -15.381 31.037 1.00 93.19 673 ALA A C 1
ATOM 5482 O O . ALA A 1 673 ? -9.856 -15.546 29.946 1.00 93.19 673 ALA A O 1
ATOM 5483 N N . THR A 1 674 ? -9.20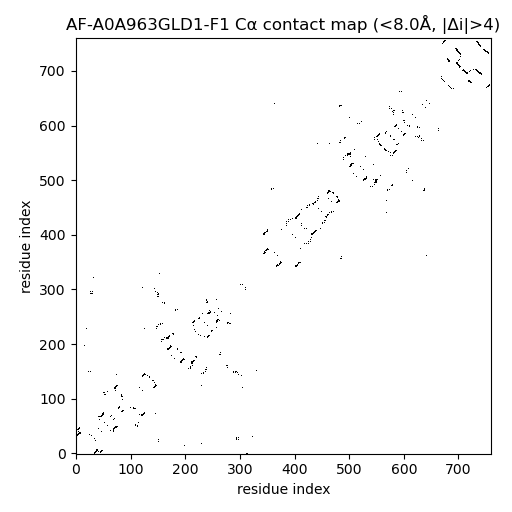2 -16.356 31.935 1.00 92.31 674 THR A N 1
ATOM 5484 C CA . THR A 1 674 ? -9.682 -17.729 31.737 1.00 92.31 674 THR A CA 1
ATOM 5485 C C . THR A 1 674 ? -10.659 -18.136 32.835 1.00 92.31 674 THR A C 1
ATOM 5487 O O . THR A 1 674 ? -10.524 -17.705 33.975 1.00 92.31 674 THR A O 1
ATOM 5490 N N . ARG A 1 675 ? -11.659 -18.961 32.509 1.00 90.81 675 ARG A N 1
ATOM 5491 C CA . ARG A 1 675 ? -12.633 -19.503 33.468 1.00 90.81 675 ARG A CA 1
ATOM 5492 C C . ARG A 1 675 ? -12.516 -21.015 33.580 1.00 90.81 675 ARG A C 1
ATOM 5494 O O . ARG A 1 675 ? -12.696 -21.699 32.582 1.00 90.81 675 ARG A O 1
ATOM 5501 N N . GLU A 1 676 ? -12.357 -21.534 34.789 1.00 89.88 676 GLU A N 1
ATOM 5502 C CA . GLU A 1 676 ? -12.495 -22.956 35.102 1.00 89.88 676 GLU A CA 1
ATOM 5503 C C . GLU A 1 676 ? -13.602 -23.148 36.149 1.00 89.88 676 GLU A C 1
ATOM 5505 O O . GLU A 1 676 ? -13.457 -22.792 37.322 1.00 89.88 676 GLU A O 1
ATOM 5510 N N . GLY A 1 677 ? -14.753 -23.671 35.715 1.00 86.94 677 GLY A N 1
ATOM 5511 C CA . GLY A 1 677 ? -15.946 -23.765 36.559 1.00 86.94 677 GLY A CA 1
ATOM 5512 C C . GLY A 1 677 ? -16.403 -22.389 37.055 1.00 86.94 677 GLY A C 1
ATOM 5513 O O . GLY A 1 677 ? -16.653 -21.486 36.259 1.00 86.94 677 GLY A O 1
ATOM 5514 N N . GLN A 1 678 ? -16.491 -22.224 38.376 1.00 90.81 678 GLN A N 1
ATOM 5515 C CA . GLN A 1 678 ? -16.839 -20.954 39.026 1.00 90.81 678 GLN A CA 1
ATOM 5516 C C . GLN A 1 678 ? -15.641 -20.005 39.203 1.00 90.81 678 GLN A C 1
ATOM 5518 O O . GLN A 1 678 ? -15.809 -18.904 39.720 1.00 90.81 678 GLN A O 1
ATOM 5523 N N . ARG A 1 679 ? -14.419 -20.391 38.818 1.00 92.56 679 ARG A N 1
ATOM 5524 C CA . ARG A 1 679 ? -13.222 -19.565 39.022 1.00 92.56 679 ARG A CA 1
ATOM 5525 C C . ARG A 1 679 ? -12.826 -18.856 37.733 1.00 92.56 679 ARG A C 1
ATOM 5527 O O . ARG A 1 679 ? -12.696 -19.505 36.702 1.00 92.56 679 ARG A O 1
ATOM 5534 N N . VAL A 1 680 ? -12.595 -17.548 37.798 1.00 92.94 680 VAL A N 1
ATOM 5535 C CA . VAL A 1 680 ? -12.019 -16.743 36.710 1.00 92.94 680 VAL A CA 1
ATOM 5536 C C . VAL A 1 680 ? -10.629 -16.277 37.127 1.00 92.94 680 VAL A C 1
ATOM 5538 O O . VAL A 1 680 ? -10.503 -15.602 38.143 1.00 92.94 680 VAL A O 1
ATOM 5541 N N . THR A 1 681 ? -9.605 -16.606 36.348 1.00 93.44 681 THR A N 1
ATOM 5542 C CA . THR A 1 681 ? -8.212 -16.196 36.561 1.00 93.44 681 THR A CA 1
ATOM 5543 C C . THR A 1 681 ? -7.815 -15.173 35.508 1.00 93.44 681 THR A C 1
ATOM 5545 O O . THR A 1 681 ? -8.128 -15.337 34.331 1.00 93.44 681 THR A O 1
ATOM 5548 N N . VAL A 1 682 ? -7.125 -14.113 35.916 1.00 94.69 682 VAL A N 1
ATOM 5549 C CA . VAL A 1 682 ? -6.722 -12.999 35.056 1.00 94.69 682 VAL A CA 1
ATOM 5550 C C . VAL A 1 682 ? -5.231 -12.762 35.201 1.00 94.69 682 VAL A C 1
ATOM 5552 O O . VAL A 1 682 ? -4.738 -12.706 36.322 1.00 94.69 682 VAL A O 1
ATOM 5555 N N . HIS A 1 683 ? -4.543 -12.555 34.079 1.00 92.12 683 HIS A N 1
ATOM 5556 C CA . HIS A 1 683 ? -3.139 -12.148 34.035 1.00 92.12 683 HIS A CA 1
ATOM 5557 C C . HIS A 1 683 ? -2.991 -10.882 33.189 1.00 92.12 683 HIS A C 1
ATOM 5559 O O . HIS A 1 683 ? -3.459 -10.836 32.047 1.00 92.12 683 HIS A O 1
ATOM 5565 N N . CYS A 1 684 ? -2.333 -9.863 33.736 1.00 91.75 684 CYS A N 1
ATOM 5566 C CA . CYS A 1 684 ? -2.059 -8.573 33.112 1.00 91.75 684 CYS A CA 1
ATOM 5567 C C . CYS A 1 684 ? -0.546 -8.338 33.037 1.00 91.75 684 CYS A C 1
ATOM 5569 O O . CYS A 1 684 ? 0.138 -8.317 34.050 1.00 91.75 684 CYS A O 1
ATOM 5571 N N . ILE A 1 685 ? -0.019 -8.141 31.834 1.00 83.81 685 ILE A N 1
ATOM 5572 C CA . ILE A 1 685 ? 1.398 -7.906 31.565 1.00 83.81 685 ILE A CA 1
ATOM 5573 C C . ILE A 1 685 ? 1.537 -6.513 30.958 1.00 83.81 685 ILE A C 1
ATOM 5575 O O . ILE A 1 685 ? 1.031 -6.244 29.863 1.00 83.81 685 ILE A O 1
ATOM 5579 N N . ALA A 1 686 ? 2.228 -5.632 31.672 1.00 83.50 686 ALA A N 1
ATOM 5580 C CA . ALA A 1 686 ? 2.535 -4.278 31.234 1.00 83.50 686 ALA A CA 1
ATOM 5581 C C . ALA A 1 686 ? 3.884 -4.224 30.498 1.00 83.50 686 ALA A C 1
ATOM 5583 O O . ALA A 1 686 ? 4.805 -4.967 30.835 1.00 83.50 686 ALA A O 1
ATOM 5584 N N . ASN A 1 687 ? 4.010 -3.355 29.488 1.00 74.81 687 ASN A N 1
ATOM 5585 C CA . ASN A 1 687 ? 5.272 -3.171 28.768 1.00 74.81 687 ASN A CA 1
ATOM 5586 C C . ASN A 1 687 ? 6.297 -2.416 29.649 1.00 74.81 687 ASN A C 1
ATOM 5588 O O . ASN A 1 687 ? 6.054 -1.245 29.964 1.00 74.81 687 ASN A O 1
ATOM 5592 N N . PRO A 1 688 ? 7.451 -3.021 29.995 1.00 68.44 688 PRO A N 1
ATOM 5593 C CA . PRO A 1 688 ? 8.484 -2.370 30.808 1.00 68.44 688 PRO A CA 1
ATOM 5594 C C . PRO A 1 688 ? 9.185 -1.198 30.099 1.00 68.44 688 PRO A C 1
ATOM 5596 O O . PRO A 1 688 ? 9.872 -0.414 30.743 1.00 68.44 688 PRO A O 1
ATOM 5599 N N . GLU A 1 689 ? 9.023 -1.039 28.782 1.00 65.38 689 GLU A N 1
ATOM 5600 C CA . GLU A 1 689 ? 9.505 0.152 28.067 1.00 65.38 689 GLU A CA 1
ATOM 5601 C C . GLU A 1 689 ? 8.559 1.354 28.206 1.00 65.38 689 GLU A C 1
ATOM 5603 O O . GLU A 1 689 ? 8.983 2.481 27.972 1.00 65.38 689 GLU A O 1
ATOM 5608 N N . TYR A 1 690 ? 7.286 1.135 28.559 1.00 72.44 690 TYR A N 1
ATOM 5609 C CA . TYR A 1 690 ? 6.311 2.213 28.748 1.00 72.44 690 TYR A CA 1
ATOM 5610 C C . TYR A 1 690 ? 6.238 2.657 30.209 1.00 72.44 690 TYR A C 1
ATOM 5612 O O . TYR A 1 690 ? 6.119 3.851 30.471 1.00 72.44 690 TYR A O 1
ATOM 5620 N N . PHE A 1 691 ? 6.326 1.726 31.160 1.00 78.06 691 PHE A N 1
ATOM 5621 C CA . PHE A 1 691 ? 6.307 2.024 32.591 1.00 78.06 691 PHE A CA 1
ATOM 5622 C C . PHE A 1 691 ? 7.704 1.919 33.199 1.00 78.06 691 PHE A C 1
ATOM 5624 O O . PHE A 1 691 ? 8.398 0.933 32.978 1.00 78.06 691 PHE A O 1
ATOM 5631 N N . HIS A 1 692 ? 8.114 2.922 33.974 1.00 78.44 692 HIS A N 1
ATOM 5632 C CA . HIS A 1 692 ? 9.490 3.041 34.477 1.00 78.44 692 HIS A CA 1
ATOM 5633 C C . HIS A 1 692 ? 9.597 2.926 36.003 1.00 78.44 692 HIS A C 1
ATOM 5635 O O . HIS A 1 692 ? 10.642 3.234 36.573 1.00 78.44 692 HIS A O 1
ATOM 5641 N N . SER A 1 693 ? 8.518 2.525 36.671 1.00 84.44 693 SER A N 1
ATOM 5642 C CA . SER A 1 693 ? 8.431 2.431 38.128 1.00 84.44 693 SER A CA 1
ATOM 5643 C C . SER A 1 693 ? 7.521 1.284 38.564 1.00 84.44 693 SER A C 1
ATOM 5645 O O . SER A 1 693 ? 6.931 0.600 37.724 1.00 84.44 693 SER A O 1
ATOM 5647 N N . ASP A 1 694 ? 7.432 1.064 39.879 1.00 89.25 694 ASP A N 1
ATOM 5648 C CA . ASP A 1 694 ? 6.556 0.049 40.458 1.00 89.25 694 ASP A CA 1
ATOM 5649 C C . ASP A 1 694 ? 5.096 0.274 40.046 1.00 89.25 694 ASP A C 1
ATOM 5651 O O . ASP A 1 694 ? 4.592 1.403 40.002 1.00 89.25 694 ASP A O 1
ATOM 5655 N N . LEU A 1 695 ? 4.426 -0.834 39.733 1.00 92.69 695 LEU A N 1
ATOM 5656 C CA . LEU A 1 695 ? 3.093 -0.852 39.153 1.00 92.69 695 LEU A CA 1
ATOM 5657 C C . LEU A 1 695 ? 2.056 -1.343 40.147 1.00 92.69 695 LEU A C 1
ATOM 5659 O O . LEU A 1 695 ? 2.303 -2.253 40.938 1.00 92.69 695 LEU A O 1
ATOM 5663 N N . GLU A 1 696 ? 0.855 -0.798 40.018 1.00 94.50 696 GLU A N 1
ATOM 5664 C CA . GLU A 1 696 ? -0.334 -1.326 40.667 1.00 94.50 696 GLU A CA 1
ATOM 5665 C C . GLU A 1 696 ? -1.450 -1.572 39.645 1.00 94.50 696 GLU A C 1
ATOM 5667 O O . GLU A 1 696 ? -1.605 -0.847 38.656 1.00 94.50 696 GLU A O 1
ATOM 5672 N N . TYR A 1 697 ? -2.225 -2.626 39.886 1.00 95.81 697 TYR A N 1
ATOM 5673 C CA . TYR A 1 697 ? -3.170 -3.216 38.949 1.00 95.81 697 TYR A CA 1
ATOM 5674 C C . TYR A 1 697 ? -4.567 -3.276 39.550 1.00 95.81 697 TYR A C 1
ATOM 5676 O O . TYR A 1 697 ? -4.724 -3.744 40.670 1.00 95.81 697 TYR A O 1
ATOM 5684 N N . ALA A 1 698 ? -5.598 -2.886 38.807 1.00 94.94 698 ALA A N 1
ATOM 5685 C CA . ALA A 1 698 ? -6.989 -3.095 39.215 1.00 94.94 698 ALA A CA 1
ATOM 5686 C C . ALA A 1 698 ? -7.717 -3.959 38.185 1.00 94.94 698 ALA A C 1
ATOM 5688 O O . ALA A 1 698 ? -7.429 -3.885 36.993 1.00 94.94 698 ALA A O 1
ATOM 5689 N N . PHE A 1 699 ? -8.681 -4.762 38.624 1.00 96.31 699 PHE A N 1
ATOM 5690 C CA . PHE A 1 699 ? -9.372 -5.721 37.764 1.00 96.31 699 PHE A CA 1
ATOM 5691 C C . PHE A 1 699 ? -10.873 -5.665 38.009 1.00 96.31 699 PHE A C 1
ATOM 5693 O O . PHE A 1 699 ? -11.332 -5.893 39.127 1.00 96.31 699 PHE A O 1
ATOM 5700 N N . TYR A 1 700 ? -11.658 -5.378 36.974 1.00 96.00 700 TYR A N 1
ATOM 5701 C CA . TYR A 1 700 ? -13.119 -5.354 37.060 1.00 96.00 700 TYR A CA 1
ATOM 5702 C C . TYR A 1 700 ? -13.693 -6.488 36.227 1.00 96.00 700 TYR A C 1
ATOM 5704 O O . TYR A 1 700 ? -13.606 -6.456 35.001 1.00 96.00 700 TYR A O 1
ATOM 5712 N N . LEU A 1 701 ? -14.317 -7.459 36.883 1.00 94.12 701 LEU A N 1
ATOM 5713 C CA . LEU A 1 701 ? -15.106 -8.483 36.221 1.00 94.12 701 LEU A CA 1
ATOM 5714 C C . LEU A 1 701 ? -16.478 -7.904 35.874 1.00 94.12 701 LEU A C 1
ATOM 5716 O O . LEU A 1 701 ? -17.217 -7.453 36.752 1.00 94.12 701 LEU A O 1
ATOM 5720 N N . VAL A 1 702 ? -16.827 -7.920 34.596 1.00 91.38 702 VAL A N 1
ATOM 5721 C CA . VAL A 1 702 ? -18.079 -7.392 34.055 1.00 91.38 702 VAL A CA 1
ATOM 5722 C C . VAL A 1 702 ? -18.860 -8.545 33.432 1.00 91.38 702 VAL A C 1
ATOM 5724 O O . VAL A 1 702 ? -18.322 -9.307 32.632 1.00 91.38 702 VAL A O 1
ATOM 5727 N N . ALA A 1 703 ? -20.135 -8.675 33.787 1.00 87.31 703 ALA A N 1
ATOM 5728 C CA . ALA A 1 703 ? -21.041 -9.685 33.249 1.00 87.31 703 ALA A CA 1
ATOM 5729 C C . ALA A 1 703 ? -22.317 -9.003 32.746 1.00 87.31 703 ALA A C 1
ATOM 5731 O O . ALA A 1 703 ? -22.892 -8.174 33.449 1.00 87.31 703 ALA A O 1
ATOM 5732 N N . ILE A 1 704 ? -22.742 -9.321 31.517 1.00 82.19 704 ILE A N 1
ATOM 5733 C CA . ILE A 1 704 ? -23.897 -8.681 30.846 1.00 82.19 704 ILE A CA 1
ATOM 5734 C C . ILE A 1 704 ? -23.833 -7.136 30.942 1.00 82.19 704 ILE A C 1
ATOM 5736 O O . ILE A 1 704 ? -24.800 -6.459 31.280 1.00 82.19 704 ILE A O 1
ATOM 5740 N N . GLY A 1 705 ? -22.651 -6.560 30.702 1.00 75.38 705 GLY A N 1
ATOM 5741 C CA . GLY A 1 705 ? -22.448 -5.106 30.692 1.00 75.38 705 GLY A CA 1
ATOM 5742 C C . GLY A 1 705 ? -22.435 -4.407 32.061 1.00 75.38 705 GLY A C 1
ATOM 5743 O O . GLY A 1 705 ? -22.198 -3.201 32.101 1.00 75.38 705 GLY A O 1
ATOM 5744 N N . ALA A 1 706 ? -22.623 -5.123 33.177 1.00 80.12 706 ALA A N 1
ATOM 5745 C CA . ALA A 1 706 ? -22.562 -4.570 34.533 1.00 80.12 706 ALA A CA 1
ATOM 5746 C C . ALA A 1 706 ? -21.337 -5.081 35.311 1.00 80.12 706 ALA A C 1
ATOM 5748 O O . ALA A 1 706 ? -20.938 -6.239 35.169 1.00 80.12 706 ALA A O 1
ATOM 5749 N N . LYS A 1 707 ? -20.732 -4.223 36.150 1.00 85.75 707 LYS A N 1
ATOM 5750 C CA . LYS A 1 707 ? -19.625 -4.621 37.039 1.00 85.75 707 LYS A CA 1
ATOM 5751 C C . LYS A 1 707 ? -20.144 -5.639 38.056 1.00 85.75 707 LYS A C 1
ATOM 5753 O O . LYS A 1 707 ? -20.961 -5.294 38.902 1.00 85.75 707 LYS A O 1
ATOM 5758 N N . ALA A 1 708 ? -19.663 -6.873 37.956 1.00 88.25 708 ALA A N 1
ATOM 5759 C CA . ALA A 1 708 ? -20.026 -7.964 38.846 1.00 88.25 708 ALA A CA 1
ATOM 5760 C C . ALA A 1 708 ? -19.113 -8.002 40.077 1.00 88.25 708 ALA A C 1
ATOM 5762 O O . ALA A 1 708 ? -19.597 -8.109 41.198 1.00 88.25 708 ALA A O 1
ATOM 5763 N N . GLN A 1 709 ? -17.796 -7.902 39.873 1.00 92.94 709 GLN A N 1
ATOM 5764 C CA . GLN A 1 709 ? -16.797 -7.887 40.947 1.00 92.94 709 GLN A CA 1
ATOM 5765 C C . GLN A 1 709 ? -15.651 -6.941 40.602 1.00 92.94 709 GLN A C 1
ATOM 5767 O O . GLN A 1 709 ? -15.340 -6.716 39.431 1.00 92.94 709 GLN A O 1
ATOM 5772 N N . VAL A 1 710 ? -15.027 -6.381 41.634 1.00 92.56 710 VAL A N 1
ATOM 5773 C CA . VAL A 1 710 ? -13.940 -5.411 41.513 1.00 92.56 710 VAL A CA 1
ATOM 5774 C C . VAL A 1 710 ? -12.827 -5.802 42.471 1.00 92.56 710 VAL A C 1
ATOM 5776 O O . VAL A 1 710 ? -13.066 -5.962 43.664 1.00 92.56 710 VAL A O 1
ATOM 5779 N N . LEU A 1 711 ? -11.617 -5.924 41.937 1.00 92.94 711 LEU A N 1
ATOM 5780 C CA . LEU A 1 711 ? -10.383 -5.897 42.704 1.00 92.94 711 LEU A CA 1
ATOM 5781 C C . LEU A 1 711 ? -9.748 -4.521 42.496 1.00 92.94 711 LEU A C 1
ATOM 5783 O O . LEU A 1 711 ? -9.397 -4.157 41.369 1.00 92.94 711 LEU A O 1
ATOM 5787 N N . GLU A 1 712 ? -9.675 -3.735 43.567 1.00 88.69 712 GLU A N 1
ATOM 5788 C CA . GLU A 1 712 ? -8.986 -2.442 43.558 1.00 88.69 712 GLU A CA 1
ATOM 5789 C C . GLU A 1 712 ? -7.461 -2.629 43.495 1.00 88.69 712 GLU A C 1
ATOM 5791 O O . GLU A 1 712 ? -6.971 -3.757 43.558 1.00 88.69 712 GLU A O 1
ATOM 5796 N N . TYR A 1 713 ? -6.724 -1.531 43.299 1.00 89.62 713 TYR A N 1
ATOM 5797 C CA . TYR A 1 713 ? -5.303 -1.565 42.954 1.00 89.62 713 TYR A CA 1
ATOM 5798 C C . TYR A 1 713 ? -4.472 -2.471 43.886 1.00 89.62 713 TYR A C 1
ATOM 5800 O O . TYR A 1 713 ? -4.423 -2.275 45.098 1.00 89.62 713 TYR A O 1
ATOM 5808 N N . THR A 1 714 ? -3.823 -3.471 43.290 1.00 89.31 714 THR A N 1
ATOM 5809 C CA . THR A 1 714 ? -2.948 -4.466 43.921 1.00 89.31 714 THR A CA 1
ATOM 5810 C C . THR A 1 714 ? -1.579 -4.460 43.247 1.00 89.31 714 THR A C 1
ATOM 5812 O O . THR A 1 714 ? -1.467 -4.135 42.069 1.00 89.31 714 THR A O 1
ATOM 5815 N N . SER A 1 715 ? -0.522 -4.855 43.954 1.00 89.94 715 SER A N 1
ATOM 5816 C CA . SER A 1 715 ? 0.808 -5.045 43.355 1.00 89.94 715 SER A CA 1
ATOM 5817 C C . SER A 1 715 ? 0.891 -6.278 42.444 1.00 89.94 715 SER A C 1
ATOM 5819 O O . SER A 1 715 ? 1.866 -6.446 41.713 1.00 89.94 715 SER A O 1
ATOM 5821 N N . SER A 1 716 ? -0.121 -7.151 42.476 1.00 91.44 716 SER A N 1
ATOM 5822 C CA . SER A 1 716 ? -0.150 -8.380 41.685 1.00 91.44 716 SER A CA 1
ATOM 5823 C C . SER A 1 716 ? -0.633 -8.125 40.249 1.00 91.44 716 SER A C 1
ATOM 5825 O O . SER A 1 716 ? -1.741 -7.615 40.071 1.00 91.44 716 SER A O 1
ATOM 5827 N N . PRO A 1 717 ? 0.114 -8.567 39.216 1.00 91.38 717 PRO A N 1
ATOM 5828 C CA . PRO A 1 717 ? -0.370 -8.604 37.834 1.00 91.38 717 PRO A CA 1
ATOM 5829 C C . PRO A 1 717 ? -1.448 -9.677 37.606 1.00 91.38 717 PRO A C 1
ATOM 5831 O O . PRO A 1 717 ? -1.971 -9.803 36.497 1.00 91.38 717 PRO A O 1
ATOM 5834 N N . GLU A 1 718 ? -1.784 -10.459 38.632 1.00 93.75 718 GLU A N 1
ATOM 5835 C CA . GLU A 1 718 ? -2.750 -11.552 38.574 1.00 93.75 718 GLU A CA 1
ATOM 5836 C C . GLU A 1 718 ? -3.912 -11.338 39.543 1.00 93.75 718 GLU A C 1
ATOM 5838 O O . GLU A 1 718 ? -3.718 -10.890 40.678 1.00 93.75 718 GLU A O 1
ATOM 5843 N N . ALA A 1 719 ? -5.114 -11.721 39.111 1.00 94.31 719 ALA A N 1
ATOM 5844 C CA . ALA A 1 719 ? -6.328 -11.676 39.919 1.00 94.31 719 ALA A CA 1
ATOM 5845 C C . ALA A 1 719 ? -7.178 -12.935 39.730 1.00 94.31 719 ALA A C 1
ATOM 5847 O O . ALA A 1 719 ? -7.203 -13.532 38.653 1.00 94.31 719 ALA A O 1
ATOM 5848 N N . GLN A 1 720 ? -7.914 -13.316 40.775 1.00 94.81 720 GLN A N 1
ATOM 5849 C CA . GLN A 1 720 ? -8.900 -14.392 40.719 1.00 94.81 720 GLN A CA 1
ATOM 5850 C C . GLN A 1 720 ? -10.257 -13.900 41.217 1.00 94.81 720 GLN A C 1
ATOM 5852 O O . GLN A 1 720 ? -10.344 -13.233 42.246 1.00 94.81 720 GLN A O 1
ATOM 5857 N N . PHE A 1 721 ? -11.314 -14.275 40.504 1.00 94.19 721 PHE A N 1
ATOM 5858 C CA . PHE A 1 721 ? -12.704 -14.030 40.876 1.00 94.19 721 PHE A CA 1
ATOM 5859 C C . PHE A 1 721 ? -13.457 -15.355 41.007 1.00 94.19 721 PHE A C 1
ATOM 5861 O O . PHE A 1 721 ? -13.154 -16.321 40.302 1.00 94.19 721 PHE A O 1
ATOM 5868 N N . VAL A 1 722 ? -14.465 -15.391 41.880 1.00 92.81 722 VAL A N 1
ATOM 5869 C CA . VAL A 1 722 ? -15.358 -16.549 42.047 1.00 92.81 722 VAL A CA 1
ATOM 5870 C C . VAL A 1 722 ? -16.775 -16.131 41.684 1.00 92.81 722 VAL A C 1
ATOM 5872 O O . VAL A 1 722 ? -17.317 -15.222 42.302 1.00 92.81 722 VAL A O 1
ATOM 5875 N N . ILE A 1 723 ? -17.370 -16.763 40.678 1.00 90.88 723 ILE A N 1
ATOM 5876 C CA . ILE A 1 723 ? -18.697 -16.425 40.152 1.00 90.88 723 ILE A CA 1
ATOM 5877 C C . ILE A 1 723 ? -19.754 -17.420 40.636 1.00 90.88 723 ILE A C 1
ATOM 5879 O O . ILE A 1 723 ? -19.457 -18.591 40.847 1.00 90.88 723 ILE A O 1
ATOM 5883 N N . SER A 1 724 ? -20.991 -16.959 40.803 1.00 86.25 724 SER A N 1
ATOM 5884 C CA . SER A 1 724 ? -22.131 -17.785 41.210 1.00 86.25 724 SER A CA 1
ATOM 5885 C C . SER A 1 724 ? -22.681 -18.641 40.061 1.00 86.25 724 SER A C 1
ATOM 5887 O O . SER A 1 724 ? -22.434 -18.362 38.887 1.00 86.25 724 SER A O 1
ATOM 5889 N N . ASP A 1 725 ? -23.461 -19.679 40.382 1.00 81.00 725 ASP A N 1
ATOM 5890 C CA . ASP A 1 725 ? -24.019 -20.600 39.377 1.00 81.00 725 ASP A CA 1
ATOM 5891 C C . ASP A 1 725 ? -24.953 -19.913 38.371 1.00 81.00 725 ASP A C 1
ATOM 5893 O O . ASP A 1 725 ? -24.983 -20.280 37.198 1.00 81.00 725 ASP A O 1
ATOM 5897 N N . ASP A 1 726 ? -25.662 -18.858 38.780 1.00 79.94 726 ASP A N 1
ATOM 5898 C CA . ASP A 1 726 ? -26.501 -18.058 37.882 1.00 79.94 726 ASP A CA 1
ATOM 5899 C C . ASP A 1 726 ? -25.682 -17.219 36.882 1.00 79.94 726 ASP A C 1
ATOM 5901 O O . ASP A 1 726 ? -26.238 -16.674 35.924 1.00 79.94 726 ASP A O 1
ATOM 5905 N N . MET A 1 727 ? -24.367 -17.098 37.096 1.00 76.56 727 MET A N 1
ATOM 5906 C CA . MET A 1 727 ? -23.430 -16.421 36.200 1.00 76.56 727 MET A CA 1
ATOM 5907 C C . MET A 1 727 ? -22.791 -17.361 35.171 1.00 76.56 727 MET A C 1
ATOM 5909 O O . MET A 1 727 ? -22.159 -16.899 34.216 1.00 76.56 727 MET A O 1
ATOM 5913 N N . LEU A 1 728 ? -22.992 -18.674 35.312 1.00 77.31 728 LEU A N 1
ATOM 5914 C CA . LEU A 1 728 ? -22.517 -19.663 34.352 1.00 77.31 728 LEU A CA 1
ATOM 5915 C C . LEU A 1 728 ? -23.243 -19.503 33.006 1.00 77.31 728 LEU A C 1
ATOM 5917 O O . LEU A 1 728 ? -24.445 -19.267 32.935 1.00 77.31 728 LEU A O 1
ATOM 5921 N N . GLY A 1 729 ? -22.484 -19.597 31.913 1.00 71.88 729 GLY A N 1
ATOM 5922 C CA . GLY A 1 729 ? -23.004 -19.444 30.546 1.00 71.88 729 GLY A CA 1
ATOM 5923 C C . GLY A 1 729 ? -23.285 -18.003 30.088 1.00 71.88 729 GLY A C 1
ATOM 5924 O O . GLY A 1 729 ? -23.568 -17.795 28.910 1.00 71.88 729 GLY A O 1
ATOM 5925 N N . LYS A 1 730 ? -23.165 -16.994 30.961 1.00 81.50 730 LYS A N 1
ATOM 5926 C CA . LYS A 1 730 ? -23.259 -15.577 30.569 1.00 81.50 730 LYS A CA 1
ATOM 5927 C C . LYS A 1 730 ? -21.941 -15.082 29.961 1.00 81.50 730 LYS A C 1
ATOM 5929 O O . LYS A 1 730 ? -20.864 -15.545 30.332 1.00 81.50 730 LYS A O 1
ATOM 5934 N N . SER A 1 731 ? -22.028 -14.114 29.044 1.00 82.94 731 SER A N 1
ATOM 5935 C CA . SER A 1 731 ? -20.849 -13.425 28.499 1.00 82.94 731 SER A CA 1
ATOM 5936 C C . SER A 1 731 ? -20.207 -12.543 29.569 1.00 82.94 731 SER A C 1
ATOM 5938 O O . SER A 1 731 ? -20.898 -11.747 30.217 1.00 82.94 731 SER A O 1
ATOM 5940 N N . MET A 1 732 ? -18.891 -12.675 29.732 1.00 90.50 732 MET A N 1
ATOM 5941 C CA . MET A 1 732 ? -18.109 -11.972 30.747 1.00 90.50 732 MET A CA 1
ATOM 5942 C C . MET A 1 732 ? -16.837 -11.382 30.139 1.00 90.50 732 MET A C 1
ATOM 5944 O O . MET A 1 732 ? -16.217 -11.979 29.259 1.00 90.50 732 MET A O 1
ATOM 5948 N N . GLU A 1 733 ? -16.427 -10.225 30.640 1.00 94.94 733 GLU A N 1
ATOM 5949 C CA . GLU A 1 733 ? -15.173 -9.557 30.295 1.00 94.94 733 GLU A CA 1
ATOM 5950 C C . GLU A 1 733 ? -14.469 -9.096 31.574 1.00 94.94 733 GLU A C 1
ATOM 5952 O O . GLU A 1 733 ? -15.106 -8.857 32.600 1.00 94.94 733 GLU A O 1
ATOM 5957 N N . VAL A 1 734 ? -13.150 -8.957 31.518 1.00 94.12 734 VAL A N 1
ATOM 5958 C CA . VAL A 1 734 ? -12.364 -8.320 32.572 1.00 94.12 734 VAL A CA 1
ATOM 5959 C C . VAL A 1 734 ? -11.758 -7.040 32.030 1.00 94.12 734 VAL A C 1
ATOM 5961 O O . VAL A 1 734 ? -11.107 -7.048 30.986 1.00 94.12 734 VAL A O 1
ATOM 5964 N N . ARG A 1 735 ? -11.950 -5.941 32.756 1.00 95.56 735 ARG A N 1
ATOM 5965 C CA . ARG A 1 735 ? -11.245 -4.678 32.529 1.00 95.56 735 ARG A CA 1
ATOM 5966 C C . ARG A 1 735 ? -10.069 -4.614 33.486 1.00 95.56 735 ARG A C 1
ATOM 5968 O O . ARG A 1 735 ? -10.278 -4.450 34.686 1.00 95.56 735 ARG A O 1
ATOM 5975 N N . SER A 1 736 ? -8.862 -4.751 32.960 1.00 93.00 736 SER A N 1
ATOM 5976 C CA . SER A 1 736 ? -7.635 -4.636 33.742 1.00 93.00 736 SER A CA 1
ATOM 5977 C C . SER A 1 736 ? -7.042 -3.252 33.555 1.00 93.00 736 SER A C 1
ATOM 5979 O O . SER A 1 736 ? -6.912 -2.771 32.430 1.00 93.00 736 SER A O 1
ATOM 5981 N N . PHE A 1 737 ? -6.669 -2.630 34.659 1.00 94.00 737 PHE A N 1
ATOM 5982 C CA . PHE A 1 737 ? -6.010 -1.340 34.734 1.00 94.00 737 PHE A CA 1
ATOM 5983 C C . PHE A 1 737 ? -4.605 -1.564 35.267 1.00 94.00 737 PHE A C 1
ATOM 5985 O O . PHE A 1 737 ? -4.413 -2.408 36.138 1.00 94.00 737 PHE A O 1
ATOM 5992 N N . VAL A 1 738 ? -3.646 -0.796 34.775 1.00 92.62 738 VAL A N 1
ATOM 5993 C CA . VAL A 1 738 ? -2.305 -0.701 35.348 1.00 92.62 738 VAL A CA 1
ATOM 5994 C C . VAL A 1 738 ? -1.917 0.767 35.429 1.00 92.62 738 VAL A C 1
ATOM 5996 O O . VAL A 1 738 ? -2.263 1.538 34.531 1.00 92.62 738 VAL A O 1
ATOM 5999 N N . ARG A 1 739 ? -1.221 1.172 36.486 1.00 92.25 739 ARG A N 1
ATOM 6000 C CA . ARG A 1 739 ? -0.646 2.516 36.607 1.00 92.25 739 ARG A CA 1
ATOM 6001 C C . ARG A 1 739 ? 0.653 2.489 37.397 1.00 92.25 739 ARG A C 1
ATOM 6003 O O . ARG A 1 739 ? 0.885 1.554 38.160 1.00 92.25 739 ARG A O 1
ATOM 6010 N N . GLU A 1 740 ? 1.469 3.521 37.221 1.00 91.38 740 GLU A N 1
ATOM 6011 C CA . GLU A 1 740 ? 2.640 3.749 38.072 1.00 91.38 740 GLU A CA 1
ATOM 6012 C C . GLU A 1 740 ? 2.203 4.215 39.465 1.00 91.38 740 GLU A C 1
ATOM 6014 O O . GLU A 1 740 ? 1.362 5.108 39.582 1.00 91.38 740 GLU A O 1
ATOM 6019 N N . ILE A 1 741 ? 2.815 3.671 40.520 1.00 87.00 741 ILE A N 1
ATOM 6020 C CA . ILE A 1 741 ? 2.552 4.098 41.906 1.00 87.00 741 ILE A CA 1
ATOM 6021 C C . ILE A 1 741 ? 2.945 5.571 42.098 1.00 87.00 741 ILE A C 1
ATOM 6023 O O . ILE A 1 741 ? 2.224 6.344 42.726 1.00 87.00 741 ILE A O 1
ATOM 6027 N N . ILE A 1 742 ? 4.083 5.977 41.528 1.00 83.88 742 ILE A N 1
ATOM 6028 C CA . ILE A 1 742 ? 4.618 7.343 41.656 1.00 83.88 742 ILE A CA 1
ATOM 6029 C C . ILE A 1 742 ? 3.951 8.356 40.715 1.00 83.88 742 ILE A C 1
ATOM 6031 O O . ILE A 1 742 ? 4.059 9.558 40.946 1.00 83.88 742 ILE A O 1
ATOM 6035 N N . ASN A 1 743 ? 3.265 7.891 39.666 1.00 83.81 743 ASN A N 1
ATOM 6036 C CA . ASN A 1 743 ? 2.523 8.736 38.732 1.00 83.81 743 ASN A CA 1
ATOM 6037 C C . ASN A 1 743 ? 1.188 8.070 38.343 1.00 83.81 743 ASN A C 1
ATOM 6039 O O . ASN A 1 743 ? 1.075 7.493 37.256 1.00 83.81 743 ASN A O 1
ATOM 6043 N N . PRO A 1 744 ? 0.155 8.171 39.201 1.00 82.69 744 PRO A N 1
ATOM 6044 C CA . PRO A 1 744 ? -1.128 7.502 38.985 1.00 82.69 744 PRO A CA 1
ATOM 6045 C C . PRO A 1 744 ? -1.885 7.933 37.717 1.00 82.69 744 PRO A C 1
ATOM 6047 O O . PRO A 1 744 ? -2.816 7.237 37.297 1.00 82.69 744 PRO A O 1
ATOM 6050 N N . ASP A 1 745 ? -1.510 9.064 37.109 1.00 79.06 745 ASP A N 1
ATOM 6051 C CA . ASP A 1 745 ? -2.074 9.552 35.847 1.00 79.06 745 ASP A CA 1
ATOM 6052 C C . ASP A 1 745 ? -1.495 8.826 34.626 1.00 79.06 745 ASP A C 1
ATOM 6054 O O . ASP A 1 745 ? -2.164 8.711 33.596 1.00 79.06 745 ASP A O 1
ATOM 6058 N N . LYS A 1 746 ? -0.296 8.243 34.755 1.00 80.44 746 LYS A N 1
ATOM 6059 C CA . LYS A 1 746 ? 0.289 7.341 33.763 1.00 80.44 746 LYS A CA 1
ATOM 6060 C C . LYS A 1 746 ? -0.299 5.944 33.943 1.00 80.44 746 LYS A C 1
ATOM 6062 O O . LYS A 1 746 ? 0.290 5.060 34.565 1.00 80.44 746 LYS A O 1
ATOM 6067 N N . LYS A 1 747 ? -1.508 5.772 33.408 1.00 85.81 747 LYS A N 1
ATOM 6068 C CA . LYS A 1 747 ? -2.312 4.552 33.522 1.00 85.81 747 LYS A CA 1
ATOM 6069 C C . LYS A 1 747 ? -2.781 4.037 32.171 1.00 85.81 747 LYS A C 1
ATOM 6071 O O . LYS A 1 747 ? -3.044 4.803 31.250 1.00 85.81 747 LYS A O 1
ATOM 6076 N N . MET A 1 748 ? -2.955 2.729 32.081 1.00 85.50 748 MET A N 1
ATOM 6077 C CA . MET A 1 748 ? -3.520 2.050 30.924 1.00 85.50 748 MET A CA 1
ATOM 6078 C C . MET A 1 748 ? -4.641 1.115 31.344 1.00 85.50 748 MET A C 1
ATOM 6080 O O . MET A 1 748 ? -4.664 0.615 32.466 1.00 85.50 748 MET A O 1
ATOM 6084 N N . MET A 1 749 ? -5.563 0.860 30.421 1.00 91.69 749 MET A N 1
ATOM 6085 C CA . MET A 1 749 ? -6.656 -0.083 30.612 1.00 91.69 749 MET A CA 1
ATOM 6086 C C . MET A 1 749 ? -6.798 -0.969 29.382 1.00 91.69 749 MET A C 1
ATOM 6088 O O . MET A 1 749 ? -6.628 -0.513 28.252 1.00 91.69 749 MET A O 1
ATOM 6092 N N . LYS A 1 750 ? -7.129 -2.239 29.604 1.00 90.56 750 LYS A N 1
ATOM 6093 C CA . LYS A 1 750 ? -7.501 -3.172 28.545 1.00 90.56 750 LYS A CA 1
ATOM 6094 C C . LYS A 1 750 ? -8.666 -4.037 28.996 1.00 90.56 750 LYS A C 1
ATOM 6096 O O . LYS A 1 750 ? -8.678 -4.549 30.112 1.00 90.56 750 LYS A O 1
ATOM 6101 N N . THR A 1 751 ? -9.638 -4.186 28.103 1.00 90.44 751 THR A N 1
ATOM 6102 C CA . THR A 1 751 ? -10.788 -5.071 28.294 1.00 90.44 751 THR A CA 1
ATOM 6103 C C . THR A 1 751 ? -10.546 -6.365 27.528 1.00 90.44 751 THR A C 1
ATOM 6105 O O . THR A 1 751 ? -10.225 -6.324 26.340 1.00 90.44 751 THR A O 1
ATOM 6108 N N . THR A 1 752 ? -10.686 -7.502 28.204 1.00 89.12 752 THR A N 1
ATOM 6109 C CA . THR A 1 752 ? -10.449 -8.835 27.641 1.00 89.12 752 THR A CA 1
ATOM 6110 C C . THR A 1 752 ? -11.640 -9.747 27.944 1.00 89.12 752 THR A C 1
ATOM 6112 O O . THR A 1 752 ? -12.047 -9.827 29.104 1.00 89.12 752 THR A O 1
ATOM 6115 N N . PRO A 1 753 ? -12.204 -10.462 26.952 1.00 91.44 753 PRO A N 1
ATOM 6116 C CA . PRO A 1 753 ? -13.257 -11.443 27.203 1.00 91.44 753 PRO A CA 1
ATOM 6117 C C . PRO A 1 753 ? -12.731 -12.608 28.054 1.00 91.44 753 PRO A C 1
ATOM 6119 O O . PRO A 1 753 ? -11.593 -13.044 27.885 1.00 91.44 753 PRO A O 1
ATOM 6122 N N . VAL A 1 754 ? -13.565 -13.133 28.951 1.00 90.88 754 VAL A N 1
ATOM 6123 C CA . VAL A 1 754 ? -13.232 -14.326 29.741 1.00 90.88 754 VAL A CA 1
ATOM 6124 C C . VAL A 1 754 ? -13.450 -15.568 28.881 1.00 90.88 754 VAL A C 1
ATOM 6126 O O . VAL A 1 754 ? -14.562 -15.818 28.419 1.00 90.88 754 VAL A O 1
ATOM 6129 N N . VAL A 1 755 ? -12.398 -16.361 28.680 1.00 86.81 755 VAL A N 1
ATOM 6130 C CA . VAL A 1 755 ? -12.443 -17.573 27.849 1.00 86.81 755 VAL A CA 1
ATOM 6131 C C . VAL A 1 755 ? -12.562 -18.814 28.731 1.00 86.81 755 VAL A C 1
ATOM 6133 O O . VAL A 1 755 ? -11.861 -18.944 29.728 1.00 86.81 755 VAL A O 1
ATOM 6136 N N . GLU A 1 756 ? -13.439 -19.750 28.382 1.00 81.31 756 GLU A N 1
ATOM 6137 C CA . GLU A 1 756 ? -13.588 -21.002 29.128 1.00 81.31 756 GLU A CA 1
ATOM 6138 C C . GLU A 1 756 ? -12.348 -21.894 28.962 1.00 81.31 756 GLU A C 1
ATOM 6140 O O . GLU A 1 756 ? -11.893 -22.138 27.839 1.00 81.31 756 GLU A O 1
ATOM 6145 N N . SER A 1 757 ? -11.776 -22.363 30.075 1.00 74.25 757 SER A N 1
ATOM 6146 C CA . SER A 1 757 ? -10.669 -23.309 30.045 1.00 74.25 757 SER A CA 1
ATOM 6147 C C . SER A 1 757 ? -11.217 -24.628 29.507 1.00 74.25 757 SER A C 1
ATOM 6149 O O . SER A 1 757 ? -12.120 -25.254 30.070 1.00 74.25 757 SER A O 1
ATOM 6151 N N . ARG 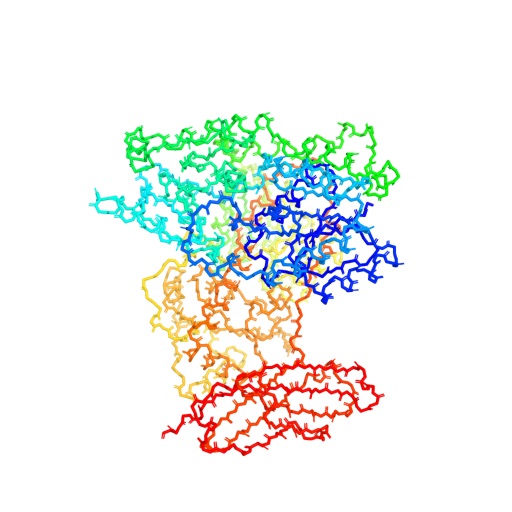A 1 758 ? -10.732 -25.028 28.331 1.00 51.16 758 ARG A N 1
ATOM 6152 C CA . ARG A 1 758 ? -11.028 -26.359 27.811 1.00 51.16 758 ARG A CA 1
ATOM 6153 C C . ARG A 1 758 ? -10.324 -27.340 28.739 1.00 51.16 758 ARG A C 1
ATOM 6155 O O . ARG A 1 758 ? -9.096 -27.334 28.795 1.00 51.16 758 ARG A O 1
ATOM 6162 N N . LYS A 1 759 ? -11.090 -28.161 29.466 1.00 42.62 759 LYS A N 1
ATOM 6163 C CA . LYS A 1 759 ? -10.541 -29.390 30.048 1.00 42.62 759 LYS A CA 1
ATOM 6164 C C . LYS A 1 759 ? -9.874 -30.155 28.904 1.00 42.62 759 LYS A C 1
ATOM 6166 O O . LYS A 1 759 ? -10.529 -30.387 27.887 1.00 42.62 759 LYS A O 1
ATOM 6171 N N . MET A 1 760 ? -8.575 -30.420 29.054 1.00 34.59 760 MET A N 1
ATOM 6172 C CA . MET A 1 760 ? -7.837 -31.318 28.164 1.00 34.59 760 MET A CA 1
ATOM 6173 C C . MET A 1 760 ? -8.511 -32.683 28.102 1.00 34.59 760 MET A C 1
ATOM 6175 O O . MET A 1 760 ? -9.015 -33.130 29.162 1.00 34.59 760 MET A O 1
#

Foldseek 3Di:
DAEEEEEDQLPDPCQLVVLVVVLLCLLCVLLVFHYDYDHDDDAPHEYEYEQPDAPVNLVVLVVSLVVVHAYEYEYEFADDDQWTQPCVPPDPDDDDDPPRPPPVSGNRSSVSVVSNQVSHLAYEYCAPVRQVVVCVVPPPHHRYYQDLAADLVLQPADADDLVQQQALEEEEEDDAPANVVLQVVLVVVPGRYYYHYSSPGPVRVSVNQNSYLEYEAEANHPQRADGDNSVLSNCLNNLGQYEYEDHNDDGPSVVLHHYDVRCNVVSVVSSVVGPSNVSSVVSSVVRNVVGPSNVSSNVVPPSSDDPVVVVVSPDDPPPPVVSPPPPPPSVCPPPPNPPPPAAEEEEEACADDPLVVLQCLQNVVRHDDPYYHNVPVVCVVVVHLLCQQVVQQVVCVVVVHQEYEYELPDNCVVVVVCLVSLLVSQQRHDHNAYEYEAEPCQPDDVSSVSSPVSHDHDEYEYCFQVVQVVCVVVVGHYDHFHRDFDLVAQAQDDDAQQALEEEEEACVFDCNVVLVVLLVVVVDDYDYDYYPVDHDDSNRVLVNLNNYQEYEEEQWHADPVGDIAGHDDSSLLSSLSNLHQYEYADHDRCCQQQNQLHHYDPDSVSVSVVSCVCVVPVVVSNVSSVSSSVSSVVNRNNVVSCVVNVDDDDDDDPPPPPPDRDRDDDDQKDKAWEDDPQKIKIAIDGHCVLDPAQKWKKKFKDWPNHGPDIDPTDSHRMDMDGHDPVRPPTWIKMKMKMAHPVGRVSMDIDIGTYHYDPDD

Secondary structure (DSSP, 8-state):
-PPEEEE-TTSSSSGGGHHHHHHHHHHHHHTT--EEEESS--TTSEEEEES---HHHHHHHHHHHHTT-EEEEEE-S-B-SSSBS-GGGSSS-----TTT--HHHHHHHHHHHHHHHTTEEEEEES-TTTHHHHHHHSTTS-EEE----B-GGG----PPPGGG--EEEEEES---HHHHHHHHHHHHTT--EEEE-TT--HHHHHHHHHTEEEEEE--SSTT-----HHHHHHHHHTT--EEEEPPSS--TTGGGSEEESSHHHHHHHHHHH--HHHHHHHHHHHHHHH-BHHHHHHHHHHHHS-HHHHHHHT--TT-TTGGGSSSSSSTTSSS-----PPEEEEEEESS--TTHHHHHHHHHHHEEEEEEEEHHHHHHHHSSGGGHHHHHHHHHHHTT--EEEEE-SSHHHH-GGGHHHHHHHHHH---SEEEEEESS-SS--HHHHHHHHHS--S-EEES-HHHHHHHHHTT--EEE---S--TTT-----S---EEEEEES-TTSTTHHHHHHHHHHTT---EEE--SSS---HHHHHHHHHHEEEEEE--EEE-TTS-EEE---THHHHHHHTTPEEEEE--HHHHHHHGGGS-EESSHHHHHHHHHHHHH-HHHHHHHHHHHHHHHGGG-HHHHHHHHHSS---S---TT-----PPPPPP-EEEEEEEETTEEEEEEEE-TTT--S-EEEEEEEEETTEEEEEEEEES-SEEEEE--GGGTTS-EEEEEEEEESS-TTSEEEEEEEPEE----

Solvent-accessible surface area (backbone atoms only — not comparable to full-atom values): 42052 Å² total; per-residue (Å²): 113,47,56,36,33,38,33,41,62,71,39,97,78,42,72,86,47,42,70,59,54,52,50,50,40,54,23,36,42,58,42,68,37,52,53,46,84,36,57,60,89,58,81,74,28,48,30,38,37,64,67,54,43,42,71,70,59,40,56,52,51,49,56,37,40,78,69,66,23,43,33,33,36,37,44,76,73,53,77,45,82,96,30,40,58,51,61,79,83,77,55,90,83,74,78,94,49,86,87,66,70,47,59,68,60,30,43,48,30,37,53,32,45,53,65,50,56,76,63,32,57,21,38,28,21,65,39,69,84,49,24,66,57,48,35,67,76,39,72,94,53,48,53,40,58,46,80,84,45,37,44,75,88,61,45,75,43,74,65,51,61,71,91,69,34,75,29,52,35,35,35,77,34,83,81,34,77,53,42,48,54,54,54,53,50,47,39,76,74,72,46,46,65,45,79,42,55,55,85,52,54,65,74,59,51,37,55,54,52,20,26,35,47,30,34,49,46,72,56,69,40,94,85,45,45,69,68,58,60,71,59,52,47,54,30,41,42,30,44,40,30,42,42,26,50,65,38,79,47,83,58,97,61,51,92,56,47,47,73,25,93,49,57,71,64,48,50,53,52,56,58,72,70,51,63,41,58,60,57,13,44,51,30,27,54,53,43,40,73,76,31,43,18,30,62,54,39,40,51,45,52,59,74,43,44,54,71,68,57,45,44,61,40,52,55,68,98,76,54,77,72,71,78,59,79,77,70,78,71,61,78,56,75,75,51,79,63,73,76,67,75,48,51,31,22,37,36,38,29,36,56,90,58,95,60,48,66,40,49,49,56,41,46,54,77,65,30,37,72,76,49,76,43,36,48,53,64,48,28,67,74,63,74,36,67,86,52,47,30,60,54,51,34,53,47,27,63,74,70,57,35,44,34,36,39,36,45,61,56,72,46,52,77,82,38,58,96,45,42,68,54,51,32,54,33,41,49,55,56,64,58,85,33,34,32,41,37,38,74,83,53,70,79,66,52,69,74,49,49,54,37,54,75,46,23,84,65,68,42,34,41,18,40,28,61,56,37,20,53,56,35,44,78,69,77,37,56,46,38,64,43,46,52,52,40,48,67,94,63,34,47,49,87,61,96,60,61,82,36,66,30,33,38,69,50,61,51,84,51,67,64,43,50,60,40,51,51,53,34,42,72,73,74,47,73,72,46,79,49,40,34,94,90,46,77,62,54,72,64,59,47,38,51,56,33,29,23,18,45,29,32,57,42,80,24,64,42,74,46,99,87,73,46,81,46,54,42,62,56,60,65,53,48,44,21,18,36,9,54,11,28,43,42,28,40,64,30,68,49,50,42,70,78,42,36,79,43,41,52,63,24,92,46,56,67,52,42,43,49,53,52,52,50,35,74,73,31,62,70,61,32,51,51,47,25,50,49,28,26,59,62,42,64,77,57,28,24,59,56,51,48,42,67,74,69,64,64,87,86,86,66,85,81,74,83,83,70,90,82,80,79,84,80,68,86,76,84,58,68,46,66,50,32,38,27,57,90,50,36,37,44,35,44,48,48,72,37,72,91,80,47,93,63,64,54,34,23,28,41,34,38,27,44,82,93,38,82,72,46,75,45,70,75,32,78,50,52,57,51,77,48,79,54,58,78,90,54,60,93,58,65,39,33,36,40,39,34,41,24,27,70,93,43,67,83,60,55,50,75,50,77,31,63,53,40,72,56,75,81,128

Sequence (760 aa):
MQAIKIIYENHDTGIHIADTLLMLLWGLEGAGYRADIERELAPGHLNILLENFTDEFTDRALKLAHCGTDFIIVATEFLTGNTFNDFRKSASALPKDAHYDNAAYWATRYRNFLRLSEYALAVWHLSEHQVPVYQTALPGRGVEYLPHGYLAAFRRVVMRPDAERDIDFLFTGSLTPYRQRILANLERKGYRVHAAPAMTGHFHREQLLSRTRIALNLRQHADWLYPSNSRFHYHLNNASLLLSERCHYSCDLDAYVEHSTDIVHDAIISLSQGHFSERAESALAEFAKARPMERLMASLMKSSLTEEKLAWLGVKPDDKAAARTGYENVERYYDAIPVKEKENALICLSIKPLWEDHLLSSLKEMFNICQIFYLTELIDRLGSVDNLSSFVNDFVSREKISAIFLGVERLHKKYTKFYQKFIDFYSAIQCRKIYPLLFDDVIFQKENFDLLSSGPFELILTACPLSAFKYHEHNMPAVFFPLEGHEKWYFYKHNCRDIDVLFYGDVSKGKRRNYLYKIEKSGLSVTYVGDQKRSLSIAELCEYLRRSKIVLNFSESFSASGGIYYQFKGRILEAAFCGALCISEKNPPASLIFGNDLPQFNTADECVHLINFFLSNPVYYEKARITFVCRSELYRPTKIIKEIFGFDVNHECSFANTTSWPLPDRPCLTVSATREGQRVTVHCIANPEYFHSDLEYAFYLVAIGAKAQVLEYTSSPEAQFVISDDMLGKSMEVRSFVREIINPDKKMMKTTPVVESRKM